Protein AF-A0A953XU96-F1 (afdb_monomer_lite)

Radius of gyration: 34.76 Å; chains: 1; bounding box: 87×68×101 Å

Foldseek 3Di:
DDDDPPPQFFQDDDDDPVVQVVLLCLLVVLLVVLLVCCVPPVVVVLVVCQVPPDPHQLQSLLVSLLVSLVVSCVLRPLFAEAEAPLDPVLQDWAAEEEEAAAAPNVVSVVSNRPAQAAEEDEDPLLPDVSSVVSNVRNVHFYFYPVQCVVPLAQTRCLVVRLVCSVSRHYYYYHQQNDHDQGQAGHQGTLHSLSSCLVNQHWYKYKAKDDNCSQHGPPDSGGHRDYIYIHIDHTHGNPPPDDSVVSVVVSVVSSVVNNVVNSVVVPDDDDHDDDPNPVSSVVSVVVVVVVVCVVVVLVVCLQPQLFDDQDDDPDDPVLVVFDWDWDAFPNWIWTDRPLWIWTDDQLEIETEAEDALLRRLLSLCQRCQVLVVVLVVLQVVVLCVLVVDPVSSVVVLSLLSVLCSCQVVQADSSNSSNLVSNLVNYDDPCVVSDRSSRVLSCVLQVVVSVLQQCPDPSRPDVPAWKKKKKWFADQLAAPRFTKIWMFTFGFSDDSLQRAKYWYFYDYPAFFTWIAIGGRSDPFGQWIATLLLKTKHKGAAAFPQQYRNQAFHRPRNLNVCCRGHPQDPVRNQVSQQPGQHRGWMWMWIDHPVVSAIWIWTDHRVDIDIGHDPDVRMDIFIHADDDPVCPPTDRSVCCCVFALRVFQRQLLVVLSVVCGNHDDPQSSLVQQPWQAGPPRHCLWALFSNTSCSQRGSWIKMDRSNQQKMWTAHPPHSQHKTAIDNRNVLVVCPSNCSSNPDGDCVPIHHGHPPVVLNVLVVVLVVLLVQLVVCLVVLNLVSNVVSLVSNCVSIVLHLSSLQSVLSSCVSVLNLVSSLVSLVSSVVSPHGGPVVNVVSVVSNVVSVVSD

Structure (mmCIF, N/CA/C/O backbone):
data_AF-A0A953XU96-F1
#
_entry.id   AF-A0A953XU96-F1
#
loop_
_atom_site.group_PDB
_atom_site.id
_atom_site.type_symbol
_atom_site.label_atom_id
_atom_site.label_alt_id
_atom_site.label_comp_id
_atom_site.label_asym_id
_atom_site.label_entity_id
_atom_site.label_seq_id
_atom_site.pdbx_PDB_ins_code
_atom_site.Cartn_x
_atom_site.Cartn_y
_atom_site.Cartn_z
_atom_site.occupancy
_atom_site.B_iso_or_equiv
_atom_site.auth_seq_id
_atom_site.auth_comp_id
_atom_site.auth_asym_id
_atom_site.auth_atom_id
_atom_site.pdbx_PDB_model_num
ATOM 1 N N . MET A 1 1 ? 56.877 12.219 -63.717 1.00 32.47 1 MET A N 1
ATOM 2 C CA . MET A 1 1 ? 56.466 13.547 -63.220 1.00 32.47 1 MET A CA 1
ATOM 3 C C . MET A 1 1 ? 55.328 13.318 -62.250 1.00 32.47 1 MET A C 1
ATOM 5 O O . MET A 1 1 ? 54.328 12.733 -62.640 1.00 32.47 1 MET A O 1
ATOM 9 N N . ALA A 1 2 ? 55.581 13.606 -60.977 1.00 34.28 2 ALA A N 1
ATOM 10 C CA . ALA A 1 2 ? 54.653 13.417 -59.875 1.00 34.28 2 ALA A CA 1
ATOM 11 C C . ALA A 1 2 ? 53.691 14.606 -59.821 1.00 34.28 2 ALA A C 1
ATOM 13 O O . ALA A 1 2 ? 54.157 15.735 -59.748 1.00 34.28 2 ALA A O 1
ATOM 14 N N . ASP A 1 3 ? 52.388 14.337 -59.852 1.00 37.75 3 ASP A N 1
ATOM 15 C CA . ASP A 1 3 ? 51.351 15.317 -59.530 1.00 37.75 3 ASP A CA 1
ATOM 16 C C . ASP A 1 3 ? 50.121 14.572 -58.994 1.00 37.75 3 ASP A C 1
ATOM 18 O O . ASP A 1 3 ? 49.303 14.058 -59.753 1.00 37.75 3 ASP A O 1
ATOM 22 N N . SER A 1 4 ? 50.021 14.454 -57.667 1.00 34.03 4 SER A N 1
ATOM 23 C CA . SER A 1 4 ? 48.748 14.242 -56.960 1.00 34.03 4 SER A CA 1
ATOM 24 C C . SER A 1 4 ? 48.927 14.479 -55.454 1.00 34.03 4 SER A C 1
ATOM 26 O O . SER A 1 4 ? 48.783 13.566 -54.638 1.00 34.03 4 SER A O 1
ATOM 28 N N . ALA A 1 5 ? 49.273 15.707 -55.067 1.00 35.97 5 ALA A N 1
ATOM 29 C CA . ALA A 1 5 ? 49.006 16.158 -53.706 1.00 35.97 5 ALA A CA 1
ATOM 30 C C . ALA A 1 5 ? 47.513 16.516 -53.637 1.00 35.97 5 ALA A C 1
ATOM 32 O O . ALA A 1 5 ? 47.085 17.540 -54.166 1.00 35.97 5 ALA A O 1
ATOM 33 N N . ASP A 1 6 ? 46.710 15.619 -53.066 1.00 40.88 6 ASP A N 1
ATOM 34 C CA . ASP A 1 6 ? 45.320 15.896 -52.689 1.00 40.88 6 ASP A CA 1
ATOM 35 C C . ASP A 1 6 ? 45.357 17.092 -51.712 1.00 40.88 6 ASP A C 1
ATOM 37 O O . ASP A 1 6 ? 46.025 16.979 -50.680 1.00 40.88 6 ASP A O 1
ATOM 41 N N . PRO A 1 7 ? 44.771 18.263 -52.028 1.00 46.12 7 PRO A N 1
ATOM 42 C CA . PRO A 1 7 ? 44.860 19.418 -51.142 1.00 46.12 7 PRO A CA 1
ATOM 43 C C . PRO A 1 7 ? 44.226 19.068 -49.792 1.00 46.12 7 PRO A C 1
ATOM 45 O O . PRO A 1 7 ? 43.087 18.598 -49.748 1.00 46.12 7 PRO A O 1
ATOM 48 N N . GLU A 1 8 ? 44.958 19.285 -48.693 1.00 53.59 8 GLU A N 1
ATOM 49 C CA . GLU A 1 8 ? 44.439 19.083 -47.337 1.00 53.59 8 GLU A CA 1
ATOM 50 C C . GLU A 1 8 ? 43.125 19.858 -47.174 1.00 53.59 8 GLU A C 1
ATOM 52 O O . GLU A 1 8 ? 43.079 21.089 -47.242 1.00 53.59 8 GLU A O 1
ATOM 57 N N . TYR A 1 9 ? 42.021 19.129 -46.999 1.00 61.09 9 TYR A N 1
ATOM 58 C CA . TYR A 1 9 ? 40.719 19.737 -46.771 1.00 61.09 9 TYR A CA 1
ATOM 59 C C . TYR A 1 9 ? 40.711 20.389 -45.385 1.00 61.09 9 TYR A C 1
ATOM 61 O O . TYR A 1 9 ? 40.788 19.696 -44.376 1.00 61.09 9 TYR A O 1
ATOM 69 N N . GLY A 1 10 ? 40.607 21.717 -45.339 1.00 61.09 10 GLY A N 1
ATOM 70 C CA . GLY A 1 10 ? 40.392 22.485 -44.114 1.00 61.09 10 GLY A CA 1
ATOM 71 C C . GLY A 1 10 ? 38.942 22.955 -44.002 1.00 61.09 10 GLY A C 1
ATOM 72 O O . GLY A 1 10 ? 38.331 23.362 -44.994 1.00 61.09 10 GLY A O 1
ATOM 73 N N . PHE A 1 11 ? 38.371 22.929 -42.793 1.00 68.12 11 PHE A N 1
ATOM 74 C CA . PHE A 1 11 ? 37.032 23.481 -42.576 1.00 68.12 11 PHE A CA 1
ATOM 75 C C . PHE A 1 11 ? 36.998 24.982 -42.927 1.00 68.12 11 PHE A C 1
ATOM 77 O O . PHE A 1 11 ? 37.911 25.714 -42.540 1.00 68.12 11 PHE A O 1
ATOM 84 N N . PRO A 1 12 ? 35.935 25.477 -43.591 1.00 64.50 12 PRO A N 1
ATOM 85 C CA . PRO A 1 12 ? 35.810 26.895 -43.938 1.00 64.50 12 PRO A CA 1
ATOM 86 C C . PRO A 1 12 ? 35.895 27.785 -42.686 1.00 64.50 12 PRO A C 1
ATOM 88 O O . PRO A 1 12 ? 35.561 27.318 -41.597 1.00 64.50 12 PRO A O 1
ATOM 91 N N . PRO A 1 13 ? 36.310 29.060 -42.770 1.00 59.41 13 PRO A N 1
ATOM 92 C CA . PRO A 1 13 ? 36.390 29.933 -41.598 1.00 59.41 13 PRO A CA 1
ATOM 93 C C . PRO A 1 13 ? 35.016 30.089 -40.914 1.00 59.41 13 PRO A C 1
ATOM 95 O O . PRO A 1 13 ? 33.980 30.076 -41.587 1.00 59.41 13 PRO A O 1
ATOM 98 N N . PRO A 1 14 ? 34.965 30.182 -39.571 1.00 58.81 14 PRO A N 1
ATOM 99 C CA . PRO A 1 14 ? 33.706 30.305 -38.844 1.00 58.81 14 PRO A CA 1
ATOM 100 C C . PRO A 1 14 ? 32.949 31.581 -39.253 1.00 58.81 14 PRO A C 1
ATOM 102 O O . PRO A 1 14 ? 33.528 32.658 -39.355 1.00 58.81 14 PRO A O 1
ATOM 105 N N . SER A 1 15 ? 31.634 31.467 -39.467 1.00 61.12 15 SER A N 1
ATOM 106 C CA . SER A 1 15 ? 30.742 32.621 -39.673 1.00 61.12 15 SER A CA 1
ATOM 107 C C . SER A 1 15 ? 30.596 33.475 -38.401 1.00 61.12 15 SER A C 1
ATOM 109 O O . SER A 1 15 ? 31.125 33.104 -37.358 1.00 61.12 15 SER A O 1
ATOM 111 N N . ASN A 1 16 ? 29.826 34.573 -38.460 1.00 71.00 16 ASN A N 1
ATOM 112 C CA . ASN A 1 16 ? 29.513 35.463 -37.327 1.00 71.00 16 ASN A CA 1
ATOM 113 C C . ASN A 1 16 ? 29.333 34.704 -35.990 1.00 71.00 16 ASN A C 1
ATOM 115 O O . ASN A 1 16 ? 28.428 33.877 -35.850 1.00 71.00 16 ASN A O 1
ATOM 119 N N . VAL A 1 17 ? 30.204 35.013 -35.022 1.00 67.25 17 VAL A N 1
ATOM 120 C CA . VAL A 1 17 ? 30.327 34.326 -33.726 1.00 67.25 17 VAL A CA 1
ATOM 121 C C . VAL A 1 17 ? 29.014 34.337 -32.945 1.00 67.25 17 VAL A C 1
ATOM 123 O O . VAL A 1 17 ? 28.583 33.288 -32.470 1.00 67.25 17 VAL A O 1
ATOM 126 N N . VAL A 1 18 ? 28.328 35.482 -32.889 1.00 64.44 18 VAL A N 1
ATOM 127 C CA . VAL A 1 18 ? 27.058 35.642 -32.161 1.00 64.44 18 VAL A CA 1
ATOM 128 C C . VAL A 1 18 ? 25.992 34.703 -32.725 1.00 64.44 18 VAL A C 1
ATOM 130 O O . VAL A 1 18 ? 25.312 33.995 -31.987 1.00 64.44 18 VAL A O 1
ATOM 133 N N . MET A 1 19 ? 25.892 34.624 -34.052 1.00 65.06 19 MET A N 1
ATOM 134 C CA . MET A 1 19 ? 24.929 33.744 -34.715 1.00 65.06 19 MET A CA 1
ATOM 135 C C . MET A 1 19 ? 25.231 32.259 -34.460 1.00 65.06 19 MET A C 1
ATOM 137 O O . MET A 1 19 ? 24.307 31.462 -34.310 1.00 65.06 19 MET A O 1
ATOM 141 N N . ASN A 1 20 ? 26.508 31.874 -34.388 1.00 67.06 20 ASN A N 1
ATOM 142 C CA . ASN A 1 20 ? 26.896 30.488 -34.106 1.00 67.06 20 ASN A CA 1
ATOM 143 C C . ASN A 1 20 ? 26.567 30.081 -32.661 1.00 67.06 20 ASN A C 1
ATOM 145 O O . ASN A 1 20 ? 26.172 28.938 -32.437 1.00 67.06 20 ASN A O 1
ATOM 149 N N . VAL A 1 21 ? 26.690 31.004 -31.700 1.00 67.12 21 VAL A N 1
ATOM 150 C CA . VAL A 1 21 ? 26.307 30.777 -30.295 1.00 67.12 21 VAL A CA 1
ATOM 151 C C . VAL A 1 21 ? 24.795 30.589 -30.167 1.00 67.12 21 VAL A C 1
ATOM 153 O O . VAL A 1 21 ? 24.348 29.622 -29.555 1.00 67.12 21 VAL A O 1
ATOM 156 N N . VAL A 1 22 ? 23.997 31.446 -30.813 1.00 65.50 22 VAL A N 1
ATOM 157 C CA . VAL A 1 22 ? 22.526 31.318 -30.809 1.00 65.50 22 VAL A CA 1
ATOM 158 C C . VAL A 1 22 ? 22.089 29.978 -31.406 1.00 65.50 22 VAL A C 1
ATOM 160 O O . VAL A 1 22 ? 21.260 29.276 -30.829 1.00 65.50 22 VAL A O 1
ATOM 163 N N . ARG A 1 23 ? 22.678 29.583 -32.540 1.00 70.88 23 ARG A N 1
ATOM 164 C CA . ARG A 1 23 ? 22.400 28.291 -33.188 1.00 70.88 23 ARG A CA 1
ATOM 165 C C . ARG A 1 23 ? 22.780 27.104 -32.317 1.00 70.88 23 ARG A C 1
ATOM 167 O O . ARG A 1 23 ? 22.026 26.138 -32.279 1.00 70.88 23 ARG A O 1
ATOM 174 N N . ALA A 1 24 ? 23.914 27.185 -31.624 1.00 72.44 24 ALA A N 1
ATOM 175 C CA . ALA A 1 24 ? 24.336 26.159 -30.683 1.00 72.44 24 ALA A CA 1
ATOM 176 C C . ALA A 1 24 ? 23.299 25.982 -29.569 1.00 72.44 24 ALA A C 1
ATOM 178 O O . ALA A 1 24 ? 22.806 24.873 -29.378 1.00 72.44 24 ALA A O 1
ATOM 179 N N . GLY A 1 25 ? 22.886 27.073 -28.913 1.00 68.81 25 GLY A N 1
ATOM 180 C CA . GLY A 1 25 ? 21.850 27.024 -27.876 1.00 68.81 25 GLY A CA 1
ATOM 181 C C . GLY A 1 25 ? 20.541 26.409 -28.378 1.00 68.81 25 GLY A C 1
ATOM 182 O O . GLY A 1 25 ? 19.968 25.542 -27.726 1.00 68.81 25 GLY A O 1
ATOM 183 N N . CYS A 1 26 ? 20.115 26.778 -29.585 1.00 71.25 26 CYS A N 1
ATOM 184 C CA . CYS A 1 26 ? 18.910 26.233 -30.201 1.00 71.25 26 CYS A CA 1
ATOM 185 C C . CYS A 1 26 ? 19.008 24.731 -30.518 1.00 71.25 26 CYS A C 1
ATOM 187 O O . CYS A 1 26 ? 18.080 23.979 -30.227 1.00 71.25 26 CYS A O 1
ATOM 189 N N . ALA A 1 27 ? 20.110 24.295 -31.134 1.00 76.12 27 ALA A N 1
ATOM 190 C CA . ALA A 1 27 ? 20.298 22.908 -31.547 1.00 76.12 27 ALA A CA 1
ATOM 191 C C . ALA A 1 27 ? 20.437 21.979 -30.334 1.00 76.12 27 ALA A C 1
ATOM 193 O O . ALA A 1 27 ? 19.740 20.970 -30.251 1.00 76.12 27 ALA A O 1
ATOM 194 N N . TYR A 1 28 ? 21.287 22.328 -29.363 1.00 82.00 28 TYR A N 1
ATOM 195 C CA . TYR A 1 28 ? 21.448 21.513 -28.156 1.00 82.00 28 TYR A CA 1
ATOM 196 C C . TYR A 1 28 ? 20.217 21.575 -27.250 1.00 82.00 28 TYR A C 1
ATOM 198 O O . TYR A 1 28 ? 19.857 20.554 -26.675 1.00 82.00 28 TYR A O 1
ATOM 206 N N . GLY A 1 29 ? 19.536 22.724 -27.168 1.00 75.69 29 GLY A N 1
ATOM 207 C CA . GLY A 1 29 ? 18.281 22.859 -26.425 1.00 75.69 29 GLY A CA 1
ATOM 208 C C . GLY A 1 29 ? 17.169 21.985 -27.004 1.00 75.69 29 GLY A C 1
ATOM 209 O O . GLY A 1 29 ? 16.536 21.231 -26.268 1.00 75.69 29 GLY A O 1
ATOM 210 N N . LEU A 1 30 ? 16.982 22.010 -28.329 1.00 80.12 30 LEU A N 1
ATOM 211 C CA . LEU A 1 30 ? 16.025 21.133 -29.008 1.00 80.12 30 LEU A CA 1
ATOM 212 C C . LEU A 1 30 ? 16.363 19.655 -28.785 1.00 80.12 30 LEU A C 1
ATOM 214 O O . LEU A 1 30 ? 15.474 18.878 -28.449 1.00 80.12 30 LEU A O 1
ATOM 218 N N . LEU A 1 31 ? 17.632 19.271 -28.954 1.00 81.38 31 LEU A N 1
ATOM 219 C CA . LEU A 1 31 ? 18.063 17.891 -28.740 1.00 81.38 31 LEU A CA 1
ATOM 220 C C . LEU A 1 31 ? 17.838 17.457 -27.286 1.00 81.38 31 LEU A C 1
ATOM 222 O O . LEU A 1 31 ? 17.317 16.373 -27.052 1.00 81.38 31 LEU A O 1
ATOM 226 N N . GLY A 1 32 ? 18.169 18.314 -26.316 1.00 79.62 32 GLY A N 1
ATOM 227 C CA . GLY A 1 32 ? 17.934 18.061 -24.896 1.00 79.62 32 GLY A CA 1
ATOM 228 C C . GLY A 1 32 ? 16.456 17.834 -24.592 1.00 79.62 32 GLY A C 1
ATOM 229 O O . GLY A 1 32 ? 16.107 16.856 -23.946 1.00 79.62 32 GLY A O 1
ATOM 230 N N . VAL A 1 33 ? 15.570 18.669 -25.132 1.00 76.62 33 VAL A N 1
ATOM 231 C CA . VAL A 1 33 ? 14.118 18.535 -24.932 1.00 76.62 33 VAL A CA 1
ATOM 232 C C . VAL A 1 33 ? 13.560 17.297 -25.607 1.00 76.62 33 VAL A C 1
ATOM 234 O O . VAL A 1 33 ? 12.725 16.615 -25.027 1.00 76.62 33 VAL A O 1
ATOM 237 N N . GLN A 1 34 ? 14.033 16.966 -26.804 1.00 81.69 34 GLN A N 1
ATOM 238 C CA . GLN A 1 34 ? 13.642 15.725 -27.459 1.00 81.69 34 GLN A CA 1
ATOM 239 C C . GLN A 1 34 ? 14.091 14.498 -26.659 1.00 81.69 34 GLN A C 1
ATOM 241 O O . GLN A 1 34 ? 13.320 13.551 -26.548 1.00 81.69 34 GLN A O 1
ATOM 246 N N . LEU A 1 35 ? 15.295 14.518 -26.077 1.00 81.62 35 LEU A N 1
ATOM 247 C CA . LEU A 1 35 ? 15.778 13.448 -25.198 1.00 81.62 35 LEU A CA 1
ATOM 248 C C . LEU A 1 35 ? 14.948 13.353 -23.912 1.00 81.62 35 LEU A C 1
ATOM 250 O O . LEU A 1 35 ? 14.601 12.249 -23.505 1.00 81.62 35 LEU A O 1
ATOM 254 N N . LEU A 1 36 ? 14.579 14.491 -23.313 1.00 76.88 36 LEU A N 1
ATOM 255 C CA . LEU A 1 36 ? 13.690 14.535 -22.149 1.00 76.88 36 LEU A CA 1
ATOM 256 C C . LEU A 1 36 ? 12.302 13.982 -22.492 1.00 76.88 36 LEU A C 1
ATOM 258 O O . LEU A 1 36 ? 11.828 13.080 -21.819 1.00 76.88 36 LEU A O 1
ATOM 262 N N . LEU A 1 37 ? 11.664 14.450 -23.566 1.00 75.19 37 LEU A N 1
ATOM 263 C CA . LEU A 1 37 ? 10.363 13.931 -24.000 1.00 75.19 37 LEU A CA 1
ATOM 264 C C . LEU A 1 37 ? 10.426 12.434 -24.310 1.00 75.19 37 LEU A C 1
ATOM 266 O O . LEU A 1 37 ? 9.500 11.694 -23.987 1.00 75.19 37 LEU A O 1
ATOM 270 N N . PHE A 1 38 ? 11.517 11.976 -24.923 1.00 76.75 38 PHE A N 1
ATOM 271 C CA . PHE A 1 38 ? 11.678 10.567 -25.241 1.00 76.75 38 PHE A CA 1
ATOM 272 C C . PHE A 1 38 ? 11.739 9.698 -23.982 1.00 76.75 38 PHE A C 1
ATOM 274 O O . PHE A 1 38 ? 11.040 8.696 -23.931 1.00 76.75 38 PHE A O 1
ATOM 281 N N . LEU A 1 39 ? 12.518 10.095 -22.974 1.00 71.44 39 LEU A N 1
ATOM 282 C CA . LEU A 1 39 ? 12.670 9.327 -21.732 1.00 71.44 39 LEU A CA 1
ATOM 283 C C . LEU A 1 39 ? 11.478 9.494 -20.778 1.00 71.44 39 LEU A C 1
ATOM 285 O O . LEU A 1 39 ? 11.034 8.542 -20.162 1.00 71.44 39 LEU A O 1
ATOM 289 N N . PHE A 1 40 ? 10.893 10.686 -20.676 1.00 68.06 40 PHE A N 1
ATOM 290 C CA . PHE A 1 40 ? 9.844 10.939 -19.682 1.00 68.06 40 PHE A CA 1
ATOM 291 C C . PHE A 1 40 ? 8.420 10.704 -20.192 1.00 68.06 40 PHE A C 1
ATOM 293 O O . PHE A 1 40 ? 7.528 10.462 -19.387 1.00 68.06 40 PHE A O 1
ATOM 300 N N . VAL A 1 41 ? 8.181 10.785 -21.505 1.00 71.88 41 VAL A N 1
ATOM 301 C CA . VAL A 1 41 ? 6.826 10.666 -22.081 1.00 71.88 41 VAL A CA 1
ATOM 302 C C . VAL A 1 41 ? 6.700 9.441 -22.977 1.00 71.88 41 VAL A C 1
ATOM 304 O O . VAL A 1 41 ? 5.685 8.751 -22.949 1.00 71.88 41 VAL A O 1
ATOM 307 N N . LEU A 1 42 ? 7.716 9.169 -23.798 1.00 73.00 42 LEU A N 1
ATOM 308 C CA . LEU A 1 42 ? 7.635 8.118 -24.813 1.00 73.00 42 LEU A CA 1
ATOM 309 C C . LEU A 1 42 ? 8.278 6.797 -24.381 1.00 73.00 42 LEU A C 1
ATOM 311 O O . LEU A 1 42 ? 8.052 5.791 -25.051 1.00 73.00 42 LEU A O 1
ATOM 315 N N . GLU A 1 43 ? 9.027 6.769 -23.277 1.00 77.19 43 GLU A N 1
ATOM 316 C CA . GLU A 1 43 ? 9.736 5.572 -22.822 1.00 77.19 43 GLU A CA 1
ATOM 317 C C . GLU A 1 43 ? 8.774 4.416 -22.578 1.00 77.19 43 GLU A C 1
ATOM 319 O O . GLU A 1 43 ? 8.984 3.346 -23.138 1.00 77.19 43 GLU A O 1
ATOM 324 N N . LEU A 1 44 ? 7.685 4.641 -21.839 1.00 70.94 44 LEU A N 1
ATOM 325 C CA . LEU A 1 44 ? 6.701 3.601 -21.544 1.00 70.94 44 LEU A CA 1
ATOM 326 C C . LEU A 1 44 ? 6.027 3.045 -22.820 1.00 70.94 44 LEU A C 1
ATOM 328 O O . LEU A 1 44 ? 6.060 1.827 -23.010 1.00 70.94 44 LEU A O 1
ATOM 332 N N . PRO A 1 45 ? 5.491 3.867 -23.749 1.00 73.50 45 PRO A N 1
ATOM 333 C CA . PRO A 1 45 ? 4.999 3.368 -25.035 1.00 73.50 45 PRO A CA 1
ATOM 334 C C . PRO A 1 45 ? 6.030 2.552 -25.825 1.00 73.50 45 PRO A C 1
ATOM 336 O O . PRO A 1 45 ? 5.693 1.504 -26.380 1.00 73.50 45 PRO A O 1
ATOM 339 N N . TYR A 1 46 ? 7.291 3.001 -25.876 1.00 79.12 46 TYR A N 1
ATOM 340 C CA . TYR A 1 46 ? 8.350 2.260 -26.566 1.00 79.12 46 TYR A CA 1
ATOM 341 C C . TYR A 1 46 ? 8.766 0.999 -25.814 1.00 79.12 46 TYR A C 1
ATOM 343 O O . TYR A 1 46 ? 9.092 0.017 -26.470 1.00 79.12 46 TYR A O 1
ATOM 351 N N . TRP A 1 47 ? 8.698 0.981 -24.485 1.00 81.81 47 TRP A N 1
ATOM 352 C CA . TRP A 1 47 ? 8.945 -0.198 -23.661 1.00 81.81 47 TRP A CA 1
ATOM 353 C C . TRP A 1 47 ? 7.894 -1.276 -23.916 1.00 81.81 47 TRP A C 1
ATOM 355 O O . TRP A 1 47 ? 8.245 -2.423 -24.192 1.00 81.81 47 TRP A O 1
ATOM 365 N N . VAL A 1 48 ? 6.610 -0.897 -23.920 1.00 67.88 48 VAL A N 1
ATOM 366 C CA . VAL A 1 48 ? 5.497 -1.788 -24.282 1.00 67.88 48 VAL A CA 1
ATOM 367 C C . VAL A 1 48 ? 5.699 -2.305 -25.707 1.00 67.88 48 VAL A C 1
ATOM 369 O O . VAL A 1 48 ? 5.651 -3.512 -25.948 1.00 67.88 48 VAL A O 1
ATOM 372 N N . ALA A 1 49 ? 6.020 -1.419 -26.653 1.00 73.88 49 ALA A N 1
ATOM 373 C CA . ALA A 1 49 ? 6.276 -1.827 -28.028 1.00 73.88 49 ALA A CA 1
ATOM 374 C C . ALA A 1 49 ? 7.477 -2.774 -28.164 1.00 73.88 49 ALA A C 1
ATOM 376 O O . ALA A 1 49 ? 7.407 -3.751 -28.909 1.00 73.88 49 ALA A O 1
ATOM 377 N N . ASP A 1 50 ? 8.555 -2.532 -27.418 1.00 83.12 50 ASP A N 1
ATOM 378 C CA . ASP A 1 50 ? 9.743 -3.385 -27.398 1.00 83.12 50 ASP A CA 1
ATOM 379 C C . ASP A 1 50 ? 9.473 -4.753 -26.766 1.00 83.12 50 ASP A C 1
ATOM 381 O O . ASP A 1 50 ? 10.092 -5.751 -27.129 1.00 83.12 50 ASP A O 1
ATOM 385 N N . ARG A 1 51 ? 8.551 -4.808 -25.799 1.00 75.19 51 ARG A N 1
ATOM 386 C CA . ARG A 1 51 ? 8.198 -6.029 -25.074 1.00 75.19 51 ARG A CA 1
ATOM 387 C C . ARG A 1 51 ? 7.311 -6.963 -25.877 1.00 75.19 51 ARG A C 1
ATOM 389 O O . ARG A 1 51 ? 7.517 -8.173 -25.788 1.00 75.19 51 ARG A O 1
ATOM 396 N N . PHE A 1 52 ? 6.342 -6.410 -26.601 1.00 74.81 52 PHE A N 1
ATOM 397 C CA . PHE A 1 52 ? 5.261 -7.187 -27.209 1.00 74.81 52 PHE A CA 1
ATOM 398 C C . PHE A 1 52 ? 5.294 -7.220 -28.740 1.00 74.81 52 PHE A C 1
ATOM 400 O O . PHE A 1 52 ? 4.780 -8.169 -29.323 1.00 74.81 52 PHE A O 1
ATOM 407 N N . PHE A 1 53 ? 5.895 -6.223 -29.402 1.00 75.69 53 PHE A N 1
ATOM 408 C CA . PHE A 1 53 ? 5.809 -6.077 -30.864 1.00 75.69 53 PHE A CA 1
ATOM 409 C C . PHE A 1 53 ? 7.166 -6.038 -31.581 1.00 75.69 53 PHE A C 1
ATOM 411 O O . PHE A 1 53 ? 7.220 -6.213 -32.800 1.00 75.69 53 PHE A O 1
ATOM 418 N N . ALA A 1 54 ? 8.270 -5.789 -30.872 1.00 80.19 54 ALA A N 1
ATOM 419 C CA . ALA A 1 54 ? 9.592 -5.741 -31.486 1.00 80.19 54 ALA A CA 1
ATOM 420 C C . ALA A 1 54 ? 10.126 -7.139 -31.819 1.00 80.19 54 ALA A C 1
ATOM 422 O O . ALA A 1 54 ? 10.034 -8.066 -31.020 1.00 80.19 54 ALA A O 1
ATOM 423 N N . LYS A 1 55 ? 10.761 -7.262 -32.993 1.00 83.88 55 LYS A N 1
ATOM 424 C CA . LYS A 1 55 ? 11.416 -8.505 -33.427 1.00 83.88 55 LYS A CA 1
ATOM 425 C C . LYS A 1 55 ? 12.614 -8.861 -32.538 1.00 83.88 55 LYS A C 1
ATOM 427 O O . LYS A 1 55 ? 12.813 -10.024 -32.215 1.00 83.88 55 LYS A O 1
ATOM 432 N N . HIS A 1 56 ? 13.399 -7.856 -32.149 1.00 89.38 56 HIS A N 1
ATOM 433 C CA . HIS A 1 56 ? 14.534 -7.998 -31.241 1.00 89.38 56 HIS A CA 1
ATOM 434 C C . HIS A 1 56 ? 14.475 -6.914 -30.167 1.00 89.38 56 HIS A C 1
ATOM 436 O O . HIS A 1 56 ? 14.103 -5.772 -30.448 1.00 89.38 56 HIS A O 1
ATOM 442 N N . ARG A 1 57 ? 14.900 -7.244 -28.944 1.00 84.50 57 ARG A N 1
ATOM 443 C CA . ARG A 1 57 ? 14.937 -6.286 -27.831 1.00 84.50 57 ARG A CA 1
ATOM 444 C C . ARG A 1 57 ? 15.797 -5.071 -28.161 1.00 84.50 57 ARG A C 1
ATOM 446 O O . ARG A 1 57 ? 16.946 -5.217 -28.580 1.00 84.50 57 ARG A O 1
ATOM 453 N N . GLY A 1 58 ? 15.256 -3.883 -27.937 1.00 87.38 58 GLY A N 1
ATOM 454 C CA . GLY A 1 58 ? 15.839 -2.584 -28.267 1.00 87.38 58 GLY A CA 1
ATOM 455 C C . GLY A 1 58 ? 15.449 -2.033 -29.644 1.00 87.38 58 GLY A C 1
ATOM 456 O O . GLY A 1 58 ? 15.794 -0.891 -29.946 1.00 87.38 58 GLY A O 1
ATOM 457 N N . ASP A 1 59 ? 14.740 -2.782 -30.498 1.00 90.56 59 ASP A N 1
ATOM 458 C CA . ASP A 1 59 ? 14.362 -2.314 -31.841 1.00 90.56 59 ASP A CA 1
ATOM 459 C C . ASP A 1 59 ? 13.300 -1.217 -31.829 1.00 90.56 59 ASP A C 1
ATOM 461 O O . ASP A 1 59 ? 13.338 -0.320 -32.687 1.00 90.56 59 ASP A O 1
ATOM 465 N N . ALA A 1 60 ? 12.360 -1.264 -30.880 1.00 89.56 60 ALA A N 1
ATOM 466 C CA . ALA A 1 60 ? 11.358 -0.211 -30.752 1.00 89.56 60 ALA A CA 1
ATOM 467 C C . ALA A 1 60 ? 12.036 1.088 -30.298 1.00 89.56 60 ALA A C 1
ATOM 469 O O . ALA A 1 60 ? 11.860 2.129 -30.934 1.00 89.56 60 ALA A O 1
ATOM 470 N N . PHE A 1 61 ? 12.913 1.005 -29.293 1.00 91.19 61 PHE A N 1
ATOM 471 C CA . PHE A 1 61 ? 13.710 2.139 -28.824 1.00 91.19 61 PHE A CA 1
ATOM 472 C C . PHE A 1 61 ? 14.633 2.703 -29.911 1.00 91.19 61 PHE A C 1
ATOM 474 O O . PHE A 1 61 ? 14.673 3.918 -30.109 1.00 91.19 61 PHE A O 1
ATOM 481 N N . TYR A 1 62 ? 15.299 1.848 -30.695 1.00 92.25 62 TYR A N 1
ATOM 482 C CA . TYR A 1 62 ? 16.119 2.283 -31.831 1.00 92.25 62 TYR A CA 1
ATOM 483 C C . TYR A 1 62 ? 15.288 2.999 -32.905 1.00 92.25 62 TYR A C 1
ATOM 485 O O . TYR A 1 62 ? 15.695 4.017 -33.472 1.00 92.25 62 TYR A O 1
ATOM 493 N N . SER A 1 63 ? 14.085 2.492 -33.181 1.00 90.38 63 SER A N 1
ATOM 494 C CA . SER A 1 63 ? 13.142 3.134 -34.101 1.00 90.38 63 SER A CA 1
ATOM 495 C C . SER A 1 63 ? 12.678 4.494 -33.573 1.00 90.38 63 SER A C 1
ATOM 497 O O . SER A 1 63 ? 12.561 5.445 -34.352 1.00 90.38 63 SER A O 1
ATOM 499 N N . GLY A 1 64 ? 12.505 4.606 -32.257 1.00 89.31 64 GLY A N 1
ATOM 500 C CA . GLY A 1 64 ? 12.261 5.853 -31.546 1.00 89.31 64 GLY A CA 1
ATOM 501 C C . GLY A 1 64 ? 13.402 6.862 -31.692 1.00 89.31 64 GLY A C 1
ATOM 502 O O . GLY A 1 64 ? 13.161 7.986 -32.139 1.00 89.31 64 GLY A O 1
ATOM 503 N N . GLN A 1 65 ? 14.653 6.455 -31.442 1.00 89.12 65 GLN A N 1
ATOM 504 C CA . GLN A 1 65 ? 15.843 7.288 -31.678 1.00 89.12 65 GLN A CA 1
ATOM 505 C C . GLN A 1 65 ? 15.942 7.757 -33.136 1.00 89.12 65 GLN A C 1
ATOM 507 O O . GLN A 1 65 ? 16.228 8.925 -33.411 1.00 89.12 65 GLN A O 1
ATOM 512 N N . ARG A 1 66 ? 15.671 6.867 -34.100 1.00 91.12 66 ARG A N 1
ATOM 513 C CA . ARG A 1 66 ? 15.602 7.221 -35.525 1.00 91.12 66 ARG A CA 1
ATOM 514 C C . ARG A 1 66 ? 14.531 8.281 -35.780 1.00 91.12 66 ARG A C 1
ATOM 516 O O . ARG A 1 66 ? 14.762 9.208 -36.561 1.00 91.12 66 ARG A O 1
ATOM 523 N N . GLY A 1 67 ? 13.358 8.135 -35.167 1.00 87.75 67 GLY A N 1
ATOM 524 C CA . GLY A 1 67 ? 12.278 9.120 -35.210 1.00 87.75 67 GLY A CA 1
ATOM 525 C C . GLY A 1 67 ? 12.737 10.476 -34.680 1.00 87.75 67 GLY A C 1
ATOM 526 O O . GLY A 1 67 ? 12.599 11.478 -35.382 1.00 87.75 67 GLY A O 1
ATOM 527 N N . LEU A 1 68 ? 13.374 10.488 -33.509 1.00 86.94 68 LEU A N 1
ATOM 528 C CA . LEU A 1 68 ? 13.948 11.676 -32.880 1.00 86.94 68 LEU A CA 1
ATOM 529 C C . LEU A 1 68 ? 14.962 12.362 -33.797 1.00 86.94 68 LEU A C 1
ATOM 531 O O . LEU A 1 68 ? 14.837 13.556 -34.051 1.00 86.94 68 LEU A O 1
ATOM 535 N N . ALA A 1 69 ? 15.898 11.615 -34.386 1.00 88.00 69 ALA A N 1
ATOM 536 C CA . ALA A 1 69 ? 16.867 12.164 -35.332 1.00 88.00 69 ALA A CA 1
ATOM 537 C C . ALA A 1 69 ? 16.182 12.772 -36.573 1.00 88.00 69 ALA A C 1
ATOM 539 O O . ALA A 1 69 ? 16.518 13.879 -36.992 1.00 88.00 69 ALA A O 1
ATOM 540 N N . ARG A 1 70 ? 15.168 12.106 -37.147 1.00 85.12 70 ARG A N 1
ATOM 541 C CA . ARG A 1 70 ? 14.391 12.655 -38.280 1.00 85.12 70 ARG A CA 1
ATOM 542 C C . ARG A 1 70 ? 13.690 13.958 -37.912 1.00 85.12 70 ARG A C 1
ATOM 544 O O . ARG A 1 70 ? 13.718 14.903 -38.699 1.00 85.12 70 ARG A O 1
ATOM 551 N N . TRP A 1 71 ? 13.080 14.005 -36.733 1.00 80.56 71 TRP A N 1
ATOM 552 C CA . TRP A 1 71 ? 12.429 15.200 -36.210 1.00 80.56 71 TRP A CA 1
ATOM 553 C C . TRP A 1 71 ? 13.429 16.317 -35.934 1.00 80.56 71 TRP A C 1
ATOM 555 O O . TRP A 1 71 ? 13.179 17.453 -36.323 1.00 80.56 71 TRP A O 1
ATOM 565 N N . PHE A 1 72 ? 14.582 16.001 -35.349 1.00 84.62 72 PHE A N 1
ATOM 566 C CA . PHE A 1 72 ? 15.669 16.946 -35.124 1.00 84.62 72 PHE A CA 1
ATOM 567 C C . PHE A 1 72 ? 16.084 17.649 -36.419 1.00 84.62 72 PHE A C 1
ATOM 569 O O . PHE A 1 72 ? 16.030 18.871 -36.487 1.00 84.62 72 PHE A O 1
ATOM 576 N N . PHE A 1 73 ? 16.391 16.905 -37.487 1.00 78.62 73 PHE A N 1
ATOM 577 C CA . PHE A 1 73 ? 16.762 17.512 -38.773 1.00 78.62 73 PHE A CA 1
ATOM 578 C C . PHE A 1 73 ? 15.595 18.203 -39.491 1.00 78.62 73 PHE A C 1
ATOM 580 O O . PHE A 1 73 ? 15.828 19.129 -40.267 1.00 78.62 73 PHE A O 1
ATOM 587 N N . ARG A 1 74 ? 14.344 17.790 -39.239 1.00 76.56 74 ARG A N 1
ATOM 588 C CA . ARG A 1 74 ? 13.150 18.484 -39.751 1.00 76.56 74 ARG A CA 1
ATOM 589 C C . ARG A 1 74 ? 12.941 19.837 -39.066 1.00 76.56 74 ARG A C 1
ATOM 591 O O . ARG A 1 74 ? 12.531 20.785 -39.726 1.00 76.56 74 ARG A O 1
ATOM 598 N N . LEU A 1 75 ? 13.214 19.920 -37.765 1.00 71.06 75 LEU A N 1
ATOM 599 C CA . LEU A 1 75 ? 13.049 21.133 -36.962 1.00 71.06 75 LEU A CA 1
ATOM 600 C C . LEU A 1 75 ? 14.279 22.054 -37.008 1.00 71.06 75 LEU A C 1
ATOM 602 O O . LEU A 1 75 ? 14.152 23.272 -36.873 1.00 71.06 75 LEU A O 1
ATOM 606 N N . PHE A 1 76 ? 15.463 21.481 -37.220 1.00 71.38 76 PHE A N 1
ATOM 607 C CA . PHE A 1 76 ? 16.741 22.183 -37.265 1.00 71.38 76 PHE A CA 1
ATOM 608 C C . PHE A 1 76 ? 17.592 21.713 -38.463 1.00 71.38 76 PHE A C 1
ATOM 610 O O . PHE A 1 76 ? 18.522 20.918 -38.313 1.00 71.38 76 PHE A O 1
ATOM 617 N N . PRO A 1 77 ? 17.298 22.181 -39.689 1.00 63.75 77 PRO A N 1
ATOM 618 C CA . PRO A 1 77 ? 18.094 21.819 -40.854 1.00 63.75 77 PRO A CA 1
ATOM 619 C C . PRO A 1 77 ? 19.417 22.598 -40.877 1.00 63.75 77 PRO A C 1
ATOM 621 O O . PRO A 1 77 ? 19.457 23.826 -40.989 1.00 63.75 77 PRO A O 1
ATOM 624 N N . PHE A 1 78 ? 20.534 21.872 -40.823 1.00 64.06 78 PHE A N 1
ATOM 625 C CA . PHE A 1 78 ? 21.897 22.422 -40.862 1.00 64.06 78 PHE A CA 1
ATOM 626 C C . PHE A 1 78 ? 22.340 22.906 -42.258 1.00 64.06 78 PHE A C 1
ATOM 628 O O . PHE A 1 78 ? 23.526 23.037 -42.504 1.00 64.06 78 PHE A O 1
ATOM 635 N N . GLY A 1 79 ? 21.410 23.189 -43.172 1.00 66.31 79 GLY A N 1
ATOM 636 C CA . GLY A 1 79 ? 21.661 23.304 -44.615 1.00 66.31 79 GLY A CA 1
ATOM 637 C C . GLY A 1 79 ? 20.858 22.243 -45.376 1.00 66.31 79 GLY A C 1
ATOM 638 O O . GLY A 1 79 ? 19.934 21.650 -44.811 1.00 66.31 79 GLY A O 1
ATOM 639 N N . GLN A 1 80 ? 21.184 21.978 -46.642 1.00 69.44 80 GLN A N 1
ATOM 640 C CA . GLN A 1 80 ? 20.573 20.881 -47.392 1.00 69.44 80 GLN A CA 1
ATOM 641 C C . GLN A 1 80 ? 21.100 19.540 -46.872 1.00 69.44 80 GLN A C 1
ATOM 643 O O . GLN A 1 80 ? 22.308 19.315 -46.807 1.00 69.44 80 GLN A O 1
ATOM 648 N N . GLN A 1 81 ? 20.193 18.620 -46.536 1.00 80.88 81 GLN A N 1
ATOM 649 C CA . GLN A 1 81 ? 20.560 17.235 -46.267 1.00 80.88 81 GLN A CA 1
ATOM 650 C C . GLN A 1 81 ? 20.316 16.382 -47.512 1.00 80.88 81 GLN A C 1
ATOM 652 O O . GLN A 1 81 ? 19.173 16.212 -47.943 1.00 80.88 81 GLN A O 1
ATOM 657 N N . ARG A 1 82 ? 21.372 15.784 -48.064 1.00 84.12 82 ARG A N 1
ATOM 658 C CA . ARG A 1 82 ? 21.268 14.859 -49.197 1.00 84.12 82 ARG A CA 1
ATOM 659 C C . ARG A 1 82 ? 21.516 13.425 -48.743 1.00 84.12 82 ARG A C 1
ATOM 661 O O . ARG A 1 82 ? 22.522 13.124 -48.108 1.00 84.12 82 ARG A O 1
ATOM 668 N N . ARG A 1 83 ? 20.597 12.530 -49.104 1.00 87.38 83 ARG A N 1
ATOM 669 C CA . ARG A 1 83 ? 20.689 11.089 -48.838 1.00 87.38 83 ARG A CA 1
ATOM 670 C C . ARG A 1 83 ? 20.800 10.349 -50.158 1.00 87.38 83 ARG A C 1
ATOM 672 O O . ARG A 1 83 ? 19.887 10.418 -50.978 1.00 87.38 83 ARG A O 1
ATOM 679 N N . ILE A 1 84 ? 21.917 9.671 -50.380 1.00 88.75 84 ILE A N 1
ATOM 680 C CA . ILE A 1 84 ? 22.206 8.957 -51.625 1.00 88.75 84 ILE A CA 1
ATOM 681 C C . ILE A 1 84 ? 22.233 7.460 -51.313 1.00 88.75 84 ILE A C 1
ATOM 683 O O . ILE A 1 84 ? 22.956 7.020 -50.426 1.00 88.75 84 ILE A O 1
ATOM 687 N N . ASN A 1 85 ? 21.414 6.682 -52.025 1.00 88.69 85 ASN A N 1
ATOM 688 C CA . ASN A 1 85 ? 21.272 5.231 -51.838 1.00 88.69 85 ASN A CA 1
ATOM 689 C C . ASN A 1 85 ? 20.850 4.774 -50.416 1.00 88.69 85 ASN A C 1
ATOM 691 O O . ASN A 1 85 ? 20.969 3.608 -50.066 1.00 88.69 85 ASN A O 1
ATOM 695 N N . CYS A 1 86 ? 20.280 5.654 -49.587 1.00 89.69 86 CYS A N 1
ATOM 696 C CA . CYS A 1 86 ? 19.803 5.310 -48.238 1.00 89.69 86 CYS A CA 1
ATOM 697 C C . CYS A 1 86 ? 18.436 4.594 -48.254 1.00 89.69 86 CYS A C 1
ATOM 699 O O . CYS A 1 86 ? 17.480 5.060 -47.631 1.00 89.69 86 CYS A O 1
ATOM 701 N N . ARG A 1 87 ? 18.304 3.499 -49.007 1.00 89.69 87 ARG A N 1
ATOM 702 C CA . ARG A 1 87 ? 17.088 2.664 -49.068 1.00 89.69 87 ARG A CA 1
ATOM 703 C C . ARG A 1 87 ? 17.317 1.374 -48.283 1.00 89.69 87 ARG A C 1
ATOM 705 O O . ARG A 1 87 ? 18.442 0.902 -48.223 1.00 89.69 87 ARG A O 1
ATOM 712 N N . ARG A 1 88 ? 16.256 0.763 -47.743 1.00 87.69 88 ARG A N 1
ATOM 713 C CA . ARG A 1 88 ? 16.357 -0.491 -46.964 1.00 87.69 88 ARG A CA 1
ATOM 714 C C . ARG A 1 88 ? 17.113 -1.598 -47.716 1.00 87.69 88 ARG A C 1
ATOM 716 O O . ARG A 1 88 ? 17.944 -2.265 -47.125 1.00 87.69 88 ARG A O 1
ATOM 723 N N . LYS A 1 89 ? 16.901 -1.711 -49.034 1.00 87.81 89 LYS A N 1
ATOM 724 C CA . LYS A 1 89 ? 17.583 -2.683 -49.911 1.00 87.81 89 LYS A CA 1
ATOM 725 C C . LYS A 1 89 ? 19.109 -2.535 -50.007 1.00 87.81 89 LYS A C 1
ATOM 727 O O . LYS A 1 89 ? 19.757 -3.448 -50.491 1.00 87.81 89 LYS A O 1
ATOM 732 N N . ALA A 1 90 ? 19.668 -1.391 -49.606 1.00 90.69 90 ALA A N 1
ATOM 733 C CA . ALA A 1 90 ? 21.115 -1.175 -49.594 1.00 90.69 90 ALA A CA 1
ATOM 734 C C . ALA A 1 90 ? 21.801 -1.849 -48.387 1.00 90.69 90 ALA A C 1
ATOM 736 O O . ALA A 1 90 ? 23.023 -1.862 -48.312 1.00 90.69 90 ALA A O 1
ATOM 737 N N . PHE A 1 91 ? 21.018 -2.403 -47.455 1.00 94.94 91 PHE A N 1
ATOM 738 C CA . PHE A 1 91 ? 21.493 -3.079 -46.254 1.00 94.94 91 PHE A CA 1
ATOM 739 C C . PHE A 1 91 ? 21.036 -4.545 -46.278 1.00 94.94 91 PHE A C 1
ATOM 741 O O . PHE A 1 91 ? 19.916 -4.831 -45.845 1.00 94.94 91 PHE A O 1
ATOM 748 N N . PRO A 1 92 ? 21.847 -5.475 -46.813 1.00 90.81 92 PRO A N 1
ATOM 749 C CA . PRO A 1 92 ? 21.616 -6.902 -46.595 1.00 90.81 92 PRO A CA 1
ATOM 750 C C . PRO A 1 92 ? 21.689 -7.167 -45.086 1.00 90.81 92 PRO A C 1
ATOM 752 O O . PRO A 1 92 ? 22.687 -6.834 -44.468 1.00 90.81 92 PRO A O 1
ATOM 755 N N . ALA A 1 93 ? 20.620 -7.666 -44.469 1.00 85.94 93 ALA A N 1
ATOM 756 C CA . ALA A 1 93 ? 20.579 -7.893 -43.025 1.00 85.94 93 ALA A CA 1
ATOM 757 C C . ALA A 1 93 ? 20.764 -9.390 -42.721 1.00 85.94 93 ALA A C 1
ATOM 759 O O . ALA A 1 93 ? 20.053 -10.188 -43.338 1.00 85.94 93 ALA A O 1
ATOM 760 N N . PRO A 1 94 ? 21.641 -9.771 -41.773 1.00 94.94 94 PRO A N 1
ATOM 761 C CA . PRO A 1 94 ? 22.558 -8.914 -41.005 1.00 94.94 94 PRO A CA 1
ATOM 762 C C . PRO A 1 94 ? 23.767 -8.413 -41.827 1.00 94.94 94 PRO A C 1
ATOM 764 O O . PRO A 1 94 ? 24.178 -9.035 -42.804 1.00 94.94 94 PRO A O 1
ATOM 767 N N . CYS A 1 95 ? 24.351 -7.281 -41.417 1.00 97.50 95 CYS A N 1
ATOM 768 C CA . CYS A 1 95 ? 25.595 -6.728 -41.979 1.00 97.50 95 CYS A CA 1
ATOM 769 C C . CYS A 1 95 ? 26.363 -5.890 -40.955 1.00 97.50 95 CYS A C 1
ATOM 771 O O . CYS A 1 95 ? 25.773 -5.376 -40.000 1.00 97.50 95 CYS A O 1
ATOM 773 N N . VAL A 1 96 ? 27.647 -5.641 -41.226 1.00 98.06 96 VAL A N 1
ATOM 774 C CA . VAL A 1 96 ? 28.438 -4.635 -40.502 1.00 98.06 96 VAL A CA 1
ATOM 775 C C . VAL A 1 96 ? 28.462 -3.328 -41.295 1.00 98.06 96 VAL A C 1
ATOM 777 O O . VAL A 1 96 ? 28.946 -3.269 -42.422 1.00 98.06 96 VAL A O 1
ATOM 780 N N . ILE A 1 97 ? 27.928 -2.259 -40.714 1.00 98.25 97 ILE A N 1
ATOM 781 C CA . ILE A 1 97 ? 27.846 -0.921 -41.305 1.00 98.25 97 ILE A CA 1
ATOM 782 C C . ILE A 1 97 ? 29.025 -0.093 -40.802 1.00 98.25 97 ILE A C 1
ATOM 784 O O . ILE A 1 97 ? 29.213 0.067 -39.596 1.00 98.25 97 ILE A O 1
ATOM 788 N N . VAL A 1 98 ? 29.795 0.468 -41.730 1.00 97.56 98 VAL A N 1
ATOM 789 C CA . VAL A 1 98 ? 31.029 1.198 -41.425 1.00 97.56 98 VAL A CA 1
ATOM 790 C C . VAL A 1 98 ? 30.895 2.648 -41.881 1.00 97.56 98 VAL A C 1
ATOM 792 O O . VAL A 1 98 ? 30.782 2.914 -43.076 1.00 97.56 98 VAL A O 1
ATOM 795 N N . CYS A 1 99 ? 30.926 3.587 -40.933 1.00 96.56 99 CYS A N 1
ATOM 796 C CA . CYS A 1 99 ? 30.759 5.024 -41.185 1.00 96.56 99 CYS A CA 1
ATOM 797 C C . CYS A 1 99 ? 32.052 5.800 -40.892 1.00 96.56 99 CYS A C 1
ATOM 799 O O . CYS A 1 99 ? 32.676 5.575 -39.858 1.00 96.56 99 CYS A O 1
ATOM 801 N N . ASN A 1 100 ? 32.432 6.776 -41.723 1.00 95.25 100 ASN A N 1
ATOM 802 C CA . ASN A 1 100 ? 33.485 7.727 -41.334 1.00 95.25 100 ASN A CA 1
ATOM 803 C C . ASN A 1 100 ? 32.976 8.711 -40.262 1.00 95.25 100 ASN A C 1
ATOM 805 O O . ASN A 1 100 ? 31.770 8.942 -40.153 1.00 95.25 100 ASN A O 1
ATOM 809 N N . HIS A 1 101 ? 33.883 9.291 -39.468 1.00 93.06 101 HIS A N 1
ATOM 810 C CA . HIS A 1 101 ? 33.524 10.111 -38.305 1.00 93.06 101 HIS A CA 1
ATOM 811 C C . HIS A 1 101 ? 34.201 11.489 -38.311 1.00 93.06 101 HIS A C 1
ATOM 813 O O . HIS A 1 101 ? 35.370 11.628 -37.964 1.00 93.06 101 HIS A O 1
ATOM 819 N N . GLN A 1 102 ? 33.457 12.542 -38.643 1.00 89.44 102 GLN A N 1
ATOM 820 C CA . GLN A 1 102 ? 33.892 13.944 -38.643 1.00 89.44 102 GLN A CA 1
ATOM 821 C C . GLN A 1 102 ? 33.275 14.766 -37.498 1.00 89.44 102 GLN A C 1
ATOM 823 O O . GLN A 1 102 ? 33.847 15.767 -37.071 1.00 89.44 102 GLN A O 1
ATOM 828 N N . SER A 1 103 ? 32.109 14.370 -36.983 1.00 89.12 103 SER A N 1
ATOM 829 C CA . SER A 1 103 ? 31.307 15.169 -36.055 1.00 89.12 103 SER A CA 1
ATOM 830 C C . SER A 1 103 ? 30.406 14.319 -35.162 1.00 89.12 103 SER A C 1
ATOM 832 O O . SER A 1 103 ? 30.033 13.203 -35.496 1.00 89.12 103 SER A O 1
ATOM 834 N N . THR A 1 104 ? 29.967 14.869 -34.029 1.00 86.94 104 THR A N 1
ATOM 835 C CA . THR A 1 104 ? 28.883 14.260 -33.234 1.00 86.94 104 THR A CA 1
ATOM 836 C C . THR A 1 104 ? 27.572 14.194 -34.018 1.00 86.94 104 THR A C 1
ATOM 838 O O . THR A 1 104 ? 26.755 13.316 -33.761 1.00 86.94 104 THR A O 1
ATOM 841 N N . LEU A 1 105 ? 27.385 15.070 -35.013 1.00 87.94 105 LEU A N 1
ATOM 842 C CA . LEU A 1 105 ? 26.208 15.064 -35.879 1.00 87.94 105 LEU A CA 1
ATOM 843 C C . LEU A 1 105 ? 26.128 13.818 -36.782 1.00 87.94 105 LEU A C 1
ATOM 845 O O . LEU A 1 105 ? 25.031 13.449 -37.205 1.00 87.94 105 LEU A O 1
ATOM 849 N N . ASP A 1 106 ? 27.252 13.131 -37.020 1.00 91.75 106 ASP A N 1
ATOM 850 C CA . ASP A 1 106 ? 27.281 11.866 -37.769 1.00 91.75 106 ASP A CA 1
ATOM 851 C C . ASP A 1 106 ? 26.397 10.806 -37.117 1.00 91.75 106 ASP A C 1
ATOM 853 O O . ASP A 1 106 ? 25.765 10.020 -37.816 1.00 91.75 106 ASP A O 1
ATOM 857 N N . ILE A 1 107 ? 26.308 10.826 -35.782 1.00 90.94 107 ILE A N 1
ATOM 858 C CA . ILE A 1 107 ? 25.481 9.909 -34.994 1.00 90.94 107 ILE A CA 1
ATOM 859 C C . ILE A 1 107 ? 24.012 10.086 -35.394 1.00 90.94 107 ILE A C 1
ATOM 861 O O . ILE A 1 107 ? 23.344 9.142 -35.812 1.00 90.94 107 ILE A O 1
ATOM 865 N N . LEU A 1 108 ? 23.514 11.325 -35.359 1.00 90.38 108 LEU A N 1
ATOM 866 C CA . LEU A 1 108 ? 22.134 11.619 -35.745 1.00 90.38 108 LEU A CA 1
ATOM 867 C C . LEU A 1 108 ? 21.891 11.330 -37.236 1.00 90.38 108 LEU A C 1
ATOM 869 O O . LEU A 1 108 ? 20.806 10.884 -37.603 1.00 90.38 108 LEU A O 1
ATOM 873 N N . MET A 1 109 ? 22.883 11.540 -38.110 1.00 91.44 109 MET A N 1
ATOM 874 C CA . MET A 1 109 ? 22.763 11.189 -39.532 1.00 91.44 109 MET A CA 1
ATOM 875 C C . MET A 1 109 ? 22.672 9.682 -39.769 1.00 91.44 109 MET A C 1
ATOM 877 O O . MET A 1 109 ? 21.804 9.242 -40.526 1.00 91.44 109 MET A O 1
ATOM 881 N N . ALA A 1 110 ? 23.523 8.897 -39.113 1.00 94.19 110 ALA A N 1
ATOM 882 C CA . ALA A 1 110 ? 23.539 7.446 -39.229 1.00 94.19 110 ALA A CA 1
ATOM 883 C C . ALA A 1 110 ? 22.288 6.799 -38.606 1.00 94.19 110 ALA A C 1
ATOM 885 O O . ALA A 1 110 ? 21.737 5.872 -39.198 1.00 94.19 110 ALA A O 1
ATOM 886 N N . LEU A 1 111 ? 21.744 7.341 -37.507 1.00 93.19 111 LEU A N 1
ATOM 887 C CA . LEU A 1 111 ? 20.470 6.879 -36.927 1.00 93.19 111 LEU A CA 1
ATOM 888 C C . LEU A 1 111 ? 19.301 6.950 -37.918 1.00 93.19 111 LEU A C 1
ATOM 890 O O . LEU A 1 111 ? 18.370 6.148 -37.855 1.00 93.19 111 LEU A O 1
ATOM 894 N N . MET A 1 112 ? 19.341 7.884 -38.872 1.00 90.75 112 MET A N 1
ATOM 895 C CA . MET A 1 112 ? 18.288 8.038 -39.877 1.00 90.75 112 MET A CA 1
ATOM 896 C C . MET A 1 112 ? 18.330 7.010 -41.010 1.00 90.75 112 MET A C 1
ATOM 898 O O . MET A 1 112 ? 17.395 6.990 -41.826 1.00 90.75 112 MET A O 1
ATOM 902 N N . LEU A 1 113 ? 19.369 6.171 -41.074 1.00 93.62 113 LEU A N 1
ATOM 903 C CA . LEU A 1 113 ? 19.441 5.067 -42.025 1.00 93.62 113 LEU A CA 1
ATOM 904 C C . LEU A 1 113 ? 18.275 4.086 -41.789 1.00 93.62 113 LEU A C 1
ATOM 906 O O . LEU A 1 113 ? 17.877 3.841 -40.646 1.00 93.62 113 LEU A O 1
ATOM 910 N N . PRO A 1 114 ? 17.685 3.520 -42.857 1.00 91.69 114 PRO A N 1
ATOM 911 C CA . PRO A 1 114 ? 16.506 2.656 -42.771 1.00 91.69 114 PRO A CA 1
ATOM 912 C C . PRO A 1 114 ? 16.860 1.208 -42.377 1.00 91.69 114 PRO A C 1
ATOM 914 O O . PRO A 1 114 ? 16.353 0.263 -42.978 1.00 91.69 114 PRO A O 1
ATOM 917 N N . VAL A 1 115 ? 17.744 1.043 -41.392 1.00 92.06 115 VAL A N 1
ATOM 918 C CA . VAL A 1 115 ? 18.245 -0.243 -40.887 1.00 92.06 115 VAL A CA 1
ATOM 919 C C . VAL A 1 115 ? 18.394 -0.172 -39.369 1.00 92.06 115 VAL A C 1
ATOM 921 O O . VAL A 1 115 ? 18.865 0.842 -38.846 1.00 92.06 115 VAL A O 1
ATOM 924 N N . ASN A 1 116 ? 17.906 -1.191 -38.658 1.00 91.44 116 ASN A N 1
ATOM 925 C CA . ASN A 1 116 ? 18.117 -1.322 -37.216 1.00 91.44 116 ASN A CA 1
ATOM 926 C C . ASN A 1 116 ? 19.513 -1.893 -36.988 1.00 91.44 116 ASN A C 1
ATOM 928 O O . ASN A 1 116 ? 19.881 -2.868 -37.638 1.00 91.44 116 ASN A O 1
ATOM 932 N N . ALA A 1 117 ? 20.280 -1.272 -36.097 1.00 94.75 117 ALA A N 1
ATOM 933 C CA . ALA A 1 117 ? 21.618 -1.739 -35.776 1.00 94.75 117 ALA A CA 1
ATOM 934 C C . ALA A 1 117 ? 21.939 -1.521 -34.298 1.00 94.75 117 ALA A C 1
ATOM 936 O O . ALA A 1 117 ? 21.395 -0.609 -33.667 1.00 94.75 117 ALA A O 1
ATOM 937 N N . ARG A 1 118 ? 22.845 -2.330 -33.747 1.00 95.62 118 ARG A N 1
ATOM 938 C CA . ARG A 1 118 ? 23.486 -2.035 -32.459 1.00 95.62 118 ARG A CA 1
ATOM 939 C C . ARG A 1 118 ? 24.823 -1.363 -32.708 1.00 95.62 118 ARG A C 1
ATOM 941 O O . ARG A 1 118 ? 25.546 -1.693 -33.642 1.00 95.62 118 ARG A O 1
ATOM 948 N N . TRP A 1 119 ? 25.097 -0.346 -31.908 1.00 94.81 119 TRP A N 1
ATOM 949 C CA . TRP A 1 119 ? 26.254 0.508 -32.096 1.00 94.81 119 TRP A CA 1
ATOM 950 C C . TRP A 1 119 ? 27.341 0.073 -31.140 1.00 94.81 119 TRP A C 1
ATOM 952 O O . TRP A 1 119 ? 27.062 -0.164 -29.967 1.00 94.81 119 TRP A O 1
ATOM 962 N N . MET A 1 120 ? 28.568 0.009 -31.635 1.00 92.19 120 MET A N 1
ATOM 963 C CA . MET A 1 120 ? 29.741 -0.148 -30.788 1.00 92.19 120 MET A CA 1
ATOM 964 C C . MET A 1 120 ? 30.213 1.248 -30.356 1.00 92.19 120 MET A C 1
ATOM 966 O O . MET A 1 120 ? 30.676 2.040 -31.180 1.00 92.19 120 MET A O 1
ATOM 970 N N . ILE A 1 121 ? 30.016 1.586 -29.079 1.00 90.06 121 ILE A N 1
ATOM 971 C CA . ILE A 1 121 ? 30.176 2.938 -28.524 1.00 90.06 121 ILE A CA 1
ATOM 972 C C . ILE A 1 121 ? 31.183 2.900 -27.373 1.00 90.06 121 ILE A C 1
ATOM 974 O O . ILE A 1 121 ? 31.113 2.042 -26.501 1.00 90.06 121 ILE A O 1
ATOM 978 N N . LYS A 1 122 ? 32.088 3.881 -27.323 1.00 85.81 122 LYS A N 1
ATOM 979 C CA . LYS A 1 122 ? 33.016 4.078 -26.194 1.00 85.81 122 LYS A CA 1
ATOM 980 C C . LYS A 1 122 ? 32.279 4.217 -24.855 1.00 85.81 122 LYS A C 1
ATOM 982 O O . LYS A 1 122 ? 31.120 4.603 -24.837 1.00 85.81 122 LYS A O 1
ATOM 987 N N . GLY A 1 123 ? 32.942 3.977 -23.724 1.00 82.44 123 GLY A N 1
ATOM 988 C CA . GLY A 1 123 ? 32.292 3.994 -22.402 1.00 82.44 123 GLY A CA 1
ATOM 989 C C . GLY A 1 123 ? 31.787 5.351 -21.891 1.00 82.44 123 GLY A C 1
ATOM 990 O O . GLY A 1 123 ? 30.810 5.410 -21.149 1.00 82.44 123 GLY A O 1
ATOM 991 N N . TRP A 1 124 ? 32.408 6.468 -22.274 1.00 82.31 124 TRP A N 1
ATOM 992 C CA . TRP A 1 124 ? 32.082 7.780 -21.691 1.00 82.31 124 TRP A CA 1
ATOM 993 C C . TRP A 1 124 ? 30.636 8.291 -21.939 1.00 82.31 124 TRP A C 1
ATOM 995 O O . TRP A 1 124 ? 30.079 8.873 -21.009 1.00 82.31 124 TRP A O 1
ATOM 1005 N N . PRO A 1 125 ? 29.957 8.059 -23.088 1.00 83.56 125 PRO A N 1
ATOM 1006 C CA . PRO A 1 125 ? 28.563 8.458 -23.294 1.00 83.56 125 PRO A CA 1
ATOM 1007 C C . PRO A 1 125 ? 27.575 7.707 -22.395 1.00 83.56 125 PRO A C 1
ATOM 1009 O O . PRO A 1 125 ? 26.514 8.246 -22.094 1.00 83.56 125 PRO A O 1
ATOM 1012 N N . PHE A 1 126 ? 27.921 6.499 -21.928 1.00 84.25 126 PHE A N 1
ATOM 1013 C CA . PHE A 1 126 ? 27.099 5.743 -20.976 1.00 84.25 126 PHE A CA 1
ATOM 1014 C C . PHE A 1 126 ? 27.081 6.369 -19.576 1.00 84.25 126 PHE A C 1
ATOM 1016 O O . PHE A 1 126 ? 26.213 6.036 -18.775 1.00 84.25 126 PHE A O 1
ATOM 1023 N N . LYS A 1 127 ? 28.005 7.297 -19.285 1.00 83.69 127 LYS A N 1
ATOM 1024 C CA . LYS A 1 127 ? 28.085 8.002 -17.997 1.00 83.69 127 LYS A CA 1
ATOM 1025 C C . LYS A 1 127 ? 27.120 9.189 -17.891 1.00 83.69 127 LYS A C 1
ATOM 1027 O O . LYS A 1 127 ? 26.918 9.696 -16.793 1.00 83.69 127 LYS A O 1
ATOM 1032 N N . TYR A 1 128 ? 26.538 9.656 -18.998 1.00 80.44 128 TYR A N 1
ATOM 1033 C CA . TYR A 1 128 ? 25.547 10.737 -18.962 1.00 80.44 128 TYR A CA 1
ATOM 1034 C C . TYR A 1 128 ? 24.152 10.162 -18.716 1.00 80.44 128 TYR A C 1
ATOM 1036 O O . TYR A 1 128 ? 23.772 9.269 -19.463 1.00 80.44 128 TYR A O 1
ATOM 1044 N N . PRO A 1 129 ? 23.351 10.689 -17.771 1.00 72.88 129 PRO A N 1
ATOM 1045 C CA . PRO A 1 129 ? 22.076 10.078 -17.385 1.00 72.88 129 PRO A CA 1
ATOM 1046 C C . PRO A 1 129 ? 21.117 9.827 -18.560 1.00 72.88 129 PRO A C 1
ATOM 1048 O O . PRO A 1 129 ? 20.746 8.692 -18.825 1.00 72.88 129 PRO A O 1
ATOM 1051 N N . LEU A 1 130 ? 20.784 10.866 -19.336 1.00 77.75 130 LEU A N 1
ATOM 1052 C CA . LEU A 1 130 ? 19.818 10.733 -20.436 1.00 77.75 130 LEU A CA 1
ATOM 1053 C C . LEU A 1 130 ? 20.374 9.893 -21.599 1.00 77.75 130 LEU A C 1
ATOM 1055 O O . LEU A 1 130 ? 19.707 9.018 -22.141 1.00 77.75 130 LEU A O 1
ATOM 1059 N N . MET A 1 131 ? 21.618 10.158 -22.003 1.00 80.88 131 MET A N 1
ATOM 1060 C CA . MET A 1 131 ? 22.222 9.482 -23.155 1.00 80.88 131 MET A CA 1
ATOM 1061 C C . MET A 1 131 ? 22.594 8.027 -22.837 1.00 80.88 131 MET A C 1
ATOM 1063 O O . MET A 1 131 ? 22.481 7.159 -23.699 1.00 80.88 131 MET A O 1
ATOM 1067 N N . GLY A 1 132 ? 23.018 7.753 -21.605 1.00 85.50 132 GLY A N 1
ATOM 1068 C CA . GLY A 1 132 ? 23.409 6.434 -21.133 1.00 85.50 132 GLY A CA 1
ATOM 1069 C C . GLY A 1 132 ? 22.228 5.483 -21.037 1.00 85.50 132 GLY A C 1
ATOM 1070 O O . GLY A 1 132 ? 22.307 4.396 -21.606 1.00 85.50 132 GLY A O 1
ATOM 1071 N N . GLU A 1 133 ? 21.121 5.904 -20.421 1.00 83.81 133 GLU A N 1
ATOM 1072 C CA . GLU A 1 133 ? 19.903 5.084 -20.380 1.00 83.81 133 GLU A CA 1
ATOM 1073 C C . GLU A 1 133 ? 19.372 4.799 -21.781 1.00 83.81 133 GLU A C 1
ATOM 1075 O O . GLU A 1 133 ? 19.125 3.650 -22.143 1.00 83.81 133 GLU A O 1
ATOM 1080 N N . LEU A 1 134 ? 19.333 5.813 -22.642 1.00 86.62 134 LEU A N 1
ATOM 1081 C CA . LEU A 1 134 ? 18.884 5.640 -24.016 1.00 86.62 134 LEU A CA 1
ATOM 1082 C C . LEU A 1 134 ? 19.761 4.649 -24.818 1.00 86.62 134 LEU A C 1
ATOM 1084 O O . LEU A 1 134 ? 19.236 3.859 -25.610 1.00 86.62 134 LEU A O 1
ATOM 1088 N N . ASN A 1 135 ? 21.081 4.646 -24.599 1.00 90.75 135 ASN A N 1
ATOM 1089 C CA . ASN A 1 135 ? 21.996 3.668 -25.200 1.00 90.75 135 ASN A CA 1
ATOM 1090 C C . ASN A 1 135 ? 21.771 2.245 -24.652 1.00 90.75 135 ASN A C 1
ATOM 1092 O O . ASN A 1 135 ? 21.843 1.282 -25.423 1.00 90.75 135 ASN A O 1
ATOM 1096 N N . LYS A 1 136 ? 21.474 2.097 -23.352 1.00 88.56 136 LYS A N 1
ATOM 1097 C CA . LYS A 1 136 ? 21.150 0.804 -22.720 1.00 88.56 136 LYS A CA 1
ATOM 1098 C C . LYS A 1 136 ? 19.829 0.241 -23.241 1.00 88.56 136 LYS A C 1
ATOM 1100 O O . LYS A 1 136 ? 19.789 -0.926 -23.630 1.00 88.56 136 LYS A O 1
ATOM 1105 N N . LEU A 1 137 ? 18.785 1.069 -23.324 1.00 88.56 137 LEU A N 1
ATOM 1106 C CA . LEU A 1 137 ? 17.466 0.700 -23.855 1.00 88.56 137 LEU A CA 1
ATOM 1107 C C . LEU A 1 137 ? 17.553 0.236 -25.316 1.00 88.56 137 LEU A C 1
ATOM 1109 O O . LEU A 1 137 ? 16.942 -0.760 -25.693 1.00 88.56 137 LEU A O 1
ATOM 1113 N N . CYS A 1 138 ? 18.396 0.884 -26.126 1.00 89.88 138 CYS A N 1
ATOM 1114 C CA . CYS A 1 138 ? 18.671 0.466 -27.507 1.00 89.88 138 CYS A CA 1
ATOM 1115 C C . CYS A 1 138 ? 19.662 -0.703 -27.621 1.00 89.88 138 CYS A C 1
ATOM 1117 O O . CYS A 1 138 ? 20.052 -1.060 -28.735 1.00 89.88 138 CYS A O 1
ATOM 1119 N N . ARG A 1 139 ? 20.096 -1.282 -26.493 1.00 92.44 139 ARG A N 1
ATOM 1120 C CA . ARG A 1 139 ? 21.045 -2.405 -26.396 1.00 92.44 139 ARG A CA 1
ATOM 1121 C C . ARG A 1 139 ? 22.358 -2.162 -27.149 1.00 92.44 139 ARG A C 1
ATOM 1123 O O . ARG A 1 139 ? 22.938 -3.087 -27.717 1.00 92.44 139 ARG A O 1
ATOM 1130 N N . HIS A 1 140 ? 22.828 -0.915 -27.179 1.00 94.44 140 HIS A N 1
ATOM 1131 C CA . HIS A 1 140 ? 24.132 -0.584 -27.748 1.00 94.44 140 HIS A CA 1
ATOM 1132 C C . HIS A 1 140 ? 25.263 -1.216 -26.933 1.00 94.44 140 HIS A C 1
ATOM 1134 O O . HIS A 1 140 ? 25.129 -1.485 -25.739 1.00 94.44 140 HIS A O 1
ATOM 1140 N N . ILE A 1 141 ? 26.373 -1.491 -27.606 1.00 93.25 141 ILE A N 1
ATOM 1141 C CA . ILE A 1 141 ? 27.494 -2.250 -27.069 1.00 93.25 141 ILE A CA 1
ATOM 1142 C C . ILE A 1 141 ? 28.538 -1.254 -26.582 1.00 93.25 141 ILE A C 1
ATOM 1144 O O . ILE A 1 141 ? 29.069 -0.466 -27.365 1.00 93.25 141 ILE A O 1
ATOM 1148 N N . GLN A 1 142 ? 28.806 -1.278 -25.282 1.00 90.19 142 GLN A N 1
ATOM 1149 C CA . GLN A 1 142 ? 29.839 -0.456 -24.671 1.00 90.19 142 GLN A CA 1
ATOM 1150 C C . GLN A 1 142 ? 31.224 -1.072 -24.906 1.00 90.19 142 GLN A C 1
ATOM 1152 O O . GLN A 1 142 ? 31.406 -2.264 -24.674 1.00 90.19 142 GLN A O 1
ATOM 1157 N N . ILE A 1 143 ? 32.186 -0.244 -25.314 1.00 85.38 143 ILE A N 1
ATOM 1158 C CA . ILE A 1 143 ? 33.602 -0.592 -25.457 1.00 85.38 143 ILE A CA 1
ATOM 1159 C C . ILE A 1 143 ? 34.430 0.233 -24.466 1.00 85.38 143 ILE A C 1
ATOM 1161 O O . ILE A 1 143 ? 34.293 1.464 -24.404 1.00 85.38 143 ILE A O 1
ATOM 1165 N N . ASP A 1 144 ? 35.310 -0.430 -23.721 1.00 76.75 144 ASP A N 1
ATOM 1166 C CA . ASP A 1 144 ? 36.366 0.212 -22.937 1.00 76.75 144 ASP A CA 1
ATOM 1167 C C . ASP A 1 144 ? 37.581 0.544 -23.822 1.00 76.75 144 ASP A C 1
ATOM 1169 O O . ASP A 1 144 ? 38.076 -0.304 -24.561 1.00 76.75 144 ASP A O 1
ATOM 1173 N N . GLU A 1 145 ? 38.064 1.788 -23.743 1.00 70.75 145 GLU A N 1
ATOM 1174 C CA . GLU A 1 145 ? 39.216 2.259 -24.521 1.00 70.75 145 GLU A CA 1
ATOM 1175 C C . GLU A 1 145 ? 40.509 1.518 -24.154 1.00 70.75 145 GLU A C 1
ATOM 1177 O O . GLU A 1 145 ? 41.302 1.218 -25.042 1.00 70.75 145 GLU A O 1
ATOM 1182 N N . GLN A 1 146 ? 40.710 1.180 -22.875 1.00 67.94 146 GLN A N 1
ATOM 1183 C CA . GLN A 1 146 ? 41.909 0.465 -22.425 1.00 67.94 146 GLN A CA 1
ATOM 1184 C C . GLN A 1 146 ? 41.911 -0.983 -22.924 1.00 67.94 146 GLN A C 1
ATOM 1186 O O . GLN A 1 146 ? 42.954 -1.500 -23.316 1.00 67.94 146 GLN A O 1
ATOM 1191 N N . ALA A 1 147 ? 40.738 -1.619 -22.956 1.00 63.62 147 ALA A N 1
ATOM 1192 C CA . ALA A 1 147 ? 40.580 -2.970 -23.487 1.00 63.62 147 ALA A CA 1
ATOM 1193 C C . ALA A 1 147 ? 40.666 -3.003 -25.024 1.00 63.62 147 ALA A C 1
ATOM 1195 O O . ALA A 1 147 ? 41.204 -3.948 -25.588 1.00 63.62 147 ALA A O 1
ATOM 1196 N N . GLU A 1 148 ? 40.169 -1.967 -25.707 1.00 69.69 148 GLU A N 1
ATOM 1197 C CA . GLU A 1 148 ? 40.258 -1.835 -27.168 1.00 69.69 148 GLU A CA 1
ATOM 1198 C C . GLU A 1 148 ? 41.699 -1.618 -27.654 1.00 69.69 148 GLU A C 1
ATOM 1200 O O . GLU A 1 148 ? 42.060 -2.077 -28.735 1.00 69.69 148 GLU A O 1
ATOM 1205 N N . ASP A 1 149 ? 42.527 -0.912 -26.881 1.00 71.62 149 ASP A N 1
ATOM 1206 C CA . ASP A 1 149 ? 43.948 -0.753 -27.199 1.00 71.62 149 ASP A CA 1
ATOM 1207 C C . ASP A 1 149 ? 44.765 -2.016 -26.851 1.00 71.62 149 ASP A C 1
ATOM 1209 O O . ASP A 1 149 ? 45.805 -2.249 -27.470 1.00 71.62 149 ASP A O 1
ATOM 1213 N N . ALA A 1 150 ? 44.288 -2.842 -25.910 1.00 69.25 150 ALA A N 1
ATOM 1214 C CA . ALA A 1 150 ? 44.897 -4.125 -25.551 1.00 69.25 150 ALA A CA 1
ATOM 1215 C C . ALA A 1 150 ? 44.622 -5.230 -26.588 1.00 69.25 150 ALA A C 1
ATOM 1217 O O . ALA A 1 150 ? 45.531 -5.998 -26.900 1.00 69.25 150 ALA A O 1
ATOM 1218 N N . ASP A 1 151 ? 43.408 -5.280 -27.146 1.00 76.44 151 ASP A N 1
ATOM 1219 C CA . ASP A 1 151 ? 43.039 -6.166 -28.257 1.00 76.44 151 ASP A CA 1
ATOM 1220 C C . ASP A 1 151 ? 42.305 -5.378 -29.366 1.00 76.44 151 ASP A C 1
ATOM 1222 O O . ASP A 1 151 ? 41.071 -5.272 -29.375 1.00 76.44 151 ASP A O 1
ATOM 1226 N N . PRO A 1 152 ? 43.054 -4.795 -30.323 1.00 72.12 152 PRO A N 1
ATOM 1227 C CA . PRO A 1 152 ? 42.485 -4.000 -31.415 1.00 72.12 152 PRO A CA 1
ATOM 1228 C C . PRO A 1 152 ? 41.659 -4.804 -32.430 1.00 72.12 152 PRO A C 1
ATOM 1230 O O . PRO A 1 152 ? 41.007 -4.207 -33.304 1.00 72.12 152 PRO A O 1
ATOM 1233 N N . GLU A 1 153 ? 41.732 -6.133 -32.373 1.00 76.38 153 GLU A N 1
ATOM 1234 C CA . GLU A 1 153 ? 41.094 -7.047 -33.319 1.00 76.38 153 GLU A CA 1
ATOM 1235 C C . GLU A 1 153 ? 39.805 -7.629 -32.747 1.00 76.38 153 GLU A C 1
ATOM 1237 O O . GLU A 1 153 ? 38.803 -7.691 -33.465 1.00 76.38 153 GLU A O 1
ATOM 1242 N N . ARG A 1 154 ? 39.789 -7.936 -31.445 1.00 81.44 154 ARG A N 1
ATOM 1243 C CA . ARG A 1 154 ? 38.622 -8.416 -30.693 1.00 81.44 154 ARG A CA 1
ATOM 1244 C C . ARG A 1 154 ? 38.412 -7.616 -29.400 1.00 81.44 154 ARG A C 1
ATOM 1246 O O . ARG A 1 154 ? 38.552 -8.139 -28.296 1.00 81.44 154 ARG A O 1
ATOM 1253 N N . PRO A 1 155 ? 38.017 -6.336 -29.507 1.00 79.69 155 PRO A N 1
ATOM 1254 C CA . PRO A 1 155 ? 37.826 -5.483 -28.340 1.00 79.69 155 PRO A CA 1
ATOM 1255 C C . PRO A 1 155 ? 36.662 -5.953 -27.458 1.00 79.69 155 PRO A C 1
ATOM 1257 O O . PRO A 1 155 ? 35.757 -6.665 -27.898 1.00 79.69 155 PRO A O 1
ATOM 1260 N N . GLN A 1 156 ? 36.623 -5.479 -26.210 1.00 80.25 156 GLN A N 1
ATOM 1261 C CA . GLN A 1 156 ? 35.501 -5.737 -25.306 1.00 80.25 156 GLN A CA 1
ATOM 1262 C C . GLN A 1 156 ? 34.156 -5.407 -25.983 1.00 80.25 156 GLN A C 1
ATOM 1264 O O . GLN A 1 156 ? 33.946 -4.302 -26.483 1.00 80.25 156 GLN A O 1
ATOM 1269 N N . GLY A 1 157 ? 33.244 -6.385 -25.994 1.00 83.12 157 GLY A N 1
ATOM 1270 C CA . GLY A 1 157 ? 31.957 -6.300 -26.689 1.00 83.12 157 GLY A CA 1
ATOM 1271 C C . GLY A 1 157 ? 31.923 -6.964 -28.071 1.00 83.12 157 GLY A C 1
ATOM 1272 O O . GLY A 1 157 ? 30.843 -7.030 -28.654 1.00 83.12 157 GLY A O 1
ATOM 1273 N N . PHE A 1 158 ? 33.049 -7.491 -28.573 1.00 90.25 158 PHE A N 1
ATOM 1274 C CA . PHE A 1 158 ? 33.133 -8.221 -29.845 1.00 90.25 158 PHE A CA 1
ATOM 1275 C C . PHE A 1 158 ? 32.210 -9.447 -29.888 1.00 90.25 158 PHE A C 1
ATOM 1277 O O . PHE A 1 158 ? 31.365 -9.522 -30.774 1.00 90.25 158 PHE A O 1
ATOM 1284 N N . GLU A 1 159 ? 32.285 -10.340 -28.896 1.00 90.38 159 GLU A N 1
ATOM 1285 C CA . GLU A 1 159 ? 31.421 -11.535 -28.820 1.00 90.38 159 GLU A CA 1
ATOM 1286 C C . GLU A 1 159 ? 29.933 -11.165 -28.800 1.00 90.38 159 GLU A C 1
ATOM 1288 O O . GLU A 1 159 ? 29.133 -11.680 -29.573 1.00 90.38 159 GLU A O 1
ATOM 1293 N N . LYS A 1 160 ? 29.567 -10.149 -28.012 1.00 90.12 160 LYS A N 1
ATOM 1294 C CA . LYS A 1 160 ? 28.192 -9.640 -27.972 1.00 90.12 160 LYS A CA 1
ATOM 1295 C C . LYS A 1 160 ? 27.738 -9.082 -29.325 1.00 90.12 160 LYS A C 1
ATOM 1297 O O . LYS A 1 160 ? 26.568 -9.199 -29.678 1.00 90.12 160 LYS A O 1
ATOM 1302 N N . ALA A 1 161 ? 28.632 -8.434 -30.071 1.00 93.25 161 ALA A N 1
ATOM 1303 C CA . ALA A 1 161 ? 28.336 -7.947 -31.415 1.00 93.25 161 ALA A CA 1
ATOM 1304 C C . ALA A 1 161 ? 28.161 -9.108 -32.404 1.00 93.25 161 ALA A C 1
ATOM 1306 O O . ALA A 1 161 ? 27.289 -9.041 -33.269 1.00 93.25 161 ALA A O 1
ATOM 1307 N N . LEU A 1 162 ? 28.956 -10.168 -32.249 1.00 94.44 162 LEU A N 1
ATOM 1308 C CA . LEU A 1 162 ? 28.871 -11.387 -33.043 1.00 94.44 162 LEU A CA 1
ATOM 1309 C C . LEU A 1 162 ? 27.546 -12.121 -32.791 1.00 94.44 162 LEU A C 1
ATOM 1311 O O . LEU A 1 162 ? 26.894 -12.532 -33.748 1.00 94.44 162 LEU A O 1
ATOM 1315 N N . ASP A 1 163 ? 27.101 -12.212 -31.540 1.00 93.44 163 ASP A N 1
ATOM 1316 C CA . ASP A 1 163 ? 25.814 -12.822 -31.187 1.00 93.44 163 ASP A CA 1
ATOM 1317 C C . ASP A 1 163 ? 24.631 -12.045 -31.772 1.00 93.44 163 ASP A C 1
ATOM 1319 O O . ASP A 1 163 ? 23.761 -12.631 -32.411 1.00 93.44 163 ASP A O 1
ATOM 1323 N N . TRP A 1 164 ? 24.653 -10.709 -31.704 1.00 94.75 164 TRP A N 1
ATOM 1324 C CA . TRP A 1 164 ? 23.640 -9.891 -32.380 1.00 94.75 164 TRP A CA 1
ATOM 1325 C C . TRP A 1 164 ? 23.602 -10.115 -33.896 1.00 94.75 164 TRP A C 1
ATOM 1327 O O . TRP A 1 164 ? 22.518 -10.140 -34.481 1.00 94.75 164 TRP A O 1
ATOM 1337 N N . LEU A 1 165 ? 24.763 -10.285 -34.541 1.00 95.50 165 LEU A N 1
ATOM 1338 C CA . LEU A 1 165 ? 24.826 -10.601 -35.970 1.00 95.50 165 LEU A CA 1
ATOM 1339 C C . LEU A 1 165 ? 24.234 -11.981 -36.266 1.00 95.50 165 LEU A C 1
ATOM 1341 O O . LEU A 1 165 ? 23.474 -12.096 -37.228 1.00 95.50 165 LEU A O 1
ATOM 1345 N N . LYS A 1 166 ? 24.519 -12.997 -35.440 1.00 92.12 166 LYS A N 1
ATOM 1346 C CA . LYS A 1 166 ? 23.916 -14.340 -35.550 1.00 92.12 166 LYS A CA 1
ATOM 1347 C C . LYS A 1 166 ? 22.393 -14.291 -35.395 1.00 92.12 166 LYS A C 1
ATOM 1349 O O . LYS A 1 166 ? 21.686 -14.942 -36.159 1.00 92.12 166 LYS A O 1
ATOM 1354 N N . ASP A 1 167 ? 21.895 -13.428 -34.513 1.00 87.81 167 ASP A N 1
ATOM 1355 C CA . ASP A 1 167 ? 20.461 -13.182 -34.310 1.00 87.81 167 ASP A CA 1
ATOM 1356 C C . ASP A 1 167 ? 19.813 -12.353 -35.437 1.00 87.81 167 ASP A C 1
ATOM 1358 O O . ASP A 1 167 ? 18.614 -12.069 -35.416 1.00 87.81 167 ASP A O 1
ATOM 1362 N N . GLY A 1 168 ? 20.579 -11.951 -36.456 1.00 92.19 168 GLY A N 1
ATOM 1363 C CA . GLY A 1 168 ? 20.077 -11.211 -37.612 1.00 92.19 168 GLY A CA 1
ATOM 1364 C C . GLY A 1 168 ? 19.999 -9.693 -37.418 1.00 92.19 168 GLY A C 1
ATOM 1365 O O . GLY A 1 168 ? 19.357 -9.009 -38.224 1.00 92.19 168 GLY A O 1
ATOM 1366 N N . VAL A 1 169 ? 20.651 -9.143 -36.389 1.00 94.62 169 VAL A N 1
ATOM 1367 C CA . VAL A 1 169 ? 20.727 -7.701 -36.109 1.00 94.62 169 VAL A CA 1
ATOM 1368 C C . VAL A 1 169 ? 22.054 -7.131 -36.612 1.00 94.62 169 VAL A C 1
ATOM 1370 O O . VAL A 1 169 ? 23.126 -7.563 -36.210 1.00 94.62 169 VAL A O 1
ATOM 1373 N N . SER A 1 170 ? 22.001 -6.115 -37.478 1.00 97.31 170 SER A N 1
ATOM 1374 C CA . SER A 1 170 ? 23.204 -5.453 -38.001 1.00 97.31 170 SER A CA 1
ATOM 1375 C C . SER A 1 170 ? 23.992 -4.710 -36.913 1.00 97.31 170 SER A C 1
ATOM 1377 O O . SER A 1 170 ? 23.432 -4.230 -35.924 1.00 97.31 170 SER A O 1
ATOM 1379 N N . ILE A 1 171 ? 25.291 -4.517 -37.135 1.00 97.69 171 ILE A N 1
ATOM 1380 C CA . ILE A 1 171 ? 26.168 -3.747 -36.241 1.00 97.69 171 ILE A CA 1
ATOM 1381 C C . ILE A 1 171 ? 26.656 -2.495 -36.961 1.00 97.69 171 ILE A C 1
ATOM 1383 O O . ILE A 1 171 ? 27.001 -2.558 -38.137 1.00 97.69 171 ILE A O 1
ATOM 1387 N N . LEU A 1 172 ? 26.681 -1.350 -36.276 1.00 97.06 172 LEU A N 1
ATOM 1388 C CA . LEU A 1 172 ? 27.221 -0.096 -36.803 1.00 97.06 172 LEU A CA 1
ATOM 1389 C C . LEU A 1 172 ? 28.477 0.310 -36.036 1.00 97.06 172 LEU A C 1
ATOM 1391 O O . LEU A 1 172 ? 28.470 0.384 -34.804 1.00 97.06 172 LEU A O 1
ATOM 1395 N N . VAL A 1 173 ? 29.542 0.621 -36.778 1.00 95.44 173 VAL A N 1
ATOM 1396 C CA . VAL A 1 173 ? 30.849 0.992 -36.227 1.00 95.44 173 VAL A CA 1
ATOM 1397 C C . VAL A 1 173 ? 31.409 2.229 -36.933 1.00 95.44 173 VAL A C 1
ATOM 1399 O O . VAL A 1 173 ? 31.326 2.368 -38.155 1.00 95.44 173 VAL A O 1
ATOM 1402 N N . PHE A 1 174 ? 32.041 3.113 -36.157 1.00 94.19 174 PHE A N 1
ATOM 1403 C CA . PHE A 1 174 ? 32.928 4.161 -36.670 1.00 94.19 174 PHE A CA 1
ATOM 1404 C C . PHE A 1 174 ? 34.385 3.698 -36.511 1.00 94.19 174 PHE A C 1
ATOM 1406 O O . PHE A 1 174 ? 34.970 3.874 -35.439 1.00 94.19 174 PHE A O 1
ATOM 1413 N N . PRO A 1 175 ? 35.007 3.110 -37.547 1.00 92.19 175 PRO A N 1
ATOM 1414 C CA . PRO A 1 175 ? 36.284 2.403 -37.424 1.00 92.19 175 PRO A CA 1
ATOM 1415 C C . PRO A 1 175 ? 37.477 3.342 -37.177 1.00 92.19 175 PRO A C 1
ATOM 1417 O O . PRO A 1 175 ? 38.575 2.874 -36.899 1.00 92.19 175 PRO A O 1
ATOM 1420 N N . GLU A 1 176 ? 37.291 4.663 -37.276 1.00 88.00 176 GLU A N 1
ATOM 1421 C CA . GLU A 1 176 ? 38.306 5.673 -36.941 1.00 88.00 176 GLU A CA 1
ATOM 1422 C C . GLU A 1 176 ? 38.524 5.823 -35.420 1.00 88.00 176 GLU A C 1
ATOM 1424 O O . GLU A 1 176 ? 39.504 6.437 -34.990 1.00 88.00 176 GLU A O 1
ATOM 1429 N N . GLY A 1 177 ? 37.594 5.325 -34.590 1.00 80.75 177 GLY A N 1
ATOM 1430 C CA . GLY A 1 177 ? 37.652 5.347 -33.118 1.00 80.75 177 GLY A CA 1
ATOM 1431 C C . GLY A 1 177 ? 37.526 6.733 -32.458 1.00 80.75 177 GLY A C 1
ATOM 1432 O O . GLY A 1 177 ? 37.307 6.845 -31.251 1.00 80.75 177 GLY A O 1
ATOM 1433 N N . SER A 1 178 ? 37.661 7.826 -33.210 1.00 83.31 178 SER A N 1
ATOM 1434 C CA . SER A 1 178 ? 37.422 9.198 -32.747 1.00 83.31 178 SER A CA 1
ATOM 1435 C C . SER A 1 178 ? 37.233 10.134 -33.935 1.00 83.31 178 SER A C 1
ATOM 1437 O O . SER A 1 178 ? 37.871 9.946 -34.970 1.00 83.31 178 SER A O 1
ATOM 1439 N N . ARG A 1 179 ? 36.424 11.184 -33.745 1.00 87.00 179 ARG A N 1
ATOM 1440 C CA . ARG A 1 179 ? 36.164 12.234 -34.742 1.00 87.00 179 ARG A CA 1
ATOM 1441 C C . ARG A 1 179 ? 37.451 12.780 -35.361 1.00 87.00 179 ARG A C 1
ATOM 1443 O O . ARG A 1 179 ? 38.409 13.078 -34.635 1.00 87.00 179 ARG A O 1
ATOM 1450 N N . SER A 1 180 ? 37.430 12.978 -36.668 1.00 85.56 180 SER A N 1
ATOM 1451 C CA . SER A 1 180 ? 38.460 13.678 -37.421 1.00 85.56 180 SER A CA 1
ATOM 1452 C C . SER A 1 180 ? 38.512 15.171 -37.032 1.00 85.56 180 SER A C 1
ATOM 1454 O O . SER A 1 180 ? 37.461 15.813 -36.959 1.00 85.56 180 SER A O 1
ATOM 1456 N N . PRO A 1 181 ? 39.694 15.732 -36.705 1.00 80.44 181 PRO A N 1
ATOM 1457 C CA . PRO A 1 181 ? 39.839 17.140 -36.327 1.00 80.44 181 PRO A CA 1
ATOM 1458 C C . PRO A 1 181 ? 39.829 18.103 -37.525 1.00 80.44 181 PRO A C 1
ATOM 1460 O O . PRO A 1 181 ? 39.518 19.276 -37.344 1.00 80.44 181 PRO A O 1
ATOM 1463 N N . ASP A 1 182 ? 40.153 17.614 -38.720 1.00 80.88 182 ASP A N 1
ATOM 1464 C CA . ASP A 1 182 ? 40.299 18.374 -39.969 1.00 80.88 182 ASP A CA 1
ATOM 1465 C C . ASP A 1 182 ? 39.274 17.950 -41.040 1.00 80.88 182 ASP A C 1
ATOM 1467 O O . ASP A 1 182 ? 39.101 18.615 -42.055 1.00 80.88 182 ASP A O 1
ATOM 1471 N N . GLY A 1 183 ? 38.537 16.863 -40.799 1.00 81.19 183 GLY A N 1
ATOM 1472 C CA . GLY A 1 183 ? 37.567 16.309 -41.739 1.00 81.19 183 GLY A CA 1
ATOM 1473 C C . GLY A 1 183 ? 38.180 15.321 -42.732 1.00 81.19 183 GLY A C 1
ATOM 1474 O O . GLY A 1 183 ? 37.447 14.787 -43.571 1.00 81.19 183 GLY A O 1
ATOM 1475 N N . ASN A 1 184 ? 39.481 15.035 -42.642 1.00 85.56 184 ASN A N 1
ATOM 1476 C CA . ASN A 1 184 ? 40.125 13.973 -43.409 1.00 85.56 184 ASN A CA 1
ATOM 1477 C C . ASN A 1 184 ? 39.847 12.608 -42.770 1.00 85.56 184 ASN A C 1
ATOM 1479 O O . ASN A 1 184 ? 39.802 12.470 -41.547 1.00 85.56 184 ASN A O 1
ATOM 1483 N N . MET A 1 185 ? 39.638 11.592 -43.608 1.00 88.88 185 MET A N 1
ATOM 1484 C CA . MET A 1 185 ? 39.346 10.233 -43.149 1.00 88.88 185 MET A CA 1
ATOM 1485 C C . MET A 1 185 ? 40.596 9.605 -42.532 1.00 88.88 185 MET A C 1
ATOM 1487 O O . MET A 1 185 ? 41.619 9.458 -43.208 1.00 88.88 185 MET A O 1
ATOM 1491 N N . ARG A 1 186 ? 40.523 9.226 -41.253 1.00 89.19 186 ARG A N 1
ATOM 1492 C CA . ARG A 1 186 ? 41.649 8.628 -40.523 1.00 89.19 186 ARG A CA 1
ATOM 1493 C C . ARG A 1 186 ? 41.837 7.157 -40.890 1.00 89.19 186 ARG A C 1
ATOM 1495 O O . ARG A 1 186 ? 41.058 6.569 -41.640 1.00 89.19 186 ARG A O 1
ATOM 1502 N N . ARG A 1 187 ? 42.896 6.552 -40.346 1.00 89.19 187 ARG A N 1
ATOM 1503 C CA . ARG A 1 187 ? 43.106 5.100 -40.413 1.00 89.19 187 ARG A CA 1
ATOM 1504 C C . ARG A 1 187 ? 41.963 4.362 -39.710 1.00 89.19 187 ARG A C 1
ATOM 1506 O O . ARG A 1 187 ? 41.509 4.799 -38.654 1.00 89.19 187 ARG A O 1
ATOM 1513 N N . PHE A 1 188 ? 41.547 3.239 -40.279 1.00 93.31 188 PHE A N 1
ATOM 1514 C CA . PHE A 1 188 ? 40.553 2.352 -39.677 1.00 93.31 188 PHE A CA 1
ATOM 1515 C C . PHE A 1 188 ? 41.220 1.325 -38.750 1.00 93.31 188 PHE A C 1
ATOM 1517 O O . PHE A 1 188 ? 42.335 0.873 -39.025 1.00 93.31 188 PHE A O 1
ATOM 1524 N N . LYS A 1 189 ? 40.538 0.965 -37.659 1.00 88.50 189 LYS A N 1
ATOM 1525 C CA . LYS A 1 189 ? 40.861 -0.181 -36.793 1.00 88.50 189 LYS A CA 1
ATOM 1526 C C . LYS A 1 189 ? 40.366 -1.501 -37.417 1.00 88.50 189 LYS A C 1
ATOM 1528 O O . LYS A 1 189 ? 39.513 -1.470 -38.304 1.00 88.50 189 LYS A O 1
ATOM 1533 N N . ASN A 1 190 ? 40.907 -2.642 -36.975 1.00 85.31 190 ASN A N 1
ATOM 1534 C CA . ASN A 1 190 ? 40.615 -3.971 -37.545 1.00 85.31 190 ASN A CA 1
ATOM 1535 C C . ASN A 1 190 ? 39.269 -4.562 -37.088 1.00 85.31 190 ASN A C 1
ATOM 1537 O O . ASN A 1 190 ? 38.613 -5.224 -37.890 1.00 85.31 190 ASN A O 1
ATOM 1541 N N . GLY A 1 191 ? 38.825 -4.288 -35.855 1.00 87.75 191 GLY A N 1
ATOM 1542 C CA . GLY A 1 191 ? 37.710 -5.014 -35.226 1.00 87.75 191 GLY A CA 1
ATOM 1543 C C . GLY A 1 191 ? 36.400 -5.103 -36.021 1.00 87.75 191 GLY A C 1
ATOM 1544 O O . GLY A 1 191 ? 35.790 -6.163 -36.063 1.00 87.75 191 GLY A O 1
ATOM 1545 N N . ALA A 1 192 ? 35.978 -4.050 -36.733 1.00 92.38 192 ALA A N 1
ATOM 1546 C CA . ALA A 1 192 ? 34.750 -4.105 -37.544 1.00 92.38 192 ALA A CA 1
ATOM 1547 C C . ALA A 1 192 ? 34.838 -5.105 -38.717 1.00 92.38 192 ALA A C 1
ATOM 1549 O O . ALA A 1 192 ? 33.829 -5.665 -39.139 1.00 92.38 192 ALA A O 1
ATOM 1550 N N . PHE A 1 193 ? 36.039 -5.314 -39.257 1.00 95.12 193 PHE A N 1
ATOM 1551 C CA . PHE A 1 193 ? 36.281 -6.187 -40.407 1.00 95.12 193 PHE A CA 1
ATOM 1552 C C . PHE A 1 193 ? 36.465 -7.636 -39.967 1.00 95.12 193 PHE A C 1
ATOM 1554 O O . PHE A 1 193 ? 35.911 -8.520 -40.611 1.00 95.12 193 PHE A O 1
ATOM 1561 N N . MET A 1 194 ? 37.145 -7.853 -38.835 1.00 93.00 194 MET A N 1
ATOM 1562 C CA . MET A 1 194 ? 37.171 -9.153 -38.158 1.00 93.00 194 MET A CA 1
ATOM 1563 C C . MET A 1 194 ? 35.756 -9.605 -37.806 1.00 93.00 194 MET A C 1
ATOM 1565 O O . MET A 1 194 ? 35.363 -10.706 -38.157 1.00 93.00 194 MET A O 1
ATOM 1569 N N . LEU A 1 195 ? 34.942 -8.718 -37.229 1.00 94.56 195 LEU A N 1
ATOM 1570 C CA . LEU A 1 195 ? 33.556 -9.022 -36.878 1.00 94.56 195 LEU A CA 1
ATOM 1571 C C . LEU A 1 195 ? 32.716 -9.447 -38.096 1.00 94.56 195 LEU A C 1
ATOM 1573 O O . LEU A 1 195 ? 31.917 -10.375 -38.013 1.00 94.56 195 LEU A O 1
ATOM 1577 N N . ALA A 1 196 ? 32.897 -8.778 -39.238 1.00 96.06 196 ALA A N 1
ATOM 1578 C CA . ALA A 1 196 ? 32.189 -9.111 -40.472 1.00 96.06 196 ALA A CA 1
ATOM 1579 C C . ALA A 1 196 ? 32.631 -10.460 -41.071 1.00 96.06 196 ALA A C 1
ATOM 1581 O O . ALA A 1 196 ? 31.817 -11.162 -41.674 1.00 96.06 196 ALA A O 1
ATOM 1582 N N . ILE A 1 197 ? 33.909 -10.810 -40.911 1.00 95.44 197 ILE A N 1
ATOM 1583 C CA . ILE A 1 197 ? 34.482 -12.091 -41.336 1.00 95.44 197 ILE A CA 1
ATOM 1584 C C . ILE A 1 197 ? 34.022 -13.216 -40.404 1.00 95.44 197 ILE A C 1
ATOM 1586 O O . ILE A 1 197 ? 33.467 -14.197 -40.889 1.00 95.44 197 ILE A O 1
ATOM 1590 N N . ASP A 1 198 ? 34.143 -13.054 -39.087 1.00 93.94 198 ASP A N 1
ATOM 1591 C CA . ASP A 1 198 ? 33.750 -14.070 -38.100 1.00 93.94 198 ASP A CA 1
ATOM 1592 C C . ASP A 1 198 ? 32.244 -14.385 -38.187 1.00 93.94 198 ASP A C 1
ATOM 1594 O O . ASP A 1 198 ? 31.834 -15.538 -38.060 1.00 93.94 198 ASP A O 1
ATOM 1598 N N . ALA A 1 199 ? 31.413 -13.383 -38.493 1.00 94.38 199 ALA A N 1
ATOM 1599 C CA . ALA A 1 199 ? 29.979 -13.564 -38.728 1.00 94.38 199 ALA A CA 1
ATOM 1600 C C . ALA A 1 199 ? 29.618 -13.996 -40.167 1.00 94.38 199 ALA A C 1
ATOM 1602 O O . ALA A 1 199 ? 28.454 -14.285 -40.434 1.00 94.38 199 ALA A O 1
ATOM 1603 N N . GLN A 1 200 ? 30.573 -13.996 -41.107 1.00 95.31 200 GLN A N 1
ATOM 1604 C CA . GLN A 1 200 ? 30.354 -14.205 -42.551 1.00 95.31 200 GLN A CA 1
ATOM 1605 C C . GLN A 1 200 ? 29.257 -13.295 -43.149 1.00 95.31 200 GLN A C 1
ATOM 1607 O O . GLN A 1 200 ? 28.477 -13.702 -44.013 1.00 95.31 200 GLN A O 1
ATOM 1612 N N . VAL A 1 201 ? 29.207 -12.032 -42.709 1.00 96.88 201 VAL A N 1
ATOM 1613 C CA . VAL A 1 201 ? 28.247 -11.015 -43.178 1.00 96.88 201 VAL A CA 1
ATOM 1614 C C . VAL A 1 201 ? 28.947 -9.906 -43.970 1.00 96.88 201 VAL A C 1
ATOM 1616 O O . VAL A 1 201 ? 30.079 -9.538 -43.651 1.00 96.88 201 VAL A O 1
ATOM 1619 N N . PRO A 1 202 ? 28.299 -9.300 -44.980 1.00 97.62 202 PRO A N 1
ATOM 1620 C CA . PRO A 1 202 ? 28.922 -8.247 -45.776 1.00 97.62 202 PRO A CA 1
ATOM 1621 C C . PRO A 1 202 ? 29.184 -6.965 -44.968 1.00 97.62 202 PRO A C 1
ATOM 1623 O O . PRO A 1 202 ? 28.440 -6.613 -44.045 1.00 97.62 202 PRO A O 1
ATOM 1626 N N . VAL A 1 203 ? 30.203 -6.212 -45.388 1.00 98.12 203 VAL A N 1
ATOM 1627 C CA . VAL A 1 203 ? 30.480 -4.854 -44.898 1.00 98.12 203 VAL A CA 1
ATOM 1628 C C . VAL A 1 203 ? 29.771 -3.839 -45.791 1.00 98.12 203 VAL A C 1
ATOM 1630 O O . VAL A 1 203 ? 29.951 -3.857 -47.007 1.00 98.12 203 VAL A O 1
ATOM 1633 N N . VAL A 1 204 ? 28.996 -2.923 -45.207 1.00 98.31 204 VAL A N 1
ATOM 1634 C CA . VAL A 1 204 ? 28.300 -1.837 -45.918 1.00 98.31 204 VAL A CA 1
ATOM 1635 C C . VAL A 1 204 ? 28.980 -0.498 -45.609 1.00 98.31 204 VAL A C 1
ATOM 1637 O O . VAL A 1 204 ? 28.802 0.035 -44.507 1.00 98.31 204 VAL A O 1
ATOM 1640 N N . PRO A 1 205 ? 29.750 0.081 -46.550 1.00 98.12 205 PRO A N 1
ATOM 1641 C CA . PRO A 1 205 ? 30.423 1.356 -46.329 1.00 98.12 205 PRO A CA 1
ATOM 1642 C C . PRO A 1 205 ? 29.455 2.543 -46.454 1.00 98.12 205 PRO A C 1
ATOM 1644 O O . PRO A 1 205 ? 28.676 2.636 -47.407 1.00 98.12 205 PRO A O 1
ATOM 1647 N N . VAL A 1 206 ? 29.531 3.493 -45.522 1.00 97.81 206 VAL A N 1
ATOM 1648 C CA . VAL A 1 206 ? 28.698 4.703 -45.493 1.00 97.81 206 VAL A CA 1
ATOM 1649 C C . VAL A 1 206 ? 29.578 5.941 -45.373 1.00 97.81 206 VAL A C 1
ATOM 1651 O O . VAL A 1 206 ? 30.305 6.118 -44.398 1.00 97.81 206 VAL A O 1
ATOM 1654 N N . VAL A 1 207 ? 29.484 6.825 -46.364 1.00 96.44 207 VAL A N 1
ATOM 1655 C CA . VAL A 1 207 ? 30.268 8.062 -46.429 1.00 96.44 207 VAL A CA 1
ATOM 1656 C C . VAL A 1 207 ? 29.408 9.250 -46.008 1.00 96.44 207 VAL A C 1
ATOM 1658 O O . VAL A 1 207 ? 28.357 9.506 -46.599 1.00 96.44 207 VAL A O 1
ATOM 1661 N N . ILE A 1 208 ? 29.868 9.977 -44.995 1.00 94.38 208 ILE A N 1
ATOM 1662 C CA . ILE A 1 208 ? 29.269 11.184 -44.427 1.00 94.38 208 ILE A CA 1
ATOM 1663 C C . ILE A 1 208 ? 30.214 12.365 -44.678 1.00 94.38 208 ILE A C 1
ATOM 1665 O O . ILE A 1 208 ? 31.412 12.278 -44.408 1.00 94.38 208 ILE A O 1
ATOM 1669 N N . ASP A 1 209 ? 29.685 13.477 -45.185 1.00 90.88 209 ASP A N 1
ATOM 1670 C CA . ASP A 1 209 ? 30.459 14.703 -45.408 1.00 90.88 209 ASP A CA 1
ATOM 1671 C C . ASP A 1 209 ? 29.662 15.959 -45.034 1.00 90.88 209 ASP A C 1
ATOM 1673 O O . ASP A 1 209 ? 28.428 15.988 -45.087 1.00 90.88 209 ASP A O 1
ATOM 1677 N N . GLY A 1 210 ? 30.387 17.018 -44.672 1.00 86.00 210 GLY A N 1
ATOM 1678 C CA . GLY A 1 210 ? 29.842 18.327 -44.298 1.00 86.00 210 GLY A CA 1
ATOM 1679 C C . GLY A 1 210 ? 29.552 18.496 -42.804 1.00 86.00 210 GLY A C 1
ATOM 1680 O O . GLY A 1 210 ? 29.632 19.613 -42.301 1.00 86.00 210 GLY A O 1
ATOM 1681 N N . THR A 1 211 ? 29.321 17.412 -42.063 1.00 88.06 211 THR A N 1
ATOM 1682 C CA . THR A 1 211 ? 29.015 17.441 -40.621 1.00 88.06 211 THR A CA 1
ATOM 1683 C C . THR A 1 211 ? 30.160 17.986 -39.769 1.00 88.06 211 THR A C 1
ATOM 1685 O O . THR A 1 211 ? 29.914 18.709 -38.802 1.00 88.06 211 THR A O 1
ATOM 1688 N N . GLY A 1 212 ? 31.416 17.702 -40.133 1.00 85.69 212 GLY A N 1
ATOM 1689 C CA . GLY A 1 212 ? 32.595 18.262 -39.460 1.00 85.69 212 GLY A CA 1
ATOM 1690 C C . GLY A 1 212 ? 32.681 19.786 -39.580 1.00 85.69 212 GLY A C 1
ATOM 1691 O O . GLY A 1 212 ? 33.102 20.460 -38.643 1.00 85.69 212 GLY A O 1
ATOM 1692 N N . ALA A 1 213 ? 32.198 20.343 -40.695 1.00 80.94 213 ALA A N 1
ATOM 1693 C CA . ALA A 1 213 ? 32.085 21.787 -40.874 1.00 80.94 213 ALA A CA 1
ATOM 1694 C C . ALA A 1 213 ? 30.876 22.369 -40.115 1.00 80.94 213 ALA A C 1
ATOM 1696 O O . ALA A 1 213 ? 30.898 23.553 -39.781 1.00 80.94 213 ALA A O 1
ATOM 1697 N N . THR A 1 214 ? 29.848 21.557 -39.824 1.00 79.12 214 THR A N 1
ATOM 1698 C CA . THR A 1 214 ? 28.668 21.922 -39.019 1.00 79.12 214 THR A CA 1
ATOM 1699 C C . THR A 1 214 ? 29.005 22.042 -37.536 1.00 79.12 214 THR A C 1
ATOM 1701 O O . THR A 1 214 ? 28.779 23.095 -36.946 1.00 79.12 214 THR A O 1
ATOM 1704 N N . VAL A 1 215 ? 29.549 20.977 -36.938 1.00 83.88 215 VAL A N 1
ATOM 1705 C CA . VAL A 1 215 ? 29.962 20.928 -35.528 1.00 83.88 215 VAL A CA 1
ATOM 1706 C C . VAL A 1 215 ? 31.368 20.350 -35.470 1.00 83.88 215 VAL A C 1
ATOM 1708 O O . VAL A 1 215 ? 31.558 19.135 -35.602 1.00 83.88 215 VAL A O 1
ATOM 1711 N N . ARG A 1 216 ? 32.351 21.237 -35.288 1.00 83.94 216 ARG A N 1
ATOM 1712 C CA . ARG A 1 216 ? 33.773 20.875 -35.262 1.00 83.94 216 ARG A CA 1
ATOM 1713 C C . ARG A 1 216 ? 34.126 20.152 -33.971 1.00 83.94 216 ARG A C 1
ATOM 1715 O O . ARG A 1 216 ? 33.577 20.424 -32.903 1.00 83.94 216 ARG A O 1
ATOM 1722 N N . LYS A 1 217 ? 35.109 19.258 -34.044 1.00 81.38 217 LYS A N 1
ATOM 1723 C CA . LYS A 1 217 ? 35.671 18.618 -32.852 1.00 81.38 217 LYS A CA 1
ATOM 1724 C C . LYS A 1 217 ? 36.216 19.680 -31.886 1.00 81.38 217 LYS A C 1
ATOM 1726 O O . LYS A 1 217 ? 36.944 20.573 -32.296 1.00 81.38 217 LYS A O 1
ATOM 1731 N N . GLY A 1 218 ? 35.851 19.573 -30.608 1.00 78.06 218 GLY A N 1
ATOM 1732 C CA . GLY A 1 218 ? 36.306 20.489 -29.554 1.00 78.06 218 GLY A CA 1
ATOM 1733 C C . GLY A 1 218 ? 35.611 21.856 -29.519 1.00 78.06 218 GLY A C 1
ATOM 1734 O O . GLY A 1 218 ? 35.921 22.649 -28.640 1.00 78.06 218 GLY A O 1
ATOM 1735 N N . SER A 1 219 ? 34.661 22.132 -30.421 1.00 77.38 219 SER A N 1
ATOM 1736 C CA . SER A 1 219 ? 33.899 23.385 -30.431 1.00 77.38 219 SER A CA 1
ATOM 1737 C C . SER A 1 219 ? 32.403 23.123 -30.243 1.00 77.38 219 SER A C 1
ATOM 1739 O O . SER A 1 219 ? 31.857 22.243 -30.911 1.00 77.38 219 SER A O 1
ATOM 1741 N N . PRO A 1 220 ? 31.708 23.891 -29.384 1.00 68.50 220 PRO A N 1
ATOM 1742 C CA . PRO A 1 220 ? 30.255 23.823 -29.281 1.00 68.50 220 PRO A CA 1
ATOM 1743 C C . PRO A 1 220 ? 29.549 24.603 -30.404 1.00 68.50 220 PRO A C 1
ATOM 1745 O O . PRO A 1 220 ? 28.334 24.504 -30.535 1.00 68.50 220 PRO A O 1
ATOM 1748 N N . ALA A 1 221 ? 30.264 25.390 -31.214 1.00 74.12 221 ALA A N 1
ATOM 1749 C CA . ALA A 1 221 ? 29.655 26.240 -32.234 1.00 74.12 221 ALA A CA 1
ATOM 1750 C C . ALA A 1 221 ? 28.953 25.426 -33.336 1.00 74.12 221 ALA A C 1
ATOM 1752 O O . ALA A 1 221 ? 29.495 24.443 -33.841 1.00 74.12 221 ALA A O 1
ATOM 1753 N N . VAL A 1 222 ? 27.767 25.891 -33.742 1.00 72.00 222 VAL A N 1
ATOM 1754 C CA . VAL A 1 222 ? 26.965 25.279 -34.810 1.00 72.00 222 VAL A CA 1
ATOM 1755 C C . VAL A 1 222 ? 26.967 26.164 -36.058 1.00 72.00 222 VAL A C 1
ATOM 1757 O O . VAL A 1 222 ? 26.502 27.309 -36.045 1.00 72.00 222 VAL A O 1
ATOM 1760 N N . HIS A 1 223 ? 27.456 25.605 -37.161 1.00 74.00 223 HIS A N 1
ATOM 1761 C CA . HIS A 1 223 ? 27.427 26.190 -38.504 1.00 74.00 223 HIS A CA 1
ATOM 1762 C C . HIS A 1 223 ? 26.353 25.506 -39.375 1.00 74.00 223 HIS A C 1
ATOM 1764 O O . HIS A 1 223 ? 25.747 24.535 -38.943 1.00 74.00 223 HIS A O 1
ATOM 1770 N N . HIS A 1 224 ? 26.083 26.004 -40.591 1.00 68.25 224 HIS A N 1
ATOM 1771 C CA . HIS A 1 224 ? 25.072 25.419 -41.499 1.00 68.25 224 HIS A CA 1
ATOM 1772 C C . HIS A 1 224 ? 25.609 25.114 -42.918 1.00 68.25 224 HIS A C 1
ATOM 1774 O O . HIS A 1 224 ? 25.173 25.754 -43.878 1.00 68.25 224 HIS A O 1
ATOM 1780 N N . PRO A 1 225 ? 26.590 24.212 -43.089 1.00 71.12 225 PRO A N 1
ATOM 1781 C CA . PRO A 1 225 ? 26.937 23.676 -44.403 1.00 71.12 225 PRO A CA 1
ATOM 1782 C C . PRO A 1 225 ? 26.011 22.514 -44.801 1.00 71.12 225 PRO A C 1
ATOM 1784 O O . PRO A 1 225 ? 25.540 21.762 -43.951 1.00 71.12 225 PRO A O 1
ATOM 1787 N N . ASP A 1 226 ? 25.824 22.295 -46.102 1.00 77.56 226 ASP A N 1
ATOM 1788 C CA . ASP A 1 226 ? 25.108 21.108 -46.583 1.00 77.56 226 ASP A CA 1
ATOM 1789 C C . ASP A 1 226 ? 25.778 19.815 -46.097 1.00 77.56 226 ASP A C 1
ATOM 1791 O O . ASP A 1 226 ? 27.010 19.700 -46.076 1.00 77.56 226 ASP A O 1
ATOM 1795 N N . THR A 1 227 ? 24.954 18.831 -45.742 1.00 85.81 227 THR A N 1
ATOM 1796 C CA . THR A 1 227 ? 25.395 17.522 -45.252 1.00 85.81 227 THR A CA 1
ATOM 1797 C C . THR A 1 227 ? 24.967 16.428 -46.215 1.00 85.81 227 THR A C 1
ATOM 1799 O O . THR A 1 227 ? 23.853 16.431 -46.750 1.00 85.81 227 THR A O 1
ATOM 1802 N N . ILE A 1 228 ? 25.858 15.473 -46.456 1.00 89.44 228 ILE A N 1
ATOM 1803 C CA . ILE A 1 228 ? 25.615 14.361 -47.372 1.00 89.44 228 ILE A CA 1
ATOM 1804 C C . ILE A 1 228 ? 25.874 13.062 -46.626 1.00 89.44 228 ILE A C 1
ATOM 1806 O O . ILE A 1 228 ? 26.873 12.941 -45.927 1.00 89.44 228 ILE A O 1
ATOM 1810 N N . ILE A 1 229 ? 24.977 12.094 -46.793 1.00 93.50 229 ILE A N 1
ATOM 1811 C CA . ILE A 1 229 ? 25.202 10.696 -46.424 1.00 93.50 229 ILE A CA 1
ATOM 1812 C C . ILE A 1 229 ? 24.959 9.825 -47.656 1.00 93.50 229 ILE A C 1
ATOM 1814 O O . ILE A 1 229 ? 23.907 9.920 -48.301 1.00 93.50 229 ILE A O 1
ATOM 1818 N N . LYS A 1 230 ? 25.947 9.004 -48.012 1.00 95.06 230 LYS A N 1
ATOM 1819 C CA . LYS A 1 230 ? 25.895 8.079 -49.146 1.00 95.06 230 LYS A CA 1
ATOM 1820 C C . LYS A 1 230 ? 26.194 6.661 -48.678 1.00 95.06 230 LYS A C 1
ATOM 1822 O O . LYS A 1 230 ? 27.225 6.425 -48.059 1.00 95.06 230 LYS A O 1
ATOM 1827 N N . VAL A 1 231 ? 25.303 5.731 -49.008 1.00 97.00 231 VAL A N 1
ATOM 1828 C CA . VAL A 1 231 ? 25.501 4.291 -48.776 1.00 97.00 231 VAL A CA 1
ATOM 1829 C C . VAL A 1 231 ? 26.114 3.675 -50.031 1.00 97.00 231 VAL A C 1
ATOM 1831 O O . VAL A 1 231 ? 25.583 3.863 -51.131 1.00 97.00 231 VAL A O 1
ATOM 1834 N N . LEU A 1 232 ? 27.242 2.989 -49.880 1.00 97.12 232 LEU A N 1
ATOM 1835 C CA . LEU A 1 232 ? 27.934 2.295 -50.966 1.00 97.12 232 LEU A CA 1
ATOM 1836 C C . LEU A 1 232 ? 27.478 0.840 -51.070 1.00 97.12 232 LEU A C 1
ATOM 1838 O O . LEU A 1 232 ? 26.761 0.342 -50.201 1.00 97.12 232 LEU A O 1
ATOM 1842 N N . ASP A 1 233 ? 27.865 0.181 -52.160 1.00 96.19 233 ASP A N 1
ATOM 1843 C CA . ASP A 1 233 ? 27.499 -1.213 -52.380 1.00 96.19 233 ASP A CA 1
ATOM 1844 C C . ASP A 1 233 ? 28.149 -2.125 -51.320 1.00 96.19 233 ASP A C 1
ATOM 1846 O O . ASP A 1 233 ? 29.309 -1.899 -50.950 1.00 96.19 233 ASP A O 1
ATOM 1850 N N . PRO A 1 234 ? 27.425 -3.145 -50.817 1.00 96.69 234 PRO A N 1
ATOM 1851 C CA . PRO A 1 234 ? 27.968 -4.087 -49.847 1.00 96.69 234 PRO A CA 1
ATOM 1852 C C . PRO A 1 234 ? 29.182 -4.839 -50.401 1.00 96.69 234 PRO A C 1
ATOM 1854 O O . PRO A 1 234 ? 29.185 -5.289 -51.548 1.00 96.69 234 PRO A O 1
ATOM 1857 N N . ILE A 1 235 ? 30.199 -5.027 -49.565 1.00 97.25 235 ILE A N 1
ATOM 1858 C CA . ILE A 1 235 ? 31.393 -5.809 -49.884 1.00 97.25 235 ILE A CA 1
ATOM 1859 C C . ILE A 1 235 ? 31.274 -7.154 -49.164 1.00 97.25 235 ILE A C 1
ATOM 1861 O O . ILE A 1 235 ? 31.219 -7.201 -47.936 1.00 97.25 235 ILE A O 1
ATOM 1865 N N . ALA A 1 236 ? 31.195 -8.238 -49.938 1.00 94.94 236 ALA A N 1
ATOM 1866 C CA . ALA A 1 236 ? 31.045 -9.594 -49.418 1.00 94.94 236 ALA A CA 1
ATOM 1867 C C . ALA A 1 236 ? 32.295 -10.065 -48.657 1.00 94.94 236 ALA A C 1
ATOM 1869 O O . ALA A 1 236 ? 33.420 -9.754 -49.050 1.00 94.94 236 ALA A O 1
ATOM 1870 N N . THR A 1 237 ? 32.070 -10.846 -47.600 1.00 95.06 237 THR A N 1
ATOM 1871 C CA . THR A 1 237 ? 33.105 -11.481 -46.764 1.00 95.06 237 THR A CA 1
ATOM 1872 C C . THR A 1 237 ? 33.140 -13.001 -46.915 1.00 95.06 237 THR A C 1
ATOM 1874 O O . THR A 1 237 ? 33.958 -13.659 -46.282 1.00 95.06 237 THR A O 1
ATOM 1877 N N . THR A 1 238 ? 32.277 -13.564 -47.767 1.00 89.12 238 THR A N 1
ATOM 1878 C CA . THR A 1 238 ? 32.142 -15.007 -47.978 1.00 89.12 238 THR A CA 1
ATOM 1879 C C . THR A 1 238 ? 33.484 -15.643 -48.338 1.00 89.12 238 THR A C 1
ATOM 1881 O O . THR A 1 238 ? 34.088 -15.288 -49.350 1.00 89.12 238 THR A O 1
ATOM 1884 N N . GLY A 1 239 ? 33.928 -16.598 -47.519 1.00 84.94 239 GLY A N 1
ATOM 1885 C CA . GLY A 1 239 ? 35.174 -17.340 -47.737 1.00 84.94 239 GLY A CA 1
ATOM 1886 C C . GLY A 1 239 ? 36.448 -16.629 -47.266 1.00 84.94 239 GLY A C 1
ATOM 1887 O O . GLY A 1 239 ? 37.537 -17.159 -47.473 1.00 84.94 239 GLY A O 1
ATOM 1888 N N . LEU A 1 240 ? 36.332 -15.458 -46.633 1.00 91.88 240 LEU A N 1
ATOM 1889 C CA . LEU A 1 240 ? 37.420 -14.859 -45.855 1.00 91.88 240 LEU A CA 1
ATOM 1890 C C . LEU A 1 240 ? 37.424 -15.483 -44.450 1.00 91.88 240 LEU A C 1
ATOM 1892 O O . LEU A 1 240 ? 36.351 -15.770 -43.922 1.00 91.88 240 LEU A O 1
ATOM 1896 N N . ALA A 1 241 ? 38.596 -15.702 -43.858 1.00 86.19 241 ALA A N 1
ATOM 1897 C CA . ALA A 1 241 ? 38.743 -16.403 -42.580 1.00 86.19 241 ALA A CA 1
ATOM 1898 C C . ALA A 1 241 ? 39.915 -15.921 -41.704 1.00 86.19 241 ALA A C 1
ATOM 1900 O O . ALA A 1 241 ? 39.909 -16.216 -40.513 1.00 86.19 241 ALA A O 1
ATOM 1901 N N . ASP A 1 242 ? 40.915 -15.217 -42.252 1.00 85.19 242 ASP A N 1
ATOM 1902 C CA . ASP A 1 242 ? 42.116 -14.827 -41.497 1.00 85.19 242 ASP A CA 1
ATOM 1903 C C . ASP A 1 242 ? 42.291 -13.303 -41.311 1.00 85.19 242 ASP A C 1
ATOM 1905 O O . ASP A 1 242 ? 41.685 -12.470 -41.995 1.00 85.19 242 ASP A O 1
ATOM 1909 N N . GLU A 1 243 ? 43.150 -12.927 -40.359 1.00 83.38 243 GLU A N 1
ATOM 1910 C CA . GLU A 1 243 ? 43.458 -11.529 -40.013 1.00 83.38 243 GLU A CA 1
ATOM 1911 C C . GLU A 1 243 ? 44.068 -10.745 -41.185 1.00 83.38 243 GLU A C 1
ATOM 1913 O O . GLU A 1 243 ? 43.834 -9.541 -41.347 1.00 83.38 243 GLU A O 1
ATOM 1918 N N . ARG A 1 244 ? 44.832 -11.418 -42.055 1.00 88.38 244 ARG A N 1
ATOM 1919 C CA . ARG A 1 244 ? 45.416 -10.791 -43.245 1.00 88.38 244 ARG A CA 1
ATOM 1920 C C . ARG A 1 244 ? 44.311 -10.363 -44.207 1.00 88.38 244 ARG A C 1
ATOM 1922 O O . ARG A 1 244 ? 44.325 -9.230 -44.691 1.00 88.38 244 ARG A O 1
ATOM 1929 N N . GLN A 1 245 ? 43.338 -11.230 -44.452 1.00 89.44 245 GLN A N 1
ATOM 1930 C CA . GLN A 1 245 ? 42.167 -10.941 -45.274 1.00 89.44 245 GLN A CA 1
ATOM 1931 C C . GLN A 1 245 ? 41.302 -9.842 -44.650 1.00 89.44 245 GLN A C 1
ATOM 1933 O O . GLN A 1 245 ? 40.784 -8.989 -45.375 1.00 89.44 245 GLN A O 1
ATOM 1938 N N . ALA A 1 246 ? 41.204 -9.779 -43.319 1.00 89.12 246 ALA A N 1
ATOM 1939 C CA . ALA A 1 246 ? 40.562 -8.662 -42.627 1.00 89.12 246 ALA A CA 1
ATOM 1940 C C . ALA A 1 246 ? 41.293 -7.331 -42.867 1.00 89.12 246 ALA A C 1
ATOM 1942 O O . ALA A 1 246 ? 40.659 -6.30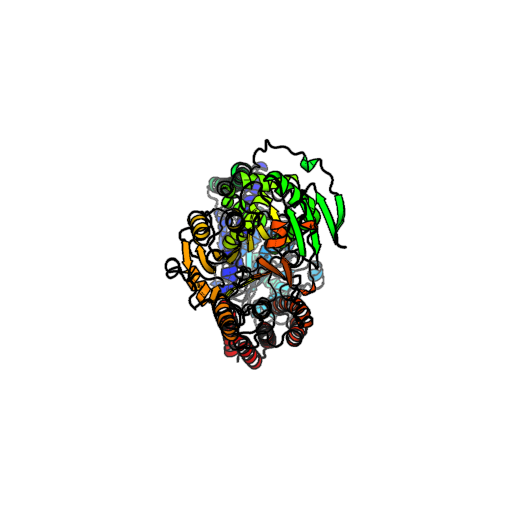3 -43.127 1.00 89.12 246 ALA A O 1
ATOM 1943 N N . ALA A 1 247 ? 42.629 -7.336 -42.843 1.00 89.00 247 ALA A N 1
ATOM 1944 C CA . ALA A 1 247 ? 43.440 -6.160 -43.143 1.00 89.00 247 ALA A CA 1
ATOM 1945 C C . ALA A 1 247 ? 43.307 -5.711 -44.612 1.00 89.00 247 ALA A C 1
ATOM 1947 O O . ALA A 1 247 ? 43.210 -4.506 -44.872 1.00 89.00 247 ALA A O 1
ATOM 1948 N N . GLU A 1 248 ? 43.249 -6.650 -45.559 1.00 92.31 248 GLU A N 1
ATOM 1949 C CA . GLU A 1 248 ? 43.006 -6.382 -46.985 1.00 92.31 248 GLU A CA 1
ATOM 1950 C C . GLU A 1 248 ? 41.592 -5.813 -47.213 1.00 92.31 248 GLU A C 1
ATOM 1952 O O . GLU A 1 248 ? 41.424 -4.795 -47.895 1.00 92.31 248 GLU A O 1
ATOM 1957 N N . LEU A 1 249 ? 40.574 -6.391 -46.565 1.00 94.56 249 LEU A N 1
ATOM 1958 C CA . LEU A 1 249 ? 39.194 -5.897 -46.586 1.00 94.56 249 LEU A CA 1
ATOM 1959 C C . LEU A 1 249 ? 39.100 -4.473 -46.030 1.00 94.56 249 LEU A C 1
ATOM 1961 O O . LEU A 1 249 ? 38.502 -3.598 -46.660 1.00 94.56 249 LEU A O 1
ATOM 1965 N N . LYS A 1 250 ? 39.742 -4.212 -44.888 1.00 95.38 250 LYS A N 1
ATOM 1966 C CA . LYS A 1 250 ? 39.851 -2.877 -44.289 1.00 95.38 250 LYS A CA 1
ATOM 1967 C C . LYS A 1 250 ? 40.452 -1.869 -45.266 1.00 95.38 250 LYS A C 1
ATOM 1969 O O . LYS A 1 250 ? 39.893 -0.785 -45.437 1.00 95.38 250 LYS A O 1
ATOM 1974 N N . GLN A 1 251 ? 41.583 -2.196 -45.896 1.00 94.56 251 GLN A N 1
ATOM 1975 C CA . GLN A 1 251 ? 42.247 -1.304 -46.855 1.00 94.56 251 GLN A CA 1
ATOM 1976 C C . GLN A 1 251 ? 41.366 -1.026 -48.076 1.00 94.56 251 GLN A C 1
ATOM 1978 O O . GLN A 1 251 ? 41.270 0.125 -48.517 1.00 94.56 251 GLN A O 1
ATOM 1983 N N . ARG A 1 252 ? 40.674 -2.050 -48.589 1.00 95.19 252 ARG A N 1
ATOM 1984 C CA . ARG A 1 252 ? 39.717 -1.915 -49.693 1.00 95.19 252 ARG A CA 1
ATOM 1985 C C . ARG A 1 252 ? 38.560 -0.989 -49.322 1.00 95.19 252 ARG A C 1
ATOM 1987 O O . ARG A 1 252 ? 38.279 -0.049 -50.065 1.00 95.19 252 ARG A O 1
ATOM 1994 N N . VAL A 1 253 ? 37.919 -1.216 -48.174 1.00 96.88 253 VAL A N 1
ATOM 1995 C CA . VAL A 1 253 ? 36.796 -0.396 -47.685 1.00 96.88 253 VAL A CA 1
ATOM 1996 C C . VAL A 1 253 ? 37.247 1.048 -47.458 1.00 96.88 253 VAL A C 1
ATOM 1998 O O . VAL A 1 253 ? 36.589 1.973 -47.932 1.00 96.88 253 VAL A O 1
ATOM 2001 N N . HIS A 1 254 ? 38.400 1.253 -46.814 1.00 96.31 254 HIS A N 1
ATOM 2002 C CA . HIS A 1 254 ? 38.980 2.581 -46.586 1.00 96.31 254 HIS A CA 1
ATOM 2003 C C . HIS A 1 254 ? 39.241 3.334 -47.893 1.00 96.31 254 HIS A C 1
ATOM 2005 O O . HIS A 1 254 ? 38.812 4.477 -48.041 1.00 96.31 254 HIS A O 1
ATOM 2011 N N . SER A 1 255 ? 39.870 2.680 -48.872 1.00 94.56 255 SER A N 1
ATOM 2012 C CA . SER A 1 255 ? 40.205 3.291 -50.164 1.00 94.56 255 SER A CA 1
ATOM 2013 C C . SER A 1 255 ? 38.957 3.708 -50.942 1.00 94.56 255 SER A C 1
ATOM 2015 O O . SER A 1 255 ? 38.898 4.819 -51.470 1.00 94.56 255 SER A O 1
ATOM 2017 N N . VAL A 1 256 ? 37.932 2.850 -50.965 1.00 96.31 256 VAL A N 1
ATOM 2018 C CA . VAL A 1 256 ? 36.649 3.133 -51.627 1.00 96.31 256 VAL A CA 1
ATOM 2019 C C . VAL A 1 256 ? 35.922 4.293 -50.940 1.00 96.31 256 VAL A C 1
ATOM 2021 O O . VAL A 1 256 ? 35.479 5.226 -51.611 1.00 96.31 256 VAL A O 1
ATOM 2024 N N . MET A 1 257 ? 35.846 4.287 -49.605 1.00 96.75 257 MET A N 1
ATOM 2025 C CA . MET A 1 257 ? 35.218 5.371 -48.843 1.00 96.75 257 MET A CA 1
ATOM 2026 C C . MET A 1 257 ? 35.964 6.701 -49.005 1.00 96.75 257 MET A C 1
ATOM 2028 O O . MET A 1 257 ? 35.327 7.744 -49.160 1.00 96.75 257 MET A O 1
ATOM 2032 N N . LYS A 1 258 ? 37.302 6.683 -49.013 1.00 94.31 258 LYS A N 1
ATOM 2033 C CA . LYS A 1 258 ? 38.138 7.876 -49.212 1.00 94.31 258 LYS A CA 1
ATOM 2034 C C . LYS A 1 258 ? 37.970 8.457 -50.617 1.00 94.31 258 LYS A C 1
ATOM 2036 O O . LYS A 1 258 ? 37.786 9.667 -50.753 1.00 94.31 258 LYS A O 1
ATOM 2041 N N . ALA A 1 259 ? 37.987 7.613 -51.648 1.00 92.50 259 ALA A N 1
ATOM 2042 C CA . ALA A 1 259 ? 37.779 8.040 -53.031 1.00 92.50 259 ALA A CA 1
ATOM 2043 C C . ALA A 1 259 ? 36.390 8.664 -53.230 1.00 92.50 259 ALA A C 1
ATOM 2045 O O . ALA A 1 259 ? 36.261 9.708 -53.875 1.00 92.50 259 ALA A O 1
ATOM 2046 N N . GLU A 1 260 ? 35.357 8.068 -52.630 1.00 93.62 260 GLU A N 1
ATOM 2047 C CA . GLU A 1 260 ? 34.005 8.618 -52.672 1.00 93.62 260 GLU A CA 1
ATOM 2048 C C . GLU A 1 260 ? 33.897 9.943 -51.909 1.00 93.62 260 GLU A C 1
ATOM 2050 O O . GLU A 1 260 ? 33.298 10.888 -52.419 1.00 93.62 260 GLU A O 1
ATOM 2055 N N . LEU A 1 261 ? 34.497 10.056 -50.720 1.00 91.50 261 LEU A N 1
ATOM 2056 C CA . LEU A 1 261 ? 34.508 11.306 -49.956 1.00 91.50 261 LEU A CA 1
ATOM 2057 C C . LEU A 1 261 ? 35.122 12.452 -50.778 1.00 91.50 261 LEU A C 1
ATOM 2059 O O . LEU A 1 261 ? 34.556 13.546 -50.837 1.00 91.50 261 LEU A O 1
ATOM 2063 N N . ALA A 1 262 ? 36.232 12.193 -51.475 1.00 88.75 262 ALA A N 1
ATOM 2064 C CA . ALA A 1 262 ? 36.840 13.156 -52.392 1.00 88.75 262 ALA A CA 1
ATOM 2065 C C . ALA A 1 262 ? 35.917 13.495 -53.579 1.00 88.75 262 ALA A C 1
ATOM 2067 O O . ALA A 1 262 ? 35.799 14.659 -53.969 1.00 88.75 262 ALA A O 1
ATOM 2068 N N . ALA A 1 263 ? 35.214 12.506 -54.141 1.00 87.19 263 ALA A N 1
ATOM 2069 C CA . ALA A 1 263 ? 34.257 12.725 -55.225 1.00 87.19 263 ALA A CA 1
ATOM 2070 C C . ALA A 1 263 ? 33.066 13.601 -54.796 1.00 87.19 263 ALA A C 1
ATOM 2072 O O . ALA A 1 263 ? 32.703 14.531 -55.520 1.00 87.19 263 ALA A O 1
ATOM 2073 N N . LEU A 1 264 ? 32.506 13.367 -53.604 1.00 86.06 264 LEU A N 1
ATOM 2074 C CA . LEU A 1 264 ? 31.422 14.177 -53.037 1.00 86.06 264 LEU A CA 1
ATOM 2075 C C . LEU A 1 264 ? 31.835 15.641 -52.842 1.00 86.06 264 LEU A C 1
ATOM 2077 O O . LEU A 1 264 ? 31.020 16.539 -53.056 1.00 86.06 264 LEU A O 1
ATOM 2081 N N . ARG A 1 265 ? 33.101 15.887 -52.487 1.00 85.12 265 ARG A N 1
ATOM 2082 C CA . ARG A 1 265 ? 33.655 17.237 -52.295 1.00 85.12 265 ARG A CA 1
ATOM 2083 C C . ARG A 1 265 ? 33.904 17.995 -53.600 1.00 85.12 265 ARG A C 1
ATOM 2085 O O . ARG A 1 265 ? 33.801 19.217 -53.600 1.00 85.12 265 ARG A O 1
ATOM 2092 N N . ARG A 1 266 ? 34.183 17.302 -54.712 1.00 79.88 266 ARG A N 1
ATOM 2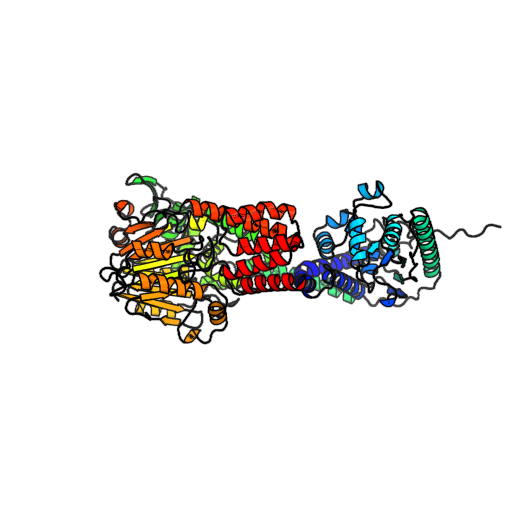093 C CA . ARG A 1 266 ? 34.375 17.918 -56.045 1.00 79.88 266 ARG A CA 1
ATOM 2094 C C . ARG A 1 266 ? 33.071 18.373 -56.715 1.00 79.88 266 ARG A C 1
ATOM 2096 O O . ARG A 1 266 ? 33.110 19.188 -57.634 1.00 79.88 266 ARG A O 1
ATOM 2103 N N . GLY A 1 267 ? 31.916 17.856 -56.295 1.00 65.44 267 GLY A N 1
ATOM 2104 C CA . GLY A 1 267 ? 30.616 18.243 -56.851 1.00 65.44 267 GLY A CA 1
ATOM 2105 C C . GLY A 1 267 ? 30.168 19.643 -56.407 1.00 65.44 267 GLY A C 1
ATOM 2106 O O . GLY A 1 267 ? 30.278 19.990 -55.232 1.00 65.44 267 GLY A O 1
ATOM 2107 N N . LYS A 1 268 ? 29.599 20.449 -57.321 1.00 55.50 268 LYS A N 1
ATOM 2108 C CA . LYS A 1 268 ? 28.946 21.720 -56.952 1.00 55.50 268 LYS A CA 1
ATOM 2109 C C . LYS A 1 268 ? 27.777 21.441 -56.001 1.00 55.50 268 LYS A C 1
ATOM 2111 O O . LYS A 1 268 ? 26.861 20.697 -56.348 1.00 55.50 268 LYS A O 1
ATOM 2116 N N . ARG A 1 269 ? 27.797 22.067 -54.823 1.00 59.09 269 ARG A N 1
ATOM 2117 C CA . ARG A 1 269 ? 26.681 22.077 -53.868 1.00 59.09 269 ARG A CA 1
ATOM 2118 C C . ARG A 1 269 ? 25.755 23.255 -54.218 1.00 59.09 269 ARG A C 1
ATOM 2120 O O . ARG A 1 269 ? 26.209 24.395 -54.120 1.00 59.09 269 ARG A O 1
ATOM 2127 N N . PRO A 1 270 ? 24.528 23.038 -54.723 1.00 45.66 270 PRO A N 1
ATOM 2128 C CA . PRO A 1 270 ? 23.617 24.142 -55.016 1.00 45.66 270 PRO A CA 1
ATOM 2129 C C . PRO A 1 270 ? 23.110 24.785 -53.715 1.00 45.66 270 PRO A C 1
ATOM 2131 O O . PRO A 1 270 ? 22.731 24.080 -52.788 1.00 45.66 270 PRO A O 1
ATOM 2134 N N . SER A 1 271 ? 23.069 26.119 -53.657 1.00 45.34 271 SER A N 1
ATOM 2135 C CA . SER A 1 271 ? 22.545 26.885 -52.518 1.00 45.34 271 SER A CA 1
ATOM 2136 C C . SER A 1 271 ? 21.147 27.459 -52.811 1.00 45.34 271 SER A C 1
ATOM 2138 O O . SER A 1 271 ? 20.870 27.882 -53.929 1.00 45.34 271 SER A O 1
ATOM 2140 N N . PHE A 1 272 ? 20.261 27.479 -51.805 1.00 43.66 272 PHE A N 1
ATOM 2141 C CA . PHE A 1 272 ? 18.923 28.119 -51.815 1.00 43.66 272 PHE A CA 1
ATOM 2142 C C . PHE A 1 272 ? 18.542 28.565 -50.372 1.00 43.66 272 PHE A C 1
ATOM 2144 O O . PHE A 1 272 ? 19.320 28.308 -49.449 1.00 43.66 272 PHE A O 1
ATOM 2151 N N . PRO A 1 273 ? 17.457 29.336 -50.118 1.00 43.09 273 PRO A N 1
ATOM 2152 C CA . PRO A 1 273 ? 17.470 30.451 -49.182 1.00 43.09 273 PRO A CA 1
ATOM 2153 C C . PRO A 1 273 ? 17.066 30.044 -47.757 1.00 43.09 273 PRO A C 1
ATOM 2155 O O . PRO A 1 273 ? 16.461 29.006 -47.492 1.00 43.09 273 PRO A O 1
ATOM 2158 N N . ARG A 1 274 ? 17.385 30.943 -46.824 1.00 49.16 274 ARG A N 1
ATOM 2159 C CA . ARG A 1 274 ? 17.182 30.860 -45.371 1.00 49.16 274 ARG A CA 1
ATOM 2160 C C . ARG A 1 274 ? 15.694 30.847 -44.953 1.00 49.16 274 ARG A C 1
ATOM 2162 O O . ARG A 1 274 ? 15.208 31.851 -44.446 1.00 49.16 274 ARG A O 1
ATOM 2169 N N . ILE A 1 275 ? 14.971 29.732 -45.079 1.00 47.88 275 ILE A N 1
ATOM 2170 C CA . ILE A 1 275 ? 13.573 29.622 -44.591 1.00 47.88 275 ILE A CA 1
ATOM 2171 C C . ILE A 1 275 ? 13.473 28.760 -43.316 1.00 47.88 275 ILE A C 1
ATOM 2173 O O . ILE A 1 275 ? 12.790 27.753 -43.331 1.00 47.88 275 ILE A O 1
ATOM 2177 N N . HIS A 1 276 ? 14.153 29.079 -42.201 1.00 52.41 276 HIS A N 1
ATOM 2178 C CA . HIS A 1 276 ? 14.071 28.204 -40.999 1.00 52.41 276 HIS A CA 1
ATOM 2179 C C . HIS A 1 276 ? 14.100 28.892 -39.621 1.00 52.41 276 HIS A C 1
ATOM 2181 O O . HIS A 1 276 ? 13.999 28.214 -38.604 1.00 52.41 276 HIS A O 1
ATOM 2187 N N . GLY A 1 277 ? 14.152 30.227 -39.540 1.00 51.81 277 GLY A N 1
ATOM 2188 C CA . GLY A 1 277 ? 14.183 30.924 -38.242 1.00 51.81 277 GLY A CA 1
ATOM 2189 C C . GLY A 1 277 ? 12.934 30.715 -37.370 1.00 51.81 277 GLY A C 1
ATOM 2190 O O . GLY A 1 277 ? 13.027 30.765 -36.148 1.00 51.81 277 GLY A O 1
ATOM 2191 N N . TRP A 1 278 ? 11.771 30.461 -37.973 1.00 55.03 278 TRP A N 1
ATOM 2192 C CA . TRP A 1 278 ? 10.504 30.318 -37.250 1.00 55.03 278 TRP A CA 1
ATOM 2193 C C . TRP A 1 278 ? 10.343 28.964 -36.544 1.00 55.03 278 TRP A C 1
ATOM 2195 O O . TRP A 1 278 ? 9.831 28.931 -35.433 1.00 55.03 278 TRP A O 1
ATOM 2205 N N . VAL A 1 279 ? 10.853 27.867 -37.115 1.00 51.19 279 VAL A N 1
ATOM 2206 C CA . VAL A 1 279 ? 10.738 26.520 -36.523 1.00 51.19 279 VAL A CA 1
ATOM 2207 C C . VAL A 1 279 ? 11.603 26.387 -35.270 1.00 51.19 279 VAL A C 1
ATOM 2209 O O . VAL A 1 279 ? 11.183 25.824 -34.265 1.00 51.19 279 VAL A O 1
ATOM 2212 N N . THR A 1 280 ? 12.791 26.986 -35.288 1.00 52.16 280 THR A N 1
ATOM 2213 C CA . THR A 1 280 ? 13.665 27.063 -34.115 1.00 52.16 280 THR A CA 1
ATOM 2214 C C . THR A 1 280 ? 13.077 27.948 -33.013 1.00 52.16 280 THR A C 1
ATOM 2216 O O . THR A 1 280 ? 13.133 27.589 -31.839 1.00 52.16 280 THR A O 1
ATOM 2219 N N . ARG A 1 281 ? 12.466 29.085 -33.382 1.00 59.16 281 ARG A N 1
ATOM 2220 C CA . ARG A 1 281 ? 11.725 29.941 -32.439 1.00 59.16 281 ARG A CA 1
ATOM 2221 C C . ARG A 1 281 ? 10.521 29.212 -31.844 1.00 59.16 281 ARG A C 1
ATOM 2223 O O . ARG A 1 281 ? 10.291 29.341 -30.651 1.00 59.16 281 ARG A O 1
ATOM 2230 N N . LEU A 1 282 ? 9.819 28.406 -32.640 1.00 60.25 282 LEU A N 1
ATOM 2231 C CA . LEU A 1 282 ? 8.715 27.565 -32.181 1.00 60.25 282 LEU A CA 1
ATOM 2232 C C . LEU A 1 282 ? 9.200 26.486 -31.202 1.00 60.25 282 LEU A C 1
ATOM 2234 O O . LEU A 1 282 ? 8.599 26.312 -30.152 1.00 60.25 282 LEU A O 1
ATOM 2238 N N . GLY A 1 283 ? 10.322 25.821 -31.495 1.00 57.34 283 GLY A N 1
ATOM 2239 C CA . GLY A 1 283 ? 10.947 24.864 -30.580 1.00 57.34 283 GLY A CA 1
ATOM 2240 C C . GLY A 1 283 ? 11.308 25.496 -29.234 1.00 57.34 283 GLY A C 1
ATOM 2241 O O . GLY A 1 283 ? 10.895 24.990 -28.200 1.00 57.34 283 GLY A O 1
ATOM 2242 N N . MET A 1 284 ? 12.004 26.639 -29.230 1.00 62.38 284 MET A N 1
ATOM 2243 C CA . MET A 1 284 ? 12.327 27.357 -27.986 1.00 62.38 284 MET A CA 1
ATOM 2244 C C . MET A 1 284 ? 11.079 27.843 -27.240 1.00 62.38 284 MET A C 1
ATOM 2246 O O . MET A 1 284 ? 11.043 27.773 -26.015 1.00 62.38 284 MET A O 1
ATOM 2250 N N . ALA A 1 285 ? 10.053 28.297 -27.963 1.00 69.44 285 ALA A N 1
ATOM 2251 C CA . ALA A 1 285 ? 8.787 28.706 -27.367 1.00 69.44 285 ALA A CA 1
ATOM 2252 C C . ALA A 1 285 ? 8.079 27.533 -26.677 1.00 69.44 285 ALA A C 1
ATOM 2254 O O . ALA A 1 285 ? 7.582 27.706 -25.573 1.00 69.44 285 ALA A O 1
ATOM 2255 N N . LEU A 1 286 ? 8.088 26.334 -27.269 1.00 66.44 286 LEU A N 1
ATOM 2256 C CA . LEU A 1 286 ? 7.508 25.133 -26.656 1.00 66.44 286 LEU A CA 1
ATOM 2257 C C . LEU A 1 286 ? 8.256 24.706 -25.386 1.00 66.44 286 LEU A C 1
ATOM 2259 O O . LEU A 1 286 ? 7.630 24.280 -24.423 1.00 66.44 286 LEU A O 1
ATOM 2263 N N . VAL A 1 287 ? 9.582 24.860 -25.351 1.00 68.38 287 VAL A N 1
ATOM 2264 C CA . VAL A 1 287 ? 10.394 24.576 -24.152 1.00 68.38 287 VAL A CA 1
ATOM 2265 C C . VAL A 1 287 ? 10.117 25.585 -23.050 1.00 68.38 287 VAL A C 1
ATOM 2267 O O . VAL A 1 287 ? 9.892 25.200 -21.907 1.00 68.38 287 VAL A O 1
ATOM 2270 N N . ALA A 1 288 ? 10.105 26.873 -23.396 1.00 72.12 288 ALA A N 1
ATOM 2271 C CA . ALA A 1 288 ? 9.755 27.931 -22.460 1.00 72.12 288 ALA A CA 1
ATOM 2272 C C . ALA A 1 288 ? 8.330 27.740 -21.925 1.00 72.12 288 ALA A C 1
ATOM 2274 O O . ALA A 1 288 ? 8.112 27.901 -20.730 1.00 72.12 288 ALA A O 1
ATOM 2275 N N . LEU A 1 289 ? 7.389 27.326 -22.781 1.00 78.44 289 LEU A N 1
ATOM 2276 C CA . LEU A 1 289 ? 6.019 27.000 -22.396 1.00 78.44 289 LEU A CA 1
ATOM 2277 C C . LEU A 1 289 ? 5.969 25.801 -21.445 1.00 78.44 289 LEU A C 1
ATOM 2279 O O . LEU A 1 289 ? 5.259 25.865 -20.451 1.00 78.44 289 LEU A O 1
ATOM 2283 N N . LEU A 1 290 ? 6.734 24.736 -21.702 1.00 77.56 290 LEU A N 1
ATOM 2284 C CA . LEU A 1 290 ? 6.793 23.572 -20.815 1.00 77.56 290 LEU A CA 1
ATOM 2285 C C . LEU A 1 290 ? 7.386 23.933 -19.447 1.00 77.56 290 LEU A C 1
ATOM 2287 O O . LEU A 1 290 ? 6.838 23.538 -18.425 1.00 77.56 290 LEU A O 1
ATOM 2291 N N . ILE A 1 291 ? 8.472 24.710 -19.410 1.00 79.06 291 ILE A N 1
ATOM 2292 C CA . ILE A 1 291 ? 9.064 25.183 -18.149 1.00 79.06 291 ILE A CA 1
ATOM 2293 C C . ILE A 1 291 ? 8.073 26.084 -17.409 1.00 79.06 291 ILE A C 1
ATOM 2295 O O . ILE A 1 291 ? 7.857 25.896 -16.216 1.00 79.06 291 ILE A O 1
ATOM 2299 N N . ALA A 1 292 ? 7.441 27.028 -18.110 1.00 82.56 292 ALA A N 1
ATOM 2300 C CA . ALA A 1 292 ? 6.426 27.902 -17.531 1.00 82.56 292 ALA A CA 1
ATOM 2301 C C . ALA A 1 292 ? 5.224 27.108 -17.006 1.00 82.56 292 ALA A C 1
ATOM 2303 O O . ALA A 1 292 ? 4.704 27.445 -15.950 1.00 82.56 292 ALA A O 1
ATOM 2304 N N . LEU A 1 293 ? 4.822 26.034 -17.693 1.00 84.69 293 LEU A N 1
ATOM 2305 C CA . LEU A 1 293 ? 3.774 25.126 -17.239 1.00 84.69 293 LEU A CA 1
ATOM 2306 C C . LEU A 1 293 ? 4.196 24.390 -15.965 1.00 84.69 293 LEU A C 1
ATOM 2308 O O . LEU A 1 293 ? 3.442 24.398 -15.005 1.00 84.69 293 LEU A O 1
ATOM 2312 N N . LEU A 1 294 ? 5.395 23.802 -15.919 1.00 82.69 294 LEU A N 1
ATOM 2313 C CA . LEU A 1 294 ? 5.887 23.089 -14.731 1.00 82.69 294 LEU A CA 1
ATOM 2314 C C . LEU A 1 294 ? 6.035 24.024 -13.523 1.00 82.69 294 LEU A C 1
ATOM 2316 O O . LEU A 1 294 ? 5.620 23.675 -12.423 1.00 82.69 294 LEU A O 1
ATOM 2320 N N . VAL A 1 295 ? 6.574 25.230 -13.725 1.00 87.69 295 VAL A N 1
ATOM 2321 C CA . VAL A 1 295 ? 6.646 26.263 -12.679 1.00 87.69 295 VAL A CA 1
ATOM 2322 C C . VAL A 1 295 ? 5.245 26.713 -12.272 1.00 87.69 295 VAL A C 1
ATOM 2324 O O . VAL A 1 295 ? 4.971 26.833 -11.083 1.00 87.69 295 VAL A O 1
ATOM 2327 N N . GLY A 1 296 ? 4.350 26.923 -13.239 1.00 91.69 296 GLY A N 1
ATOM 2328 C CA . GLY A 1 296 ? 2.956 27.284 -13.000 1.00 91.69 296 GLY A CA 1
ATOM 2329 C C . GLY A 1 296 ? 2.215 26.230 -12.183 1.00 91.69 296 GLY A C 1
ATOM 2330 O O . GLY A 1 296 ? 1.508 26.594 -11.253 1.00 91.69 296 GLY A O 1
ATOM 2331 N N . VAL A 1 297 ? 2.435 24.941 -12.460 1.00 88.62 297 VAL A N 1
ATOM 2332 C CA . VAL A 1 297 ? 1.900 23.819 -11.674 1.00 88.62 297 VAL A CA 1
ATOM 2333 C C . VAL A 1 297 ? 2.461 23.835 -10.256 1.00 88.62 297 VAL A C 1
ATOM 2335 O O . VAL A 1 297 ? 1.677 23.771 -9.319 1.00 88.62 297 VAL A O 1
ATOM 2338 N N . SER A 1 298 ? 3.775 23.998 -10.069 1.00 88.56 298 SER A N 1
ATOM 2339 C CA . SER A 1 298 ? 4.363 24.095 -8.722 1.00 88.56 298 SER A CA 1
ATOM 2340 C C . SER A 1 298 ? 3.781 25.261 -7.923 1.00 88.56 298 SER A C 1
ATOM 2342 O O . SER A 1 298 ? 3.396 25.097 -6.770 1.00 88.56 298 SER A O 1
ATOM 2344 N N . VAL A 1 299 ? 3.687 26.445 -8.539 1.00 92.81 299 VAL A N 1
ATOM 2345 C CA . VAL A 1 299 ? 3.093 27.636 -7.914 1.00 92.81 299 VAL A CA 1
ATOM 2346 C C . VAL A 1 299 ? 1.614 27.397 -7.619 1.00 92.81 299 VAL A C 1
ATOM 2348 O O . VAL A 1 299 ? 1.142 27.792 -6.554 1.00 92.81 299 VAL A O 1
ATOM 2351 N N . TYR A 1 300 ? 0.893 26.734 -8.526 1.00 94.19 300 TYR A N 1
ATOM 2352 C CA . TYR A 1 300 ? -0.503 26.370 -8.325 1.00 94.19 300 TYR A CA 1
ATOM 2353 C C . TYR A 1 300 ? -0.671 25.435 -7.117 1.00 94.19 300 TYR A C 1
ATOM 2355 O O . TYR A 1 300 ? -1.475 25.687 -6.222 1.00 94.19 300 TYR A O 1
ATOM 2363 N N . VAL A 1 301 ? 0.148 24.390 -7.039 1.00 92.81 301 VAL A N 1
ATOM 2364 C CA . VAL A 1 301 ? 0.111 23.435 -5.934 1.00 92.81 301 VAL A CA 1
ATOM 2365 C C . VAL A 1 301 ? 0.416 24.127 -4.613 1.00 92.81 301 VAL A C 1
ATOM 2367 O O . VAL A 1 301 ? -0.400 24.058 -3.697 1.00 92.81 301 VAL A O 1
ATOM 2370 N N . SER A 1 302 ? 1.530 24.857 -4.523 1.00 89.31 302 SER A N 1
ATOM 2371 C CA . SER A 1 302 ? 1.959 25.495 -3.274 1.00 89.31 302 SER A CA 1
ATOM 2372 C C . SER A 1 302 ? 0.968 26.523 -2.725 1.00 89.31 302 SER A C 1
ATOM 2374 O O . SER A 1 302 ? 0.906 26.683 -1.511 1.00 89.31 302 SER A O 1
ATOM 2376 N N . ASN A 1 303 ? 0.208 27.213 -3.582 1.00 90.81 303 ASN A N 1
ATOM 2377 C CA . ASN A 1 303 ? -0.713 28.268 -3.144 1.00 90.81 303 ASN A CA 1
ATOM 2378 C C . ASN A 1 303 ? -2.178 27.820 -3.028 1.00 90.81 303 ASN A C 1
ATOM 2380 O O . ASN A 1 303 ? -2.915 28.430 -2.260 1.00 90.81 303 ASN A O 1
ATOM 2384 N N . TRP A 1 304 ? -2.612 26.796 -3.774 1.00 93.38 304 TRP A N 1
ATOM 2385 C CA . TRP A 1 304 ? -4.032 26.410 -3.838 1.00 93.38 304 TRP A CA 1
ATOM 2386 C C . TRP A 1 304 ? -4.320 24.939 -3.533 1.00 93.38 304 TRP A C 1
ATOM 2388 O O . TRP A 1 304 ? -5.478 24.603 -3.322 1.00 93.38 304 TRP A O 1
ATOM 2398 N N . CYS A 1 305 ? -3.317 24.057 -3.506 1.00 94.38 305 CYS A N 1
ATOM 2399 C CA . CYS A 1 305 ? -3.536 22.627 -3.238 1.00 94.38 305 CYS A CA 1
ATOM 2400 C C . CYS A 1 305 ? -3.044 22.178 -1.856 1.00 94.38 305 CYS A C 1
ATOM 2402 O O . CYS A 1 305 ? -3.402 21.100 -1.387 1.00 94.38 305 CYS A O 1
ATOM 2404 N N . ILE A 1 306 ? -2.214 22.988 -1.195 1.00 94.69 306 ILE A N 1
ATOM 2405 C CA . ILE A 1 306 ? -1.697 22.680 0.137 1.00 94.69 306 ILE A CA 1
ATOM 2406 C C . ILE A 1 306 ? -2.668 23.178 1.207 1.00 94.69 306 ILE A C 1
ATOM 2408 O O . ILE A 1 306 ? -2.831 24.382 1.415 1.00 94.69 306 ILE A O 1
ATOM 2412 N N . ALA A 1 307 ? -3.261 22.221 1.920 1.00 94.38 307 ALA A N 1
ATOM 2413 C CA . ALA A 1 307 ? -4.129 22.464 3.065 1.00 94.38 307 ALA A CA 1
ATOM 2414 C C . ALA A 1 307 ? -3.414 23.289 4.146 1.00 94.38 307 ALA A C 1
ATOM 2416 O O . ALA A 1 307 ? -2.312 22.942 4.580 1.00 94.38 307 ALA A O 1
ATOM 2417 N N . GLN A 1 308 ? -4.066 24.361 4.591 1.00 93.31 308 GLN A N 1
ATOM 2418 C CA . GLN A 1 308 ? -3.567 25.225 5.656 1.00 93.31 308 GLN A CA 1
ATOM 2419 C C . GLN A 1 308 ? -4.178 24.827 7.004 1.00 93.31 308 GLN A C 1
ATOM 2421 O O . GLN A 1 308 ? -5.344 24.424 7.044 1.00 93.31 308 GLN A O 1
ATOM 2426 N N . PRO A 1 309 ? -3.421 24.948 8.108 1.00 94.81 309 PRO A N 1
ATOM 2427 C CA . PRO A 1 309 ? -3.960 24.708 9.438 1.00 94.81 309 PRO A CA 1
ATOM 2428 C C . PRO A 1 309 ? -5.086 25.707 9.760 1.00 94.81 309 PRO A C 1
ATOM 2430 O O . PRO A 1 309 ? -4.966 26.889 9.425 1.00 94.81 309 PRO A O 1
ATOM 2433 N N . PRO A 1 310 ? -6.172 25.272 10.427 1.00 95.31 310 PRO A N 1
ATOM 2434 C CA . PRO A 1 310 ? -7.207 26.182 10.898 1.00 95.31 310 PRO A CA 1
ATOM 2435 C C . PRO A 1 310 ? -6.672 27.082 12.019 1.00 95.31 310 PRO A C 1
ATOM 2437 O O . PRO A 1 310 ? -5.715 26.745 12.719 1.00 95.31 310 PRO A O 1
ATOM 2440 N N . MET A 1 311 ? -7.338 28.213 12.242 1.00 93.00 311 MET A N 1
ATOM 2441 C CA . MET A 1 311 ? -7.093 29.029 13.430 1.00 93.00 311 MET A CA 1
ATOM 2442 C C . MET A 1 311 ? -7.640 28.322 14.676 1.00 93.00 311 MET A C 1
ATOM 2444 O O . MET A 1 311 ? -8.769 27.839 14.674 1.00 93.00 311 MET A O 1
ATOM 2448 N N . TYR A 1 312 ? -6.852 28.294 15.754 1.00 93.62 312 TYR A N 1
ATOM 2449 C CA . TYR A 1 312 ? -7.273 27.754 17.049 1.00 93.62 312 TYR A CA 1
ATOM 2450 C C . TYR A 1 312 ? -7.179 28.821 18.140 1.00 93.62 312 TYR A C 1
ATOM 2452 O O . TYR A 1 312 ? -6.081 29.233 18.530 1.00 93.62 312 TYR A O 1
ATOM 2460 N N . GLU A 1 313 ? -8.350 29.243 18.621 1.00 91.19 313 GLU A N 1
ATOM 2461 C CA . GLU A 1 313 ? -8.538 30.263 19.664 1.00 91.19 313 GLU A CA 1
ATOM 2462 C C . GLU A 1 313 ? -8.563 29.678 21.085 1.00 91.19 313 GLU A C 1
ATOM 2464 O O . GLU A 1 313 ? -8.555 30.419 22.068 1.00 91.19 313 GLU A O 1
ATOM 2469 N N . GLY A 1 314 ? -8.606 28.349 21.208 1.00 90.12 314 GLY A N 1
ATOM 2470 C CA . GLY A 1 314 ? -8.633 27.675 22.498 1.00 90.12 314 GLY A CA 1
ATOM 2471 C C . GLY A 1 314 ? -7.293 27.727 23.234 1.00 90.12 314 GLY A C 1
ATOM 2472 O O . GLY A 1 314 ? -6.245 28.104 22.702 1.00 90.12 314 GLY A O 1
ATOM 2473 N N . SER A 1 315 ? -7.333 27.317 24.500 1.00 89.31 315 SER A N 1
ATOM 2474 C CA . SER A 1 315 ? -6.143 27.263 25.340 1.00 89.31 315 SER A CA 1
ATOM 2475 C C . SER A 1 315 ? -5.149 26.202 24.858 1.00 89.31 315 SER A C 1
ATOM 2477 O O . SER A 1 315 ? -5.539 25.116 24.423 1.00 89.31 315 SER A O 1
ATOM 2479 N N . ARG A 1 316 ? -3.855 26.514 24.999 1.00 94.88 316 ARG A N 1
ATOM 2480 C CA . ARG A 1 316 ? -2.723 25.598 24.790 1.00 94.88 316 ARG A CA 1
ATOM 2481 C C . ARG A 1 316 ? -2.032 25.224 26.111 1.00 94.88 316 ARG A C 1
ATOM 2483 O O . ARG A 1 316 ? -0.849 24.900 26.113 1.00 94.88 316 ARG A O 1
ATOM 2490 N N . GLU A 1 317 ? -2.735 25.278 27.249 1.00 93.19 317 GLU A N 1
ATOM 2491 C CA . GLU A 1 317 ? -2.146 24.942 28.563 1.00 93.19 317 GLU A CA 1
ATOM 2492 C C . GLU A 1 317 ? -1.555 23.520 28.609 1.00 93.19 317 GLU A C 1
ATOM 2494 O O . GLU A 1 317 ? -0.503 23.319 29.217 1.00 93.19 317 GLU A O 1
ATOM 2499 N N . LEU A 1 318 ? -2.155 22.542 27.914 1.00 94.88 318 LEU A N 1
ATOM 2500 C CA . LEU A 1 318 ? -1.613 21.178 27.852 1.00 94.88 318 LEU A CA 1
ATOM 2501 C C . LEU A 1 318 ? -0.182 21.141 27.284 1.00 94.88 318 LEU A C 1
ATOM 2503 O O . LEU A 1 318 ? 0.626 20.336 27.737 1.00 94.88 318 LEU A O 1
ATOM 2507 N N . ALA A 1 319 ? 0.174 22.048 26.364 1.00 94.38 319 ALA A N 1
ATOM 2508 C CA . ALA A 1 319 ? 1.527 22.130 25.805 1.00 94.38 319 ALA A CA 1
ATOM 2509 C C . ALA A 1 319 ? 2.587 22.584 26.817 1.00 94.38 319 ALA A C 1
ATOM 2511 O O . ALA A 1 319 ? 3.770 22.315 26.621 1.00 94.38 319 ALA A O 1
ATOM 2512 N N . LYS A 1 320 ? 2.173 23.235 27.909 1.00 95.12 320 LYS A N 1
ATOM 2513 C CA . LYS A 1 320 ? 3.055 23.621 29.021 1.00 95.12 320 LYS A CA 1
ATOM 2514 C C . LYS A 1 320 ? 3.185 22.520 30.077 1.00 95.12 320 LYS A C 1
ATOM 2516 O O . LYS A 1 320 ? 3.957 22.674 31.018 1.00 95.12 320 LYS A O 1
ATOM 2521 N N . THR A 1 321 ? 2.409 21.442 29.957 1.00 95.56 321 THR A N 1
ATOM 2522 C CA . THR A 1 321 ? 2.438 20.315 30.894 1.00 95.56 321 THR A CA 1
ATOM 2523 C C . THR A 1 321 ? 3.577 19.367 30.527 1.00 95.56 321 THR A C 1
ATOM 2525 O O . THR A 1 321 ? 3.750 19.010 29.363 1.00 95.56 321 THR A O 1
ATOM 2528 N N . GLU A 1 322 ? 4.350 18.935 31.521 1.00 95.19 322 GLU A N 1
ATOM 2529 C CA . GLU A 1 322 ? 5.411 17.949 31.317 1.00 95.19 322 GLU A CA 1
ATOM 2530 C C . GLU A 1 322 ? 4.852 16.523 31.239 1.00 95.19 322 GLU A C 1
ATOM 2532 O O . GLU A 1 322 ? 3.847 16.188 31.871 1.00 95.19 322 GLU A O 1
ATOM 2537 N N . ILE A 1 323 ? 5.531 15.663 30.474 1.00 97.00 323 ILE A N 1
ATOM 2538 C CA . ILE A 1 323 ? 5.214 14.236 30.443 1.00 97.00 323 ILE A CA 1
ATOM 2539 C C . ILE A 1 323 ? 5.773 13.588 31.708 1.00 97.00 323 ILE A C 1
ATOM 2541 O O . ILE A 1 323 ? 6.982 13.583 31.936 1.00 97.00 323 ILE A O 1
ATOM 2545 N N . ILE A 1 324 ? 4.896 12.980 32.499 1.00 96.56 324 ILE A N 1
ATOM 2546 C CA . ILE A 1 324 ? 5.265 12.264 33.718 1.00 96.56 324 ILE A CA 1
ATOM 2547 C C . ILE A 1 324 ? 5.396 10.782 33.385 1.00 96.56 324 ILE A C 1
ATOM 2549 O O . ILE A 1 324 ? 4.454 10.159 32.895 1.00 96.56 324 ILE A O 1
ATOM 2553 N N . SER A 1 325 ? 6.563 10.208 33.669 1.00 96.00 325 SER A N 1
ATOM 2554 C CA . SER A 1 325 ? 6.772 8.761 33.595 1.00 96.00 325 SER A CA 1
ATOM 2555 C C . SER A 1 325 ? 6.543 8.141 34.969 1.00 96.00 325 SER A C 1
ATOM 2557 O O . SER A 1 325 ? 7.097 8.599 35.967 1.00 96.00 325 SER A O 1
ATOM 2559 N N . SER A 1 326 ? 5.714 7.107 35.027 1.00 94.44 326 SER A N 1
ATOM 2560 C CA . SER A 1 326 ? 5.390 6.375 36.252 1.00 94.44 326 SER A CA 1
ATOM 2561 C C . SER A 1 326 ? 5.225 4.885 35.959 1.00 94.44 326 SER A C 1
ATOM 2563 O O . SER A 1 326 ? 5.232 4.474 34.801 1.00 94.44 326 SER A O 1
ATOM 2565 N N . THR A 1 327 ? 5.061 4.075 37.003 1.00 94.25 327 THR A N 1
ATOM 2566 C CA . THR A 1 327 ? 4.724 2.654 36.868 1.00 94.25 327 THR A CA 1
ATOM 2567 C C . THR A 1 327 ? 3.345 2.414 37.460 1.00 94.25 327 THR A C 1
ATOM 2569 O O . THR A 1 327 ? 3.097 2.737 38.624 1.00 94.25 327 THR A O 1
ATOM 2572 N N . VAL A 1 328 ? 2.441 1.832 36.673 1.00 89.19 328 VAL A N 1
ATOM 2573 C CA . VAL A 1 328 ? 1.089 1.462 37.107 1.00 89.19 328 VAL A CA 1
ATOM 2574 C C . VAL A 1 328 ? 0.887 -0.015 36.802 1.00 89.19 328 VAL A C 1
ATOM 2576 O O . VAL A 1 328 ? 0.946 -0.410 35.645 1.00 89.19 328 VAL A O 1
ATOM 2579 N N . GLN A 1 329 ? 0.634 -0.822 37.840 1.00 85.50 329 GLN A N 1
ATOM 2580 C CA . GLN A 1 329 ? 0.474 -2.282 37.713 1.00 85.50 329 GLN A CA 1
ATOM 2581 C C . GLN A 1 329 ? 1.658 -2.943 36.988 1.00 85.50 329 GLN A C 1
ATOM 2583 O O . GLN A 1 329 ? 1.467 -3.688 36.034 1.00 85.50 329 GLN A O 1
ATOM 2588 N N . ASP A 1 330 ? 2.876 -2.608 37.419 1.00 87.50 330 ASP A N 1
ATOM 2589 C CA . ASP A 1 330 ? 4.139 -3.129 36.873 1.00 87.50 330 ASP A CA 1
ATOM 2590 C C . ASP A 1 330 ? 4.420 -2.777 35.399 1.00 87.50 330 ASP A C 1
ATOM 2592 O O . ASP A 1 330 ? 5.419 -3.221 34.838 1.00 87.50 330 ASP A O 1
ATOM 2596 N N . LEU A 1 331 ? 3.600 -1.915 34.787 1.00 89.50 331 LEU A N 1
ATOM 2597 C CA . LEU A 1 331 ? 3.804 -1.407 33.433 1.00 89.50 331 LEU A CA 1
ATOM 2598 C C . LEU A 1 331 ? 4.284 0.051 33.460 1.00 89.50 331 LEU A C 1
ATOM 2600 O O . LEU A 1 331 ? 3.695 0.872 34.175 1.00 89.50 331 LEU A O 1
ATOM 2604 N N . PRO A 1 332 ? 5.316 0.409 32.674 1.00 94.44 332 PRO A N 1
ATOM 2605 C CA . PRO A 1 332 ? 5.677 1.800 32.438 1.00 94.44 332 PRO A CA 1
ATOM 2606 C C . PRO A 1 332 ? 4.522 2.559 31.777 1.00 94.44 332 PRO A C 1
ATOM 2608 O O . PRO A 1 332 ? 3.942 2.107 30.788 1.00 94.44 332 PRO A O 1
ATOM 2611 N N . VAL A 1 333 ? 4.207 3.735 32.309 1.00 96.06 333 VAL A N 1
ATOM 2612 C CA . VAL A 1 333 ? 3.165 4.627 31.799 1.00 96.06 333 VAL A CA 1
ATOM 2613 C C . VAL A 1 333 ? 3.739 6.026 31.628 1.00 96.06 333 VAL A C 1
ATOM 2615 O O . VAL A 1 333 ? 4.273 6.606 32.576 1.00 96.06 333 VAL A O 1
ATOM 2618 N N . LYS A 1 334 ? 3.569 6.594 30.434 1.00 96.56 334 LYS A N 1
ATOM 2619 C CA . LYS A 1 334 ? 3.777 8.022 30.167 1.00 96.56 334 LYS A CA 1
ATOM 2620 C C . LYS A 1 334 ? 2.430 8.734 30.278 1.00 96.56 334 LYS A C 1
ATOM 2622 O O . LYS A 1 334 ? 1.458 8.276 29.679 1.00 96.56 334 LYS A O 1
ATOM 2627 N N . GLN A 1 335 ? 2.354 9.837 31.017 1.00 96.81 335 GLN A N 1
ATOM 2628 C CA . GLN A 1 335 ? 1.133 10.636 31.168 1.00 96.81 335 GLN A CA 1
ATOM 2629 C C . GLN A 1 335 ? 1.367 12.095 30.781 1.00 96.81 335 GLN A C 1
ATOM 2631 O O . GLN A 1 335 ? 2.394 12.669 31.130 1.00 96.81 335 GLN A O 1
ATOM 2636 N N . LEU A 1 336 ? 0.391 12.698 30.104 1.00 97.12 336 LEU A N 1
ATOM 2637 C CA . LEU A 1 336 ? 0.333 14.125 29.792 1.00 97.12 336 LEU A CA 1
ATOM 2638 C C . LEU A 1 336 ? -1.043 14.659 30.211 1.00 97.12 336 LEU A C 1
ATOM 2640 O O . LEU A 1 336 ? -2.047 14.469 29.517 1.00 97.12 336 LEU A O 1
ATOM 2644 N N . GLY A 1 337 ? -1.102 15.289 31.385 1.00 94.88 337 GLY A N 1
ATOM 2645 C CA . GLY A 1 337 ? -2.375 15.604 32.034 1.00 94.88 337 GLY A CA 1
ATOM 2646 C C . GLY A 1 337 ? -3.153 14.322 32.357 1.00 94.88 337 GLY A C 1
ATOM 2647 O O . GLY A 1 337 ? -2.640 13.439 33.040 1.00 94.88 337 GLY A O 1
ATOM 2648 N N . LEU A 1 338 ? -4.388 14.210 31.857 1.00 95.38 338 LEU A N 1
ATOM 2649 C CA . LEU A 1 338 ? -5.214 12.996 31.981 1.00 95.38 338 LEU A CA 1
ATOM 2650 C C . LEU A 1 338 ? -5.000 11.987 30.840 1.00 95.38 338 LEU A C 1
ATOM 2652 O O . LEU A 1 338 ? -5.548 10.886 30.888 1.00 95.38 338 LEU A O 1
ATOM 2656 N N . ASN A 1 339 ? -4.222 12.352 29.821 1.00 97.56 339 ASN A N 1
ATOM 2657 C CA . ASN A 1 339 ? -3.898 11.472 28.705 1.00 97.56 339 ASN A CA 1
ATOM 2658 C C . ASN A 1 339 ? -2.735 10.561 29.082 1.00 97.56 339 ASN A C 1
ATOM 2660 O O . ASN A 1 339 ? -1.860 10.953 29.859 1.00 97.56 339 ASN A O 1
ATOM 2664 N N . TRP A 1 340 ? -2.694 9.355 28.530 1.00 96.94 340 TRP A N 1
ATOM 2665 C CA . TRP A 1 340 ? -1.661 8.389 28.885 1.00 96.94 340 TRP A CA 1
ATOM 2666 C C . TRP A 1 340 ? -1.347 7.412 27.759 1.00 96.94 340 TRP A C 1
ATOM 2668 O O . TRP A 1 340 ? -2.178 7.150 26.897 1.00 96.94 340 TRP A O 1
ATOM 2678 N N . ARG A 1 341 ? -0.142 6.846 27.800 1.00 96.12 341 ARG A N 1
ATOM 2679 C CA . ARG A 1 341 ? 0.287 5.715 26.975 1.00 96.12 341 ARG A CA 1
ATOM 2680 C C . ARG A 1 341 ? 0.971 4.678 27.855 1.00 96.12 341 ARG A C 1
ATOM 2682 O O . ARG A 1 341 ? 1.788 5.034 28.708 1.00 96.12 341 ARG A O 1
ATOM 2689 N N . ARG A 1 342 ? 0.681 3.406 27.599 1.00 94.62 342 ARG A N 1
ATOM 2690 C CA . ARG A 1 342 ? 1.451 2.254 28.090 1.00 94.62 342 ARG A CA 1
ATOM 2691 C C . ARG A 1 342 ? 1.593 1.212 26.990 1.00 94.62 342 ARG A C 1
ATOM 2693 O O . ARG A 1 342 ? 0.836 1.226 26.026 1.00 94.62 342 ARG A O 1
ATOM 2700 N N . GLU A 1 343 ? 2.522 0.289 27.157 1.00 93.50 343 GLU A N 1
ATOM 2701 C CA . GLU A 1 343 ? 2.642 -0.888 26.300 1.00 93.50 343 GLU A CA 1
ATOM 2702 C C . GLU A 1 343 ? 2.350 -2.144 27.120 1.00 93.50 343 GLU A C 1
ATOM 2704 O O . GLU A 1 343 ? 2.762 -2.243 28.279 1.00 93.50 343 GLU A O 1
ATOM 2709 N N . ARG A 1 344 ? 1.616 -3.090 26.533 1.00 90.25 344 ARG A N 1
ATOM 2710 C CA . ARG A 1 344 ? 1.324 -4.388 27.139 1.00 90.25 344 ARG A CA 1
ATOM 2711 C C . ARG A 1 344 ? 1.397 -5.480 26.084 1.00 90.25 344 ARG A C 1
ATOM 2713 O O . ARG A 1 344 ? 0.619 -5.456 25.137 1.00 90.25 344 ARG A O 1
ATOM 2720 N N . ASP A 1 345 ? 2.295 -6.443 26.283 1.00 88.12 345 ASP A N 1
ATOM 2721 C CA . ASP A 1 345 ? 2.481 -7.602 25.398 1.00 88.12 345 ASP A CA 1
ATOM 2722 C C . ASP A 1 345 ? 2.588 -7.216 23.898 1.00 88.12 345 ASP A C 1
ATOM 2724 O O . ASP A 1 345 ? 2.010 -7.883 23.041 1.00 88.12 345 ASP A O 1
ATOM 2728 N N . GLY A 1 346 ? 3.299 -6.124 23.577 1.00 88.75 346 GLY A N 1
ATOM 2729 C CA . GLY A 1 346 ? 3.473 -5.632 22.201 1.00 88.75 346 GLY A CA 1
ATOM 2730 C C . GLY A 1 346 ? 2.280 -4.859 21.622 1.00 88.75 346 GLY A C 1
ATOM 2731 O O . GLY A 1 346 ? 2.200 -4.682 20.413 1.00 88.75 346 GLY A O 1
ATOM 2732 N N . ILE A 1 347 ? 1.326 -4.426 22.455 1.00 93.56 347 ILE A N 1
ATOM 2733 C CA . ILE A 1 347 ? 0.232 -3.526 22.061 1.00 93.56 347 ILE A CA 1
ATOM 2734 C C . ILE A 1 347 ? 0.379 -2.196 22.800 1.00 93.56 347 ILE A C 1
ATOM 2736 O O . ILE A 1 347 ? 0.456 -2.164 24.034 1.00 93.56 347 ILE A O 1
ATOM 2740 N N . HIS A 1 348 ? 0.356 -1.085 22.064 1.00 95.19 348 HIS A N 1
ATOM 2741 C CA . HIS A 1 348 ? 0.330 0.251 22.649 1.00 95.19 348 HIS A CA 1
ATOM 2742 C C . HIS A 1 348 ? -1.100 0.640 23.028 1.00 95.19 348 HIS A C 1
ATOM 2744 O O . HIS A 1 348 ? -1.978 0.791 22.187 1.00 95.19 348 HIS A O 1
ATOM 2750 N N . GLU A 1 349 ? -1.347 0.826 24.316 1.00 95.69 349 GLU A N 1
ATOM 2751 C CA . GLU A 1 349 ? -2.622 1.293 24.845 1.00 95.69 349 GLU A CA 1
ATOM 2752 C C . GLU A 1 349 ? -2.537 2.797 25.125 1.00 95.69 349 GLU A C 1
ATOM 2754 O O . GLU A 1 349 ? -1.674 3.241 25.889 1.00 95.69 349 GLU A O 1
ATOM 2759 N N . ILE A 1 350 ? -3.433 3.580 24.520 1.00 96.56 350 ILE A N 1
ATOM 2760 C CA . ILE A 1 350 ? -3.392 5.048 24.546 1.00 96.56 350 ILE A CA 1
ATOM 2761 C C . ILE A 1 350 ? -4.739 5.582 25.035 1.00 96.56 350 ILE A C 1
ATOM 2763 O O . ILE A 1 350 ? -5.769 5.342 24.413 1.00 96.56 350 ILE A O 1
ATOM 2767 N N . GLY A 1 351 ? -4.747 6.321 26.140 1.00 97.12 351 GLY A N 1
ATOM 2768 C CA . GLY A 1 351 ? -5.924 7.013 26.656 1.00 97.12 351 GLY A CA 1
ATOM 2769 C C . GLY A 1 351 ? -5.924 8.490 26.273 1.00 97.12 351 GLY A C 1
ATOM 2770 O O . GLY A 1 351 ? -5.004 9.214 26.653 1.00 97.12 351 GLY A O 1
ATOM 2771 N N . LEU A 1 352 ? -6.966 8.936 25.567 1.00 97.44 352 LEU A N 1
ATOM 2772 C CA . LEU A 1 352 ? -7.119 10.303 25.065 1.00 97.44 352 LEU A CA 1
ATOM 2773 C C . LEU A 1 352 ? -8.422 10.945 25.558 1.00 97.44 352 LEU A C 1
ATOM 2775 O O . LEU A 1 352 ? -9.511 10.390 25.408 1.00 97.44 352 LEU A O 1
ATOM 2779 N N . THR A 1 353 ? -8.322 12.147 26.113 1.00 97.12 353 THR A N 1
ATOM 2780 C CA . THR A 1 353 ? -9.433 12.936 26.655 1.00 97.12 353 THR A CA 1
ATOM 2781 C C . THR A 1 353 ? -9.174 14.431 26.482 1.00 97.12 353 THR A C 1
ATOM 2783 O O . THR A 1 353 ? -8.038 14.858 26.289 1.00 97.12 353 THR A O 1
ATOM 2786 N N . GLY A 1 354 ? -10.231 15.232 26.600 1.00 94.00 354 GLY A N 1
ATOM 2787 C CA . GLY A 1 354 ? -10.175 16.686 26.438 1.00 94.00 354 GLY A CA 1
ATOM 2788 C C . GLY A 1 354 ? -10.744 17.129 25.098 1.00 94.00 354 GLY A C 1
ATOM 2789 O O . GLY A 1 354 ? -11.382 16.337 24.388 1.00 94.00 354 GLY A O 1
ATOM 2790 N N . ASN A 1 355 ? -10.530 18.396 24.758 1.00 94.38 355 ASN A N 1
ATOM 2791 C CA . ASN A 1 355 ? -11.032 18.971 23.513 1.00 94.38 355 ASN A CA 1
ATOM 2792 C C . ASN A 1 355 ? -10.296 18.405 22.279 1.00 94.38 355 ASN A C 1
ATOM 2794 O O . ASN A 1 355 ? -9.356 17.615 22.386 1.00 94.38 355 ASN A O 1
ATOM 2798 N N . ARG A 1 356 ? -10.754 18.772 21.074 1.00 94.25 356 ARG A N 1
ATOM 2799 C CA . ARG A 1 356 ? -10.207 18.267 19.799 1.00 94.25 356 ARG A CA 1
ATOM 2800 C C . ARG A 1 356 ? -8.695 18.462 19.693 1.00 94.25 356 ARG A C 1
ATOM 2802 O O . ARG A 1 356 ? -7.980 17.504 19.412 1.00 94.25 356 ARG A O 1
ATOM 2809 N N . TRP A 1 357 ? -8.222 19.676 19.958 1.00 96.81 357 TRP A N 1
ATOM 2810 C CA . TRP A 1 357 ? -6.806 20.014 19.879 1.00 96.81 357 TRP A CA 1
ATOM 2811 C C . TRP A 1 357 ? -5.990 19.277 20.950 1.00 96.81 357 TRP A C 1
ATOM 2813 O O . TRP A 1 357 ? -4.963 18.686 20.628 1.00 96.81 357 TRP A O 1
ATOM 2823 N N . GLU A 1 358 ? -6.472 19.224 22.196 1.00 96.81 358 GLU A N 1
ATOM 2824 C CA . GLU A 1 358 ? -5.782 18.550 23.308 1.00 96.81 358 GLU A CA 1
ATOM 2825 C C . GLU A 1 358 ? -5.556 17.063 23.042 1.00 96.81 358 GLU A C 1
ATOM 2827 O O . GLU A 1 358 ? -4.460 16.556 23.284 1.00 96.81 358 GLU A O 1
ATOM 2832 N N . ARG A 1 359 ? -6.564 16.364 22.505 1.00 95.88 359 ARG A N 1
ATOM 2833 C CA . ARG A 1 359 ? -6.426 14.944 22.156 1.00 95.88 359 ARG A CA 1
ATOM 2834 C C . ARG A 1 359 ? -5.427 14.728 21.033 1.00 95.88 359 ARG A C 1
ATOM 2836 O O . ARG A 1 359 ? -4.609 13.820 21.138 1.00 95.88 359 ARG A O 1
ATOM 2843 N N . GLY A 1 360 ? -5.459 15.569 19.999 1.00 96.62 360 GLY A N 1
ATOM 2844 C CA . GLY A 1 360 ? -4.472 15.527 18.923 1.00 96.62 360 GLY A CA 1
ATOM 2845 C C . GLY A 1 360 ? -3.053 15.755 19.444 1.00 96.62 360 GLY A C 1
ATOM 2846 O O . GLY A 1 360 ? -2.159 14.950 19.193 1.00 96.62 360 GLY A O 1
ATOM 2847 N N . TYR A 1 361 ? -2.864 16.803 20.247 1.00 97.69 361 TYR A N 1
ATOM 2848 C CA . TYR A 1 361 ? -1.570 17.150 20.835 1.00 97.69 361 TYR A CA 1
ATOM 2849 C C . TYR A 1 361 ? -1.043 16.043 21.749 1.00 97.69 361 TYR A C 1
ATOM 2851 O O . TYR A 1 361 ? 0.119 15.648 21.645 1.00 97.69 361 TYR A O 1
ATOM 2859 N N . ALA A 1 362 ? -1.897 15.484 22.610 1.00 97.38 362 ALA A N 1
ATOM 2860 C CA . ALA A 1 362 ? -1.524 14.369 23.471 1.00 97.38 362 ALA A CA 1
ATOM 2861 C C . ALA A 1 362 ? -1.182 13.104 22.680 1.00 97.38 362 ALA A C 1
ATOM 2863 O O . ALA A 1 362 ? -0.197 12.444 23.009 1.00 97.38 362 ALA A O 1
ATOM 2864 N N . ASN A 1 363 ? -1.952 12.785 21.634 1.00 96.44 363 ASN A N 1
ATOM 2865 C CA . ASN A 1 363 ? -1.690 11.632 20.777 1.00 96.44 363 ASN A CA 1
ATOM 2866 C C . ASN A 1 363 ? -0.321 11.752 20.092 1.00 96.44 363 ASN A C 1
ATOM 2868 O O . ASN A 1 363 ? 0.445 10.794 20.108 1.00 96.44 363 ASN A O 1
ATOM 2872 N N . ALA A 1 364 ? 0.042 12.931 19.583 1.00 96.50 364 ALA A N 1
ATOM 2873 C CA . ALA A 1 364 ? 1.370 13.152 19.014 1.00 96.50 364 ALA A CA 1
ATOM 2874 C C . ALA A 1 364 ? 2.481 13.087 20.077 1.00 96.50 364 ALA A C 1
ATOM 2876 O O . ALA A 1 364 ? 3.424 12.309 19.953 1.00 96.50 364 ALA A O 1
ATOM 2877 N N . ARG A 1 365 ? 2.362 13.842 21.178 1.00 96.25 365 ARG A N 1
ATOM 2878 C CA . ARG A 1 365 ? 3.427 13.942 22.194 1.00 96.25 365 ARG A CA 1
ATOM 2879 C C . ARG A 1 365 ? 3.705 12.633 22.929 1.00 96.25 365 ARG A C 1
ATOM 2881 O O . ARG A 1 365 ? 4.859 12.352 23.246 1.00 96.25 365 ARG A O 1
ATOM 2888 N N . LEU A 1 366 ? 2.677 11.841 23.239 1.00 96.62 366 LEU A N 1
ATOM 2889 C CA . LEU A 1 366 ? 2.848 10.574 23.963 1.00 96.62 366 LEU A CA 1
ATOM 2890 C C . LEU A 1 366 ? 3.414 9.458 23.076 1.00 96.62 366 LEU A C 1
ATOM 2892 O O . LEU A 1 366 ? 4.018 8.516 23.599 1.00 96.62 366 LEU A O 1
ATOM 2896 N N . ASN A 1 367 ? 3.226 9.563 21.760 1.00 95.38 367 ASN A N 1
ATOM 2897 C CA . ASN A 1 367 ? 3.594 8.535 20.789 1.00 95.38 367 ASN A CA 1
ATOM 2898 C C . ASN A 1 367 ? 4.670 8.985 19.795 1.00 95.38 367 ASN A C 1
ATOM 2900 O O . ASN A 1 367 ? 4.839 8.342 18.765 1.00 95.38 367 ASN A O 1
ATOM 2904 N N . GLN A 1 368 ? 5.393 10.060 20.110 1.00 93.38 368 GLN A N 1
ATOM 2905 C CA . GLN A 1 368 ? 6.353 10.686 19.208 1.00 93.38 368 GLN A CA 1
ATOM 2906 C C . GLN A 1 368 ? 7.358 9.681 18.617 1.00 93.38 368 GLN A C 1
ATOM 2908 O O . GLN A 1 368 ? 7.576 9.676 17.411 1.00 93.38 368 GLN A O 1
ATOM 2913 N N . ASP A 1 369 ? 7.906 8.795 19.454 1.00 91.94 369 ASP A N 1
ATOM 2914 C CA . ASP A 1 369 ? 8.828 7.727 19.050 1.00 91.94 369 ASP A CA 1
ATOM 2915 C C . ASP A 1 369 ? 8.248 6.812 17.961 1.00 91.94 369 ASP A C 1
ATOM 2917 O O . ASP A 1 369 ? 8.942 6.495 17.001 1.00 91.94 369 ASP A O 1
ATOM 2921 N N . LEU A 1 370 ? 6.966 6.453 18.065 1.00 92.12 370 LEU A N 1
ATOM 2922 C CA . LEU A 1 370 ? 6.299 5.577 17.099 1.00 92.12 370 LEU A CA 1
ATOM 2923 C C . LEU A 1 370 ? 5.975 6.320 15.804 1.00 92.12 370 LEU A C 1
ATOM 2925 O O . LEU A 1 370 ? 6.183 5.803 14.711 1.00 92.12 370 LEU A O 1
ATOM 2929 N N . THR A 1 371 ? 5.459 7.545 15.914 1.00 91.31 371 THR A N 1
ATOM 2930 C CA . THR A 1 371 ? 5.035 8.321 14.742 1.00 91.31 371 THR A CA 1
ATOM 2931 C C . THR A 1 371 ? 6.213 8.730 13.861 1.00 91.31 371 THR A C 1
ATOM 2933 O O . THR A 1 371 ? 6.079 8.747 12.640 1.00 91.31 371 THR A O 1
ATOM 2936 N N . GLU A 1 372 ? 7.374 9.021 14.461 1.00 91.12 372 GLU A N 1
ATOM 2937 C CA . GLU A 1 372 ? 8.600 9.334 13.716 1.00 91.12 372 GLU A CA 1
ATOM 2938 C C . GLU A 1 372 ? 9.104 8.118 12.925 1.00 91.12 372 GLU A C 1
ATOM 2940 O O . GLU A 1 372 ? 9.469 8.242 11.754 1.00 91.12 372 GLU A O 1
ATOM 2945 N N . GLU A 1 373 ? 9.080 6.926 13.529 1.00 89.00 373 GLU A N 1
ATOM 2946 C CA . GLU A 1 373 ? 9.472 5.688 12.851 1.00 89.00 373 GLU A CA 1
ATOM 2947 C C . GLU A 1 373 ? 8.486 5.300 11.737 1.00 89.00 373 GLU A C 1
ATOM 2949 O O . GLU A 1 373 ? 8.905 4.941 10.632 1.00 89.00 373 GLU A O 1
ATOM 2954 N N . GLN A 1 374 ? 7.182 5.447 11.983 1.00 88.12 374 GLN A N 1
ATOM 2955 C CA . GLN A 1 374 ? 6.134 5.191 10.992 1.00 88.12 374 GLN A CA 1
ATOM 2956 C C . GLN A 1 374 ? 6.244 6.111 9.769 1.00 88.12 374 GLN A C 1
ATOM 2958 O O . GLN A 1 374 ? 6.181 5.623 8.639 1.00 88.12 374 GLN A O 1
ATOM 2963 N N . GLU A 1 375 ? 6.435 7.422 9.963 1.00 88.62 375 GLU A N 1
ATOM 2964 C CA . GLU A 1 375 ? 6.578 8.369 8.846 1.00 88.62 375 GLU A CA 1
ATOM 2965 C C . GLU A 1 375 ? 7.845 8.079 8.031 1.00 88.62 375 GLU A C 1
ATOM 2967 O O . GLU A 1 375 ? 7.790 8.029 6.798 1.00 88.62 375 GLU A O 1
ATOM 2972 N N . LYS A 1 376 ? 8.967 7.792 8.704 1.00 88.81 376 LYS A N 1
ATOM 2973 C CA . LYS A 1 376 ? 10.217 7.404 8.042 1.00 88.81 376 LYS A CA 1
ATOM 2974 C C . LYS A 1 376 ? 10.022 6.179 7.144 1.00 88.81 376 LYS A C 1
ATOM 2976 O O . LYS A 1 376 ? 10.405 6.211 5.974 1.00 88.81 376 LYS A O 1
ATOM 2981 N N . LEU A 1 377 ? 9.419 5.111 7.669 1.00 83.75 377 LEU A N 1
ATOM 2982 C CA . LEU A 1 377 ? 9.188 3.874 6.916 1.00 83.75 377 LEU A CA 1
ATOM 2983 C C . LEU A 1 377 ? 8.209 4.075 5.755 1.00 83.75 377 LEU A C 1
ATOM 2985 O O . LEU A 1 377 ? 8.414 3.508 4.680 1.00 83.75 377 LEU A O 1
ATOM 2989 N N . LEU A 1 378 ? 7.181 4.908 5.933 1.00 83.75 378 LEU A N 1
ATOM 2990 C CA . LEU A 1 378 ? 6.258 5.273 4.858 1.00 83.75 378 LEU A CA 1
ATOM 2991 C C . LEU A 1 378 ? 6.997 5.967 3.703 1.00 83.75 378 LEU A C 1
ATOM 2993 O O . LEU A 1 378 ? 6.818 5.590 2.543 1.00 83.75 378 LEU A O 1
ATOM 2997 N N . ILE A 1 379 ? 7.862 6.938 4.002 1.00 84.44 379 ILE A N 1
ATOM 2998 C CA . ILE A 1 379 ? 8.647 7.662 2.991 1.00 84.44 379 ILE A CA 1
ATOM 2999 C C . ILE A 1 379 ? 9.671 6.742 2.316 1.00 84.44 379 ILE A C 1
ATOM 3001 O O . ILE A 1 379 ? 9.821 6.783 1.092 1.00 84.44 379 ILE A O 1
ATOM 3005 N N . GLU A 1 380 ? 10.358 5.881 3.069 1.00 83.81 380 GLU A N 1
ATOM 3006 C CA . GLU A 1 380 ? 11.249 4.857 2.503 1.00 83.81 380 GLU A CA 1
ATOM 3007 C C . GLU A 1 380 ? 10.489 3.961 1.519 1.00 83.81 380 GLU A C 1
ATOM 3009 O O . GLU A 1 380 ? 10.948 3.751 0.394 1.00 83.81 380 GLU A O 1
ATOM 3014 N N . LYS A 1 381 ? 9.279 3.524 1.883 1.00 75.69 381 LYS A N 1
ATOM 3015 C CA . LYS A 1 381 ? 8.446 2.679 1.027 1.00 75.69 381 LYS A CA 1
ATOM 3016 C C . LYS A 1 381 ? 7.998 3.388 -0.248 1.00 75.69 381 LYS A C 1
ATOM 3018 O O . LYS A 1 381 ? 8.051 2.804 -1.330 1.00 75.69 381 LYS A O 1
ATOM 3023 N N . ILE A 1 382 ? 7.604 4.655 -0.152 1.00 76.81 382 ILE A N 1
ATOM 3024 C CA . ILE A 1 382 ? 7.261 5.467 -1.325 1.00 76.81 382 ILE A CA 1
ATOM 3025 C C . ILE A 1 382 ? 8.474 5.612 -2.259 1.00 76.81 382 ILE A C 1
ATOM 3027 O O . ILE A 1 382 ? 8.327 5.478 -3.474 1.00 76.81 382 ILE A O 1
ATOM 3031 N N . ASN A 1 383 ? 9.675 5.816 -1.712 1.00 77.31 383 ASN A N 1
ATOM 3032 C CA . ASN A 1 383 ? 10.912 5.893 -2.493 1.00 77.31 383 ASN A CA 1
ATOM 3033 C C . ASN A 1 383 ? 11.300 4.552 -3.144 1.00 77.31 383 ASN A C 1
ATOM 3035 O O . ASN A 1 383 ? 11.876 4.560 -4.232 1.00 77.31 383 ASN A O 1
ATOM 3039 N N . GLU A 1 384 ? 10.973 3.409 -2.531 1.00 73.06 384 GLU A N 1
ATOM 3040 C CA . GLU A 1 384 ? 11.121 2.089 -3.166 1.00 73.06 384 GLU A CA 1
ATOM 3041 C C . GLU A 1 384 ? 10.206 1.941 -4.390 1.00 73.06 384 GLU A C 1
ATOM 3043 O O . GLU A 1 384 ? 10.640 1.421 -5.419 1.00 73.06 384 GLU A O 1
ATOM 3048 N N . PHE A 1 385 ? 8.956 2.413 -4.299 1.00 66.06 385 PHE A N 1
ATOM 3049 C CA . PHE A 1 385 ? 7.995 2.362 -5.409 1.00 66.06 385 PHE A CA 1
ATOM 3050 C C . PHE A 1 385 ? 8.288 3.387 -6.507 1.00 66.06 385 PHE A C 1
ATOM 3052 O O . PHE A 1 385 ? 8.096 3.103 -7.690 1.00 66.06 385 PHE A O 1
ATOM 3059 N N . LEU A 1 386 ? 8.766 4.576 -6.136 1.00 71.75 386 LEU A N 1
ATOM 3060 C CA . LEU A 1 386 ? 9.055 5.686 -7.044 1.00 71.75 386 LEU A CA 1
ATOM 3061 C C . LEU A 1 386 ? 10.524 6.136 -6.918 1.00 71.75 386 LEU A C 1
ATOM 3063 O O . LEU A 1 386 ? 10.790 7.284 -6.560 1.00 71.75 386 LEU A O 1
ATOM 3067 N N . PRO A 1 387 ? 11.508 5.288 -7.284 1.00 67.69 387 PRO A N 1
ATOM 3068 C CA . PRO A 1 387 ? 12.932 5.586 -7.084 1.00 67.69 387 PRO A CA 1
ATOM 3069 C C . PRO A 1 387 ? 13.433 6.752 -7.951 1.00 67.69 387 PRO A C 1
ATOM 3071 O O . PRO A 1 387 ? 14.482 7.349 -7.693 1.00 67.69 387 PRO A O 1
ATOM 3074 N N . ASN A 1 388 ? 12.696 7.097 -9.011 1.00 80.12 388 ASN A N 1
ATOM 3075 C CA . ASN A 1 388 ? 13.019 8.218 -9.880 1.00 80.12 388 ASN A CA 1
ATOM 3076 C C . ASN A 1 388 ? 12.470 9.535 -9.307 1.00 80.12 388 ASN A C 1
ATOM 3078 O O . ASN A 1 388 ? 11.262 9.765 -9.307 1.00 80.12 388 ASN A O 1
ATOM 3082 N N . LYS A 1 389 ? 13.369 10.456 -8.934 1.00 79.56 389 LYS A N 1
ATOM 3083 C CA . LYS A 1 389 ? 13.013 11.763 -8.347 1.00 79.56 389 LYS A CA 1
ATOM 3084 C C . LYS A 1 389 ? 12.032 12.600 -9.178 1.00 79.56 389 LYS A C 1
ATOM 3086 O O . LYS A 1 389 ? 11.238 13.336 -8.603 1.00 79.56 389 LYS A O 1
ATOM 3091 N N . ALA A 1 390 ? 12.080 12.521 -10.508 1.00 75.44 390 ALA A N 1
ATOM 3092 C CA . ALA A 1 390 ? 11.164 13.278 -11.362 1.00 75.44 390 ALA A CA 1
ATOM 3093 C C . ALA A 1 390 ? 9.758 12.660 -11.369 1.00 75.44 390 ALA A C 1
ATOM 3095 O O . ALA A 1 390 ? 8.770 13.388 -11.321 1.00 75.44 390 ALA A O 1
ATOM 3096 N N . SER A 1 391 ? 9.675 11.326 -11.382 1.00 73.62 391 SER A N 1
ATOM 3097 C CA . SER A 1 391 ? 8.400 10.604 -11.270 1.00 73.62 391 SER A CA 1
ATOM 3098 C C . SER A 1 391 ? 7.779 10.819 -9.893 1.00 73.62 391 SER A C 1
ATOM 3100 O O . SER A 1 391 ? 6.602 11.154 -9.805 1.00 73.62 391 SER A O 1
ATOM 3102 N N . TYR A 1 392 ? 8.593 10.734 -8.837 1.00 80.06 392 TYR A N 1
ATOM 3103 C CA . TYR A 1 392 ? 8.177 11.043 -7.474 1.00 80.06 392 TYR A CA 1
ATOM 3104 C C . TYR A 1 392 ? 7.611 12.463 -7.357 1.00 80.06 392 TYR A C 1
ATOM 3106 O O . TYR A 1 392 ? 6.486 12.652 -6.897 1.00 80.06 392 TYR A O 1
ATOM 3114 N N . TRP A 1 393 ? 8.344 13.462 -7.865 1.00 85.31 393 TRP A N 1
ATOM 3115 C CA . TRP A 1 393 ? 7.880 14.848 -7.886 1.00 85.31 393 TRP A CA 1
ATOM 3116 C C . TRP A 1 393 ? 6.548 15.007 -8.633 1.00 85.31 393 TRP A C 1
ATOM 3118 O O . TRP A 1 393 ? 5.656 15.691 -8.134 1.00 85.31 393 TRP A O 1
ATOM 3128 N N . LEU A 1 394 ? 6.386 14.361 -9.792 1.00 81.62 394 LEU A N 1
ATOM 3129 C CA . LEU A 1 394 ? 5.155 14.433 -10.581 1.00 81.62 394 LEU A CA 1
ATOM 3130 C C . LEU A 1 394 ? 3.965 13.807 -9.845 1.00 81.62 394 LEU A C 1
ATOM 3132 O O . LEU A 1 394 ? 2.921 14.446 -9.739 1.00 81.62 394 LEU A O 1
ATOM 3136 N N . VAL A 1 395 ? 4.123 12.588 -9.317 1.00 83.00 395 VAL A N 1
ATOM 3137 C CA . VAL A 1 395 ? 3.072 11.900 -8.547 1.00 83.00 395 VAL A CA 1
ATOM 3138 C C . VAL A 1 395 ? 2.662 12.747 -7.350 1.00 83.00 395 VAL A C 1
ATOM 3140 O O . VAL A 1 395 ? 1.476 12.955 -7.128 1.00 83.00 395 VAL A O 1
ATOM 3143 N N . LYS A 1 396 ? 3.627 13.339 -6.647 1.00 86.56 396 LYS A N 1
ATOM 3144 C CA . LYS A 1 396 ? 3.374 14.262 -5.539 1.00 86.56 396 LYS A CA 1
ATOM 3145 C C . LYS A 1 396 ? 2.549 15.487 -5.948 1.00 86.56 396 LYS A C 1
ATOM 3147 O O . LYS A 1 396 ? 1.622 15.847 -5.228 1.00 86.56 396 LYS A O 1
ATOM 3152 N N . GLN A 1 397 ? 2.830 16.107 -7.102 1.00 88.62 397 GLN A N 1
ATOM 3153 C CA . GLN A 1 397 ? 1.981 17.197 -7.610 1.00 88.62 397 GLN A CA 1
ATOM 3154 C C . GLN A 1 397 ? 0.561 16.700 -7.917 1.00 88.62 397 GLN A C 1
ATOM 3156 O O . GLN A 1 397 ? -0.405 17.372 -7.570 1.00 88.62 397 GLN A O 1
ATOM 3161 N N . LEU A 1 398 ? 0.422 15.523 -8.535 1.00 86.81 398 LEU A N 1
ATOM 3162 C CA . LEU A 1 398 ? -0.883 14.943 -8.866 1.00 86.81 398 LEU A CA 1
ATOM 3163 C C . LEU A 1 398 ? -1.707 14.627 -7.613 1.00 86.81 398 LEU A C 1
ATOM 3165 O O . LEU A 1 398 ? -2.881 14.978 -7.579 1.00 86.81 398 LEU A O 1
ATOM 3169 N N . VAL A 1 399 ? -1.095 14.035 -6.581 1.00 86.88 399 VAL A N 1
ATOM 3170 C CA . VAL A 1 399 ? -1.745 13.771 -5.286 1.00 86.88 399 VAL A CA 1
ATOM 3171 C C . VAL A 1 399 ? -2.222 15.073 -4.652 1.00 86.88 399 VAL A C 1
ATOM 3173 O O . VAL A 1 399 ? -3.381 15.162 -4.258 1.00 86.88 399 VAL A O 1
ATOM 3176 N N . ALA A 1 400 ? -1.373 16.106 -4.610 1.00 91.06 400 ALA A N 1
ATOM 3177 C CA . ALA A 1 400 ? -1.756 17.397 -4.044 1.00 91.06 400 ALA A CA 1
ATOM 3178 C C . ALA A 1 400 ? -2.926 18.038 -4.812 1.00 91.06 400 ALA A C 1
ATOM 3180 O O . ALA A 1 400 ? -3.881 18.500 -4.197 1.00 91.06 400 ALA A O 1
ATOM 3181 N N . ILE A 1 401 ? -2.891 18.031 -6.150 1.00 90.94 401 ILE A N 1
ATOM 3182 C CA . ILE A 1 401 ? -3.971 18.578 -6.992 1.00 90.94 401 ILE A CA 1
ATOM 3183 C C . ILE A 1 401 ? -5.272 17.800 -6.808 1.00 90.94 401 ILE A C 1
ATOM 3185 O O . ILE A 1 401 ? -6.340 18.413 -6.789 1.00 90.94 401 ILE A O 1
ATOM 3189 N N . ASN A 1 402 ? -5.186 16.473 -6.713 1.00 87.88 402 ASN A N 1
ATOM 3190 C CA . ASN A 1 402 ? -6.337 15.606 -6.501 1.00 87.88 402 ASN A CA 1
ATOM 3191 C C . ASN A 1 402 ? -6.977 15.891 -5.143 1.00 87.88 402 ASN A C 1
ATOM 3193 O O . ASN A 1 402 ? -8.175 16.116 -5.068 1.00 87.88 402 ASN A O 1
ATOM 3197 N N . ASN A 1 403 ? -6.161 15.970 -4.092 1.00 90.69 403 ASN A N 1
ATOM 3198 C CA . ASN A 1 403 ? -6.615 16.074 -2.707 1.00 90.69 403 ASN A CA 1
ATOM 3199 C C . ASN A 1 403 ? -6.783 17.521 -2.223 1.00 90.69 403 ASN A C 1
ATOM 3201 O O . ASN A 1 403 ? -6.959 17.746 -1.027 1.00 90.69 403 ASN A O 1
ATOM 3205 N N . ARG A 1 404 ? -6.722 18.514 -3.118 1.00 92.88 404 ARG A N 1
ATOM 3206 C CA . ARG A 1 404 ? -6.815 19.940 -2.758 1.00 92.88 404 ARG A CA 1
ATOM 3207 C C . ARG A 1 404 ? -8.097 20.280 -1.987 1.00 92.88 404 ARG A C 1
ATOM 3209 O O . ARG A 1 404 ? -8.051 21.103 -1.081 1.00 92.88 404 ARG A O 1
ATOM 3216 N N . ASP A 1 405 ? -9.194 19.594 -2.314 1.00 93.00 405 ASP A N 1
ATOM 3217 C CA . ASP A 1 405 ? -10.528 19.811 -1.742 1.00 93.00 405 ASP A CA 1
ATOM 3218 C C . ASP A 1 405 ? -10.779 18.886 -0.524 1.00 93.00 405 ASP A C 1
ATOM 3220 O O . ASP A 1 405 ? -11.839 18.931 0.091 1.00 93.00 405 ASP A O 1
ATOM 3224 N N . LEU A 1 406 ? -9.803 18.051 -0.121 1.00 94.19 406 LEU A N 1
ATOM 3225 C CA . LEU A 1 406 ? -9.912 17.163 1.049 1.00 94.19 406 LEU A CA 1
ATOM 3226 C C . LEU A 1 406 ? -10.320 17.900 2.339 1.00 94.19 406 LEU A C 1
ATOM 3228 O O . LEU A 1 406 ? -11.169 17.370 3.061 1.00 94.19 406 LEU A O 1
ATOM 3232 N N . PRO A 1 407 ? -9.786 19.100 2.659 1.00 94.94 407 PRO A N 1
ATOM 3233 C CA . PRO A 1 407 ? -10.209 19.837 3.847 1.00 94.94 407 PRO A CA 1
ATOM 3234 C C . PRO A 1 407 ? -11.712 20.138 3.887 1.00 94.94 407 PRO A C 1
ATOM 3236 O O . PRO A 1 407 ? -12.266 20.225 4.980 1.00 94.94 407 PRO A O 1
ATOM 3239 N N . ASP A 1 408 ? -12.391 20.259 2.747 1.00 94.62 408 ASP A N 1
ATOM 3240 C CA . ASP A 1 408 ? -13.814 20.617 2.703 1.00 94.62 408 ASP A CA 1
ATOM 3241 C C . ASP A 1 408 ? -14.718 19.486 3.222 1.00 94.62 408 ASP A C 1
ATOM 3243 O O . ASP A 1 408 ? -15.829 19.735 3.685 1.00 94.62 408 ASP A O 1
ATOM 3247 N N . TYR A 1 409 ? -14.210 18.249 3.241 1.00 94.50 409 TYR A N 1
ATOM 3248 C CA . TYR A 1 409 ? -14.928 17.058 3.712 1.00 94.50 409 TYR A CA 1
ATOM 3249 C C . TYR A 1 409 ? -14.592 16.650 5.153 1.00 94.50 409 TYR A C 1
ATOM 3251 O O . TYR A 1 409 ? -15.121 15.658 5.677 1.00 94.50 409 TYR A O 1
ATOM 3259 N N . ILE A 1 410 ? -13.712 17.406 5.807 1.00 93.69 410 ILE A N 1
ATOM 3260 C CA . ILE A 1 410 ? -13.310 17.212 7.199 1.00 93.69 410 ILE A CA 1
ATOM 3261 C C . ILE A 1 410 ? -13.971 18.292 8.049 1.00 93.69 410 ILE A C 1
ATOM 3263 O O . ILE A 1 410 ? -13.882 19.484 7.735 1.00 93.69 410 ILE A O 1
ATOM 3267 N N . SER A 1 411 ? -14.628 17.894 9.142 1.00 92.06 411 SER A N 1
ATOM 3268 C CA . SER A 1 411 ? -15.299 18.865 10.009 1.00 92.06 411 SER A CA 1
ATOM 3269 C C . SER A 1 411 ? -14.276 19.794 10.670 1.00 92.06 411 SER A C 1
ATOM 3271 O O . SER A 1 411 ? -13.138 19.396 10.915 1.00 92.06 411 SER A O 1
ATOM 3273 N N . ASP A 1 412 ? -14.662 21.022 11.013 1.00 91.94 412 ASP A N 1
ATOM 3274 C CA . ASP A 1 412 ? -13.721 21.973 11.630 1.00 91.94 412 ASP A CA 1
ATOM 3275 C C . ASP A 1 412 ? -13.144 21.445 12.950 1.00 91.94 412 ASP A C 1
ATOM 3277 O O . ASP A 1 412 ? -11.945 21.527 13.202 1.00 91.94 412 ASP A O 1
ATOM 3281 N N . ASP A 1 413 ? -13.979 20.769 13.734 1.00 89.81 413 ASP A N 1
ATOM 3282 C CA . ASP A 1 413 ? -13.571 20.003 14.908 1.00 89.81 413 ASP A CA 1
ATOM 3283 C C . ASP A 1 413 ? -12.462 18.975 14.603 1.00 89.81 413 ASP A C 1
ATOM 3285 O O . ASP A 1 413 ? -11.487 18.862 15.342 1.00 89.81 413 ASP A O 1
ATOM 3289 N N . GLU A 1 414 ? -12.589 18.204 13.523 1.00 93.69 414 GLU A N 1
ATOM 3290 C CA . GLU A 1 414 ? -11.585 17.217 13.107 1.00 93.69 414 GLU A CA 1
ATOM 3291 C C . GLU A 1 414 ? -10.292 17.879 12.643 1.00 93.69 414 GLU A C 1
ATOM 3293 O O . GLU A 1 414 ? -9.205 17.420 13.000 1.00 93.69 414 GLU A O 1
ATOM 3298 N N . LYS A 1 415 ? -10.398 19.003 11.928 1.00 96.06 415 LYS A N 1
ATOM 3299 C CA . LYS A 1 415 ? -9.242 19.813 11.532 1.00 96.06 415 LYS A CA 1
ATOM 3300 C C . LYS A 1 415 ? -8.459 20.315 12.747 1.00 96.06 415 LYS A C 1
ATOM 3302 O O . LYS A 1 415 ? -7.233 20.375 12.668 1.00 96.06 415 LYS A O 1
ATOM 3307 N N . LEU A 1 416 ? -9.129 20.639 13.859 1.00 96.12 416 LEU A N 1
ATOM 3308 C CA . LEU A 1 416 ? -8.480 21.038 15.118 1.00 96.12 416 LEU A CA 1
ATOM 3309 C C . LEU A 1 416 ? -7.735 19.883 15.798 1.00 96.12 416 LEU A C 1
ATOM 3311 O O . LEU A 1 416 ? -6.700 20.100 16.421 1.00 96.12 416 LEU A O 1
ATOM 3315 N N . GLU A 1 417 ? -8.225 18.653 15.670 1.00 95.88 417 GLU A N 1
ATOM 3316 C CA . GLU A 1 417 ? -7.536 17.468 16.195 1.00 95.88 417 GLU A CA 1
ATOM 3317 C C . GLU A 1 417 ? -6.285 17.141 15.367 1.00 95.88 417 GLU A C 1
ATOM 3319 O O . GLU A 1 417 ? -5.220 16.891 15.929 1.00 95.88 417 GLU A O 1
ATOM 3324 N N . VAL A 1 418 ? -6.363 17.279 14.039 1.00 97.06 418 VAL A N 1
ATOM 3325 C CA . VAL A 1 418 ? -5.192 17.222 13.143 1.00 97.06 418 VAL A CA 1
ATOM 3326 C C . VAL A 1 418 ? -4.207 18.365 13.418 1.00 97.06 418 VAL A C 1
ATOM 3328 O O . VAL A 1 418 ? -2.992 18.162 13.375 1.00 97.06 418 VAL A O 1
ATOM 3331 N N . LEU A 1 419 ? -4.699 19.560 13.758 1.00 97.62 419 LEU A N 1
ATOM 3332 C CA . LEU A 1 419 ? -3.847 20.669 14.191 1.00 97.62 419 LEU A CA 1
ATOM 3333 C C . LEU A 1 419 ? -3.112 20.326 15.491 1.00 97.62 419 LEU A C 1
ATOM 3335 O O . LEU A 1 419 ? -1.909 20.546 15.573 1.00 97.62 419 LEU A O 1
ATOM 3339 N N . GLY A 1 420 ? -3.806 19.747 16.474 1.00 97.31 420 GLY A N 1
ATOM 3340 C CA . GLY A 1 420 ? -3.186 19.265 17.707 1.00 97.31 420 GLY A CA 1
ATOM 3341 C C . GLY A 1 420 ? -2.082 18.244 17.430 1.00 97.31 420 GLY A C 1
ATOM 3342 O O . GLY A 1 420 ? -0.976 18.391 17.946 1.00 97.31 420 GLY A O 1
ATOM 3343 N N . LEU A 1 421 ? -2.347 17.260 16.560 1.00 96.94 421 LEU A N 1
ATOM 3344 C CA . LEU A 1 421 ? -1.335 16.293 16.113 1.00 96.94 421 LEU A CA 1
ATOM 3345 C C . LEU A 1 421 ? -0.119 17.000 15.504 1.00 96.94 421 LEU A C 1
ATOM 3347 O O . LEU A 1 421 ? 1.015 16.672 15.837 1.00 96.94 421 LEU A O 1
ATOM 3351 N N . THR A 1 422 ? -0.357 17.996 14.651 1.00 96.81 422 THR A N 1
ATOM 3352 C CA . THR A 1 422 ? 0.698 18.771 13.985 1.00 96.81 422 THR A CA 1
ATOM 3353 C C . THR A 1 422 ? 1.546 19.545 14.991 1.00 96.81 422 THR A C 1
ATOM 3355 O O . THR A 1 422 ? 2.766 19.438 14.964 1.00 96.81 422 THR A O 1
ATOM 3358 N N . GLU A 1 423 ? 0.921 20.298 15.901 1.00 96.50 423 GLU A N 1
ATOM 3359 C CA . GLU A 1 423 ? 1.627 21.102 16.912 1.00 96.50 423 GLU A CA 1
ATOM 3360 C C . GLU A 1 423 ? 2.355 20.234 17.956 1.00 96.50 423 GLU A C 1
ATOM 3362 O O . GLU A 1 423 ? 3.321 20.691 18.565 1.00 96.50 423 GLU A O 1
ATOM 3367 N N . GLY A 1 424 ? 1.908 18.993 18.173 1.00 95.38 424 GLY A N 1
ATOM 3368 C CA . GLY A 1 424 ? 2.564 18.037 19.069 1.00 95.38 424 GLY A CA 1
ATOM 3369 C C . GLY A 1 424 ? 3.681 17.210 18.421 1.00 95.38 424 GLY A C 1
ATOM 3370 O O . GLY A 1 424 ? 4.421 16.541 19.143 1.00 95.38 424 GLY A O 1
ATOM 3371 N N . SER A 1 425 ? 3.809 17.237 17.094 1.00 95.75 425 SER A N 1
ATOM 3372 C CA . SER A 1 425 ? 4.765 16.421 16.335 1.00 95.75 425 SER A CA 1
ATOM 3373 C C . SER A 1 425 ? 6.039 17.199 15.988 1.00 95.75 425 SER A C 1
ATOM 3375 O O . SER A 1 425 ? 6.043 18.430 15.955 1.00 95.75 425 SER A O 1
ATOM 3377 N N . ILE A 1 426 ? 7.129 16.482 15.702 1.00 94.06 426 ILE A N 1
ATOM 3378 C CA . ILE A 1 426 ? 8.354 17.066 15.138 1.00 94.06 426 ILE A CA 1
ATOM 3379 C C . ILE A 1 426 ? 8.378 16.798 13.634 1.00 94.06 426 ILE A C 1
ATOM 3381 O O . ILE A 1 426 ? 8.216 15.661 13.203 1.00 94.06 426 ILE A O 1
ATOM 3385 N N . ASP A 1 427 ? 8.588 17.848 12.837 1.00 94.38 427 ASP A N 1
ATOM 3386 C CA . ASP A 1 427 ? 8.692 17.724 11.383 1.00 94.38 427 ASP A CA 1
ATOM 3387 C C . ASP A 1 427 ? 10.120 17.344 10.963 1.00 94.38 427 ASP A C 1
ATOM 3389 O O . ASP A 1 427 ? 11.010 18.197 10.914 1.00 94.38 427 ASP A O 1
ATOM 3393 N N . HIS A 1 428 ? 10.332 16.066 10.646 1.00 93.69 428 HIS A N 1
ATOM 3394 C CA . HIS A 1 428 ? 11.602 15.568 10.098 1.00 93.69 428 HIS A CA 1
ATOM 3395 C C . HIS A 1 428 ? 11.673 15.623 8.568 1.00 93.69 428 HIS A C 1
ATOM 3397 O O . HIS A 1 428 ? 12.751 15.423 8.012 1.00 93.69 428 HIS A O 1
ATOM 3403 N N . HIS A 1 429 ? 10.552 15.914 7.898 1.00 92.44 429 HIS A N 1
ATOM 3404 C CA . HIS A 1 429 ? 10.403 15.814 6.442 1.00 92.44 429 HIS A CA 1
ATOM 3405 C C . HIS A 1 429 ? 9.793 17.073 5.794 1.00 92.44 429 HIS A C 1
ATOM 3407 O O . HIS A 1 429 ? 8.860 16.970 4.985 1.00 92.44 429 HIS A O 1
ATOM 3413 N N . PRO A 1 430 ? 10.282 18.291 6.105 1.00 93.69 430 PRO A N 1
ATOM 3414 C CA . PRO A 1 430 ? 9.722 19.531 5.563 1.00 93.69 430 PRO A CA 1
ATOM 3415 C C . PRO A 1 430 ? 9.855 19.644 4.035 1.00 93.69 430 PRO A C 1
ATOM 3417 O O . PRO A 1 430 ? 9.120 20.402 3.399 1.00 93.69 430 PRO A O 1
ATOM 3420 N N . GLU A 1 431 ? 10.772 18.892 3.421 1.00 89.50 431 GLU A N 1
ATOM 3421 C CA . GLU A 1 431 ? 10.900 18.747 1.970 1.00 89.50 431 GLU A CA 1
ATOM 3422 C C . GLU A 1 431 ? 9.683 18.073 1.324 1.00 89.50 431 GLU A C 1
ATOM 3424 O O . GLU A 1 431 ? 9.442 18.240 0.119 1.00 89.50 431 GLU A O 1
ATOM 3429 N N . GLU A 1 432 ? 8.900 17.323 2.106 1.00 90.00 432 GLU A N 1
ATOM 3430 C CA . GLU A 1 432 ? 7.757 16.598 1.586 1.00 90.00 432 GLU A CA 1
ATOM 3431 C C . GLU A 1 432 ? 6.540 17.496 1.390 1.00 90.00 432 GLU A C 1
ATOM 3433 O O . GLU A 1 432 ? 6.076 17.701 0.277 1.00 90.00 432 GLU A O 1
ATOM 3438 N N . ALA A 1 433 ? 6.042 18.123 2.430 1.00 92.44 433 ALA A N 1
ATOM 3439 C CA . ALA A 1 433 ? 5.021 19.165 2.354 1.00 92.44 433 ALA A CA 1
ATOM 3440 C C . ALA A 1 433 ? 4.894 19.754 3.757 1.00 92.44 433 ALA A C 1
ATOM 3442 O O . ALA A 1 433 ? 5.393 19.139 4.697 1.00 92.44 433 ALA A O 1
ATOM 3443 N N . PRO A 1 434 ? 4.206 20.887 3.958 1.00 95.38 434 PRO A N 1
ATOM 3444 C CA . PRO A 1 434 ? 3.907 21.347 5.310 1.00 95.38 434 PRO A CA 1
ATOM 3445 C C . PRO A 1 434 ? 3.253 20.240 6.150 1.00 95.38 434 PRO A C 1
ATOM 3447 O O . PRO A 1 434 ? 2.319 19.583 5.685 1.00 95.38 434 PRO A O 1
ATOM 3450 N N . LEU A 1 435 ? 3.738 20.041 7.379 1.00 95.62 435 LEU A N 1
ATOM 3451 C CA . LEU A 1 435 ? 3.359 18.912 8.236 1.00 95.62 435 LEU A CA 1
ATOM 3452 C C . LEU A 1 435 ? 1.840 18.742 8.394 1.00 95.62 435 LEU A C 1
ATOM 3454 O O . LEU A 1 435 ? 1.339 17.628 8.267 1.00 95.62 435 LEU A O 1
ATOM 3458 N N . TYR A 1 436 ? 1.095 19.839 8.581 1.00 96.50 436 TYR A N 1
ATOM 3459 C CA . TYR A 1 436 ? -0.370 19.799 8.681 1.00 96.50 436 TYR A CA 1
ATOM 3460 C C . TYR A 1 436 ? -1.017 19.116 7.469 1.00 96.50 436 TYR A C 1
ATOM 3462 O O . TYR A 1 436 ? -1.877 18.247 7.613 1.00 96.50 436 TYR A O 1
ATOM 3470 N N . HIS A 1 437 ? -0.570 19.477 6.263 1.00 95.69 437 HIS A N 1
ATOM 3471 C CA . HIS A 1 437 ? -1.065 18.884 5.028 1.00 95.69 437 HIS A CA 1
ATOM 3472 C C . HIS A 1 437 ? -0.718 17.395 4.945 1.00 95.69 437 HIS A C 1
ATOM 3474 O O . HIS A 1 437 ? -1.566 16.605 4.531 1.00 95.69 437 HIS A O 1
ATOM 3480 N N . ARG A 1 438 ? 0.488 16.991 5.370 1.00 94.75 438 ARG A N 1
ATOM 3481 C CA . ARG A 1 438 ? 0.891 15.575 5.386 1.00 94.75 438 ARG A CA 1
ATOM 3482 C C . ARG A 1 438 ? 0.032 14.759 6.342 1.00 94.75 438 ARG A C 1
ATOM 3484 O O . ARG A 1 438 ? -0.590 13.798 5.904 1.00 94.75 438 ARG A O 1
ATOM 3491 N N . ILE A 1 439 ? -0.090 15.192 7.599 1.00 94.81 439 ILE A N 1
ATOM 3492 C CA . ILE A 1 439 ? -0.895 14.495 8.614 1.00 94.81 439 ILE A CA 1
ATOM 3493 C C . ILE A 1 439 ? -2.353 14.391 8.162 1.00 94.81 439 ILE A C 1
ATOM 3495 O O . ILE A 1 439 ? -2.951 13.324 8.291 1.00 94.81 439 ILE A O 1
ATOM 3499 N N . LEU A 1 440 ? -2.928 15.447 7.578 1.00 94.38 440 LEU A N 1
ATOM 3500 C CA . LEU A 1 440 ? -4.283 15.386 7.026 1.00 94.38 440 LEU A CA 1
ATOM 3501 C C . LEU A 1 440 ? -4.408 14.308 5.935 1.00 94.38 440 LEU A C 1
ATOM 3503 O O . LEU A 1 440 ? -5.334 13.501 5.976 1.00 94.38 440 LEU A O 1
ATOM 3507 N N . ASN A 1 441 ? -3.458 14.251 4.998 1.00 93.50 441 ASN A N 1
ATOM 3508 C CA . ASN A 1 441 ? -3.450 13.245 3.933 1.00 93.50 441 ASN A CA 1
ATOM 3509 C C . ASN A 1 441 ? -3.175 11.825 4.451 1.00 93.50 441 ASN A C 1
ATOM 3511 O O . ASN A 1 441 ? -3.715 10.878 3.889 1.00 93.50 441 ASN A O 1
ATOM 3515 N N . TYR A 1 442 ? -2.410 11.645 5.533 1.00 91.44 442 TYR A N 1
ATOM 3516 C CA . TYR A 1 442 ? -2.192 10.323 6.137 1.00 91.44 442 TYR A CA 1
ATOM 3517 C C . TYR A 1 442 ? -3.499 9.679 6.616 1.00 91.44 442 TYR A C 1
ATOM 3519 O O . TYR A 1 442 ? -3.657 8.464 6.525 1.00 91.44 442 TYR A O 1
ATOM 3527 N N . HIS A 1 443 ? -4.488 10.478 7.025 1.00 92.75 443 HIS A N 1
ATOM 3528 C CA . HIS A 1 443 ? -5.819 9.969 7.378 1.00 92.75 443 HIS A CA 1
ATOM 3529 C C . HIS A 1 443 ? -6.642 9.503 6.171 1.00 92.75 443 HIS A C 1
ATOM 3531 O O . HIS A 1 443 ? -7.609 8.761 6.348 1.00 92.75 443 HIS A O 1
ATOM 3537 N N . ALA A 1 444 ? -6.240 9.921 4.971 1.00 91.44 444 ALA A N 1
ATOM 3538 C CA . ALA A 1 444 ? -6.777 9.506 3.684 1.00 91.44 444 ALA A CA 1
ATOM 3539 C C . ALA A 1 444 ? -5.848 8.516 2.956 1.00 91.44 444 ALA A C 1
ATOM 3541 O O . ALA A 1 444 ? -6.065 8.246 1.783 1.00 91.44 444 ALA A O 1
ATOM 3542 N N . ALA A 1 445 ? -4.794 7.986 3.593 1.00 87.31 445 ALA A N 1
ATOM 3543 C CA . ALA A 1 445 ? -3.795 7.166 2.899 1.00 87.31 445 ALA A CA 1
ATOM 3544 C C . ALA A 1 445 ? -4.401 5.904 2.254 1.00 87.31 445 ALA A C 1
ATOM 3546 O O . ALA A 1 445 ? -4.061 5.575 1.118 1.00 87.31 445 ALA A O 1
ATOM 3547 N N . HIS A 1 446 ? -5.333 5.241 2.951 1.00 85.06 446 HIS A N 1
ATOM 3548 C CA . HIS A 1 446 ? -6.120 4.128 2.408 1.00 85.06 446 HIS A CA 1
ATOM 3549 C C . HIS A 1 446 ? -6.872 4.559 1.148 1.00 85.06 446 HIS A C 1
ATOM 3551 O O . HIS A 1 446 ? -6.732 3.947 0.093 1.00 85.06 446 HIS A O 1
ATOM 3557 N N . ASP A 1 447 ? -7.604 5.659 1.240 1.00 87.00 447 ASP A N 1
ATOM 3558 C CA . ASP A 1 447 ? -8.454 6.169 0.180 1.00 87.00 447 ASP A CA 1
ATOM 3559 C C . ASP A 1 447 ? -7.627 6.621 -1.046 1.00 87.00 447 ASP A C 1
ATOM 3561 O O . ASP A 1 447 ? -7.945 6.307 -2.191 1.00 87.00 447 ASP A O 1
ATOM 3565 N N . ILE A 1 448 ? -6.492 7.286 -0.807 1.00 83.00 448 ILE A N 1
ATOM 3566 C CA . ILE A 1 448 ? -5.528 7.697 -1.837 1.00 83.00 448 ILE A CA 1
ATOM 3567 C C . ILE A 1 448 ? -4.949 6.468 -2.539 1.00 83.00 448 ILE A C 1
ATOM 3569 O O . ILE A 1 448 ? -4.809 6.469 -3.762 1.00 83.00 448 ILE A O 1
ATOM 3573 N N . SER A 1 449 ? -4.620 5.415 -1.785 1.00 76.69 449 SER A N 1
ATOM 3574 C CA . SER A 1 449 ? -4.052 4.192 -2.355 1.00 76.69 449 SER A CA 1
ATOM 3575 C C . SER A 1 449 ? -4.990 3.518 -3.355 1.00 76.69 449 SER A C 1
ATOM 3577 O O . SER A 1 449 ? -4.505 3.075 -4.391 1.00 76.69 449 SER A O 1
ATOM 3579 N N . HIS A 1 450 ? -6.311 3.522 -3.131 1.00 70.81 450 HIS A N 1
ATOM 3580 C CA . HIS A 1 450 ? -7.287 2.947 -4.073 1.00 70.81 450 HIS A CA 1
ATOM 3581 C C . HIS A 1 450 ? -7.212 3.595 -5.459 1.00 70.81 450 HIS A C 1
ATOM 3583 O O . HIS A 1 450 ? -7.251 2.898 -6.469 1.00 70.81 450 HIS A O 1
ATOM 3589 N N . ILE A 1 451 ? -6.994 4.912 -5.518 1.00 66.25 451 ILE A N 1
ATOM 3590 C CA . ILE A 1 451 ? -6.856 5.647 -6.787 1.00 66.25 451 ILE A CA 1
ATOM 3591 C C . ILE A 1 451 ? -5.609 5.190 -7.570 1.00 66.25 451 ILE A C 1
ATOM 3593 O O . ILE A 1 451 ? -5.603 5.209 -8.803 1.00 66.25 451 ILE A O 1
ATOM 3597 N N . PHE A 1 452 ? -4.542 4.778 -6.877 1.00 59.44 452 PHE A N 1
ATOM 3598 C CA . PHE A 1 452 ? -3.304 4.307 -7.508 1.00 59.44 452 PHE A CA 1
ATOM 3599 C C . PHE A 1 452 ? -3.285 2.801 -7.773 1.00 59.44 452 PHE A C 1
ATOM 3601 O O . PHE A 1 452 ? -2.704 2.381 -8.772 1.00 59.44 452 PHE A O 1
ATOM 3608 N N . ILE A 1 453 ? -3.936 1.998 -6.930 1.00 49.38 453 ILE A N 1
ATOM 3609 C CA . ILE A 1 453 ? -4.066 0.543 -7.096 1.00 49.38 453 ILE A CA 1
ATOM 3610 C C . ILE A 1 453 ? -4.795 0.211 -8.410 1.00 49.38 453 ILE A C 1
ATOM 3612 O O . ILE A 1 453 ? -4.428 -0.756 -9.083 1.00 49.38 453 ILE A O 1
ATOM 3616 N N . ASP A 1 454 ? -5.722 1.075 -8.827 1.00 38.75 454 ASP A N 1
ATOM 3617 C CA . ASP A 1 454 ? -6.515 0.933 -10.055 1.00 38.75 454 ASP A CA 1
ATOM 3618 C C . ASP A 1 454 ? -5.860 1.599 -11.276 1.00 38.75 454 ASP A C 1
ATOM 3620 O O . ASP A 1 454 ? -6.374 1.541 -12.397 1.00 38.75 454 ASP A O 1
ATOM 3624 N N . ASN A 1 455 ? -4.685 2.208 -11.089 1.00 40.28 455 ASN A N 1
ATOM 3625 C CA . ASN A 1 455 ? -3.925 2.817 -12.165 1.00 40.28 455 ASN A CA 1
ATOM 3626 C C . ASN A 1 455 ? -2.932 1.800 -12.767 1.00 40.28 455 ASN A C 1
ATOM 3628 O O . ASN A 1 455 ? -2.036 1.330 -12.061 1.00 40.28 455 ASN A O 1
ATOM 3632 N N . PRO A 1 456 ? -2.983 1.519 -14.085 1.00 30.00 456 PRO A N 1
ATOM 3633 C CA . PRO A 1 456 ? -2.048 0.601 -14.748 1.00 30.00 456 PRO A CA 1
ATOM 3634 C C . PRO A 1 456 ? -0.571 1.043 -14.683 1.00 30.00 456 PRO A C 1
ATOM 3636 O O . PRO A 1 456 ? 0.315 0.289 -15.079 1.00 30.00 456 PRO A O 1
ATOM 3639 N N . LEU A 1 457 ? -0.285 2.261 -14.204 1.00 29.98 457 LEU A N 1
ATOM 3640 C CA . LEU A 1 457 ? 1.068 2.772 -13.959 1.00 29.98 457 LEU A CA 1
ATOM 3641 C C . LEU A 1 457 ? 1.633 2.399 -12.577 1.00 29.98 457 LEU A C 1
ATOM 3643 O O . LEU A 1 457 ? 2.846 2.469 -12.398 1.00 29.98 457 LEU A O 1
ATOM 3647 N N . VAL A 1 458 ? 0.785 2.025 -11.610 1.00 36.06 458 VAL A N 1
ATOM 3648 C CA . VAL A 1 458 ? 1.166 1.720 -10.209 1.00 36.06 45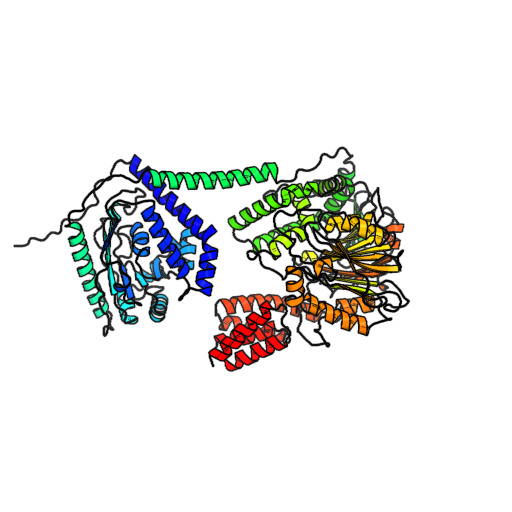8 VAL A CA 1
ATOM 3649 C C . VAL A 1 458 ? 0.624 0.345 -9.765 1.00 36.06 458 VAL A C 1
ATOM 3651 O O . VAL A 1 458 ? 0.745 -0.034 -8.602 1.00 36.06 458 VAL A O 1
ATOM 3654 N N . THR A 1 459 ? 0.074 -0.435 -10.709 1.00 32.97 459 THR A N 1
ATOM 3655 C CA . THR A 1 459 ? -0.630 -1.711 -10.490 1.00 32.97 459 THR A CA 1
ATOM 3656 C C . THR A 1 459 ? 0.013 -2.582 -9.422 1.00 32.97 459 THR A C 1
ATOM 3658 O O . THR A 1 459 ? 1.084 -3.157 -9.605 1.00 32.97 459 THR A O 1
ATOM 3661 N N . THR A 1 460 ? -0.698 -2.689 -8.312 1.00 39.69 460 THR A N 1
ATOM 3662 C CA . THR A 1 460 ? -0.385 -3.529 -7.160 1.00 39.69 460 THR A CA 1
ATOM 3663 C C . THR A 1 460 ? -1.723 -3.848 -6.505 1.00 39.69 460 THR A C 1
ATOM 3665 O O . THR A 1 460 ? -2.042 -3.428 -5.396 1.00 39.69 460 THR A O 1
ATOM 3668 N N . SER A 1 461 ? -2.542 -4.642 -7.196 1.00 38.44 461 SER A N 1
ATOM 3669 C CA . SER A 1 461 ? -3.775 -5.240 -6.660 1.00 38.44 461 SER A CA 1
ATOM 3670 C C . SER A 1 461 ? -3.519 -6.201 -5.478 1.00 38.44 461 SER A C 1
ATOM 3672 O O . SER A 1 461 ? -4.333 -7.069 -5.183 1.00 38.44 461 SER A O 1
ATOM 3674 N N . GLU A 1 462 ? -2.352 -6.100 -4.843 1.00 49.88 462 GLU A N 1
ATOM 3675 C CA . GLU A 1 462 ? -1.788 -6.996 -3.844 1.00 49.88 462 GLU A CA 1
ATOM 3676 C C . GLU A 1 462 ? -1.896 -6.432 -2.417 1.00 49.88 462 GLU A C 1
ATOM 3678 O O . GLU A 1 462 ? -1.559 -7.153 -1.477 1.00 49.88 462 GLU A O 1
ATOM 3683 N N . PHE A 1 463 ? -2.348 -5.178 -2.247 1.00 51.59 463 PHE A N 1
ATOM 3684 C CA . PHE A 1 463 ? -2.179 -4.443 -0.988 1.00 51.59 463 PHE A CA 1
ATOM 3685 C C . PHE A 1 463 ? -3.264 -4.622 0.071 1.00 51.59 463 PHE A C 1
ATOM 3687 O O . PHE A 1 463 ? -2.934 -4.450 1.241 1.00 51.59 463 PHE A O 1
ATOM 3694 N N . VAL A 1 464 ? -4.516 -4.952 -0.274 1.00 61.75 464 VAL A N 1
ATOM 3695 C CA . VAL A 1 464 ? -5.615 -4.976 0.713 1.00 61.75 464 VAL A CA 1
ATOM 3696 C C . VAL A 1 464 ? -6.484 -6.226 0.562 1.00 61.75 464 VAL A C 1
ATOM 3698 O O . VAL A 1 464 ? -6.941 -6.544 -0.536 1.00 61.75 464 VAL A O 1
ATOM 3701 N N . GLY A 1 465 ? -6.717 -6.947 1.665 1.00 74.19 465 GLY A N 1
ATOM 3702 C CA . GLY A 1 465 ? -7.379 -8.261 1.653 1.00 74.19 465 GLY A CA 1
ATOM 3703 C C . GLY A 1 465 ? -8.210 -8.576 2.899 1.00 74.19 465 GLY A C 1
ATOM 3704 O O . GLY A 1 465 ? -8.018 -9.603 3.528 1.00 74.19 465 GLY A O 1
ATOM 3705 N N . CYS A 1 466 ? -9.122 -7.703 3.315 1.00 89.62 466 CYS A N 1
ATOM 3706 C CA . CYS A 1 466 ? -9.866 -7.908 4.564 1.00 89.62 466 CYS A CA 1
ATOM 3707 C C . CYS A 1 466 ? -10.836 -9.111 4.539 1.00 89.62 466 CYS A C 1
ATOM 3709 O O . CYS A 1 466 ? -11.525 -9.367 3.547 1.00 89.62 466 CYS A O 1
ATOM 3711 N N . THR A 1 467 ? -10.951 -9.808 5.670 1.00 95.81 467 THR A N 1
ATOM 3712 C CA . THR A 1 467 ? -11.927 -10.890 5.893 1.00 95.81 467 THR A CA 1
ATOM 3713 C C . THR A 1 467 ? -12.633 -10.644 7.218 1.00 95.81 467 THR A C 1
ATOM 3715 O O . THR A 1 467 ? -11.960 -10.420 8.222 1.00 95.81 467 THR A O 1
ATOM 3718 N N . SER A 1 468 ? -13.964 -10.685 7.248 1.00 97.19 468 SER A N 1
ATOM 3719 C CA . SER A 1 468 ? -14.744 -10.517 8.476 1.00 97.19 468 SER A CA 1
ATOM 3720 C C . SER A 1 468 ? -15.994 -11.396 8.511 1.00 97.19 468 SER A C 1
ATOM 3722 O O . SER A 1 468 ? -16.545 -11.783 7.481 1.00 97.19 468 SER A O 1
ATOM 3724 N N . PHE A 1 469 ? -16.438 -11.741 9.716 1.00 98.31 469 PHE A N 1
ATOM 3725 C CA . PHE A 1 469 ? -17.689 -12.456 9.950 1.00 98.31 469 PHE A CA 1
ATOM 3726 C C . PHE A 1 469 ? -18.319 -12.029 11.274 1.00 98.31 469 PHE A C 1
ATOM 3728 O O . PHE A 1 469 ? -17.613 -11.632 12.200 1.00 98.31 469 PHE A O 1
ATOM 3735 N N . ALA A 1 470 ? -19.634 -12.182 11.382 1.00 98.50 470 ALA A N 1
ATOM 3736 C CA . ALA A 1 470 ? -20.388 -12.033 12.615 1.00 98.50 470 ALA A CA 1
ATOM 3737 C C . ALA A 1 470 ? -21.257 -13.271 12.863 1.00 98.50 470 ALA A C 1
ATOM 3739 O O . ALA A 1 470 ? -21.915 -13.764 11.948 1.00 98.50 470 ALA A O 1
ATOM 3740 N N . ALA A 1 471 ? -21.273 -13.751 14.105 1.00 98.38 471 ALA A N 1
ATOM 3741 C CA . ALA A 1 471 ? -22.075 -14.878 14.565 1.00 98.38 471 ALA A CA 1
ATOM 3742 C C . ALA A 1 471 ? -22.869 -14.488 15.821 1.00 98.38 471 ALA A C 1
ATOM 3744 O O . ALA A 1 471 ? -22.309 -13.934 16.765 1.00 98.38 471 ALA A O 1
ATOM 3745 N N . TRP A 1 472 ? -24.170 -14.773 15.843 1.00 98.25 472 TRP A N 1
ATOM 3746 C CA . TRP A 1 472 ? -25.063 -14.534 16.979 1.00 98.25 472 TRP A CA 1
ATOM 3747 C C . TRP A 1 472 ? -26.217 -15.536 17.029 1.00 98.25 472 TRP A C 1
ATOM 3749 O O . TRP A 1 472 ? -26.463 -16.297 16.090 1.00 98.25 472 TRP A O 1
ATOM 3759 N N . GLY A 1 473 ? -26.965 -15.536 18.135 1.00 96.62 473 GLY A N 1
ATOM 3760 C CA . GLY A 1 473 ? -28.137 -16.396 18.285 1.00 96.62 473 GLY A CA 1
ATOM 3761 C C . GLY A 1 473 ? -27.780 -17.878 18.132 1.00 96.62 473 GLY A C 1
ATOM 3762 O O . GLY A 1 473 ? -27.011 -18.419 18.912 1.00 96.62 473 GLY A O 1
ATOM 3763 N N . LYS A 1 474 ? -28.340 -18.559 17.128 1.00 95.12 474 LYS A N 1
ATOM 3764 C CA . LYS A 1 474 ? -28.071 -19.992 16.912 1.00 95.12 474 LYS A CA 1
ATOM 3765 C C . LYS A 1 474 ? -26.701 -20.284 16.295 1.00 95.12 474 LYS A C 1
ATOM 3767 O O . LYS A 1 474 ? -26.317 -21.447 16.263 1.00 95.12 474 LYS A O 1
ATOM 3772 N N . ALA A 1 475 ? -25.994 -19.276 15.782 1.00 96.62 475 ALA A N 1
ATOM 3773 C CA . ALA A 1 475 ? -24.691 -19.464 15.152 1.00 96.62 475 ALA A CA 1
ATOM 3774 C C . ALA A 1 475 ? -23.523 -19.399 16.147 1.00 96.62 475 ALA A C 1
ATOM 3776 O O . ALA A 1 475 ? -22.446 -19.914 15.850 1.00 96.62 475 ALA A O 1
ATOM 3777 N N . SER A 1 476 ? -23.727 -18.811 17.325 1.00 97.56 476 SER A N 1
ATOM 3778 C CA . SER A 1 476 ? -22.691 -18.600 18.333 1.00 97.56 476 SER A CA 1
ATOM 3779 C C . SER A 1 476 ? -22.984 -19.328 19.636 1.00 97.56 476 SER A C 1
ATOM 3781 O O . SER A 1 476 ? -24.116 -19.721 19.930 1.00 97.56 476 SER A O 1
ATOM 3783 N N . LYS A 1 477 ? -21.938 -19.482 20.444 1.00 96.19 477 LYS A N 1
ATOM 3784 C CA . LYS A 1 477 ? -22.044 -20.046 21.783 1.00 96.19 477 LYS A CA 1
ATOM 3785 C C . LYS A 1 477 ? -22.880 -19.131 22.673 1.00 96.19 477 LYS A C 1
ATOM 3787 O O . LYS A 1 477 ? -22.657 -17.921 22.727 1.00 96.19 477 LYS A O 1
ATOM 3792 N N . ASP A 1 478 ? -23.860 -19.719 23.353 1.00 95.25 478 ASP A N 1
ATOM 3793 C CA . ASP A 1 478 ? -24.770 -19.033 24.279 1.00 95.25 478 ASP A CA 1
ATOM 3794 C C . ASP A 1 478 ? -25.532 -17.835 23.665 1.00 95.25 478 ASP A C 1
ATOM 3796 O O . ASP A 1 478 ? -26.054 -16.981 24.382 1.00 95.25 478 ASP A O 1
ATOM 3800 N N . GLY A 1 479 ? -25.609 -17.753 22.331 1.00 96.56 479 GLY A N 1
ATOM 3801 C CA . GLY A 1 479 ? -26.271 -16.664 21.614 1.00 96.56 479 GLY A CA 1
ATOM 3802 C C . GLY A 1 479 ? -25.529 -15.329 21.600 1.00 96.56 479 GLY A C 1
ATOM 3803 O O . GLY A 1 479 ? -26.111 -14.332 21.165 1.00 96.56 479 GLY A O 1
ATOM 3804 N N . GLN A 1 480 ? -24.269 -15.286 22.041 1.00 97.44 480 GLN A N 1
ATOM 3805 C CA . GLN A 1 480 ? -23.467 -14.060 22.081 1.00 97.44 480 GLN A CA 1
ATOM 3806 C C . GLN A 1 480 ? -23.189 -13.504 20.680 1.00 97.44 480 GLN A C 1
ATOM 3808 O O . GLN A 1 480 ? -22.951 -14.255 19.745 1.00 97.44 480 GLN A O 1
ATOM 3813 N N . LEU A 1 481 ? -23.178 -12.184 20.527 1.00 98.38 481 LEU A N 1
ATOM 3814 C CA . LEU A 1 481 ? -22.819 -11.517 19.273 1.00 98.38 481 LEU A CA 1
ATOM 3815 C C . LEU A 1 481 ? -21.295 -11.357 19.168 1.00 98.38 481 LEU A C 1
ATOM 3817 O O . LEU A 1 481 ? -20.716 -10.470 19.802 1.00 98.38 481 LEU A O 1
ATOM 3821 N N . ILE A 1 482 ? -20.672 -12.233 18.379 1.00 98.50 482 ILE A N 1
ATOM 3822 C CA . ILE A 1 482 ? -19.229 -12.294 18.126 1.00 98.50 482 ILE A CA 1
ATOM 3823 C C . ILE A 1 482 ? -18.941 -11.792 16.713 1.00 98.50 482 ILE A C 1
ATOM 3825 O O . ILE A 1 482 ? -19.597 -12.219 15.768 1.00 98.50 482 ILE A O 1
ATOM 3829 N N . VAL A 1 483 ? -17.939 -10.930 16.561 1.00 98.56 483 VAL A N 1
ATOM 3830 C CA . VAL A 1 483 ? -17.426 -10.469 15.264 1.00 98.56 483 VAL A CA 1
ATOM 3831 C C . VAL A 1 483 ? -15.934 -10.772 15.190 1.00 98.56 483 VAL A C 1
ATOM 3833 O O . VAL A 1 483 ? -15.205 -10.466 16.127 1.00 98.56 483 VAL A O 1
ATOM 3836 N N . GLY A 1 484 ? -15.463 -11.373 14.102 1.00 98.06 484 GLY A N 1
ATOM 3837 C CA . GLY A 1 484 ? -14.040 -11.593 13.838 1.00 98.06 484 GLY A CA 1
ATOM 3838 C C . GLY A 1 484 ? -13.608 -10.865 12.572 1.00 98.06 484 GLY A C 1
ATOM 3839 O O . GLY A 1 484 ? -14.365 -10.832 11.601 1.00 98.06 484 GLY A O 1
ATOM 3840 N N . ARG A 1 485 ? -12.403 -10.284 12.560 1.00 96.94 485 ARG A N 1
ATOM 3841 C CA . ARG A 1 485 ? -11.839 -9.609 11.384 1.00 96.94 485 ARG A CA 1
ATOM 3842 C C . ARG A 1 485 ? -10.324 -9.745 11.296 1.00 96.94 485 ARG A C 1
ATOM 3844 O O . ARG A 1 485 ? -9.635 -9.393 12.246 1.00 96.94 485 ARG A O 1
ATOM 3851 N N . ASN A 1 486 ? -9.836 -10.105 10.110 1.00 96.44 486 ASN A N 1
ATOM 3852 C CA . ASN A 1 486 ? -8.462 -9.863 9.671 1.00 96.44 486 ASN A CA 1
ATOM 3853 C C . ASN A 1 486 ? -8.418 -8.622 8.773 1.00 96.44 486 ASN A C 1
ATOM 3855 O O . ASN A 1 486 ? -9.164 -8.519 7.793 1.00 96.44 486 ASN A O 1
ATOM 3859 N N . PHE A 1 487 ? -7.540 -7.683 9.116 1.00 91.12 487 PHE A N 1
ATOM 3860 C CA . PHE A 1 487 ? -7.224 -6.508 8.315 1.00 91.12 487 PHE A CA 1
ATOM 3861 C C . PHE A 1 487 ? -5.890 -6.696 7.611 1.00 91.12 487 PHE A C 1
ATOM 3863 O O . PHE A 1 487 ? -4.833 -6.357 8.148 1.00 91.12 487 PHE A O 1
ATOM 3870 N N . ASP A 1 488 ? -5.954 -7.249 6.410 1.00 86.38 488 ASP A N 1
ATOM 3871 C CA . ASP A 1 488 ? -4.769 -7.524 5.613 1.00 86.38 488 ASP A CA 1
ATOM 3872 C C . ASP A 1 488 ? -4.335 -6.271 4.860 1.00 86.38 488 ASP A C 1
ATOM 3874 O O . ASP A 1 488 ? -5.080 -5.765 4.015 1.00 86.38 488 ASP A O 1
ATOM 3878 N N . PHE A 1 489 ? -3.134 -5.792 5.188 1.00 75.75 489 PHE A N 1
ATOM 3879 C CA . PHE A 1 489 ? -2.509 -4.625 4.581 1.00 75.75 489 PHE A CA 1
ATOM 3880 C C . PHE A 1 489 ? -0.984 -4.796 4.570 1.00 75.75 489 PHE A C 1
ATOM 3882 O O . PHE A 1 489 ? -0.363 -4.959 5.613 1.00 75.75 489 PHE A O 1
ATOM 3889 N N . GLU A 1 490 ? -0.344 -4.773 3.401 1.00 69.69 490 GLU A N 1
ATOM 3890 C CA . GLU A 1 490 ? 1.124 -4.860 3.322 1.00 69.69 490 GLU A CA 1
ATOM 3891 C C . GLU A 1 490 ? 1.770 -3.468 3.273 1.00 69.69 490 GLU A C 1
ATOM 3893 O O . GLU A 1 490 ? 2.119 -2.972 2.204 1.00 69.69 490 GLU A O 1
ATOM 3898 N N . ALA A 1 491 ? 1.975 -2.845 4.437 1.00 63.56 491 ALA A N 1
ATOM 3899 C CA . ALA A 1 491 ? 2.592 -1.511 4.533 1.00 63.56 491 ALA A CA 1
ATOM 3900 C C . ALA A 1 491 ? 3.934 -1.458 5.276 1.00 63.56 491 ALA A C 1
ATOM 3902 O O . ALA A 1 491 ? 4.473 -0.385 5.528 1.00 63.56 491 ALA A O 1
ATOM 3903 N N . GLY A 1 492 ? 4.519 -2.619 5.576 1.00 68.50 492 GLY A N 1
ATOM 3904 C CA . GLY A 1 492 ? 5.778 -2.731 6.313 1.00 68.50 492 GLY A CA 1
ATOM 3905 C C . GLY A 1 492 ? 5.575 -3.185 7.758 1.00 68.50 492 GLY A C 1
ATOM 3906 O O . GLY A 1 492 ? 4.455 -3.227 8.263 1.00 68.50 492 GLY A O 1
ATOM 3907 N N . LYS A 1 493 ? 6.677 -3.567 8.414 1.00 79.00 493 LYS A N 1
ATOM 3908 C CA . LYS A 1 493 ? 6.650 -4.232 9.727 1.00 79.00 493 LYS A CA 1
ATOM 3909 C C . LYS A 1 493 ? 6.025 -3.386 10.832 1.00 79.00 493 LYS A C 1
ATOM 3911 O O . LYS A 1 493 ? 5.284 -3.926 11.638 1.00 79.00 493 LYS A O 1
ATOM 3916 N N . VAL A 1 494 ? 6.246 -2.073 10.815 1.00 79.06 494 VAL A N 1
ATOM 3917 C CA . VAL A 1 494 ? 5.738 -1.141 11.836 1.00 79.06 494 VAL A CA 1
ATOM 3918 C C . VAL A 1 494 ? 4.212 -1.160 11.964 1.00 79.06 494 VAL A C 1
ATOM 3920 O O . VAL A 1 494 ? 3.676 -1.023 13.057 1.00 79.06 494 VAL A O 1
ATOM 3923 N N . PHE A 1 495 ? 3.495 -1.419 10.864 1.00 80.06 495 PHE A N 1
ATOM 3924 C CA . PHE A 1 495 ? 2.034 -1.501 10.878 1.00 80.06 495 PHE A CA 1
ATOM 3925 C C . PHE A 1 495 ? 1.513 -2.792 11.533 1.00 80.06 495 PHE A C 1
ATOM 3927 O O . PHE A 1 495 ? 0.324 -2.879 11.839 1.00 80.06 495 PHE A O 1
ATOM 3934 N N . ASP A 1 496 ? 2.377 -3.787 11.742 1.00 87.25 496 ASP A N 1
ATOM 3935 C CA . ASP A 1 496 ? 2.090 -5.007 12.499 1.00 87.25 496 ASP A CA 1
ATOM 3936 C C . ASP A 1 496 ? 2.734 -4.995 13.898 1.00 87.25 496 ASP A C 1
ATOM 3938 O O . ASP A 1 496 ? 2.136 -5.483 14.851 1.00 87.25 496 ASP A O 1
ATOM 3942 N N . GLU A 1 497 ? 3.934 -4.447 14.057 1.00 87.94 497 GLU A N 1
ATOM 3943 C CA . GLU A 1 497 ? 4.660 -4.445 15.333 1.00 87.94 497 GLU A CA 1
ATOM 3944 C C . GLU A 1 497 ? 4.103 -3.392 16.310 1.00 87.94 497 GLU A C 1
ATOM 3946 O O . GLU A 1 497 ? 3.833 -3.732 17.460 1.00 87.94 497 GLU A O 1
ATOM 3951 N N . ASP A 1 498 ? 3.772 -2.186 15.835 1.00 86.81 498 ASP A N 1
ATOM 3952 C CA . ASP A 1 498 ? 3.393 -1.047 16.690 1.00 86.81 498 ASP A CA 1
ATOM 3953 C C . ASP A 1 498 ? 1.888 -0.751 16.659 1.00 86.81 498 ASP A C 1
ATOM 3955 O O . ASP A 1 498 ? 1.428 0.384 16.467 1.00 86.81 498 ASP A O 1
ATOM 3959 N N . LYS A 1 499 ? 1.081 -1.797 16.845 1.00 90.38 499 LYS A N 1
ATOM 3960 C CA . LYS A 1 499 ? -0.382 -1.672 16.900 1.00 90.38 499 LYS A CA 1
ATOM 3961 C C . LYS A 1 499 ? -0.803 -0.836 18.099 1.00 90.38 499 LYS A C 1
ATOM 3963 O O . LYS A 1 499 ? -0.293 -1.008 19.210 1.00 90.38 499 LYS A O 1
ATOM 3968 N N . ALA A 1 500 ? -1.818 -0.003 17.899 1.00 93.62 500 ALA A N 1
ATOM 3969 C CA . ALA A 1 500 ? -2.365 0.838 18.946 1.00 93.62 500 ALA A CA 1
ATOM 3970 C C . ALA A 1 500 ? -3.845 0.542 19.222 1.00 93.62 500 ALA A C 1
ATOM 3972 O O . ALA A 1 500 ? -4.668 0.419 18.314 1.00 93.62 500 ALA A O 1
ATOM 3973 N N . VAL A 1 501 ? -4.191 0.493 20.507 1.00 96.00 501 VAL A N 1
ATOM 3974 C CA . VAL A 1 501 ? -5.563 0.507 21.017 1.00 96.00 501 VAL A CA 1
ATOM 3975 C C . VAL A 1 501 ? -5.794 1.851 21.692 1.00 96.00 501 VAL A C 1
ATOM 3977 O O . VAL A 1 501 ? -5.217 2.145 22.742 1.00 96.00 501 VAL A O 1
ATOM 3980 N N . LEU A 1 502 ? -6.643 2.673 21.084 1.00 97.00 502 LEU A N 1
ATOM 3981 C CA . LEU A 1 502 ? -6.919 4.031 21.526 1.00 97.00 502 LEU A CA 1
ATOM 3982 C C . LEU A 1 502 ? -8.271 4.078 22.239 1.00 97.00 502 LEU A C 1
ATOM 3984 O O . LEU A 1 502 ? -9.315 3.827 21.634 1.00 97.00 502 LEU A O 1
ATOM 3988 N N . TYR A 1 503 ? -8.246 4.435 23.519 1.00 97.50 503 TYR A N 1
ATOM 3989 C CA . TYR A 1 503 ? -9.414 4.731 24.342 1.00 97.50 503 TYR A CA 1
ATOM 3990 C C . TYR A 1 503 ? -9.681 6.231 24.279 1.00 97.50 503 TYR A C 1
ATOM 3992 O O . TYR A 1 503 ? -8.833 7.030 24.673 1.00 97.50 503 TYR A O 1
ATOM 4000 N N . VAL A 1 504 ? -10.853 6.622 23.790 1.00 97.56 504 VAL A N 1
ATOM 4001 C CA . VAL A 1 504 ? -11.193 8.024 23.553 1.00 97.56 504 VAL A CA 1
ATOM 4002 C C . VAL A 1 504 ? -12.411 8.416 24.381 1.00 97.56 504 VAL A C 1
ATOM 4004 O O . VAL A 1 504 ? -13.495 7.847 24.237 1.00 97.56 504 VAL A O 1
ATOM 4007 N N . TRP A 1 505 ? -12.235 9.436 25.219 1.00 97.62 505 TRP A N 1
ATOM 4008 C CA . TRP A 1 505 ? -13.300 10.097 25.973 1.00 97.62 505 TRP A CA 1
ATOM 4009 C C . TRP A 1 505 ? -13.493 11.514 25.425 1.00 97.62 505 TRP A C 1
ATOM 4011 O O . TRP A 1 505 ? -12.821 12.448 25.871 1.00 97.62 505 TRP A O 1
ATOM 4021 N N . PRO A 1 506 ? -14.357 11.695 24.411 1.00 93.88 506 PRO A N 1
ATOM 4022 C CA . PRO A 1 506 ? -14.594 13.015 23.852 1.00 93.88 506 PRO A CA 1
ATOM 4023 C C . PRO A 1 506 ? -15.436 13.865 24.817 1.00 93.88 506 PRO A C 1
ATOM 4025 O O . PRO A 1 506 ? -16.269 13.340 25.552 1.00 93.88 506 PRO A O 1
ATOM 4028 N N . GLU A 1 507 ? -15.273 15.192 24.783 1.00 91.00 507 GLU A N 1
ATOM 4029 C CA . GLU A 1 507 ? -16.149 16.115 25.533 1.00 91.00 507 GLU A CA 1
ATOM 4030 C C . GLU A 1 507 ? -17.611 16.050 25.065 1.00 91.00 507 GLU A C 1
ATOM 4032 O O . GLU A 1 507 ? -18.534 16.281 25.843 1.00 91.00 507 GLU A O 1
ATOM 4037 N N . LYS A 1 508 ? -17.812 15.746 23.777 1.00 90.94 508 LYS A N 1
ATOM 4038 C CA . LYS A 1 508 ? -19.118 15.575 23.137 1.00 90.94 508 LYS A CA 1
ATOM 4039 C C . LYS A 1 508 ? -19.147 14.253 22.377 1.00 90.94 508 LYS A C 1
ATOM 4041 O O . LYS A 1 508 ? -18.237 13.980 21.595 1.00 90.94 508 LYS A O 1
ATOM 4046 N N . GLY A 1 509 ? -20.214 13.483 22.561 1.00 94.62 509 GLY A N 1
ATOM 4047 C CA . GLY A 1 509 ? -20.409 12.182 21.921 1.00 94.62 509 GLY A CA 1
ATOM 4048 C C . GLY A 1 509 ? -20.146 11.002 22.857 1.00 94.62 509 GLY A C 1
ATOM 4049 O O . GLY A 1 509 ? -19.934 11.159 24.060 1.00 94.62 509 GLY A O 1
ATOM 4050 N N . ILE A 1 510 ? -20.200 9.804 22.289 1.00 97.88 510 ILE A N 1
ATOM 4051 C CA . ILE A 1 510 ? -20.083 8.533 23.001 1.00 97.88 510 ILE A CA 1
ATOM 4052 C C . ILE A 1 510 ? -18.593 8.195 23.165 1.00 97.88 510 ILE A C 1
ATOM 4054 O O . ILE A 1 510 ? -17.865 8.246 22.178 1.00 97.88 510 ILE A O 1
ATOM 4058 N N . PRO A 1 511 ? -18.105 7.829 24.366 1.00 98.25 511 PRO A N 1
ATOM 4059 C CA . PRO A 1 511 ? -16.760 7.278 24.528 1.00 98.25 511 PRO A CA 1
ATOM 4060 C C . PRO A 1 511 ? -16.572 5.978 23.742 1.00 98.25 511 PRO A C 1
ATOM 4062 O O . PRO A 1 511 ? -17.481 5.147 23.690 1.00 98.25 511 PRO A O 1
ATOM 4065 N N . TYR A 1 512 ? -15.392 5.768 23.168 1.00 98.06 512 TYR A N 1
ATOM 4066 C CA . TYR A 1 512 ? -15.132 4.611 22.312 1.00 98.06 512 TYR A CA 1
ATOM 4067 C C . TYR A 1 512 ? -13.695 4.114 22.391 1.00 98.06 512 TYR A C 1
ATOM 4069 O O . TYR A 1 512 ? -12.789 4.815 22.836 1.00 98.06 512 TYR A O 1
ATOM 4077 N N . VAL A 1 513 ? -13.503 2.876 21.951 1.00 97.75 513 VAL A N 1
ATOM 4078 C CA . VAL A 1 513 ? -12.205 2.239 21.754 1.00 97.75 513 VAL A CA 1
ATOM 4079 C C . VAL A 1 513 ? -12.064 1.886 20.287 1.00 97.75 513 VAL A C 1
ATOM 4081 O O . VAL A 1 513 ? -13.009 1.388 19.676 1.00 97.75 513 VAL A O 1
ATOM 4084 N N . HIS A 1 514 ? -10.888 2.111 19.718 1.00 96.31 514 HIS A N 1
ATOM 4085 C CA . HIS A 1 514 ? -10.579 1.648 18.373 1.00 96.31 514 HIS A CA 1
ATOM 4086 C C . HIS A 1 514 ? -9.156 1.110 18.274 1.00 96.31 514 HIS A C 1
ATOM 4088 O O . HIS A 1 514 ? -8.288 1.442 19.081 1.00 96.31 514 HIS A O 1
ATOM 4094 N N . VAL A 1 515 ? -8.951 0.251 17.282 1.00 93.38 515 VAL A N 1
ATOM 4095 C CA . VAL A 1 515 ? -7.658 -0.326 16.920 1.00 93.38 515 VAL A CA 1
ATOM 4096 C C . VAL A 1 515 ? -7.171 0.381 15.660 1.00 93.38 515 VAL A C 1
ATOM 4098 O O . VAL A 1 515 ? -7.900 0.439 14.663 1.00 93.38 515 VAL A O 1
ATOM 4101 N N . ALA A 1 516 ? -5.975 0.953 15.731 1.00 90.38 516 ALA A N 1
ATOM 4102 C CA . ALA A 1 516 ? -5.326 1.702 14.660 1.00 90.38 516 ALA A CA 1
ATOM 4103 C C . ALA A 1 516 ? -3.808 1.762 14.921 1.00 90.38 516 ALA A C 1
ATOM 4105 O O . ALA A 1 516 ? -3.247 0.874 15.563 1.00 90.38 516 ALA A O 1
ATOM 4106 N N . TRP A 1 517 ? -3.152 2.818 14.448 1.00 90.06 517 TRP A N 1
ATOM 4107 C CA . TRP A 1 517 ? -1.743 3.105 14.703 1.00 90.06 517 TRP A CA 1
ATOM 4108 C C . TRP A 1 517 ? -1.597 4.398 15.501 1.00 90.06 517 TRP A C 1
ATOM 4110 O O . TRP A 1 517 ? -2.483 5.258 15.500 1.00 90.06 517 TRP A O 1
ATOM 4120 N N . ALA A 1 518 ? -0.476 4.523 16.205 1.00 87.44 518 ALA A N 1
ATOM 4121 C CA . ALA A 1 518 ? -0.104 5.749 16.898 1.00 87.44 518 ALA A CA 1
ATOM 4122 C C . ALA A 1 518 ? -0.194 6.984 15.979 1.00 87.44 518 ALA A C 1
ATOM 4124 O O . ALA A 1 518 ? 0.120 6.916 14.798 1.00 87.44 518 ALA A O 1
ATOM 4125 N N . GLY A 1 519 ? -0.647 8.122 16.512 1.00 85.06 519 GLY A N 1
ATOM 4126 C CA . GLY A 1 519 ? -0.767 9.362 15.732 1.00 85.06 519 GLY A CA 1
ATOM 4127 C C . GLY A 1 519 ? -1.952 9.415 14.758 1.00 85.06 519 GLY A C 1
ATOM 4128 O O . GLY A 1 519 ? -2.225 10.479 14.203 1.00 85.06 519 GLY A O 1
ATOM 4129 N N . MET A 1 520 ? -2.712 8.328 14.593 1.00 88.31 520 MET A N 1
ATOM 4130 C CA . MET A 1 520 ? -3.961 8.338 13.833 1.00 88.31 520 MET A CA 1
ATOM 4131 C C . MET A 1 520 ? -5.110 8.861 14.709 1.00 88.31 520 MET A C 1
ATOM 4133 O O . MET A 1 520 ? -5.336 8.375 15.816 1.00 88.31 520 MET A O 1
ATOM 4137 N N . ALA A 1 521 ? -5.843 9.865 14.226 1.00 89.62 521 ALA A N 1
ATOM 4138 C CA . ALA A 1 521 ? -7.089 10.340 14.833 1.00 89.62 521 ALA A CA 1
ATOM 4139 C C . ALA A 1 521 ? -8.327 9.595 14.307 1.00 89.62 521 ALA A C 1
ATOM 4141 O O . ALA A 1 521 ? -9.375 9.646 14.951 1.00 89.62 521 ALA A O 1
ATOM 4142 N N . GLY A 1 522 ? -8.224 8.951 13.139 1.00 90.19 522 GLY A N 1
ATOM 4143 C CA . GLY A 1 522 ? -9.261 8.108 12.536 1.00 90.19 522 GLY A CA 1
ATOM 4144 C C . GLY A 1 522 ? -9.242 6.665 13.058 1.00 90.19 522 GLY A C 1
ATOM 4145 O O . GLY A 1 522 ? -8.305 6.249 13.729 1.00 90.19 522 GLY A O 1
ATOM 4146 N N . ALA A 1 523 ? -10.273 5.888 12.723 1.00 92.44 523 ALA A N 1
ATOM 4147 C CA . ALA A 1 523 ? -10.451 4.506 13.166 1.00 92.44 523 ALA A CA 1
ATOM 4148 C C . ALA A 1 523 ? -10.705 3.553 11.988 1.00 92.44 523 ALA A C 1
ATOM 4150 O O . ALA A 1 523 ? -11.299 3.942 10.991 1.00 92.44 523 ALA A O 1
ATOM 4151 N N . VAL A 1 524 ? -10.306 2.282 12.110 1.00 91.62 524 VAL A N 1
ATOM 4152 C CA . VAL A 1 524 ? -10.617 1.228 11.111 1.00 91.62 524 VAL A CA 1
ATOM 4153 C C . VAL A 1 524 ? -11.393 0.048 11.702 1.00 91.62 524 VAL A C 1
ATOM 4155 O O . VAL A 1 524 ? -12.031 -0.726 10.986 1.00 91.62 524 VAL A O 1
ATOM 4158 N N . THR A 1 525 ? -11.339 -0.123 13.021 1.00 95.38 525 THR A N 1
ATOM 4159 C CA . THR A 1 525 ? -12.143 -1.078 13.789 1.00 95.38 525 THR A CA 1
ATOM 4160 C C . THR A 1 525 ? -12.298 -0.567 15.203 1.00 95.38 525 THR A C 1
ATOM 4162 O O . THR A 1 525 ? -11.334 -0.064 15.774 1.00 95.38 525 THR A O 1
ATOM 4165 N N . GLY A 1 526 ? -13.479 -0.713 15.792 1.00 97.06 526 GLY A N 1
ATOM 4166 C CA . GLY A 1 526 ? -13.679 -0.299 17.172 1.00 97.06 526 GLY A CA 1
ATOM 4167 C C . GLY A 1 526 ? -15.031 -0.673 17.744 1.00 97.06 526 GLY A C 1
ATOM 4168 O O . GLY A 1 526 ? -15.877 -1.259 17.069 1.00 97.06 526 GLY A O 1
ATOM 4169 N N . MET A 1 527 ? -15.212 -0.295 19.004 1.00 98.25 527 MET A N 1
ATOM 4170 C CA . MET A 1 527 ? -16.445 -0.440 19.764 1.00 98.25 527 MET A CA 1
ATOM 4171 C C . MET A 1 527 ? -16.658 0.782 20.652 1.00 98.25 527 MET A C 1
ATOM 4173 O O . MET A 1 527 ? -15.715 1.276 21.270 1.00 98.25 527 MET A O 1
ATOM 4177 N N . ASN A 1 528 ? -17.898 1.247 20.764 1.00 98.38 528 ASN A N 1
ATOM 4178 C CA . ASN A 1 528 ? -18.251 2.336 21.666 1.00 98.38 528 ASN A CA 1
ATOM 4179 C C . ASN A 1 528 ? -18.951 1.866 22.947 1.00 98.38 528 ASN A C 1
ATOM 4181 O O . ASN A 1 528 ? -19.337 0.705 23.093 1.00 98.38 528 ASN A O 1
ATOM 4185 N N . LYS A 1 529 ? -19.106 2.791 23.897 1.00 97.88 529 LYS A N 1
ATOM 4186 C CA . LYS A 1 529 ? -19.697 2.537 25.220 1.00 97.88 529 LYS A CA 1
ATOM 4187 C C . LYS A 1 529 ? -21.144 2.025 25.165 1.00 97.88 529 LYS A C 1
ATOM 4189 O O . LYS A 1 529 ? -21.565 1.314 26.074 1.00 97.88 529 LYS A O 1
ATOM 4194 N N . GLU A 1 530 ? -21.885 2.359 24.109 1.00 97.69 530 GLU A N 1
ATOM 4195 C CA . GLU A 1 530 ? -23.264 1.899 23.888 1.00 97.69 530 GLU A CA 1
ATOM 4196 C C . GLU A 1 530 ? -23.332 0.463 23.336 1.00 97.69 530 GLU A C 1
ATOM 4198 O O . GLU A 1 530 ? -24.412 -0.125 23.246 1.00 97.69 530 GLU A O 1
ATOM 4203 N N . GLY A 1 531 ? -22.183 -0.133 23.002 1.00 97.06 531 GLY A N 1
ATOM 4204 C CA . GLY A 1 531 ? -22.093 -1.483 22.464 1.00 97.06 531 GLY A CA 1
ATOM 4205 C C . GLY A 1 531 ? -22.370 -1.560 20.965 1.00 97.06 531 GLY A C 1
ATOM 4206 O O . GLY A 1 531 ? -22.867 -2.587 20.513 1.00 97.06 531 GLY A O 1
ATOM 4207 N N . LEU A 1 532 ? -22.076 -0.506 20.198 1.00 98.56 532 LEU A N 1
ATOM 4208 C CA . LEU A 1 532 ? -21.934 -0.576 18.742 1.00 98.56 532 LEU A CA 1
ATOM 4209 C C . LEU A 1 532 ? -20.477 -0.893 18.401 1.00 98.56 532 LEU A C 1
ATOM 4211 O O . LEU A 1 532 ? -19.568 -0.243 18.918 1.00 98.56 532 LEU A O 1
ATOM 4215 N N . SER A 1 533 ? -20.254 -1.861 17.515 1.00 98.50 533 SER A N 1
ATOM 4216 C CA . SER A 1 533 ? -18.956 -2.136 16.896 1.00 98.50 533 SER A CA 1
ATOM 4217 C C . SER A 1 533 ? -19.018 -1.981 15.383 1.00 98.50 533 SER A C 1
ATOM 4219 O O . SER A 1 533 ? -20.023 -2.334 14.766 1.00 98.50 533 SER A O 1
ATOM 4221 N N . ILE A 1 534 ? -17.920 -1.511 14.798 1.00 98.44 534 ILE A N 1
ATOM 4222 C CA . ILE A 1 534 ? -17.764 -1.282 13.358 1.00 98.44 534 ILE A CA 1
ATOM 4223 C C . ILE A 1 534 ? -16.436 -1.859 12.873 1.00 98.44 534 ILE A C 1
ATOM 4225 O O . ILE A 1 534 ? -15.405 -1.735 13.541 1.00 98.44 534 ILE A O 1
ATOM 4229 N N . HIS A 1 535 ? -16.476 -2.481 11.698 1.00 97.00 535 HIS A N 1
ATOM 4230 C CA . HIS A 1 535 ? -15.368 -3.199 11.080 1.00 97.00 535 HIS A CA 1
ATOM 4231 C C . HIS A 1 535 ? -15.366 -2.942 9.563 1.00 97.00 535 HIS A C 1
ATOM 4233 O O . HIS A 1 535 ? -16.341 -3.272 8.893 1.00 97.00 535 HIS A O 1
ATOM 4239 N N . VAL A 1 536 ? -14.294 -2.353 9.019 1.00 94.50 536 VAL A N 1
ATOM 4240 C CA . VAL A 1 536 ? -14.211 -1.986 7.587 1.00 94.50 536 VAL A CA 1
ATOM 4241 C C . VAL A 1 536 ? -13.613 -3.102 6.740 1.00 94.50 536 VAL A C 1
ATOM 4243 O O . VAL A 1 536 ? -12.576 -3.655 7.108 1.00 94.50 536 VAL A O 1
ATOM 4246 N N . ASN A 1 537 ? -14.156 -3.354 5.557 1.00 93.56 537 ASN A N 1
ATOM 4247 C CA . ASN A 1 537 ? -13.462 -4.105 4.523 1.00 93.56 537 ASN A CA 1
ATOM 4248 C C . ASN A 1 537 ? -13.453 -3.316 3.207 1.00 93.56 537 ASN A C 1
ATOM 4250 O O . ASN A 1 537 ? -14.521 -2.957 2.706 1.00 93.56 537 ASN A O 1
ATOM 4254 N N . ALA A 1 538 ? -12.256 -3.151 2.635 1.00 89.62 538 ALA A N 1
ATOM 4255 C CA . ALA A 1 538 ? -12.043 -2.528 1.330 1.00 89.62 538 ALA A CA 1
ATOM 4256 C C . ALA A 1 538 ? -12.864 -3.204 0.232 1.00 89.62 538 ALA A C 1
ATOM 4258 O O . ALA A 1 538 ? -12.927 -4.433 0.183 1.00 89.62 538 ALA A O 1
ATOM 4259 N N . ALA A 1 539 ? -13.447 -2.421 -0.665 1.00 89.19 539 ALA A N 1
ATOM 4260 C CA . ALA A 1 539 ? -14.169 -2.904 -1.834 1.00 89.19 539 ALA A CA 1
ATOM 4261 C C . ALA A 1 539 ? -13.843 -2.021 -3.045 1.00 89.19 539 ALA A C 1
ATOM 4263 O O . ALA A 1 539 ? -13.175 -0.997 -2.914 1.00 89.19 539 ALA A O 1
ATOM 4264 N N . ARG A 1 540 ? -14.246 -2.441 -4.246 1.00 86.31 540 ARG A N 1
ATOM 4265 C CA . ARG A 1 540 ? -13.975 -1.689 -5.477 1.00 86.31 540 ARG A CA 1
ATOM 4266 C C . ARG A 1 540 ? -15.228 -1.591 -6.336 1.00 86.31 540 ARG A C 1
ATOM 4268 O O . ARG A 1 540 ? -15.998 -2.544 -6.415 1.00 86.31 540 ARG A O 1
ATOM 4275 N N . THR A 1 541 ? -15.401 -0.433 -6.962 1.00 87.62 541 THR A N 1
ATOM 4276 C CA . THR A 1 541 ? -16.503 -0.098 -7.875 1.00 87.62 541 THR A CA 1
ATOM 4277 C C . THR A 1 541 ? -15.962 0.736 -9.032 1.00 87.62 541 THR A C 1
ATOM 4279 O O . THR A 1 541 ? -14.848 1.263 -8.953 1.00 87.62 541 THR A O 1
ATOM 4282 N N . ASP A 1 542 ? -16.733 0.865 -10.108 1.00 85.38 542 ASP A N 1
ATOM 4283 C CA . ASP A 1 542 ? -16.381 1.683 -11.274 1.00 85.38 542 ASP A CA 1
ATOM 4284 C C . ASP A 1 542 ? -16.544 3.200 -11.042 1.00 85.38 542 ASP A C 1
ATOM 4286 O O . ASP A 1 542 ? -16.150 4.009 -11.884 1.00 85.38 542 ASP A O 1
ATOM 4290 N N . GLU A 1 543 ? -17.038 3.590 -9.863 1.00 83.12 543 GLU A N 1
ATOM 4291 C CA . GLU A 1 543 ? -17.248 4.980 -9.450 1.00 83.12 543 GLU A CA 1
ATOM 4292 C C . GLU A 1 543 ? -16.001 5.650 -8.850 1.00 83.12 543 GLU A C 1
ATOM 4294 O O . GLU A 1 543 ? -15.976 6.871 -8.670 1.00 83.12 543 GLU A O 1
ATOM 4299 N N . VAL A 1 544 ? -14.964 4.878 -8.502 1.00 79.50 544 VAL A N 1
ATOM 4300 C CA . VAL A 1 544 ? -13.731 5.419 -7.911 1.00 79.50 544 VAL A CA 1
ATOM 4301 C C . VAL A 1 544 ? -12.810 5.917 -9.022 1.00 79.50 544 VAL A C 1
ATOM 4303 O O . VAL A 1 544 ? -12.219 5.135 -9.764 1.00 79.50 544 VAL A O 1
ATOM 4306 N N . SER A 1 545 ? -12.643 7.236 -9.133 1.00 69.88 545 SER A N 1
ATOM 4307 C CA . SER A 1 545 ? -11.751 7.827 -10.134 1.00 69.88 545 SER A CA 1
ATOM 4308 C C . SER A 1 545 ? -11.032 9.084 -9.652 1.00 69.88 545 SER A C 1
ATOM 4310 O O . SER A 1 545 ? -11.465 9.771 -8.727 1.00 69.88 545 SER A O 1
ATOM 4312 N N . PHE A 1 546 ? -9.937 9.428 -10.334 1.00 73.06 546 PHE A N 1
ATOM 4313 C CA . PHE A 1 546 ? -9.196 10.666 -10.091 1.00 73.06 546 PHE A CA 1
ATOM 4314 C C . PHE A 1 546 ? -10.126 11.891 -10.175 1.00 73.06 546 PHE A C 1
ATOM 4316 O O . PHE A 1 546 ? -10.917 12.016 -11.109 1.00 73.06 546 PHE A O 1
ATOM 4323 N N . GLY A 1 547 ? -10.020 12.802 -9.211 1.00 72.75 547 GLY A N 1
ATOM 4324 C CA . GLY A 1 547 ? -10.868 13.986 -9.067 1.00 72.75 547 GLY A CA 1
ATOM 4325 C C . GLY A 1 547 ? -12.086 13.807 -8.156 1.00 72.75 547 GLY A C 1
ATOM 4326 O O . GLY A 1 547 ? -12.676 14.814 -7.770 1.00 72.75 547 GLY A O 1
ATOM 4327 N N . HIS A 1 548 ? -12.444 12.578 -7.770 1.00 79.56 548 HIS A N 1
ATOM 4328 C CA . HIS A 1 548 ? -13.463 12.339 -6.748 1.00 79.56 548 HIS A CA 1
ATOM 4329 C C . HIS A 1 548 ? -12.805 12.358 -5.364 1.00 79.56 548 HIS A C 1
ATOM 4331 O O . HIS A 1 548 ? -11.910 11.563 -5.091 1.00 79.56 548 HIS A O 1
ATOM 4337 N N . ILE A 1 549 ? -13.235 13.289 -4.507 1.00 88.62 549 ILE A N 1
ATOM 4338 C CA . ILE A 1 549 ? -12.795 13.437 -3.112 1.00 88.62 549 ILE A CA 1
ATOM 4339 C C . ILE A 1 549 ? -14.028 13.515 -2.206 1.00 88.62 549 ILE A C 1
ATOM 4341 O O . ILE A 1 549 ? -15.109 13.932 -2.627 1.00 88.62 549 ILE A O 1
ATOM 4345 N N . GLY A 1 550 ? -13.865 13.063 -0.968 1.00 92.81 550 GLY A N 1
ATOM 4346 C CA . GLY A 1 550 ? -14.905 12.961 0.045 1.00 92.81 550 GLY A CA 1
ATOM 4347 C C . GLY A 1 550 ? -14.293 12.810 1.437 1.00 92.81 550 GLY A C 1
ATOM 4348 O O . GLY A 1 550 ? -13.090 12.998 1.632 1.00 92.81 550 GLY A O 1
ATOM 4349 N N . THR A 1 551 ? -15.110 12.446 2.419 1.00 95.62 551 THR A N 1
ATOM 4350 C CA . THR A 1 551 ? -14.644 12.154 3.776 1.00 95.62 551 THR A CA 1
ATOM 4351 C C . THR A 1 551 ? -13.820 10.859 3.774 1.00 95.62 551 THR A C 1
ATOM 4353 O O . THR A 1 551 ? -14.321 9.838 3.301 1.00 95.62 551 THR A O 1
ATOM 4356 N N . PRO A 1 552 ? -12.594 10.860 4.337 1.00 95.06 552 PRO A N 1
ATOM 4357 C CA . PRO A 1 552 ? -11.799 9.651 4.498 1.00 95.06 552 PRO A CA 1
ATOM 4358 C C . PRO A 1 552 ? -12.521 8.598 5.326 1.00 95.06 552 PRO A C 1
ATOM 4360 O O . PRO A 1 552 ? -13.092 8.906 6.380 1.00 95.06 552 PRO A O 1
ATOM 4363 N N . VAL A 1 553 ? -12.418 7.342 4.905 1.00 94.00 553 VAL A N 1
ATOM 4364 C CA . VAL A 1 553 ? -13.064 6.195 5.562 1.00 94.00 553 VAL A CA 1
ATOM 4365 C C . VAL A 1 553 ? -12.717 6.135 7.045 1.00 94.00 553 VAL A C 1
ATOM 4367 O O . VAL A 1 553 ? -13.589 5.915 7.885 1.00 94.00 553 VAL A O 1
ATOM 4370 N N . SER A 1 554 ? -11.458 6.413 7.388 1.00 94.06 554 SER A N 1
ATOM 4371 C CA . SER A 1 554 ? -11.007 6.393 8.779 1.00 94.06 554 SER A CA 1
ATOM 4372 C C . SER A 1 554 ? -11.710 7.433 9.664 1.00 94.06 554 SER A C 1
ATOM 4374 O O . SER A 1 554 ? -11.982 7.180 10.842 1.00 94.06 554 SER A O 1
ATOM 4376 N N . MET A 1 555 ? -12.061 8.593 9.104 1.00 95.50 555 MET A N 1
ATOM 4377 C CA . MET A 1 555 ? -12.810 9.635 9.807 1.00 95.50 555 MET A CA 1
ATOM 4378 C C . MET A 1 555 ? -14.290 9.274 9.913 1.00 95.50 555 MET A C 1
ATOM 4380 O O . MET A 1 555 ? -14.882 9.458 10.977 1.00 95.50 555 MET A O 1
ATOM 4384 N N . LEU A 1 556 ? -14.879 8.692 8.864 1.00 97.12 556 LEU A N 1
ATOM 4385 C CA . LEU A 1 556 ? -16.266 8.220 8.892 1.00 97.12 556 LEU A CA 1
ATOM 4386 C C . LEU A 1 556 ? -16.482 7.149 9.972 1.00 97.12 556 LEU A C 1
ATOM 4388 O O . LEU A 1 556 ? -17.368 7.296 10.812 1.00 97.12 556 LEU A O 1
ATOM 4392 N N . VAL A 1 557 ? -15.630 6.123 10.030 1.00 97.00 557 VAL A N 1
ATOM 4393 C CA . VAL A 1 557 ? -15.711 5.058 11.052 1.00 97.00 557 VAL A CA 1
ATOM 4394 C C . VAL A 1 557 ? -15.670 5.640 12.461 1.00 97.00 557 VAL A C 1
ATOM 4396 O O . VAL A 1 557 ? -16.420 5.233 13.350 1.00 97.00 557 VAL A O 1
ATOM 4399 N N . ARG A 1 558 ? -14.810 6.637 12.669 1.00 95.69 558 ARG A N 1
ATOM 4400 C CA . ARG A 1 558 ? -14.710 7.338 13.944 1.00 95.69 558 ARG A CA 1
ATOM 4401 C C . ARG A 1 558 ? -15.979 8.122 14.280 1.00 95.69 558 ARG A C 1
ATOM 4403 O O . ARG A 1 558 ? -16.393 8.121 15.438 1.00 95.69 558 ARG A O 1
ATOM 4410 N N . ARG A 1 559 ? -16.596 8.795 13.303 1.00 96.81 559 ARG A N 1
ATOM 4411 C CA . ARG A 1 559 ? -17.875 9.498 13.502 1.00 96.81 559 ARG A CA 1
ATOM 4412 C C . ARG A 1 559 ? -18.965 8.515 13.928 1.00 96.81 559 ARG A C 1
ATOM 4414 O O . ARG A 1 559 ? -19.624 8.786 14.925 1.00 96.81 559 ARG A O 1
ATOM 4421 N N . VAL A 1 560 ? -19.062 7.352 13.276 1.00 98.38 560 VAL A N 1
ATOM 4422 C CA . VAL A 1 560 ? -20.004 6.284 13.663 1.00 98.38 560 VAL A CA 1
ATOM 4423 C C . VAL A 1 560 ? -19.776 5.849 15.113 1.00 98.38 560 VAL A C 1
ATOM 4425 O O . VAL A 1 560 ? -20.716 5.829 15.904 1.00 98.38 560 VAL A O 1
ATOM 4428 N N . LEU A 1 561 ? -18.527 5.582 15.512 1.00 98.31 561 LEU A N 1
ATOM 4429 C CA . LEU A 1 561 ? -18.204 5.213 16.898 1.00 98.31 561 LEU A CA 1
ATOM 4430 C C . LEU A 1 561 ? -18.587 6.298 17.914 1.00 98.31 561 LEU A C 1
ATOM 4432 O O . LEU A 1 561 ? -19.053 5.976 19.006 1.00 98.31 561 LEU A O 1
ATOM 4436 N N . ALA A 1 562 ? -18.391 7.569 17.571 1.00 97.12 562 ALA A N 1
ATOM 4437 C CA . ALA A 1 562 ? -18.635 8.688 18.474 1.00 97.12 562 ALA A CA 1
ATOM 4438 C C . ALA A 1 562 ? -20.107 9.141 18.533 1.00 97.12 562 ALA A C 1
ATOM 4440 O O . ALA A 1 562 ? -20.456 9.875 19.460 1.00 97.12 562 ALA A O 1
ATOM 4441 N N . GLN A 1 563 ? -20.950 8.763 17.564 1.00 97.81 563 GLN A N 1
ATOM 4442 C CA . GLN A 1 563 ? -22.295 9.336 17.392 1.00 97.81 563 GLN A CA 1
ATOM 4443 C C . GLN A 1 563 ? -23.427 8.303 17.361 1.00 97.81 563 GLN A C 1
ATOM 4445 O O . GLN A 1 563 ? -24.532 8.634 17.778 1.00 97.81 563 GLN A O 1
ATOM 4450 N N . CYS A 1 564 ? -23.170 7.072 16.916 1.00 98.62 564 CYS A N 1
ATOM 4451 C CA . CYS A 1 564 ? -24.213 6.074 16.677 1.00 98.62 564 CYS A CA 1
ATOM 4452 C C . CYS A 1 564 ? -24.244 5.004 17.774 1.00 98.62 564 CYS A C 1
ATOM 4454 O O . CYS A 1 564 ? -23.227 4.644 18.366 1.00 98.62 564 CYS A O 1
ATOM 4456 N N . SER A 1 565 ? -25.414 4.432 18.013 1.00 98.19 565 SER A N 1
ATOM 4457 C CA . SER A 1 565 ? -25.658 3.371 18.991 1.00 98.19 565 SER A CA 1
ATOM 4458 C C . SER A 1 565 ? -26.515 2.223 18.447 1.00 98.19 565 SER A C 1
ATOM 4460 O O . SER A 1 565 ? -26.541 1.146 19.050 1.00 98.19 565 SER A O 1
ATOM 4462 N N . THR A 1 566 ? -27.181 2.434 17.311 1.00 98.69 566 THR A N 1
ATOM 4463 C CA . THR A 1 566 ? -28.005 1.452 16.592 1.00 98.69 566 THR A CA 1
ATOM 4464 C C . THR A 1 566 ? -27.524 1.280 15.149 1.00 98.69 566 THR A C 1
ATOM 4466 O O . THR A 1 566 ? -26.723 2.070 14.643 1.00 98.69 566 THR A O 1
ATOM 4469 N N . ILE A 1 567 ? -27.998 0.222 14.489 1.00 98.75 567 ILE A N 1
ATOM 4470 C CA . ILE A 1 567 ? -27.732 -0.038 13.069 1.00 98.75 567 ILE A CA 1
ATOM 4471 C C . ILE A 1 567 ? -28.304 1.080 12.191 1.00 98.75 567 ILE A C 1
ATOM 4473 O O . ILE A 1 567 ? -27.607 1.545 11.293 1.00 98.75 567 ILE A O 1
ATOM 4477 N N . ASP A 1 568 ? -29.524 1.540 12.475 1.00 98.69 568 ASP A N 1
ATOM 4478 C CA . ASP A 1 568 ? -30.199 2.560 11.666 1.00 98.69 568 ASP A CA 1
ATOM 4479 C C . ASP A 1 568 ? -29.470 3.912 11.747 1.00 98.69 568 ASP A C 1
ATOM 4481 O O . ASP A 1 568 ? -29.180 4.510 10.715 1.00 98.69 568 ASP A O 1
ATOM 4485 N N . GLU A 1 569 ? -29.048 4.335 12.949 1.00 98.69 569 GLU A N 1
ATOM 4486 C CA . GLU A 1 569 ? -28.231 5.548 13.136 1.00 98.69 569 GLU A CA 1
ATOM 4487 C C . GLU A 1 569 ? -26.902 5.467 12.365 1.00 98.69 569 GLU A C 1
ATOM 4489 O O . GLU A 1 569 ? -26.425 6.463 11.819 1.00 98.69 569 GLU A O 1
ATOM 4494 N N . ALA A 1 570 ? -26.274 4.285 12.330 1.00 98.69 570 ALA A N 1
ATOM 4495 C CA . ALA A 1 570 ? -25.040 4.076 11.576 1.00 98.69 570 ALA A CA 1
ATOM 4496 C C . ALA A 1 570 ? -25.286 4.098 10.060 1.00 98.69 570 ALA A C 1
ATOM 4498 O O . ALA A 1 570 ? -24.486 4.678 9.325 1.00 98.69 570 ALA A O 1
ATOM 4499 N N . TYR A 1 571 ? -26.382 3.494 9.595 1.00 98.75 571 TYR A N 1
ATOM 4500 C CA . TYR A 1 571 ? -26.773 3.497 8.189 1.00 98.75 571 TYR A CA 1
ATOM 4501 C C . TYR A 1 571 ? -27.067 4.904 7.681 1.00 98.75 571 TYR A C 1
ATOM 4503 O O . TYR A 1 571 ? -26.527 5.283 6.645 1.00 98.75 571 TYR A O 1
ATOM 4511 N N . GLU A 1 572 ? -27.850 5.692 8.418 1.00 98.62 572 GLU A N 1
ATOM 4512 C CA . GLU A 1 572 ? -28.158 7.081 8.064 1.00 98.62 572 GLU A CA 1
ATOM 4513 C C . GLU A 1 572 ? -26.875 7.909 7.923 1.00 98.62 572 GLU A C 1
ATOM 4515 O O . GLU A 1 572 ? -26.635 8.496 6.867 1.00 98.62 572 GLU A O 1
ATOM 4520 N N . LEU A 1 573 ? -25.985 7.858 8.922 1.00 98.50 573 LEU A N 1
ATOM 4521 C CA . LEU A 1 573 ? -24.724 8.601 8.889 1.00 98.50 573 LEU A CA 1
ATOM 4522 C C . LEU A 1 573 ? -23.813 8.177 7.723 1.00 98.50 573 LEU A C 1
ATOM 4524 O O . LEU A 1 573 ? -23.209 9.029 7.069 1.00 98.50 573 LEU A O 1
ATOM 4528 N N . ILE A 1 574 ? -23.688 6.873 7.454 1.00 98.44 574 ILE A N 1
ATOM 4529 C CA . ILE A 1 574 ? -22.858 6.359 6.349 1.00 98.44 574 ILE A CA 1
ATOM 4530 C C . ILE A 1 574 ? -23.475 6.713 4.990 1.00 98.44 574 ILE A C 1
ATOM 4532 O O . ILE A 1 574 ? -22.750 7.091 4.070 1.00 98.44 574 ILE A O 1
ATOM 4536 N N . ASN A 1 575 ? -24.798 6.622 4.859 1.00 98.06 575 ASN A N 1
ATOM 4537 C CA . ASN A 1 575 ? -25.518 6.943 3.632 1.00 98.06 575 ASN A CA 1
ATOM 4538 C C . ASN A 1 575 ? -25.385 8.428 3.259 1.00 98.06 575 ASN A C 1
ATOM 4540 O O . ASN A 1 575 ? -25.109 8.741 2.101 1.00 98.06 575 ASN A O 1
ATOM 4544 N N . GLU A 1 576 ? -25.534 9.324 4.238 1.00 97.06 576 GLU A N 1
ATOM 4545 C CA . GLU A 1 576 ? -25.435 10.778 4.049 1.00 97.06 576 GLU A CA 1
ATOM 4546 C C . GLU A 1 576 ? -23.997 11.268 3.841 1.00 97.06 576 GLU A C 1
ATOM 4548 O O . GLU A 1 576 ? -23.776 12.336 3.265 1.00 97.06 576 GLU A O 1
ATOM 4553 N N . THR A 1 577 ? -23.000 10.503 4.292 1.00 96.75 577 THR A N 1
ATOM 4554 C CA . THR A 1 577 ? -21.599 10.897 4.147 1.00 96.75 577 THR A CA 1
ATOM 4555 C C . THR A 1 577 ? -21.122 10.689 2.711 1.00 96.75 577 THR A C 1
ATOM 4557 O O . THR A 1 577 ? -21.099 9.574 2.185 1.00 96.75 577 THR A O 1
ATOM 4560 N N . GLN A 1 578 ? -20.650 11.767 2.086 1.00 95.06 578 GLN A N 1
ATOM 4561 C CA . GLN A 1 578 ? -19.919 11.678 0.828 1.00 95.06 578 GLN A CA 1
ATOM 4562 C C . GLN A 1 578 ? -18.540 11.057 1.075 1.00 95.06 578 GLN A C 1
ATOM 4564 O O . GLN A 1 578 ? -17.710 11.630 1.780 1.00 95.06 578 GLN A O 1
ATOM 4569 N N . VAL A 1 579 ? -18.287 9.905 0.462 1.00 93.62 579 VAL A N 1
ATOM 4570 C CA . VAL A 1 579 ? -16.985 9.220 0.441 1.00 93.62 579 VAL A CA 1
ATOM 4571 C C . VAL A 1 579 ? -16.423 9.248 -0.978 1.00 93.62 579 VAL A C 1
ATOM 4573 O O . VAL A 1 579 ? -17.153 9.526 -1.928 1.00 93.62 579 VAL A O 1
ATOM 4576 N N . PHE A 1 580 ? -15.133 8.964 -1.138 1.00 89.38 580 PHE A N 1
ATOM 4577 C CA . PHE A 1 580 ? -14.491 8.918 -2.460 1.00 89.38 580 PHE A CA 1
ATOM 4578 C C . PHE A 1 580 ? -13.884 7.568 -2.826 1.00 89.38 580 PHE A C 1
ATOM 4580 O O . PHE A 1 580 ? -13.375 7.403 -3.931 1.00 89.38 580 PHE A O 1
ATOM 4587 N N . VAL A 1 581 ? -13.991 6.596 -1.927 1.00 90.19 581 VAL A N 1
ATOM 4588 C CA . VAL A 1 581 ? -13.679 5.193 -2.187 1.00 90.19 581 VAL A CA 1
ATOM 4589 C C . VAL A 1 581 ? -14.868 4.324 -1.817 1.00 90.19 581 VAL A C 1
ATOM 4591 O O . VAL A 1 581 ? -15.839 4.803 -1.228 1.00 90.19 581 VAL A O 1
ATOM 4594 N N . SER A 1 582 ? -14.807 3.060 -2.219 1.00 92.25 582 SER A N 1
ATOM 4595 C CA . SER A 1 582 ? -15.853 2.088 -1.933 1.00 92.25 582 SER A CA 1
ATOM 4596 C C . SER A 1 582 ? -15.418 1.146 -0.825 1.00 92.25 582 SER A C 1
ATOM 4598 O O . SER A 1 582 ? -14.346 0.550 -0.875 1.00 92.25 582 SER A O 1
ATOM 4600 N N . ASP A 1 583 ? -16.270 0.983 0.173 1.00 94.38 583 ASP A N 1
ATOM 4601 C CA . ASP A 1 583 ? -15.978 0.178 1.348 1.00 94.38 583 ASP A CA 1
ATOM 4602 C C . ASP A 1 583 ? -17.245 -0.496 1.860 1.00 94.38 583 ASP A C 1
ATOM 4604 O O . ASP A 1 583 ? -18.378 -0.095 1.582 1.00 94.38 583 ASP A O 1
ATOM 4608 N N . THR A 1 584 ? -17.037 -1.547 2.642 1.00 96.62 584 THR A N 1
ATOM 4609 C CA . THR A 1 584 ? -18.109 -2.229 3.359 1.00 96.62 584 THR A CA 1
ATOM 4610 C C . THR A 1 584 ? -17.881 -2.118 4.861 1.00 96.62 584 THR A C 1
ATOM 4612 O O . THR A 1 584 ? -16.758 -2.262 5.347 1.00 96.62 584 THR A O 1
ATOM 4615 N N . TYR A 1 585 ? -18.947 -1.848 5.607 1.00 98.12 585 TYR A N 1
ATOM 4616 C CA . TYR A 1 585 ? -18.923 -1.612 7.045 1.00 98.12 585 TYR A CA 1
ATOM 4617 C C . TYR A 1 585 ? -19.770 -2.671 7.739 1.00 98.12 585 TYR A C 1
ATOM 4619 O O . TYR A 1 585 ? -20.998 -2.621 7.699 1.00 98.12 585 TYR A O 1
ATOM 4627 N N . MET A 1 586 ? -19.127 -3.635 8.390 1.00 98.44 586 MET A N 1
ATOM 4628 C CA . MET A 1 586 ? -19.835 -4.583 9.243 1.00 98.44 586 MET A CA 1
ATOM 4629 C C . MET A 1 586 ? -20.158 -3.905 10.577 1.00 98.44 586 MET A C 1
ATOM 4631 O O . MET A 1 586 ? -19.254 -3.606 11.363 1.00 98.44 586 MET A O 1
ATOM 4635 N N . ILE A 1 587 ? -21.446 -3.649 10.806 1.00 98.69 587 ILE A N 1
ATOM 4636 C CA . ILE A 1 587 ? -21.985 -3.027 12.018 1.00 98.69 587 ILE A CA 1
ATOM 4637 C C . ILE A 1 587 ? -22.655 -4.102 12.854 1.00 98.69 587 ILE A C 1
ATOM 4639 O O . ILE A 1 587 ? -23.510 -4.829 12.361 1.00 98.69 587 ILE A O 1
ATOM 4643 N N . ALA A 1 588 ? -22.298 -4.182 14.128 1.00 98.56 588 ALA A N 1
ATOM 4644 C CA . ALA A 1 588 ? -22.930 -5.079 15.085 1.00 98.56 588 ALA A CA 1
ATOM 4645 C C . ALA A 1 588 ? -23.246 -4.297 16.357 1.00 98.56 588 ALA A C 1
ATOM 4647 O O . ALA A 1 588 ? -22.390 -3.564 16.854 1.00 98.56 588 ALA A O 1
ATOM 4648 N N . THR A 1 589 ? -24.465 -4.419 16.883 1.00 98.38 589 THR A N 1
ATOM 4649 C CA . THR A 1 589 ? -24.883 -3.607 18.035 1.00 98.38 589 THR A CA 1
ATOM 4650 C C . THR A 1 589 ? -25.531 -4.447 19.127 1.00 98.38 589 THR A C 1
ATOM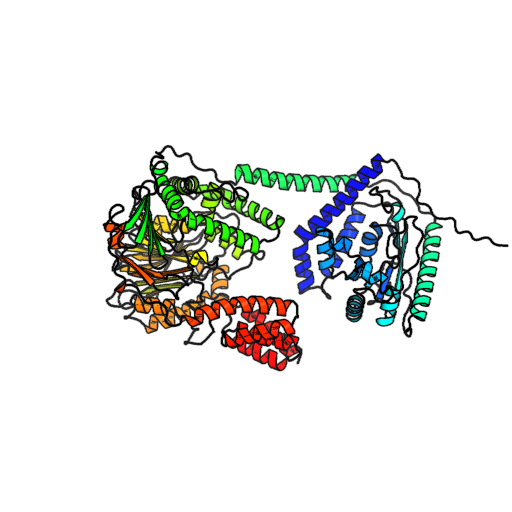 4652 O O . THR A 1 589 ? -26.246 -5.425 18.884 1.00 98.38 589 THR A O 1
ATOM 4655 N N . ARG A 1 590 ? -25.308 -4.035 20.376 1.00 96.69 590 ARG A N 1
ATOM 4656 C CA . ARG A 1 590 ? -25.957 -4.622 21.553 1.00 96.69 590 ARG A CA 1
ATOM 4657 C C . ARG A 1 590 ? -27.455 -4.306 21.597 1.00 96.69 590 ARG A C 1
ATOM 4659 O O . ARG A 1 590 ? -28.222 -5.131 22.092 1.00 96.69 590 ARG A O 1
ATOM 4666 N N . LYS A 1 591 ? -27.867 -3.135 21.093 1.00 97.50 591 LYS A N 1
ATOM 4667 C CA . LYS A 1 591 ? -29.273 -2.697 21.063 1.00 97.50 591 LYS A CA 1
ATOM 4668 C C . LYS A 1 591 ? -30.098 -3.536 20.084 1.00 97.50 591 LYS A C 1
ATOM 4670 O O . LYS A 1 591 ? -31.137 -4.061 20.480 1.00 97.50 591 LYS A O 1
ATOM 4675 N N . ASP A 1 592 ? -29.587 -3.745 18.870 1.00 97.94 592 ASP A N 1
ATOM 4676 C CA . ASP A 1 592 ? -30.274 -4.506 17.816 1.00 97.94 592 ASP A CA 1
ATOM 4677 C C . ASP A 1 592 ? -30.045 -6.022 17.931 1.00 97.94 592 ASP A C 1
ATOM 4679 O O . ASP A 1 592 ? -30.792 -6.811 17.351 1.00 97.94 592 ASP A O 1
ATOM 4683 N N . LYS A 1 593 ? -29.029 -6.444 18.701 1.00 97.31 593 LYS A N 1
ATOM 4684 C CA . LYS A 1 593 ? -28.662 -7.853 18.959 1.00 97.31 593 LYS A CA 1
ATOM 4685 C C . LYS A 1 593 ? -28.382 -8.655 17.683 1.00 97.31 593 LYS A C 1
ATOM 4687 O O . LYS A 1 593 ? -28.628 -9.861 17.632 1.00 97.31 593 LYS A O 1
ATOM 4692 N N . ARG A 1 594 ? -27.876 -7.979 16.655 1.00 97.81 594 ARG A N 1
ATOM 4693 C CA . ARG A 1 594 ? -27.546 -8.542 15.343 1.00 97.81 594 ARG A CA 1
ATOM 4694 C C . ARG A 1 594 ? -26.435 -7.733 14.680 1.00 97.81 594 ARG A C 1
ATOM 4696 O O . ARG A 1 594 ? -26.040 -6.684 15.196 1.00 97.81 594 ARG A O 1
ATOM 4703 N N . ALA A 1 595 ? -25.969 -8.223 13.538 1.00 98.50 595 ALA A N 1
ATOM 4704 C CA . ALA A 1 595 ? -25.045 -7.512 12.669 1.00 98.50 595 ALA A CA 1
ATOM 4705 C C . ALA A 1 595 ? -25.603 -7.349 11.249 1.00 98.50 595 ALA A C 1
ATOM 4707 O O . ALA A 1 595 ? -26.406 -8.169 10.805 1.00 98.50 595 ALA A O 1
ATOM 4708 N N . VAL A 1 596 ? -25.131 -6.316 10.553 1.00 98.69 596 VAL A N 1
ATOM 4709 C CA . VAL A 1 596 ? -25.359 -6.036 9.126 1.00 98.69 596 VAL A CA 1
ATOM 4710 C C . VAL A 1 596 ? -24.051 -5.643 8.453 1.00 98.69 596 VAL A C 1
ATOM 4712 O O . VAL A 1 596 ? -23.086 -5.275 9.125 1.00 98.69 596 VAL A O 1
ATOM 4715 N N . VAL A 1 597 ? -24.025 -5.683 7.124 1.00 98.62 597 VAL A N 1
ATOM 4716 C CA . VAL A 1 597 ? -22.969 -5.066 6.316 1.00 98.62 597 VAL A CA 1
ATOM 4717 C C . VAL A 1 597 ? -23.582 -3.901 5.554 1.00 98.62 597 VAL A C 1
ATOM 4719 O O . VAL A 1 597 ? -24.545 -4.086 4.822 1.00 98.62 597 VAL A O 1
ATOM 4722 N N . ILE A 1 598 ? -23.035 -2.703 5.719 1.00 98.62 598 ILE A N 1
ATOM 4723 C CA . ILE A 1 598 ? -23.405 -1.529 4.927 1.00 98.62 598 ILE A CA 1
ATOM 4724 C C . ILE A 1 598 ? -22.382 -1.399 3.802 1.00 98.62 598 ILE A C 1
ATOM 4726 O O . ILE A 1 598 ? -21.190 -1.277 4.066 1.00 98.62 598 ILE A O 1
ATOM 4730 N N . GLU A 1 599 ? -22.833 -1.456 2.558 1.00 98.12 599 GLU A N 1
ATOM 4731 C CA . GLU A 1 599 ? -22.018 -1.352 1.350 1.00 98.12 599 GLU A CA 1
ATOM 4732 C C . GLU A 1 599 ? -22.159 0.066 0.789 1.00 98.12 599 GLU A C 1
ATOM 4734 O O . GLU A 1 599 ? -23.271 0.502 0.486 1.00 98.12 599 GLU A O 1
ATOM 4739 N N . LYS A 1 600 ? -21.049 0.808 0.696 1.00 96.88 600 LYS A N 1
ATOM 4740 C CA . LYS A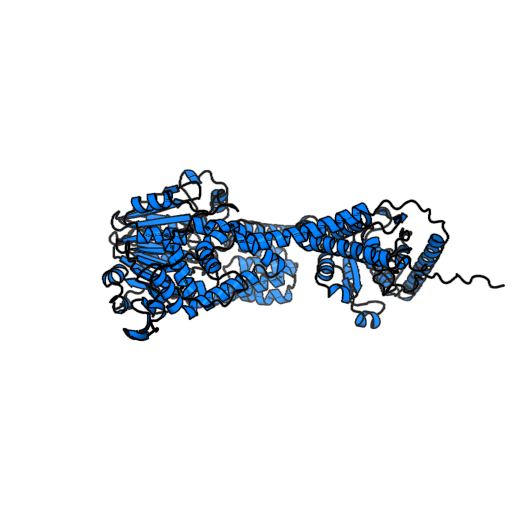 1 600 ? -21.045 2.235 0.348 1.00 96.88 600 LYS A CA 1
ATOM 4741 C C . LYS A 1 600 ? -20.006 2.530 -0.726 1.00 96.88 600 LYS A C 1
ATOM 4743 O O . LYS A 1 600 ? -18.826 2.243 -0.543 1.00 96.88 600 LYS A O 1
ATOM 4748 N N . SER A 1 601 ? -20.449 3.179 -1.794 1.00 94.44 601 SER A N 1
ATOM 4749 C CA . SER A 1 601 ? -19.625 3.841 -2.805 1.00 94.44 601 SER A CA 1
ATOM 4750 C C . SER A 1 601 ? -19.884 5.359 -2.778 1.00 94.44 601 SER A C 1
ATOM 4752 O O . SER A 1 601 ? -20.749 5.832 -2.020 1.00 94.44 601 SER A O 1
ATOM 4754 N N . PRO A 1 602 ? -19.168 6.162 -3.588 1.00 91.88 602 PRO A N 1
ATOM 4755 C CA . PRO A 1 602 ? -19.471 7.584 -3.731 1.00 91.88 602 PRO A CA 1
ATOM 4756 C C . PRO A 1 602 ? -20.937 7.859 -4.109 1.00 91.88 602 PRO A C 1
ATOM 4758 O O . PRO A 1 602 ? -21.548 8.767 -3.544 1.00 91.88 602 PRO A O 1
ATOM 4761 N N . GLY A 1 603 ? -21.515 7.065 -5.016 1.00 91.94 603 GLY A N 1
ATOM 4762 C CA . GLY A 1 603 ? -22.868 7.244 -5.547 1.00 91.94 603 GLY A CA 1
ATOM 4763 C C . GLY A 1 603 ? -23.971 6.450 -4.845 1.00 91.94 603 GLY A C 1
ATOM 4764 O O . GLY A 1 603 ? -25.115 6.903 -4.829 1.00 91.94 603 GLY A O 1
ATOM 4765 N N . HIS A 1 604 ? -23.658 5.306 -4.232 1.00 95.38 604 HIS A N 1
ATOM 4766 C CA . HIS A 1 604 ? -24.666 4.372 -3.723 1.00 95.38 604 HIS A CA 1
ATOM 4767 C C . HIS A 1 604 ? -24.376 3.924 -2.292 1.00 95.38 604 HIS A C 1
ATOM 4769 O O . HIS A 1 604 ? -23.229 3.842 -1.861 1.00 95.38 604 HIS A O 1
ATOM 4775 N N . CYS A 1 605 ? -25.432 3.621 -1.542 1.00 97.69 605 CYS A N 1
ATOM 4776 C CA . CYS A 1 605 ? -25.353 3.002 -0.224 1.00 97.69 605 CYS A CA 1
ATOM 4777 C C . CYS A 1 605 ? -26.482 1.984 -0.095 1.00 97.69 605 CYS A C 1
ATOM 4779 O O . CYS A 1 605 ? -27.623 2.279 -0.457 1.00 97.69 605 CYS A O 1
ATOM 4781 N N . ALA A 1 606 ? -26.177 0.800 0.420 1.00 98.00 606 ALA A N 1
ATOM 4782 C CA . ALA A 1 606 ? -27.170 -0.226 0.690 1.00 98.00 606 ALA A CA 1
ATOM 4783 C C . ALA A 1 606 ? -26.765 -1.075 1.894 1.00 98.00 606 ALA A C 1
ATOM 4785 O O . ALA A 1 606 ? -25.591 -1.204 2.231 1.00 98.00 606 ALA A O 1
ATOM 4786 N N . MET A 1 607 ? -27.758 -1.658 2.559 1.00 97.88 607 MET A N 1
ATOM 4787 C CA . MET A 1 607 ? -27.553 -2.520 3.718 1.00 97.88 607 MET A CA 1
ATOM 4788 C C . MET A 1 607 ? -27.850 -3.971 3.355 1.00 97.88 607 MET A C 1
ATOM 4790 O O . MET A 1 607 ? -28.883 -4.278 2.760 1.00 97.88 607 MET A O 1
ATOM 4794 N N . ARG A 1 608 ? -26.949 -4.866 3.753 1.00 97.31 608 ARG A N 1
ATOM 4795 C CA . ARG A 1 608 ? -27.058 -6.310 3.592 1.00 97.31 608 ARG A CA 1
ATOM 4796 C C . ARG A 1 608 ? -27.263 -6.987 4.939 1.00 97.31 608 ARG A C 1
ATOM 4798 O O . ARG A 1 608 ? -26.481 -6.818 5.878 1.00 97.31 608 ARG A O 1
ATOM 4805 N N . GLU A 1 609 ? -28.327 -7.772 4.993 1.00 96.69 609 GLU A N 1
ATOM 4806 C CA . GLU A 1 609 ? -28.676 -8.623 6.124 1.00 96.69 609 GLU A CA 1
ATOM 4807 C C . GLU A 1 609 ? -27.924 -9.960 6.074 1.00 96.69 609 GLU A C 1
ATOM 4809 O O . GLU A 1 609 ? -27.285 -10.309 5.082 1.00 96.69 609 GLU A O 1
ATOM 4814 N N . ALA A 1 610 ? -28.004 -10.727 7.160 1.00 94.25 610 ALA A N 1
ATOM 4815 C CA . ALA A 1 610 ? -27.467 -12.082 7.196 1.00 94.25 610 ALA A CA 1
ATOM 4816 C C . ALA A 1 610 ? -28.224 -13.029 6.260 1.00 94.25 610 ALA A C 1
ATOM 4818 O O . ALA A 1 610 ? -29.429 -13.234 6.414 1.00 94.25 610 ALA A O 1
ATOM 4819 N N . ASP A 1 611 ? -27.488 -13.692 5.368 1.00 86.81 611 ASP A N 1
ATOM 4820 C CA . ASP A 1 611 ? -28.032 -14.715 4.468 1.00 86.81 611 ASP A CA 1
ATOM 4821 C C . ASP A 1 611 ? -28.455 -15.989 5.223 1.00 86.81 611 ASP A C 1
ATOM 4823 O O . ASP A 1 611 ? -29.317 -16.746 4.772 1.00 86.81 611 ASP A O 1
ATOM 4827 N N . LYS A 1 612 ? -27.857 -16.234 6.398 1.00 88.88 612 LYS A N 1
ATOM 4828 C CA . LYS A 1 612 ? -28.141 -17.386 7.265 1.00 88.88 612 LYS A CA 1
ATOM 4829 C C . LYS A 1 612 ? -28.542 -16.919 8.667 1.00 88.88 612 LYS A C 1
ATOM 4831 O O . LYS A 1 612 ? -28.004 -15.926 9.155 1.00 88.88 612 LYS A O 1
ATOM 4836 N N . PRO A 1 613 ? -29.442 -17.634 9.374 1.00 91.31 613 PRO A N 1
ATOM 4837 C CA . PRO A 1 613 ? -29.884 -17.229 10.706 1.00 91.31 613 PRO A CA 1
ATOM 4838 C C . PRO A 1 613 ? -28.722 -17.062 11.694 1.00 91.31 613 PRO A C 1
ATOM 4840 O O . PRO A 1 613 ? -28.160 -18.042 12.181 1.00 91.31 613 PRO A O 1
ATOM 4843 N N . GLY A 1 614 ? -28.403 -15.811 12.025 1.00 95.06 614 GLY A N 1
ATOM 4844 C CA . GLY A 1 614 ? -27.361 -15.484 12.990 1.00 95.06 614 GLY A CA 1
ATOM 4845 C C . GLY A 1 614 ? -25.933 -15.498 12.448 1.00 95.06 614 GLY A C 1
ATOM 4846 O O . GLY A 1 614 ? -25.020 -15.401 13.257 1.00 95.06 614 GLY A O 1
ATOM 4847 N N . LEU A 1 615 ? -25.710 -15.641 11.138 1.00 97.38 615 LEU A N 1
ATOM 4848 C CA . LEU A 1 615 ? -24.368 -15.695 10.549 1.00 97.38 615 LEU A CA 1
ATOM 4849 C C . LEU A 1 615 ? -24.265 -14.759 9.340 1.00 97.38 615 LEU A C 1
ATOM 4851 O O . LEU A 1 615 ? -25.010 -14.902 8.373 1.00 97.38 615 LEU A O 1
ATOM 4855 N N . LEU A 1 616 ? -23.308 -13.834 9.388 1.00 97.94 616 LEU A N 1
ATOM 4856 C CA . LEU A 1 616 ? -23.045 -12.846 8.343 1.00 97.94 616 LEU A CA 1
ATOM 4857 C C . LEU A 1 616 ? -21.560 -12.846 7.984 1.00 97.94 616 LEU A C 1
ATOM 4859 O O . LEU A 1 616 ? -20.714 -12.735 8.867 1.00 97.94 616 LEU A O 1
ATOM 4863 N N . LEU A 1 617 ? -21.243 -12.951 6.697 1.00 97.75 617 LEU A N 1
ATOM 4864 C CA . LEU A 1 617 ? -19.872 -13.019 6.187 1.00 97.75 617 LEU A CA 1
ATOM 4865 C C . LEU A 1 617 ? -19.562 -11.780 5.341 1.00 97.75 617 LEU A C 1
ATOM 4867 O O . LEU A 1 617 ? -20.475 -11.209 4.744 1.00 97.75 617 LEU A O 1
ATOM 4871 N N . GLN A 1 618 ? -18.296 -11.364 5.288 1.00 97.25 618 GLN A N 1
ATOM 4872 C CA . GLN A 1 618 ? -17.822 -10.293 4.411 1.00 97.25 618 GLN A CA 1
ATOM 4873 C C . GLN A 1 618 ? -16.349 -10.489 4.024 1.00 97.25 618 GLN A C 1
ATOM 4875 O O . GLN A 1 618 ? -15.495 -10.799 4.853 1.00 97.25 618 GLN A O 1
ATOM 4880 N N . THR A 1 619 ? -16.031 -10.275 2.745 1.00 95.38 619 THR A N 1
ATOM 4881 C CA . THR A 1 619 ? -14.639 -10.165 2.270 1.00 95.38 619 THR A CA 1
ATOM 4882 C C . THR A 1 619 ? -14.426 -8.800 1.624 1.00 95.38 619 THR A C 1
ATOM 4884 O O . THR A 1 619 ? -14.549 -7.816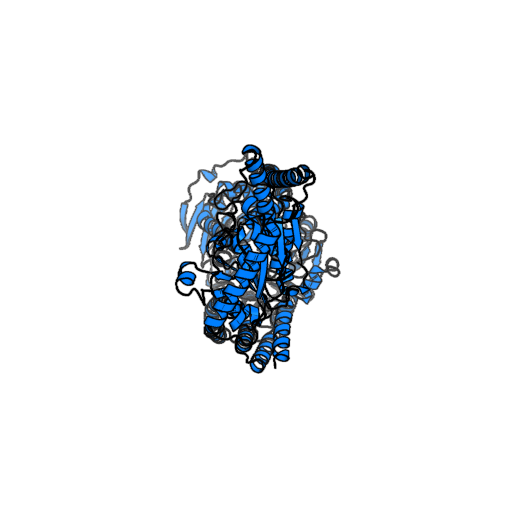 2.340 1.00 95.38 619 THR A O 1
ATOM 4887 N N . ASN A 1 620 ? -14.116 -8.694 0.332 1.00 93.25 620 ASN A N 1
ATOM 4888 C CA . ASN A 1 620 ? -13.785 -7.428 -0.332 1.00 93.25 620 ASN A CA 1
ATOM 4889 C C . ASN A 1 620 ? -14.659 -7.137 -1.556 1.00 93.25 620 ASN A C 1
ATOM 4891 O O . ASN A 1 620 ? -14.222 -6.418 -2.441 1.00 93.25 620 ASN A O 1
ATOM 4895 N N . HIS A 1 621 ? -15.860 -7.704 -1.629 1.00 93.19 621 HIS A N 1
ATOM 4896 C CA . HIS A 1 621 ? -16.817 -7.436 -2.703 1.00 93.19 621 HIS A CA 1
ATOM 4897 C C . HIS A 1 621 ? -18.163 -7.000 -2.129 1.00 93.19 621 HIS A C 1
ATOM 4899 O O . HIS A 1 621 ? -18.461 -7.249 -0.955 1.00 93.19 621 HIS A O 1
ATOM 4905 N N . MET A 1 622 ? -18.958 -6.352 -2.971 1.00 95.00 622 MET A N 1
ATOM 4906 C CA . MET A 1 622 ? -20.304 -5.880 -2.655 1.00 95.00 622 MET A CA 1
ATOM 4907 C C . MET A 1 622 ? -21.348 -6.783 -3.320 1.00 95.00 622 MET A C 1
ATOM 4909 O O . MET A 1 622 ? -21.147 -7.236 -4.450 1.00 95.00 622 MET A O 1
ATOM 4913 N N . LEU A 1 623 ? -22.439 -7.077 -2.613 1.00 95.00 623 LEU A N 1
ATOM 4914 C CA . LEU A 1 623 ? -23.464 -8.048 -3.021 1.00 95.00 623 LEU A CA 1
ATOM 4915 C C . LEU A 1 623 ? -24.869 -7.447 -3.141 1.00 95.00 623 LEU A C 1
ATOM 4917 O O . LEU A 1 623 ? -25.767 -8.101 -3.672 1.00 95.00 623 LEU A O 1
ATOM 4921 N N . THR A 1 624 ? -25.090 -6.239 -2.628 1.00 96.75 624 THR A N 1
ATOM 4922 C CA . THR A 1 624 ? -26.396 -5.576 -2.697 1.00 96.75 624 THR A CA 1
ATOM 4923 C C . THR A 1 624 ? -26.749 -5.167 -4.130 1.00 96.75 624 THR A C 1
ATOM 4925 O O . THR A 1 624 ? -25.889 -5.029 -5.001 1.00 96.75 624 THR A O 1
ATOM 4928 N N . GLU A 1 625 ? -28.048 -4.992 -4.384 1.00 95.25 625 GLU A N 1
ATOM 4929 C CA . GLU A 1 625 ? -28.602 -4.739 -5.721 1.00 95.25 625 GLU A CA 1
ATOM 4930 C C . GLU A 1 625 ? -27.935 -3.574 -6.486 1.00 95.25 625 GLU A C 1
ATOM 4932 O O . GLU A 1 625 ? -27.619 -3.792 -7.660 1.00 95.25 625 GLU A O 1
ATOM 4937 N N . PRO A 1 626 ? -27.579 -2.429 -5.858 1.00 95.00 626 PRO A N 1
ATOM 4938 C CA . PRO A 1 626 ? -26.875 -1.347 -6.552 1.00 95.00 626 PRO A CA 1
ATOM 4939 C C . PRO A 1 626 ? -25.534 -1.760 -7.177 1.00 95.00 626 PRO A C 1
ATOM 4941 O O . PRO A 1 626 ? -25.146 -1.224 -8.212 1.00 95.00 626 PRO A O 1
ATOM 4944 N N . PHE A 1 627 ? -24.840 -2.746 -6.598 1.00 95.56 627 PHE A N 1
ATOM 4945 C CA . PHE A 1 627 ? -23.507 -3.176 -7.039 1.00 95.56 627 PHE A CA 1
ATOM 4946 C C . PHE A 1 627 ? -23.522 -4.459 -7.879 1.00 95.56 627 PHE A C 1
ATOM 4948 O O . PHE A 1 627 ? -22.479 -4.888 -8.377 1.00 95.56 627 PHE A O 1
ATOM 4955 N N . ALA A 1 628 ? -24.694 -5.067 -8.097 1.00 90.94 628 ALA A N 1
ATOM 4956 C CA . ALA A 1 628 ? -24.838 -6.257 -8.939 1.00 90.94 628 ALA A CA 1
ATOM 4957 C C . ALA A 1 628 ? -24.524 -5.971 -10.421 1.00 90.94 628 ALA A C 1
ATOM 4959 O O . ALA A 1 628 ? -24.196 -6.880 -11.188 1.00 90.94 628 ALA A O 1
ATOM 4960 N N . GLY A 1 629 ? -24.647 -4.709 -10.847 1.00 89.19 629 GLY A N 1
ATOM 4961 C CA . GLY A 1 629 ? -24.340 -4.234 -12.196 1.00 89.19 629 GLY A CA 1
ATOM 4962 C C . GLY A 1 629 ? -22.870 -3.875 -12.429 1.00 89.19 629 GLY A C 1
ATOM 4963 O O . GLY A 1 629 ? -22.412 -4.029 -13.563 1.00 89.19 629 GLY A O 1
ATOM 4964 N N . ASP A 1 630 ? -22.156 -3.477 -11.375 1.00 92.81 630 ASP A N 1
ATOM 4965 C CA . ASP A 1 630 ? -20.840 -2.826 -11.416 1.00 92.81 630 ASP A CA 1
ATOM 4966 C C . ASP A 1 630 ? -19.748 -3.710 -12.045 1.00 92.81 630 ASP A C 1
ATOM 4968 O O . ASP A 1 630 ? -19.590 -4.887 -11.699 1.00 92.81 630 ASP A O 1
ATOM 4972 N N . ALA A 1 631 ? -19.006 -3.155 -13.006 1.00 89.50 631 ALA A N 1
ATOM 4973 C CA . ALA A 1 631 ? -18.018 -3.910 -13.776 1.00 89.50 631 ALA A CA 1
ATOM 4974 C C . ALA A 1 631 ? -16.747 -4.237 -12.975 1.00 89.50 631 ALA A C 1
ATOM 4976 O O . ALA A 1 631 ? -16.216 -5.342 -13.104 1.00 89.50 631 ALA A O 1
ATOM 4977 N N . VAL A 1 632 ? -16.273 -3.308 -12.142 1.00 88.06 632 VAL A N 1
ATOM 4978 C CA . VAL A 1 632 ? -15.046 -3.468 -11.347 1.00 88.06 632 VAL A CA 1
ATOM 4979 C C . VAL A 1 632 ? -15.277 -4.451 -10.199 1.00 88.06 632 VAL A C 1
ATOM 4981 O O . VAL A 1 632 ? -14.448 -5.333 -9.967 1.00 88.06 632 VAL A O 1
ATOM 4984 N N . ASN A 1 633 ? -16.428 -4.372 -9.531 1.00 91.19 633 ASN A N 1
ATOM 4985 C CA . ASN A 1 633 ? -16.850 -5.318 -8.500 1.00 91.19 633 ASN A CA 1
ATOM 4986 C C . ASN A 1 633 ? -16.989 -6.736 -9.081 1.00 91.19 633 ASN A C 1
ATOM 4988 O O . ASN A 1 633 ? -16.485 -7.695 -8.497 1.00 91.19 633 ASN A O 1
ATOM 4992 N N . LYS A 1 634 ? -17.591 -6.893 -10.272 1.00 92.38 634 LYS A N 1
ATOM 4993 C CA . LYS A 1 634 ? -17.646 -8.192 -10.977 1.00 92.38 634 LYS A CA 1
ATOM 4994 C C . LYS A 1 634 ? -16.264 -8.739 -11.292 1.00 92.38 634 LYS A C 1
ATOM 4996 O O . LYS A 1 634 ? -15.988 -9.902 -11.004 1.00 92.38 634 LYS A O 1
ATOM 5001 N N . GLU A 1 635 ? -15.383 -7.904 -11.839 1.00 88.69 635 GLU A N 1
ATOM 5002 C CA . GLU A 1 635 ? -14.006 -8.307 -12.115 1.00 88.69 635 GLU A CA 1
ATOM 5003 C C . GLU A 1 635 ? -13.303 -8.768 -10.831 1.00 88.69 635 GLU A C 1
ATOM 5005 O O . GLU A 1 635 ? -12.625 -9.796 -10.825 1.00 88.69 635 GLU A O 1
ATOM 5010 N N . GLN A 1 636 ? -13.508 -8.061 -9.718 1.00 87.00 636 GLN A N 1
ATOM 5011 C CA . GLN A 1 636 ? -12.966 -8.438 -8.418 1.00 87.00 636 GLN A CA 1
ATOM 5012 C C . GLN A 1 636 ? -13.518 -9.787 -7.930 1.00 87.00 636 GLN A C 1
ATOM 5014 O O . GLN A 1 636 ? -12.746 -10.633 -7.474 1.00 87.00 636 GLN A O 1
ATOM 5019 N N . ILE A 1 637 ? -14.824 -10.026 -8.054 1.00 91.38 637 ILE A N 1
ATOM 5020 C CA . ILE A 1 637 ? -15.471 -11.298 -7.695 1.00 91.38 637 ILE A CA 1
ATOM 5021 C C . ILE A 1 637 ? -14.905 -12.463 -8.521 1.00 91.38 637 ILE A C 1
ATOM 5023 O O . ILE A 1 637 ? -14.666 -13.546 -7.978 1.00 91.38 637 ILE A O 1
ATOM 5027 N N . GLU A 1 638 ? -14.669 -12.254 -9.815 1.00 90.31 638 GLU A N 1
ATOM 5028 C CA . GLU A 1 638 ? -14.243 -13.305 -10.745 1.00 90.31 638 GLU A CA 1
ATOM 5029 C C . GLU A 1 638 ? -12.731 -13.561 -10.719 1.00 90.31 638 GLU A C 1
ATOM 5031 O O . GLU A 1 638 ? -12.288 -14.711 -10.780 1.00 90.31 638 GLU A O 1
ATOM 5036 N N . ARG A 1 639 ? -11.925 -12.496 -10.646 1.00 87.75 639 ARG A N 1
ATOM 5037 C CA . ARG A 1 639 ? -10.472 -12.548 -10.876 1.00 87.75 639 ARG A CA 1
ATOM 5038 C C . ARG A 1 639 ? -9.638 -12.365 -9.607 1.00 87.75 639 ARG A C 1
ATOM 5040 O O . ARG A 1 639 ? -8.444 -12.683 -9.647 1.00 87.75 639 ARG A O 1
ATOM 5047 N N . ALA A 1 640 ? -10.216 -11.889 -8.496 1.00 88.44 640 ALA A N 1
ATOM 5048 C CA . ALA A 1 640 ? -9.503 -11.683 -7.229 1.00 88.44 640 ALA A CA 1
ATOM 5049 C C . ALA A 1 640 ? -9.645 -12.853 -6.231 1.00 88.44 640 ALA A C 1
ATOM 5051 O O . ALA A 1 640 ? -10.228 -13.894 -6.522 1.00 88.44 640 ALA A O 1
ATOM 5052 N N . THR A 1 641 ? -9.081 -12.707 -5.024 1.00 91.12 641 THR A N 1
ATOM 5053 C CA . THR A 1 641 ? -9.132 -13.743 -3.966 1.00 91.12 641 THR A CA 1
ATOM 5054 C C . THR A 1 641 ? -10.407 -13.706 -3.127 1.00 91.12 641 THR A C 1
ATOM 5056 O O . THR A 1 641 ? -10.645 -14.608 -2.326 1.00 91.12 641 THR A O 1
ATOM 5059 N N . THR A 1 642 ? -11.232 -12.668 -3.289 1.00 93.12 642 THR A N 1
ATOM 5060 C CA . THR A 1 642 ? -12.365 -12.379 -2.403 1.00 93.12 642 THR A CA 1
ATOM 5061 C C . THR A 1 642 ? -13.379 -13.522 -2.341 1.00 93.12 642 THR A C 1
ATOM 5063 O O . THR A 1 642 ? -13.757 -13.937 -1.250 1.00 93.12 642 THR A O 1
ATOM 5066 N N . THR A 1 643 ? -13.746 -14.100 -3.485 1.00 94.75 643 THR A N 1
ATOM 5067 C CA . THR A 1 643 ? -14.699 -15.216 -3.567 1.00 94.75 643 THR A CA 1
ATOM 5068 C C . THR A 1 643 ? -14.116 -16.501 -2.989 1.00 94.75 643 THR A C 1
ATOM 5070 O O . THR A 1 643 ? -14.811 -17.253 -2.309 1.00 94.75 643 THR A O 1
ATOM 5073 N N . TYR A 1 644 ? -12.820 -16.745 -3.204 1.00 95.12 644 TYR A N 1
ATOM 5074 C CA . TYR A 1 644 ? -12.144 -17.918 -2.650 1.00 95.12 644 TYR A CA 1
ATOM 5075 C C . TYR A 1 644 ? -12.126 -17.856 -1.116 1.00 95.12 644 TYR A C 1
ATOM 5077 O O . TYR A 1 644 ? -12.522 -18.818 -0.456 1.00 95.12 644 TYR A O 1
ATOM 5085 N N . ARG A 1 645 ? -11.720 -16.711 -0.544 1.00 96.06 645 ARG A N 1
ATOM 5086 C CA . ARG A 1 645 ? -11.723 -16.494 0.911 1.00 96.06 645 ARG A CA 1
ATOM 5087 C C . ARG A 1 645 ? -13.128 -16.555 1.494 1.00 96.06 645 ARG A C 1
ATOM 5089 O O . ARG A 1 645 ? -13.296 -17.138 2.557 1.00 96.06 645 ARG A O 1
ATOM 5096 N N . TRP A 1 646 ? -14.129 -16.016 0.796 1.00 96.44 646 TRP A N 1
ATOM 5097 C CA . TRP A 1 646 ? -15.529 -16.117 1.212 1.00 96.44 646 TRP A CA 1
ATOM 5098 C C . TRP A 1 646 ? -15.972 -17.576 1.344 1.00 96.44 646 TRP A C 1
ATOM 5100 O O . TRP A 1 646 ? -16.490 -17.964 2.384 1.00 96.44 646 TRP A O 1
ATOM 5110 N N . GLN A 1 647 ? -15.719 -18.400 0.324 1.00 97.25 647 GLN A N 1
ATOM 5111 C CA . GLN A 1 647 ? -16.071 -19.825 0.345 1.00 97.25 647 GLN A CA 1
ATOM 5112 C C . GLN A 1 647 ? -15.356 -20.565 1.478 1.00 97.25 647 GLN A C 1
ATOM 5114 O O . GLN A 1 647 ? -15.968 -21.362 2.182 1.00 97.25 647 GLN A O 1
ATOM 5119 N N . ARG A 1 648 ? -14.070 -20.269 1.708 1.00 97.44 648 ARG A N 1
ATOM 5120 C CA . ARG A 1 648 ? -13.328 -20.863 2.826 1.00 97.44 648 ARG A CA 1
ATOM 5121 C C . ARG A 1 648 ? -13.877 -20.422 4.187 1.00 97.44 648 ARG A C 1
ATOM 5123 O O . ARG A 1 648 ? -13.993 -21.235 5.100 1.00 97.44 648 ARG A O 1
ATOM 5130 N N . LEU A 1 649 ? -14.231 -19.148 4.325 1.00 97.50 649 LEU A N 1
ATOM 5131 C CA . LEU A 1 649 ? -14.845 -18.602 5.532 1.00 97.50 649 LEU A CA 1
ATOM 5132 C C . LEU A 1 649 ? -16.213 -19.241 5.805 1.00 97.50 649 LEU A C 1
ATOM 5134 O O . LEU A 1 649 ? -16.521 -19.553 6.954 1.00 97.50 649 LEU A O 1
ATOM 5138 N N . GLU A 1 650 ? -17.008 -19.480 4.765 1.00 97.44 650 GLU A N 1
ATOM 5139 C CA . GLU A 1 650 ? -18.274 -20.206 4.853 1.00 97.44 650 GLU A CA 1
ATOM 5140 C C . GLU A 1 650 ? -18.060 -21.640 5.361 1.00 97.44 650 GLU A C 1
ATOM 5142 O O . GLU A 1 650 ? -18.644 -22.001 6.379 1.00 97.44 650 GLU A O 1
ATOM 5147 N N . GLU A 1 651 ? -17.145 -22.413 4.757 1.00 97.94 651 GLU A N 1
ATOM 5148 C CA . GLU A 1 651 ? -16.806 -23.777 5.209 1.00 97.94 651 GLU A CA 1
ATOM 5149 C C . GLU A 1 651 ? -16.453 -23.831 6.706 1.00 97.94 651 GLU A C 1
ATOM 5151 O O . GLU A 1 651 ? -16.881 -24.732 7.434 1.00 97.94 651 GLU A O 1
ATOM 5156 N N . LEU A 1 652 ? -15.642 -22.877 7.171 1.00 98.06 652 LEU A N 1
ATOM 5157 C CA . LEU A 1 652 ? -15.171 -22.827 8.553 1.00 98.06 652 LEU A CA 1
ATOM 5158 C C . LEU A 1 652 ? -16.275 -22.397 9.519 1.00 98.06 652 LEU A C 1
ATOM 5160 O O . LEU A 1 652 ? -16.475 -23.031 10.552 1.00 98.06 652 LEU A O 1
ATOM 5164 N N . THR A 1 653 ? -17.011 -21.337 9.197 1.00 96.94 653 THR A N 1
ATOM 5165 C CA . THR A 1 653 ? -18.081 -20.839 10.073 1.00 96.94 653 THR A CA 1
ATOM 5166 C C . THR A 1 653 ? -19.238 -21.830 10.184 1.00 96.94 653 THR A C 1
ATOM 5168 O O . THR A 1 653 ? -19.764 -22.028 11.280 1.00 96.94 653 THR A O 1
ATOM 5171 N N . GLU A 1 654 ? -19.585 -22.534 9.105 1.00 94.56 654 GLU A N 1
ATOM 5172 C CA . GLU A 1 654 ? -20.590 -23.602 9.135 1.00 94.56 654 GLU A CA 1
ATOM 5173 C C . GLU A 1 654 ? -20.158 -24.797 9.983 1.00 94.56 654 GLU A C 1
ATOM 5175 O O . GLU A 1 654 ? -20.960 -25.333 10.750 1.00 94.56 654 GLU A O 1
ATOM 5180 N N . ARG A 1 655 ? -18.882 -25.191 9.902 1.00 96.25 655 ARG A N 1
ATOM 5181 C CA . ARG A 1 655 ? -18.316 -26.283 10.711 1.00 96.25 655 ARG A CA 1
ATOM 5182 C C . ARG A 1 655 ? -18.471 -26.042 12.213 1.00 96.25 655 ARG A C 1
ATOM 5184 O O . ARG A 1 655 ? -18.583 -27.001 12.972 1.00 96.25 655 ARG A O 1
ATOM 5191 N N . HIS A 1 656 ? -18.490 -24.778 12.628 1.00 96.62 656 HIS A N 1
ATOM 5192 C CA . HIS A 1 656 ? -18.577 -24.367 14.026 1.00 96.62 656 HIS A CA 1
ATOM 5193 C C . HIS A 1 656 ? -19.943 -23.787 14.429 1.00 96.62 656 HIS A C 1
ATOM 5195 O O . HIS A 1 656 ? -20.069 -23.222 15.522 1.00 96.62 656 HIS A O 1
ATOM 5201 N N . LEU A 1 657 ? -20.976 -23.935 13.595 1.00 95.25 657 LEU A N 1
ATOM 5202 C CA . LEU A 1 657 ? -22.293 -23.347 13.838 1.00 95.25 657 LEU A CA 1
ATOM 5203 C C . LEU A 1 657 ? -22.850 -23.712 15.229 1.00 95.25 657 LEU A C 1
ATOM 5205 O O . LEU A 1 657 ? -22.939 -24.880 15.603 1.00 95.25 657 LEU A O 1
ATOM 5209 N N . GLY A 1 658 ? -23.218 -22.691 16.005 1.00 95.69 658 GLY A N 1
ATOM 5210 C CA . GLY A 1 658 ? -23.761 -22.816 17.366 1.00 95.69 658 GLY A CA 1
ATOM 5211 C C . GLY A 1 658 ? -22.710 -22.948 18.469 1.00 95.69 658 GLY A C 1
ATOM 5212 O O . GLY A 1 658 ? -23.060 -23.004 19.645 1.00 95.69 658 GLY A O 1
ATOM 5213 N N . SER A 1 659 ? -21.426 -22.967 18.108 1.00 97.38 659 SER A N 1
ATOM 5214 C CA . SER A 1 659 ? -20.310 -23.055 19.058 1.00 97.38 659 SER A CA 1
ATOM 5215 C C . SER A 1 659 ? -19.348 -21.876 18.996 1.00 97.38 659 SER A C 1
ATOM 5217 O O . SER A 1 659 ? -18.510 -21.761 19.886 1.00 97.38 659 SER A O 1
ATOM 5219 N N . ILE A 1 660 ? -19.476 -21.000 17.989 1.00 98.38 660 ILE A N 1
ATOM 5220 C CA . ILE A 1 660 ? -18.557 -19.880 17.767 1.00 98.38 660 ILE A CA 1
ATOM 5221 C C . ILE A 1 660 ? -18.482 -19.005 19.025 1.00 98.38 660 ILE A C 1
ATOM 5223 O O . ILE A 1 660 ? -19.462 -18.378 19.427 1.00 98.38 660 ILE A O 1
ATOM 5227 N N . ASP A 1 661 ? -17.294 -18.968 19.617 1.00 98.06 661 ASP A N 1
ATOM 5228 C CA . ASP A 1 661 ? -16.881 -18.102 20.716 1.00 98.06 661 ASP A CA 1
ATOM 5229 C C . ASP A 1 661 ? -15.536 -17.436 20.345 1.00 98.06 661 ASP A C 1
ATOM 5231 O O . ASP A 1 661 ? -15.025 -17.678 19.245 1.00 98.06 661 ASP A O 1
ATOM 5235 N N . PRO A 1 662 ? -14.935 -16.582 21.196 1.00 98.19 662 PRO A N 1
ATOM 5236 C CA . PRO A 1 662 ? -13.668 -15.934 20.856 1.00 98.19 662 PRO A CA 1
ATOM 5237 C C . PRO A 1 662 ? -12.519 -16.899 20.520 1.00 98.19 662 PRO A C 1
ATOM 5239 O O . PRO A 1 662 ? -11.659 -16.555 19.714 1.00 98.19 662 PRO A O 1
ATOM 5242 N N . THR A 1 663 ? -12.503 -18.113 21.080 1.00 97.81 663 THR A N 1
ATOM 5243 C CA . THR A 1 663 ? -11.450 -19.102 20.793 1.00 97.81 663 THR A CA 1
ATOM 5244 C C . THR A 1 663 ? -11.617 -19.659 19.386 1.00 97.81 663 THR A C 1
ATOM 5246 O O . THR A 1 663 ? -10.677 -19.639 18.597 1.00 97.81 663 THR A O 1
ATOM 5249 N N . ILE A 1 664 ? -12.835 -20.067 19.028 1.00 98.38 664 ILE A N 1
ATOM 5250 C CA . ILE A 1 664 ? -13.133 -20.545 17.670 1.00 98.38 664 ILE A CA 1
ATOM 5251 C C . ILE A 1 664 ? -12.955 -19.421 16.645 1.00 98.38 664 ILE A C 1
ATOM 5253 O O . ILE A 1 664 ? -12.436 -19.650 15.555 1.00 98.38 664 ILE A O 1
ATOM 5257 N N . ALA A 1 665 ? -13.325 -18.185 16.986 1.00 98.44 665 ALA A N 1
ATOM 5258 C CA . ALA A 1 665 ? -13.084 -17.044 16.111 1.00 98.44 665 ALA A CA 1
ATOM 5259 C C . ALA A 1 665 ? -11.586 -16.853 15.819 1.00 98.44 665 ALA A C 1
ATOM 5261 O O . ALA A 1 665 ? -11.217 -16.608 14.672 1.00 98.44 665 ALA A O 1
ATOM 5262 N N . GLN A 1 666 ? -10.717 -17.034 16.820 1.00 98.06 666 GLN A N 1
ATOM 5263 C CA . GLN A 1 666 ? -9.265 -17.014 16.629 1.00 98.06 666 GLN A CA 1
ATOM 5264 C C . GLN A 1 666 ? -8.789 -18.142 15.703 1.00 98.06 666 GLN A C 1
ATOM 5266 O O . GLN A 1 666 ? -7.912 -17.910 14.872 1.00 98.06 666 GLN A O 1
ATOM 5271 N N . GLU A 1 667 ? -9.349 -19.347 15.823 1.00 97.31 667 GLU A N 1
ATOM 5272 C CA . GLU A 1 667 ? -9.019 -20.473 14.939 1.00 97.31 667 GLU A CA 1
ATOM 5273 C C . GLU A 1 667 ? -9.379 -20.172 13.479 1.00 97.31 667 GLU A C 1
ATOM 5275 O O . GLU A 1 667 ? -8.544 -20.365 12.595 1.00 97.31 667 GLU A O 1
ATOM 5280 N N . ILE A 1 668 ? -10.574 -19.622 13.234 1.00 98.12 668 ILE A N 1
ATOM 5281 C CA . ILE A 1 668 ? -11.038 -19.225 11.895 1.00 98.12 668 ILE A CA 1
ATOM 5282 C C . ILE A 1 668 ? -10.119 -18.149 11.300 1.00 98.12 668 ILE A C 1
ATOM 5284 O O . ILE A 1 668 ? -9.674 -18.276 10.160 1.00 98.12 668 ILE A O 1
ATOM 5288 N N . LEU A 1 669 ? -9.789 -17.110 12.073 1.00 97.75 669 LEU A N 1
ATOM 5289 C CA . LEU A 1 669 ? -8.920 -16.012 11.628 1.00 97.75 669 LEU A CA 1
ATOM 5290 C C . LEU A 1 669 ? -7.457 -16.439 11.410 1.00 97.75 669 LEU A C 1
ATOM 5292 O O . LEU A 1 669 ? -6.703 -15.704 10.778 1.00 97.75 669 LEU A O 1
ATOM 5296 N N . ARG A 1 670 ? -7.050 -17.615 11.905 1.00 95.69 670 ARG A N 1
ATOM 5297 C CA . ARG A 1 670 ? -5.720 -18.226 11.712 1.00 95.69 670 ARG A CA 1
ATOM 5298 C C . ARG A 1 670 ? -5.709 -19.341 10.660 1.00 95.69 670 ARG A C 1
ATOM 5300 O O . ARG A 1 670 ? -4.728 -20.095 10.583 1.00 95.69 670 ARG A O 1
ATOM 5307 N N . ASP A 1 671 ? -6.784 -19.512 9.893 1.00 96.12 671 ASP A N 1
ATOM 5308 C CA . ASP A 1 671 ? -6.844 -20.558 8.875 1.00 96.12 671 ASP A CA 1
ATOM 5309 C C . ASP A 1 671 ? -5.982 -20.204 7.653 1.00 96.12 671 ASP A C 1
ATOM 5311 O O . ASP A 1 671 ? -6.160 -19.173 7.003 1.00 96.12 671 ASP A O 1
ATOM 5315 N N . ARG A 1 672 ? -5.041 -21.100 7.339 1.00 93.38 672 ARG A N 1
ATOM 5316 C CA . ARG A 1 672 ? -4.072 -20.965 6.236 1.00 93.38 672 ARG A CA 1
ATOM 5317 C C . ARG A 1 672 ? -4.374 -21.892 5.059 1.00 93.38 672 ARG A C 1
ATOM 5319 O O . ARG A 1 672 ? -3.558 -22.026 4.149 1.00 93.38 672 ARG A O 1
ATOM 5326 N N . LYS A 1 673 ? -5.493 -22.613 5.115 1.00 95.06 673 LYS A N 1
ATOM 5327 C CA . LYS A 1 673 ? -5.814 -23.664 4.152 1.00 95.06 673 LYS A CA 1
ATOM 5328 C C . LYS A 1 673 ? -6.654 -23.109 3.010 1.00 95.06 673 LYS A C 1
ATOM 5330 O O . LYS A 1 673 ? -7.310 -22.076 3.117 1.00 95.06 673 LYS A O 1
ATOM 5335 N N . GLY A 1 674 ? -6.625 -23.837 1.904 1.00 95.81 674 GLY A N 1
ATOM 5336 C CA . GLY A 1 674 ? -7.549 -23.654 0.803 1.00 95.81 674 GLY A CA 1
ATOM 5337 C C . GLY A 1 674 ? -8.905 -24.302 1.072 1.00 95.81 674 GLY A C 1
ATOM 5338 O O . GLY A 1 674 ? -9.124 -24.958 2.095 1.00 95.81 674 GLY A O 1
ATOM 5339 N N . ARG A 1 675 ? -9.807 -24.146 0.101 1.00 95.75 675 ARG A N 1
ATOM 5340 C CA . ARG A 1 675 ? -11.130 -24.793 0.093 1.00 95.75 675 ARG A CA 1
ATOM 5341 C C . ARG A 1 675 ? -10.997 -26.306 0.255 1.00 95.75 675 ARG A C 1
ATOM 5343 O O . ARG A 1 675 ? -10.052 -26.908 -0.263 1.00 95.75 675 ARG A O 1
ATOM 5350 N N . GLY A 1 676 ? -11.928 -26.916 0.982 1.00 95.94 676 GLY A N 1
ATOM 5351 C CA . GLY A 1 676 ? -11.897 -28.352 1.277 1.00 95.94 676 GLY A CA 1
ATOM 5352 C C . GLY A 1 676 ? -10.667 -28.792 2.081 1.00 95.94 676 GLY A C 1
ATOM 5353 O O . GLY A 1 676 ? -10.184 -29.907 1.899 1.00 95.94 676 GLY A O 1
ATOM 5354 N N . ASP A 1 677 ? -10.128 -27.908 2.930 1.00 96.25 677 ASP A N 1
ATOM 5355 C CA . ASP A 1 677 ? -8.917 -28.125 3.737 1.00 96.25 677 ASP A CA 1
ATOM 5356 C C . ASP A 1 677 ? -7.643 -28.427 2.915 1.00 96.25 677 ASP A C 1
ATOM 5358 O O . ASP A 1 677 ? -6.679 -28.991 3.446 1.00 96.25 677 ASP A O 1
ATOM 5362 N N . LYS A 1 678 ? -7.616 -28.029 1.634 1.00 95.88 678 LYS A N 1
ATOM 5363 C CA . LYS A 1 678 ? -6.464 -28.204 0.739 1.00 95.88 678 LYS A CA 1
ATOM 5364 C C . LYS A 1 678 ? -5.240 -27.456 1.270 1.00 95.88 678 LYS A C 1
ATOM 5366 O O . LYS A 1 678 ? -5.319 -26.292 1.652 1.00 95.88 678 LYS A O 1
ATOM 5371 N N . ASP A 1 679 ? -4.087 -28.113 1.250 1.00 94.44 679 ASP A N 1
ATOM 5372 C CA . ASP A 1 679 ? -2.808 -27.474 1.559 1.00 94.44 679 ASP A CA 1
ATOM 5373 C C . ASP A 1 679 ? -2.299 -26.699 0.333 1.00 94.44 679 ASP A C 1
ATOM 5375 O O . ASP A 1 679 ? -1.877 -27.292 -0.667 1.00 94.44 679 ASP A O 1
ATOM 5379 N N . ILE A 1 680 ? -2.395 -25.372 0.416 1.00 94.38 680 ILE A N 1
ATOM 5380 C CA . ILE A 1 680 ? -2.050 -24.416 -0.648 1.00 94.38 680 ILE A CA 1
ATOM 5381 C C . ILE A 1 680 ? -0.729 -23.671 -0.372 1.00 94.38 680 ILE A C 1
ATOM 5383 O O . ILE A 1 680 ? -0.401 -22.713 -1.081 1.00 94.38 680 ILE A O 1
ATOM 5387 N N . GLY A 1 681 ? 0.024 -24.119 0.642 1.00 93.19 681 GLY A N 1
ATOM 5388 C CA . GLY A 1 681 ? 1.279 -23.517 1.089 1.00 93.19 681 GLY A CA 1
ATOM 5389 C C . GLY A 1 681 ? 1.115 -22.233 1.906 1.00 93.19 681 GLY A C 1
ATOM 5390 O O . GLY A 1 681 ? 0.097 -21.540 1.849 1.00 93.19 681 GLY A O 1
ATOM 5391 N N . LEU A 1 682 ? 2.157 -21.893 2.668 1.00 90.94 682 LEU A N 1
ATOM 5392 C CA . LEU A 1 682 ? 2.180 -20.683 3.496 1.00 90.94 682 LEU A CA 1
ATOM 5393 C C . LEU A 1 682 ? 2.187 -19.422 2.624 1.00 90.94 682 LEU A C 1
ATOM 5395 O O . LEU A 1 682 ? 2.824 -19.387 1.571 1.00 90.94 682 LEU A O 1
ATOM 5399 N N . GLY A 1 683 ? 1.509 -18.370 3.081 1.00 88.62 683 GLY A N 1
ATOM 5400 C CA . GLY A 1 683 ? 1.498 -17.070 2.407 1.00 88.62 683 GLY A CA 1
ATOM 5401 C C . GLY A 1 683 ? 0.591 -16.969 1.178 1.00 88.62 683 GLY A C 1
ATOM 5402 O O . GLY A 1 683 ? 0.559 -15.913 0.547 1.00 88.62 683 GLY A O 1
ATOM 5403 N N . ASN A 1 684 ? -0.154 -18.024 0.828 1.00 91.88 684 ASN A N 1
ATOM 5404 C CA . ASN A 1 684 ? -1.085 -17.984 -0.296 1.00 91.88 684 ASN A CA 1
ATOM 5405 C C . ASN A 1 684 ? -2.271 -17.049 0.011 1.00 91.88 684 ASN A C 1
ATOM 5407 O O . ASN A 1 684 ? -3.008 -17.260 0.971 1.00 91.88 684 ASN A O 1
ATOM 5411 N N . ARG A 1 685 ? -2.488 -16.034 -0.836 1.00 90.38 685 ARG A N 1
ATOM 5412 C CA . ARG A 1 685 ? -3.533 -15.000 -0.670 1.00 90.38 685 ARG A CA 1
ATOM 5413 C C . ARG A 1 685 ? -4.976 -15.512 -0.756 1.00 90.38 685 ARG A C 1
ATOM 5415 O O . ARG A 1 685 ? -5.906 -14.750 -0.506 1.00 90.38 685 ARG A O 1
ATOM 5422 N N . ASN A 1 686 ? -5.173 -16.767 -1.153 1.00 92.44 686 ASN A N 1
ATOM 5423 C CA . ASN A 1 686 ? -6.476 -17.428 -1.109 1.00 92.44 686 ASN A CA 1
ATOM 5424 C C . ASN A 1 686 ? -6.881 -17.856 0.318 1.00 92.44 686 ASN A C 1
ATOM 5426 O O . ASN A 1 686 ? -8.063 -18.097 0.552 1.00 92.44 686 ASN A O 1
ATOM 5430 N N . ALA A 1 687 ? -5.932 -17.956 1.256 1.00 93.81 687 ALA A N 1
ATOM 5431 C CA . ALA A 1 687 ? -6.207 -18.269 2.658 1.00 93.81 687 ALA A CA 1
ATOM 5432 C C . ALA A 1 687 ? -6.797 -17.071 3.425 1.00 93.81 687 ALA A C 1
ATOM 5434 O O . ALA A 1 687 ? -6.639 -15.923 3.009 1.00 93.81 687 ALA A O 1
ATOM 5435 N N . ILE A 1 688 ? -7.442 -17.334 4.570 1.00 95.38 688 ILE A N 1
ATOM 5436 C CA . ILE A 1 688 ? -7.914 -16.281 5.491 1.00 95.38 688 ILE A CA 1
ATOM 5437 C C . ILE A 1 688 ? -6.733 -15.597 6.188 1.00 95.38 688 ILE A C 1
ATOM 5439 O O . ILE A 1 688 ? -6.739 -14.380 6.361 1.00 95.38 688 ILE A O 1
ATOM 5443 N N . ASP A 1 689 ? -5.725 -16.374 6.582 1.00 93.81 689 ASP A N 1
ATOM 5444 C CA . ASP A 1 689 ? -4.446 -15.889 7.092 1.00 93.81 689 ASP A CA 1
ATOM 5445 C C . ASP A 1 689 ? -3.341 -16.136 6.063 1.00 93.81 689 ASP A C 1
ATOM 5447 O O . ASP A 1 689 ? -2.712 -17.195 6.016 1.00 93.81 689 ASP A O 1
ATOM 5451 N N . ALA A 1 690 ? -3.074 -15.124 5.242 1.00 89.94 690 ALA A N 1
ATOM 5452 C CA . ALA A 1 690 ? -1.942 -15.130 4.323 1.00 89.94 690 ALA A CA 1
ATOM 5453 C C . ALA A 1 690 ? -0.643 -14.607 4.973 1.00 89.94 690 ALA A C 1
ATOM 5455 O O . ALA A 1 690 ? 0.330 -14.345 4.264 1.00 89.94 690 ALA A O 1
ATOM 5456 N N . GLY A 1 691 ? -0.596 -14.414 6.299 1.00 88.06 691 GLY A N 1
ATOM 5457 C CA . GLY A 1 691 ? 0.568 -13.878 7.010 1.00 88.06 691 GLY A CA 1
ATOM 5458 C C . GLY A 1 691 ? 0.891 -12.432 6.633 1.00 88.06 691 GLY A C 1
ATOM 5459 O O . GLY A 1 691 ? 2.052 -12.119 6.370 1.00 88.06 691 GLY A O 1
ATOM 5460 N N . ILE A 1 692 ? -0.143 -11.597 6.501 1.00 86.12 692 ILE A N 1
ATOM 5461 C CA . ILE A 1 692 ? -0.048 -10.152 6.201 1.00 86.12 692 ILE A CA 1
ATOM 5462 C C . ILE A 1 692 ? -1.036 -9.286 6.973 1.00 86.12 692 ILE A C 1
ATOM 5464 O O . ILE A 1 692 ? -1.200 -8.101 6.693 1.00 86.12 692 ILE A O 1
ATOM 5468 N N . CYS A 1 693 ? -1.743 -9.892 7.917 1.00 89.25 693 CYS A N 1
ATOM 5469 C CA . CYS A 1 693 ? -2.741 -9.200 8.700 1.00 89.25 693 CYS A CA 1
ATOM 5470 C C . CYS A 1 693 ? -2.062 -8.149 9.587 1.00 89.25 693 CYS A C 1
ATOM 5472 O O . CYS A 1 693 ? -1.299 -8.509 10.482 1.00 89.25 693 CYS A O 1
ATOM 5474 N N . CYS A 1 694 ? -2.355 -6.865 9.378 1.00 87.69 694 CYS A N 1
ATOM 5475 C CA . CYS A 1 694 ? -1.919 -5.792 10.272 1.00 87.69 694 CYS A CA 1
ATOM 5476 C C . CYS A 1 694 ? -2.735 -5.774 11.557 1.00 87.69 694 CYS A C 1
ATOM 5478 O O . CYS A 1 694 ? -2.179 -5.565 12.618 1.00 87.69 694 CYS A O 1
ATOM 5480 N N . HIS A 1 695 ? -4.046 -6.008 11.502 1.00 89.25 695 HIS A N 1
ATOM 5481 C CA . HIS A 1 695 ? -4.887 -6.059 12.701 1.00 89.25 695 HIS A CA 1
ATOM 5482 C C . HIS A 1 695 ? -5.828 -7.250 12.627 1.00 89.25 695 HIS A C 1
ATOM 5484 O O . HIS A 1 695 ? -6.743 -7.247 11.804 1.00 89.25 695 HIS A O 1
ATOM 5490 N N . SER A 1 696 ? -5.644 -8.238 13.504 1.00 95.38 696 SER A N 1
ATOM 5491 C CA . SER A 1 696 ? -6.674 -9.245 13.735 1.00 95.38 696 SER A CA 1
ATOM 5492 C C . SER A 1 696 ? -7.410 -8.925 15.026 1.00 95.38 696 SER A C 1
ATOM 5494 O O . SER A 1 696 ? -6.793 -8.770 16.085 1.00 95.38 696 SER A O 1
ATOM 5496 N N . VAL A 1 697 ? -8.726 -8.746 14.920 1.00 97.69 697 VAL A N 1
ATOM 5497 C CA . VAL A 1 697 ? -9.578 -8.294 16.021 1.00 97.69 697 VAL A CA 1
ATOM 5498 C C . VAL A 1 697 ? -10.782 -9.209 16.147 1.00 97.69 697 VAL A C 1
ATOM 5500 O O . VAL A 1 697 ? -11.488 -9.468 15.171 1.00 97.69 697 VAL A O 1
ATOM 5503 N N . ILE A 1 698 ? -11.035 -9.657 17.372 1.00 98.62 698 ILE A N 1
ATOM 5504 C CA . ILE A 1 698 ? -12.251 -10.372 17.751 1.00 98.62 698 ILE A CA 1
ATOM 5505 C C . ILE A 1 698 ? -13.022 -9.489 18.719 1.00 98.62 698 ILE A C 1
ATOM 5507 O O . ILE A 1 698 ? -12.464 -8.987 19.691 1.00 98.62 698 ILE A O 1
ATOM 5511 N N . THR A 1 699 ? -14.309 -9.327 18.468 1.00 98.44 699 THR A N 1
ATOM 5512 C CA . THR A 1 699 ? -15.207 -8.483 19.238 1.00 98.44 699 THR A CA 1
ATOM 5513 C C . THR A 1 699 ? -16.325 -9.325 19.816 1.00 98.44 699 THR A C 1
ATOM 5515 O O . THR A 1 699 ? -17.068 -9.958 19.073 1.00 98.44 699 THR A O 1
ATOM 5518 N N . ASN A 1 700 ? -16.503 -9.283 21.133 1.00 98.19 700 ASN A N 1
ATOM 5519 C CA . ASN A 1 700 ? -17.725 -9.751 21.772 1.00 98.19 700 ASN A CA 1
ATOM 5520 C C . ASN A 1 700 ? -18.587 -8.541 22.132 1.00 98.19 700 ASN A C 1
ATOM 5522 O O . ASN A 1 700 ? -18.386 -7.872 23.149 1.00 98.19 700 ASN A O 1
ATOM 5526 N N . VAL A 1 701 ? -19.562 -8.248 21.274 1.00 98.06 701 VAL A N 1
ATOM 5527 C CA . VAL A 1 701 ? -20.455 -7.088 21.413 1.00 98.06 701 VAL A CA 1
ATOM 5528 C C . VAL A 1 701 ? -21.373 -7.235 22.625 1.00 98.06 701 VAL A C 1
ATOM 5530 O O . VAL A 1 701 ? -21.732 -6.256 23.289 1.00 98.06 701 VAL A O 1
ATOM 5533 N N . THR A 1 702 ? -21.711 -8.480 22.963 1.00 97.25 702 THR A N 1
ATOM 5534 C CA . THR A 1 702 ? -22.587 -8.787 24.097 1.00 97.25 702 THR A CA 1
ATOM 5535 C C . THR A 1 702 ? -21.918 -8.441 25.420 1.00 97.25 702 THR A C 1
ATOM 5537 O O . THR A 1 702 ? -22.526 -7.752 26.237 1.00 97.25 702 THR A O 1
ATOM 5540 N N . THR A 1 703 ? -20.662 -8.845 25.611 1.00 96.06 703 THR A N 1
ATOM 5541 C CA . THR A 1 703 ? -19.914 -8.597 26.855 1.00 96.06 703 THR A CA 1
ATOM 5542 C C . THR A 1 703 ? -19.157 -7.267 26.860 1.00 96.06 703 THR A C 1
ATOM 5544 O O . THR A 1 703 ? -18.794 -6.780 27.928 1.00 96.06 703 THR A O 1
ATOM 5547 N N . GLY A 1 704 ? -18.961 -6.639 25.697 1.00 96.81 704 GLY A N 1
ATOM 5548 C CA . GLY A 1 704 ? -18.204 -5.392 25.580 1.00 96.81 704 GLY A CA 1
ATOM 5549 C C . GLY A 1 704 ? -16.697 -5.616 25.692 1.00 96.81 704 GLY A C 1
ATOM 5550 O O . GLY A 1 704 ? -16.014 -4.911 26.439 1.00 96.81 704 GLY A O 1
ATOM 5551 N N . GLU A 1 705 ? -16.196 -6.627 24.983 1.00 96.56 705 GLU A N 1
ATOM 5552 C CA . GLU A 1 705 ? -14.796 -7.054 25.001 1.00 96.56 705 GLU A CA 1
ATOM 5553 C C . GLU A 1 705 ? -14.221 -7.094 23.582 1.00 96.56 705 GLU A C 1
ATOM 5555 O O . GLU A 1 705 ? -14.911 -7.462 22.628 1.00 96.56 705 GLU A O 1
ATOM 5560 N N . LEU A 1 706 ? -12.940 -6.748 23.457 1.00 97.00 706 LEU A N 1
ATOM 5561 C CA . LEU A 1 706 ? -12.147 -6.944 22.244 1.00 97.00 706 LEU A CA 1
ATOM 5562 C C . LEU A 1 706 ? -10.948 -7.842 22.554 1.00 97.00 706 LEU A C 1
ATOM 5564 O O . LEU A 1 706 ? -10.437 -7.844 23.671 1.00 97.00 706 LEU A O 1
ATOM 5568 N N . TRP A 1 707 ? -10.450 -8.542 21.547 1.00 97.88 707 TRP A N 1
ATOM 5569 C CA . TRP A 1 707 ? -9.148 -9.196 21.553 1.00 97.88 707 TRP A CA 1
ATOM 5570 C C . TRP A 1 707 ? -8.381 -8.751 20.320 1.00 97.88 707 TRP A C 1
ATOM 5572 O O . TRP A 1 707 ? -8.911 -8.838 19.215 1.00 97.88 707 TRP A O 1
ATOM 5582 N N . VAL A 1 708 ? -7.148 -8.287 20.510 1.00 97.00 708 VAL A N 1
ATOM 5583 C CA . VAL A 1 708 ? -6.295 -7.769 19.431 1.00 97.00 708 VAL A CA 1
ATOM 5584 C C . VAL A 1 708 ? -5.039 -8.621 19.329 1.00 97.00 708 VAL A C 1
ATOM 5586 O O . VAL A 1 708 ? -4.373 -8.859 20.337 1.00 97.00 708 VAL A O 1
ATOM 5589 N N . SER A 1 709 ? -4.709 -9.095 18.131 1.00 95.56 709 SER A N 1
ATOM 5590 C CA . SER A 1 709 ? -3.506 -9.897 17.905 1.00 95.56 709 SER A CA 1
ATOM 5591 C C . SER A 1 709 ? -2.227 -9.065 18.055 1.00 95.56 709 SER A C 1
ATOM 5593 O O . SER A 1 709 ? -1.978 -8.143 17.276 1.00 95.56 709 SER A O 1
ATOM 5595 N N . ALA A 1 710 ? -1.375 -9.421 19.014 1.00 94.00 710 ALA A N 1
ATOM 5596 C CA . ALA A 1 710 ? -0.004 -8.925 19.094 1.00 94.00 710 ALA A CA 1
ATOM 5597 C C . ALA A 1 710 ? 0.833 -9.426 17.907 1.00 94.00 710 ALA A C 1
ATOM 5599 O O . ALA A 1 710 ? 0.473 -10.400 17.245 1.00 94.00 710 ALA A O 1
ATOM 5600 N N . ALA A 1 711 ? 1.950 -8.761 17.626 1.00 91.88 711 ALA A N 1
ATOM 5601 C CA . ALA A 1 711 ? 2.863 -9.185 16.572 1.00 91.88 711 ALA A CA 1
ATOM 5602 C C . ALA A 1 711 ? 3.479 -10.581 16.848 1.00 91.88 711 ALA A C 1
ATOM 5604 O O . ALA A 1 711 ? 3.629 -10.985 18.009 1.00 91.88 711 ALA A O 1
ATOM 5605 N N . PRO A 1 712 ? 3.867 -11.331 15.802 1.00 90.81 712 PRO A N 1
ATOM 5606 C CA . PRO A 1 712 ? 3.664 -11.012 14.390 1.00 90.81 712 PRO A CA 1
ATOM 5607 C C . PRO A 1 712 ? 2.277 -11.447 13.885 1.00 90.81 712 PRO A C 1
ATOM 5609 O O . PRO A 1 712 ? 1.860 -12.587 14.101 1.00 90.81 712 PRO A O 1
ATOM 5612 N N . HIS A 1 713 ? 1.577 -10.562 13.181 1.00 91.38 713 HIS A N 1
ATOM 5613 C CA . HIS A 1 713 ? 0.272 -10.771 12.544 1.00 91.38 713 HIS A CA 1
ATOM 5614 C C . HIS A 1 713 ? -0.738 -11.506 13.444 1.00 91.38 713 HIS A C 1
ATOM 5616 O O . HIS A 1 713 ? -0.972 -11.126 14.589 1.00 91.38 713 HIS A O 1
ATOM 5622 N N . THR A 1 714 ? -1.342 -12.583 12.937 1.00 93.06 714 THR A N 1
ATOM 5623 C CA . THR A 1 714 ? -2.250 -13.483 13.662 1.00 93.06 714 THR A CA 1
ATOM 5624 C C . THR A 1 714 ? -1.501 -14.499 14.538 1.00 93.06 714 THR A C 1
ATOM 5626 O O . THR A 1 714 ? -2.130 -15.168 15.364 1.00 93.06 714 THR A O 1
ATOM 5629 N N . TYR A 1 715 ? -0.178 -14.649 14.375 1.00 91.81 715 TYR A N 1
ATOM 5630 C CA . TYR A 1 715 ? 0.628 -15.652 15.080 1.00 91.81 715 TYR A CA 1
ATOM 5631 C C . TYR A 1 715 ? 0.827 -15.280 16.544 1.00 91.81 715 TYR A C 1
ATOM 5633 O O . TYR A 1 715 ? 0.957 -16.174 17.380 1.00 91.81 715 TYR A O 1
ATOM 5641 N N . GLY A 1 716 ? 0.856 -13.985 16.865 1.00 92.69 716 GLY A N 1
ATOM 5642 C CA . GLY A 1 716 ? 0.991 -13.500 18.233 1.00 92.69 716 GLY A CA 1
ATOM 5643 C C . GLY A 1 716 ? -0.204 -13.840 19.126 1.00 92.69 716 GLY A C 1
ATOM 5644 O O . GLY A 1 716 ? -1.237 -14.361 18.697 1.00 92.69 716 GLY A O 1
ATOM 5645 N N . LYS A 1 717 ? -0.037 -13.575 20.421 1.00 94.56 717 LYS A N 1
ATOM 5646 C CA . LYS A 1 717 ? -1.086 -13.722 21.438 1.00 94.56 717 LYS A CA 1
ATOM 5647 C C . LYS A 1 717 ? -2.193 -12.695 21.181 1.00 94.56 717 LYS A C 1
ATOM 5649 O O . LYS A 1 717 ? -1.906 -11.581 20.760 1.00 94.56 717 LYS A O 1
ATOM 5654 N N . TYR A 1 718 ? -3.447 -13.046 21.440 1.00 97.25 718 TYR A N 1
ATOM 5655 C CA . TYR A 1 718 ? -4.559 -12.101 21.312 1.00 97.25 718 TYR A CA 1
ATOM 5656 C C . TYR A 1 718 ? -4.852 -11.499 22.677 1.00 97.25 718 TYR A C 1
ATOM 5658 O O . TYR A 1 718 ? -5.331 -12.176 23.588 1.00 97.25 718 TYR A O 1
ATOM 5666 N N . ILE A 1 719 ? -4.539 -10.220 22.801 1.00 96.31 719 ILE A N 1
ATOM 5667 C CA . ILE A 1 719 ? -4.566 -9.472 24.045 1.00 96.31 719 ILE A CA 1
ATOM 5668 C C . ILE A 1 719 ? -5.986 -8.960 24.289 1.00 96.31 719 ILE A C 1
ATOM 5670 O O . ILE A 1 719 ? -6.535 -8.229 23.461 1.00 96.31 719 ILE A O 1
ATOM 5674 N N . ARG A 1 720 ? -6.594 -9.343 25.417 1.00 96.50 720 ARG A N 1
ATOM 5675 C CA . ARG A 1 720 ? -7.950 -8.928 25.788 1.00 96.50 720 ARG A CA 1
ATOM 5676 C C . ARG A 1 720 ? -7.969 -7.461 26.202 1.00 96.50 720 ARG A C 1
ATOM 5678 O O . ARG A 1 720 ? -7.166 -7.021 27.028 1.00 96.50 720 ARG A O 1
ATOM 5685 N N . ILE A 1 721 ? -8.956 -6.738 25.693 1.00 95.88 721 ILE A N 1
ATOM 5686 C CA . ILE A 1 721 ? -9.277 -5.348 25.996 1.00 95.88 721 ILE A CA 1
ATOM 5687 C C . ILE A 1 721 ? -10.706 -5.299 26.567 1.00 95.88 721 ILE A C 1
ATOM 5689 O O . ILE A 1 721 ? -11.676 -5.498 25.827 1.00 95.88 721 ILE A O 1
ATOM 5693 N N . PRO A 1 722 ? -10.881 -5.038 27.877 1.00 95.81 722 PRO A N 1
ATOM 5694 C CA . PRO A 1 722 ? -12.201 -4.945 28.496 1.00 95.81 722 PRO A CA 1
ATOM 5695 C C . PRO A 1 722 ? -12.834 -3.574 28.214 1.00 95.81 722 PRO A C 1
ATOM 5697 O O . PRO A 1 722 ? -12.853 -2.698 29.081 1.00 95.81 722 PRO A O 1
ATOM 5700 N N . VAL A 1 723 ? -13.327 -3.372 26.988 1.00 96.38 723 VAL A N 1
ATOM 5701 C CA . VAL A 1 723 ? -13.823 -2.077 26.483 1.00 96.38 723 VAL A CA 1
ATOM 5702 C C . VAL A 1 723 ? -14.836 -1.441 27.429 1.00 96.38 723 VAL A C 1
ATOM 5704 O O . VAL A 1 723 ? -14.637 -0.299 27.843 1.00 96.38 723 VAL A O 1
ATOM 5707 N N . GLN A 1 724 ? -15.879 -2.178 27.823 1.00 94.94 724 GLN A N 1
ATOM 5708 C CA . GLN A 1 724 ? -16.932 -1.647 28.696 1.00 94.94 724 GLN A CA 1
ATOM 5709 C C . GLN A 1 724 ? -16.354 -1.122 30.020 1.00 94.94 724 GLN A C 1
ATOM 5711 O O . GLN A 1 724 ? -16.594 0.023 30.398 1.00 94.94 724 GLN A O 1
ATOM 5716 N N . GLN A 1 725 ? -15.515 -1.928 30.676 1.00 95.50 725 GLN A N 1
ATOM 5717 C CA . GLN A 1 725 ? -14.891 -1.584 31.954 1.00 95.50 725 GLN A CA 1
ATOM 5718 C C . GLN A 1 725 ? -13.959 -0.370 31.836 1.00 95.50 725 GLN A C 1
ATOM 5720 O O . GLN A 1 725 ? -13.953 0.497 32.709 1.00 95.50 725 GLN A O 1
ATOM 5725 N N . MET A 1 726 ? -13.172 -0.295 30.758 1.00 95.88 726 MET A N 1
ATOM 5726 C CA . MET A 1 726 ? -12.255 0.821 30.507 1.00 95.88 726 MET A CA 1
ATOM 5727 C C . MET A 1 726 ? -13.017 2.128 30.293 1.00 95.88 726 MET A C 1
ATOM 5729 O O . MET A 1 726 ? -12.691 3.143 30.911 1.00 95.88 726 MET A O 1
ATOM 5733 N N . LEU A 1 727 ? -14.053 2.105 29.452 1.00 96.56 727 LEU A N 1
ATOM 5734 C CA . LEU A 1 727 ? -14.845 3.292 29.138 1.00 96.56 727 LEU A CA 1
ATOM 5735 C C . LEU A 1 727 ? -15.688 3.768 30.331 1.00 96.56 727 LEU A C 1
ATOM 5737 O O . LEU A 1 727 ? -15.884 4.974 30.482 1.00 96.56 727 LEU A O 1
ATOM 5741 N N . GLU A 1 728 ? -16.146 2.859 31.196 1.00 95.25 728 GLU A N 1
ATOM 5742 C CA . GLU A 1 728 ? -16.842 3.178 32.452 1.00 95.25 728 GLU A CA 1
ATOM 5743 C C . GLU A 1 728 ? -15.923 3.769 33.522 1.00 95.25 728 GLU A C 1
ATOM 5745 O O . GLU A 1 728 ? -16.323 4.712 34.202 1.00 95.25 728 GLU A O 1
ATOM 5750 N N . ALA A 1 729 ? -14.688 3.269 33.645 1.00 95.44 729 ALA A N 1
ATOM 5751 C CA . ALA A 1 729 ? -13.701 3.814 34.579 1.00 95.44 729 ALA A CA 1
ATOM 5752 C C . ALA A 1 729 ? -13.330 5.275 34.262 1.00 95.44 729 ALA A C 1
ATOM 5754 O O . ALA A 1 729 ? -12.925 6.027 35.152 1.00 95.44 729 ALA A O 1
ATOM 5755 N N . GLY A 1 730 ? -13.474 5.686 33.000 1.00 94.88 730 GLY A N 1
ATOM 5756 C CA . GLY A 1 730 ? -13.197 7.046 32.556 1.00 94.88 730 GLY A CA 1
ATOM 5757 C C . GLY A 1 730 ? -11.699 7.372 32.479 1.00 94.88 730 GLY A C 1
ATOM 5758 O O . GLY A 1 730 ? -10.843 6.571 32.869 1.00 94.88 730 GLY A O 1
ATOM 5759 N N . PRO A 1 731 ? -11.343 8.571 31.995 1.00 91.94 731 PRO A N 1
ATOM 5760 C CA . PRO A 1 731 ? -9.953 8.926 31.711 1.00 91.94 731 PRO A CA 1
ATOM 5761 C C . PRO A 1 731 ? -9.059 8.939 32.961 1.00 91.94 731 PRO A C 1
ATOM 5763 O O . PRO A 1 731 ? -7.888 8.585 32.884 1.00 91.94 731 PRO A O 1
ATOM 5766 N N . GLN A 1 732 ? -9.611 9.270 34.132 1.00 89.00 732 GLN A N 1
ATOM 5767 C CA . GLN A 1 732 ? -8.850 9.368 35.381 1.00 89.00 732 GLN A CA 1
ATOM 5768 C C . GLN A 1 732 ? -8.444 8.005 35.969 1.00 89.00 732 GLN A C 1
ATOM 5770 O O . GLN A 1 732 ? -7.382 7.892 36.585 1.00 89.00 732 GLN A O 1
ATOM 5775 N N . PHE A 1 733 ? -9.281 6.973 35.809 1.00 92.56 733 PHE A N 1
ATOM 5776 C CA . PHE A 1 733 ? -9.086 5.674 36.469 1.00 92.56 733 PHE A CA 1
ATOM 5777 C C . PHE A 1 733 ? -8.825 4.517 35.502 1.00 92.56 733 PHE A C 1
ATOM 5779 O O . PHE A 1 733 ? -8.350 3.472 35.946 1.00 92.56 733 PHE A O 1
ATOM 5786 N N . SER A 1 734 ? -9.064 4.695 34.199 1.00 90.56 734 SER A N 1
ATOM 5787 C CA . SER A 1 734 ? -8.855 3.670 33.161 1.00 90.56 734 SER A CA 1
ATOM 5788 C C . SER A 1 734 ? -7.448 3.071 33.174 1.00 90.56 734 SER A C 1
ATOM 5790 O O . SER A 1 734 ? -7.297 1.854 33.122 1.00 90.56 734 SER A O 1
ATOM 5792 N N . VAL A 1 735 ? -6.410 3.891 33.363 1.00 90.81 735 VAL A N 1
ATOM 5793 C CA . VAL A 1 735 ? -5.015 3.422 33.455 1.00 90.81 735 VAL A CA 1
ATOM 5794 C C . VAL A 1 735 ? -4.785 2.434 34.613 1.00 90.81 735 VAL A C 1
ATOM 5796 O O . VAL A 1 735 ? -3.853 1.633 34.582 1.00 90.81 735 VAL A O 1
ATOM 5799 N N . ARG A 1 736 ? -5.653 2.454 35.635 1.00 90.19 736 ARG A N 1
ATOM 5800 C CA . ARG A 1 736 ? -5.611 1.581 36.820 1.00 90.19 736 ARG A CA 1
ATOM 5801 C C . ARG A 1 736 ? -6.581 0.401 36.738 1.00 90.19 736 ARG A C 1
ATOM 5803 O O . ARG A 1 736 ? -6.705 -0.336 37.718 1.00 90.19 736 ARG A O 1
ATOM 5810 N N . VAL A 1 737 ? -7.275 0.198 35.619 1.00 90.69 737 VAL A N 1
ATOM 5811 C CA . VAL A 1 737 ? -8.101 -0.999 35.413 1.00 90.69 737 VAL A CA 1
ATOM 5812 C C . VAL A 1 737 ? -7.186 -2.217 35.357 1.00 90.69 737 VAL A C 1
ATOM 5814 O O . VAL A 1 737 ? -6.246 -2.262 34.567 1.00 90.69 737 VAL A O 1
ATOM 5817 N N . LYS A 1 738 ? -7.433 -3.185 36.248 1.00 85.81 738 LYS A N 1
ATOM 5818 C CA . LYS A 1 738 ? -6.656 -4.427 36.322 1.00 85.81 738 LYS A CA 1
ATOM 5819 C C . LYS A 1 738 ? -6.972 -5.314 35.128 1.00 85.81 738 LYS A C 1
ATOM 5821 O O . LYS A 1 738 ? -8.126 -5.688 34.928 1.00 85.81 738 LYS A O 1
ATOM 5826 N N . MET A 1 739 ? -5.933 -5.686 34.394 1.00 87.75 739 MET A N 1
ATOM 5827 C CA . MET A 1 739 ? -6.030 -6.665 33.317 1.00 87.75 739 MET A CA 1
ATOM 5828 C C . MET A 1 739 ? -5.912 -8.083 33.876 1.00 87.75 739 MET A C 1
ATOM 5830 O O . MET A 1 739 ? -5.229 -8.311 34.874 1.00 87.75 739 MET A O 1
ATOM 5834 N N . ASN A 1 740 ? -6.586 -9.037 33.234 1.00 87.94 740 ASN A N 1
ATOM 5835 C CA . ASN A 1 740 ? -6.503 -10.454 33.575 1.00 87.94 740 ASN A CA 1
ATOM 5836 C C . ASN A 1 740 ? -5.897 -11.232 32.397 1.00 87.94 740 ASN A C 1
ATOM 5838 O O . ASN A 1 740 ? -6.645 -11.642 31.507 1.00 87.94 740 ASN A O 1
ATOM 5842 N N . PRO A 1 741 ? -4.569 -11.464 32.389 1.00 88.12 741 PRO A N 1
ATOM 5843 C CA . PRO A 1 741 ? -3.899 -12.169 31.298 1.00 88.12 741 PRO A CA 1
ATOM 5844 C C . PRO A 1 741 ? -4.403 -13.599 31.060 1.00 88.12 741 PRO A C 1
ATOM 5846 O O . PRO A 1 741 ? -4.201 -14.144 29.980 1.00 88.12 741 PRO A O 1
ATOM 5849 N N . ALA A 1 742 ? -5.083 -14.215 32.036 1.00 91.38 742 ALA A N 1
ATOM 5850 C CA . ALA A 1 742 ? -5.682 -15.542 31.872 1.00 91.38 742 ALA A CA 1
ATOM 5851 C C . ALA A 1 742 ? -6.878 -15.559 30.900 1.00 91.38 742 ALA A C 1
ATOM 5853 O O . ALA A 1 742 ? -7.340 -16.633 30.528 1.00 91.38 742 ALA A O 1
ATOM 5854 N N . GLN A 1 743 ? -7.398 -14.388 30.516 1.00 93.25 743 GLN A N 1
ATOM 5855 C CA . GLN A 1 743 ? -8.480 -14.238 29.536 1.00 93.25 743 GLN A CA 1
ATOM 5856 C C . GLN A 1 743 ? -7.979 -13.826 28.143 1.00 93.25 743 GLN A C 1
ATOM 5858 O O . GLN A 1 743 ? -8.787 -13.620 27.234 1.00 93.25 743 GLN A O 1
ATOM 5863 N N . ASP A 1 744 ? -6.667 -13.671 27.971 1.00 96.56 744 ASP A N 1
ATOM 5864 C CA . ASP A 1 744 ? -6.072 -13.507 26.650 1.00 96.56 744 ASP A CA 1
ATOM 5865 C C . ASP A 1 744 ? -6.100 -14.848 25.899 1.00 96.56 744 ASP A C 1
ATOM 5867 O O . ASP A 1 744 ? -6.000 -15.912 26.515 1.00 96.56 744 ASP A O 1
ATOM 5871 N N . LEU A 1 745 ? -6.189 -14.817 24.567 1.00 97.06 745 LEU A N 1
ATOM 5872 C CA . LEU A 1 745 ? -6.145 -16.046 23.766 1.00 97.06 745 LEU A CA 1
ATOM 5873 C C . LEU A 1 745 ? -4.692 -16.355 23.367 1.00 97.06 745 LEU A C 1
ATOM 5875 O O . LEU A 1 745 ? -3.922 -15.435 23.058 1.00 97.06 745 LEU A O 1
ATOM 5879 N N . PRO A 1 746 ? -4.286 -17.635 23.359 1.00 95.62 746 PRO A N 1
ATOM 5880 C CA . PRO A 1 746 ? -2.885 -18.020 23.259 1.00 95.62 746 PRO A CA 1
ATOM 5881 C C . PRO A 1 746 ? -2.250 -17.649 21.912 1.00 95.62 746 PRO A C 1
ATOM 5883 O O . PRO A 1 746 ? -2.922 -17.459 20.891 1.00 95.62 746 PRO A O 1
ATOM 5886 N N . ARG A 1 747 ? -0.914 -17.578 21.914 1.00 94.12 747 ARG A N 1
ATOM 5887 C CA . ARG A 1 747 ? -0.093 -17.507 20.697 1.00 94.12 747 ARG A CA 1
ATOM 5888 C C . ARG A 1 747 ? -0.357 -18.734 19.815 1.00 94.12 747 ARG A C 1
ATOM 5890 O O . ARG A 1 747 ? -0.657 -19.807 20.333 1.00 94.12 747 ARG A O 1
ATOM 5897 N N . ASP A 1 748 ? -0.228 -18.581 18.501 1.00 91.19 748 ASP A N 1
ATOM 5898 C CA . ASP A 1 748 ? -0.301 -19.710 17.576 1.00 91.19 748 ASP A CA 1
ATOM 5899 C C . ASP A 1 748 ? 0.835 -20.709 17.883 1.00 91.19 748 ASP A C 1
ATOM 5901 O O . ASP A 1 748 ? 2.006 -20.307 17.901 1.00 91.19 748 ASP A O 1
ATOM 5905 N N . PRO A 1 749 ? 0.533 -21.999 18.130 1.00 85.12 749 PRO A N 1
ATOM 5906 C CA . PRO A 1 749 ? 1.557 -23.004 18.405 1.00 85.12 749 PRO A CA 1
ATOM 5907 C C . PRO A 1 749 ? 2.484 -23.274 17.208 1.00 85.12 749 PRO A C 1
ATOM 5909 O O . PRO A 1 749 ? 3.578 -23.801 17.396 1.00 85.12 749 PRO A O 1
ATOM 5912 N N . ARG A 1 750 ? 2.097 -22.888 15.984 1.00 78.81 750 ARG A N 1
ATOM 5913 C CA . ARG A 1 750 ? 2.847 -23.114 14.732 1.00 78.81 750 ARG A CA 1
ATOM 5914 C C . ARG A 1 750 ? 3.982 -22.105 14.494 1.00 78.81 750 ARG A C 1
ATOM 5916 O O . ARG A 1 750 ? 4.327 -21.820 13.355 1.00 78.81 750 ARG A O 1
ATOM 5923 N N . GLY A 1 751 ? 4.572 -21.554 15.558 1.00 65.06 751 GLY A N 1
ATOM 5924 C CA . GLY A 1 751 ? 5.587 -20.488 15.513 1.00 65.06 751 GLY A CA 1
ATOM 5925 C C . GLY A 1 751 ? 6.694 -20.624 14.445 1.00 65.06 751 GLY A C 1
ATOM 5926 O O . GLY A 1 751 ? 6.928 -19.632 13.755 1.00 65.06 751 GLY A O 1
ATOM 5927 N N . PRO A 1 752 ? 7.329 -21.803 14.253 1.00 67.12 752 PRO A N 1
ATOM 5928 C CA . PRO A 1 752 ? 8.376 -21.995 13.239 1.00 67.12 752 PRO A CA 1
ATOM 5929 C C . PRO A 1 752 ? 7.940 -21.676 11.799 1.00 67.12 752 PRO A C 1
ATOM 5931 O O . PRO A 1 752 ? 8.735 -21.159 11.021 1.00 67.12 752 PRO A O 1
ATOM 5934 N N . GLU A 1 753 ? 6.662 -21.884 11.457 1.00 81.69 753 GLU A N 1
ATOM 5935 C CA . GLU A 1 753 ? 6.141 -21.622 10.106 1.00 81.69 753 GLU A CA 1
ATOM 5936 C C . GLU A 1 753 ? 6.224 -20.136 9.714 1.00 81.69 753 GLU A C 1
ATOM 5938 O O . GLU A 1 753 ? 6.327 -19.806 8.532 1.00 81.69 753 GLU A O 1
ATOM 5943 N N . TYR A 1 754 ? 6.183 -19.213 10.684 1.00 84.50 754 TYR A N 1
ATOM 5944 C CA . TYR A 1 754 ? 6.273 -17.781 10.388 1.00 84.50 754 TYR A CA 1
ATOM 5945 C C . TYR A 1 754 ? 7.671 -17.376 9.914 1.00 84.50 754 TYR A C 1
ATOM 5947 O O . TYR A 1 754 ? 7.808 -16.618 8.953 1.00 84.50 754 TYR A O 1
ATOM 5955 N N . GLU A 1 755 ? 8.712 -17.883 10.577 1.00 87.44 755 GLU A N 1
ATOM 5956 C CA . GLU A 1 755 ? 10.102 -17.611 10.200 1.00 87.44 755 GLU A CA 1
ATOM 5957 C C . GLU A 1 755 ? 10.395 -18.174 8.805 1.00 87.44 755 GLU A C 1
ATOM 5959 O O . GLU A 1 755 ? 10.976 -17.476 7.966 1.00 87.44 755 GLU A O 1
ATOM 5964 N N . ASP A 1 756 ? 9.875 -19.372 8.521 1.00 90.19 756 ASP A N 1
ATOM 5965 C CA . ASP A 1 756 ? 9.937 -19.982 7.195 1.00 90.19 756 ASP A CA 1
ATOM 5966 C C . ASP A 1 756 ? 9.225 -19.126 6.140 1.00 90.19 756 ASP A C 1
ATOM 5968 O O . ASP A 1 756 ? 9.769 -18.922 5.056 1.00 90.19 756 ASP A O 1
ATOM 5972 N N . LEU A 1 757 ? 8.049 -18.558 6.441 1.00 89.44 757 LEU A N 1
ATOM 5973 C CA . LEU A 1 757 ? 7.328 -17.658 5.530 1.00 89.44 757 LEU A CA 1
ATOM 5974 C C . LEU A 1 757 ? 8.110 -16.365 5.240 1.00 89.44 757 LEU A C 1
ATOM 5976 O O . LEU A 1 757 ? 8.152 -15.908 4.091 1.00 89.44 757 LEU A O 1
ATOM 5980 N N . VAL A 1 758 ? 8.725 -15.761 6.259 1.00 88.69 758 VAL A N 1
ATOM 5981 C CA . VAL A 1 758 ? 9.524 -14.533 6.105 1.00 88.69 758 VAL A CA 1
ATOM 5982 C C . VAL A 1 758 ? 10.727 -14.788 5.200 1.00 88.69 758 VAL A C 1
ATOM 5984 O O . VAL A 1 758 ? 10.955 -14.031 4.246 1.00 88.69 758 VAL A O 1
ATOM 5987 N N . GLU A 1 759 ? 11.476 -15.862 5.455 1.00 93.00 759 GLU A N 1
ATOM 5988 C CA . GLU A 1 759 ? 12.615 -16.225 4.613 1.00 93.00 759 GLU A CA 1
ATOM 5989 C C . GLU A 1 759 ? 12.148 -16.662 3.218 1.00 93.00 759 GLU A C 1
ATOM 5991 O O . GLU A 1 759 ? 12.741 -16.253 2.220 1.00 93.00 759 GLU A O 1
ATOM 5996 N N . PHE A 1 760 ? 11.028 -17.381 3.109 1.00 93.69 760 PHE A N 1
ATOM 5997 C CA . PHE A 1 760 ? 10.437 -17.782 1.833 1.00 93.69 760 PHE A CA 1
ATOM 5998 C C . PHE A 1 760 ? 10.156 -16.573 0.933 1.00 93.69 760 PHE A C 1
ATOM 6000 O O . PHE A 1 760 ? 10.633 -16.531 -0.200 1.00 93.69 760 PHE A O 1
ATOM 6007 N N . ARG A 1 761 ? 9.478 -15.531 1.438 1.00 89.31 761 ARG A N 1
ATOM 6008 C CA . ARG A 1 761 ? 9.199 -14.296 0.673 1.00 89.31 761 ARG A CA 1
ATOM 6009 C C . ARG A 1 761 ? 10.467 -13.589 0.204 1.00 89.31 761 ARG A C 1
ATOM 6011 O O . ARG A 1 761 ? 10.503 -13.017 -0.886 1.00 89.31 761 ARG A O 1
ATOM 6018 N N . LYS A 1 762 ? 11.517 -13.603 1.024 1.00 89.94 762 LYS A N 1
ATOM 6019 C CA . LYS A 1 762 ? 12.823 -13.041 0.660 1.00 89.94 762 LYS A CA 1
ATOM 6020 C C . LYS A 1 762 ? 13.471 -13.843 -0.468 1.00 89.94 762 LYS A C 1
ATOM 6022 O O . LYS A 1 762 ? 13.925 -13.248 -1.444 1.00 89.94 762 LYS A O 1
ATOM 6027 N N . GLN A 1 763 ? 13.459 -15.170 -0.373 1.00 94.81 763 GLN A N 1
ATOM 6028 C CA . GLN A 1 763 ? 13.989 -16.057 -1.408 1.00 94.81 763 GLN A CA 1
ATOM 6029 C C . GLN A 1 763 ? 13.178 -15.970 -2.711 1.00 94.81 763 GLN A C 1
ATOM 6031 O O . GLN A 1 763 ? 13.772 -15.981 -3.784 1.00 94.81 763 GLN A O 1
ATOM 6036 N N . VAL A 1 764 ? 11.854 -15.772 -2.654 1.00 89.69 764 VAL A N 1
ATOM 6037 C CA . VAL A 1 764 ? 11.012 -15.529 -3.842 1.00 89.69 764 VAL A CA 1
ATOM 6038 C C . VAL A 1 764 ? 11.479 -14.293 -4.617 1.00 89.69 764 VAL A C 1
ATOM 6040 O O . VAL A 1 764 ? 11.575 -14.344 -5.844 1.00 89.69 764 VAL A O 1
ATOM 6043 N N . ARG A 1 765 ? 11.829 -13.194 -3.929 1.00 87.50 765 ARG A N 1
ATOM 6044 C CA . ARG A 1 765 ? 12.361 -11.986 -4.589 1.00 87.50 765 ARG A CA 1
ATOM 6045 C C . ARG A 1 765 ? 13.680 -12.260 -5.311 1.00 87.50 765 ARG A C 1
ATOM 6047 O O . ARG A 1 765 ? 13.844 -11.826 -6.448 1.00 87.50 765 ARG A O 1
ATOM 6054 N N . PHE A 1 766 ? 14.589 -13.013 -4.688 1.00 90.19 766 PHE A N 1
ATOM 6055 C CA . PHE A 1 766 ? 15.843 -13.412 -5.335 1.00 90.19 766 PHE A CA 1
ATOM 6056 C C . PHE A 1 766 ? 15.614 -14.360 -6.515 1.00 90.19 766 PHE A C 1
ATOM 6058 O O . PHE A 1 766 ? 16.198 -14.155 -7.575 1.00 90.19 766 PHE A O 1
ATOM 6065 N N . ALA A 1 767 ? 14.736 -15.358 -6.364 1.00 91.62 767 ALA A N 1
ATOM 6066 C CA . ALA A 1 767 ? 14.409 -16.306 -7.426 1.00 91.62 767 ALA A CA 1
ATOM 6067 C C . ALA A 1 767 ? 13.865 -15.577 -8.653 1.00 91.62 767 ALA A C 1
ATOM 6069 O O . ALA A 1 767 ? 14.312 -15.837 -9.767 1.00 91.62 767 ALA A O 1
ATOM 6070 N N . ARG A 1 768 ? 12.944 -14.630 -8.438 1.00 89.06 768 ARG A N 1
ATOM 6071 C CA . ARG A 1 768 ? 12.383 -13.783 -9.491 1.00 89.06 768 ARG A CA 1
ATOM 6072 C C . ARG A 1 768 ? 13.467 -12.995 -10.217 1.00 89.06 768 ARG A C 1
ATOM 6074 O O . ARG A 1 768 ? 13.548 -13.116 -11.432 1.00 89.06 768 ARG A O 1
ATOM 6081 N N . ALA A 1 769 ? 14.310 -12.267 -9.484 1.00 82.94 769 ALA A N 1
ATOM 6082 C CA . ALA A 1 769 ? 15.379 -11.463 -10.075 1.00 82.94 769 ALA A CA 1
ATOM 6083 C C . ALA A 1 769 ? 16.334 -12.315 -10.930 1.00 82.94 769 ALA A C 1
ATOM 6085 O O . ALA A 1 769 ? 16.528 -12.031 -12.107 1.00 82.94 769 ALA A O 1
ATOM 6086 N N . PHE A 1 770 ? 16.855 -13.421 -10.385 1.00 90.75 770 PHE A N 1
ATOM 6087 C CA . PHE A 1 770 ? 17.786 -14.282 -11.122 1.00 90.75 770 PHE A CA 1
ATOM 6088 C C . PHE A 1 770 ? 17.145 -14.962 -12.338 1.00 90.75 770 PHE A C 1
ATOM 6090 O O . PHE A 1 770 ? 17.800 -15.130 -13.359 1.00 90.75 770 PHE A O 1
ATOM 6097 N N . ILE A 1 771 ? 15.870 -15.348 -12.255 1.00 88.56 771 ILE A N 1
ATOM 6098 C CA . ILE A 1 771 ? 15.147 -15.963 -13.379 1.00 88.56 771 ILE A CA 1
ATOM 6099 C C . ILE A 1 771 ? 14.776 -14.938 -14.459 1.00 88.56 771 ILE A C 1
ATOM 6101 O O . ILE A 1 771 ? 14.634 -15.317 -15.619 1.00 88.56 771 ILE A O 1
ATOM 6105 N N . GLU A 1 772 ? 14.574 -13.668 -14.108 1.00 81.88 772 GLU A N 1
ATOM 6106 C CA . GLU A 1 772 ? 14.327 -12.588 -15.073 1.00 81.88 772 GLU A CA 1
ATOM 6107 C C . GLU A 1 772 ? 15.598 -12.151 -15.810 1.00 81.88 772 GLU A C 1
ATOM 6109 O O . GLU A 1 772 ? 15.510 -11.765 -16.976 1.00 81.88 772 GLU A O 1
ATOM 6114 N N . ASP A 1 773 ? 16.757 -12.282 -15.162 1.00 85.75 773 ASP A N 1
ATOM 6115 C CA . ASP A 1 773 ? 18.083 -12.036 -15.744 1.00 85.75 773 ASP A CA 1
ATOM 6116 C C . ASP A 1 773 ? 18.693 -13.283 -16.427 1.00 85.75 773 ASP A C 1
ATOM 6118 O O . ASP A 1 773 ? 19.856 -13.264 -16.829 1.00 85.75 773 ASP A O 1
ATOM 6122 N N . ASP A 1 774 ? 17.918 -14.367 -16.569 1.00 90.50 774 ASP A N 1
ATOM 6123 C CA . ASP A 1 774 ? 18.331 -15.659 -17.146 1.00 90.50 774 ASP A CA 1
ATOM 6124 C C . ASP A 1 774 ? 19.565 -16.302 -16.450 1.00 90.50 774 ASP A C 1
ATOM 6126 O O . ASP A 1 774 ? 20.283 -17.126 -17.021 1.00 90.50 774 ASP A O 1
ATOM 6130 N N . GLU A 1 775 ? 19.804 -15.988 -15.172 1.00 91.38 775 GLU A N 1
ATOM 6131 C CA . GLU A 1 775 ? 20.936 -16.468 -14.365 1.00 91.38 775 GLU A CA 1
ATOM 6132 C C . GLU A 1 775 ? 20.624 -17.798 -13.643 1.00 91.38 775 GLU A C 1
ATOM 6134 O O . GLU A 1 775 ? 20.541 -17.873 -12.411 1.00 91.38 775 GLU A O 1
ATOM 6139 N N . ALA A 1 776 ? 20.467 -18.886 -14.406 1.00 92.12 776 ALA A N 1
ATOM 6140 C CA . ALA A 1 776 ? 20.042 -20.195 -13.886 1.00 92.12 776 ALA A CA 1
ATOM 6141 C C . ALA A 1 776 ? 20.910 -20.741 -12.727 1.00 92.12 776 ALA A C 1
ATOM 6143 O O . ALA A 1 776 ? 20.371 -21.307 -11.772 1.00 92.12 776 ALA A O 1
ATOM 6144 N N . ASP A 1 777 ? 22.232 -20.546 -12.771 1.00 93.44 777 ASP A N 1
ATOM 6145 C CA . ASP A 1 777 ? 23.157 -21.036 -11.736 1.00 93.44 777 ASP A CA 1
ATOM 6146 C C . ASP A 1 777 ? 22.969 -20.326 -10.387 1.00 93.44 777 ASP A C 1
ATOM 6148 O O . ASP A 1 777 ? 23.118 -20.944 -9.331 1.00 93.44 777 ASP A O 1
ATOM 6152 N N . LYS A 1 778 ? 22.594 -19.039 -10.403 1.00 93.88 778 LYS A N 1
ATOM 6153 C CA . LYS A 1 778 ? 22.279 -18.285 -9.179 1.00 93.88 778 LYS A CA 1
ATOM 6154 C C . LYS A 1 778 ? 20.868 -18.580 -8.682 1.00 93.88 778 LYS A C 1
ATOM 6156 O O . LYS A 1 778 ? 20.640 -18.624 -7.474 1.00 93.88 778 LYS A O 1
ATOM 6161 N N . ALA A 1 779 ? 19.932 -18.828 -9.599 1.00 94.94 779 ALA A N 1
ATOM 6162 C CA . ALA A 1 779 ? 18.562 -19.195 -9.262 1.00 94.94 779 ALA A CA 1
ATOM 6163 C C . ALA A 1 779 ? 18.467 -20.577 -8.593 1.00 94.94 779 ALA A C 1
ATOM 6165 O O . ALA A 1 779 ? 17.664 -20.764 -7.682 1.00 94.94 779 ALA A O 1
ATOM 6166 N N . GLU A 1 780 ? 19.285 -21.553 -8.993 1.00 97.25 780 GLU A N 1
ATOM 6167 C CA . GLU A 1 780 ? 19.199 -22.926 -8.482 1.00 97.25 780 GLU A CA 1
ATOM 6168 C C . GLU A 1 780 ? 19.281 -23.084 -6.951 1.00 97.25 780 GLU A C 1
ATOM 6170 O O . GLU A 1 780 ? 18.381 -23.722 -6.391 1.00 97.25 780 GLU A O 1
ATOM 6175 N N . PRO A 1 781 ? 20.290 -22.547 -6.237 1.00 97.44 781 PRO A N 1
ATOM 6176 C CA . PRO A 1 781 ? 20.342 -22.668 -4.780 1.00 97.44 781 PRO A CA 1
ATOM 6177 C C . PRO A 1 781 ? 19.140 -21.999 -4.102 1.00 97.44 781 PRO A C 1
ATOM 6179 O O . PRO A 1 781 ? 18.598 -22.552 -3.148 1.00 97.44 781 PRO A O 1
ATOM 6182 N N . VAL A 1 782 ? 18.672 -20.865 -4.628 1.00 96.62 782 VAL A N 1
ATOM 6183 C CA . VAL A 1 782 ? 17.494 -20.154 -4.109 1.00 96.62 782 VAL A CA 1
ATOM 6184 C C . VAL A 1 782 ? 16.229 -20.997 -4.276 1.00 96.62 782 VAL A C 1
ATOM 6186 O O . VAL A 1 782 ? 15.482 -21.190 -3.321 1.00 96.62 782 VAL A O 1
ATOM 6189 N N . VAL A 1 783 ? 16.006 -21.569 -5.462 1.00 97.38 783 VAL A N 1
ATOM 6190 C CA . VAL A 1 783 ? 14.839 -22.420 -5.747 1.00 97.38 783 VAL A CA 1
ATOM 6191 C C . VAL A 1 783 ? 14.845 -23.701 -4.904 1.00 97.38 783 VAL A C 1
ATOM 6193 O O . VAL A 1 783 ? 13.785 -24.163 -4.480 1.00 97.38 783 VAL A O 1
ATOM 6196 N N . ARG A 1 784 ? 16.020 -24.264 -4.593 1.00 97.50 784 ARG A N 1
ATOM 6197 C CA . ARG A 1 784 ? 16.129 -25.378 -3.632 1.00 97.50 784 ARG A CA 1
ATOM 6198 C C . ARG A 1 784 ? 15.720 -24.953 -2.223 1.00 97.50 784 ARG A C 1
ATOM 6200 O O . ARG A 1 784 ? 15.006 -25.696 -1.558 1.00 97.50 784 ARG A O 1
ATOM 6207 N N . THR A 1 785 ? 16.116 -23.760 -1.788 1.00 97.25 785 THR A N 1
ATOM 6208 C CA . THR A 1 785 ? 15.681 -23.206 -0.499 1.00 97.25 785 THR A CA 1
ATOM 6209 C C . THR A 1 785 ? 14.163 -23.019 -0.455 1.00 97.25 785 THR A C 1
ATOM 6211 O O . THR A 1 785 ? 13.545 -23.419 0.528 1.00 97.25 785 THR A O 1
ATOM 6214 N N . LEU A 1 786 ? 13.534 -22.526 -1.532 1.00 96.69 786 LEU A N 1
ATOM 6215 C CA . LEU A 1 786 ? 12.067 -22.426 -1.625 1.00 96.69 786 LEU A CA 1
ATOM 6216 C C . LEU A 1 786 ? 11.373 -23.781 -1.413 1.00 96.69 786 LEU A C 1
ATOM 6218 O O . LEU A 1 786 ? 10.391 -23.860 -0.677 1.00 96.69 786 LEU A O 1
ATOM 6222 N N . GLN A 1 787 ? 11.910 -24.852 -2.008 1.00 96.12 787 GLN A N 1
ATOM 6223 C CA . GLN A 1 787 ? 11.382 -26.211 -1.841 1.00 96.12 787 GLN A CA 1
ATOM 6224 C C . GLN A 1 787 ? 11.449 -26.703 -0.395 1.00 96.12 787 GLN A C 1
ATOM 6226 O O . GLN A 1 787 ? 10.562 -27.440 0.029 1.00 96.12 787 GLN A O 1
ATOM 6231 N N . ASN A 1 788 ? 12.484 -26.319 0.350 1.00 95.25 788 ASN A N 1
ATOM 6232 C CA . ASN A 1 788 ? 12.638 -26.724 1.744 1.00 95.25 788 ASN A CA 1
ATOM 6233 C C . ASN A 1 788 ? 11.711 -25.932 2.671 1.00 95.25 788 ASN A C 1
ATOM 6235 O O . ASN A 1 788 ? 11.118 -26.523 3.566 1.00 95.25 788 ASN A O 1
ATOM 6239 N N . LEU A 1 789 ? 11.576 -24.623 2.439 1.00 95.00 789 LEU A N 1
ATOM 6240 C CA . LEU A 1 789 ? 10.782 -23.732 3.291 1.00 95.00 789 LEU A CA 1
ATOM 6241 C C . LEU A 1 789 ? 9.274 -23.899 3.075 1.00 95.00 789 LEU A C 1
ATOM 6243 O O . LEU A 1 789 ? 8.505 -23.901 4.028 1.00 95.00 789 LEU A O 1
ATOM 6247 N N . ASN A 1 790 ? 8.825 -24.009 1.822 1.00 95.31 790 ASN A N 1
ATOM 6248 C CA . ASN A 1 790 ? 7.397 -24.014 1.499 1.00 95.31 790 ASN A CA 1
ATOM 6249 C C . ASN A 1 790 ? 7.109 -24.879 0.255 1.00 95.31 790 ASN A C 1
ATOM 6251 O O . ASN A 1 790 ? 6.772 -24.365 -0.819 1.00 95.31 790 ASN A O 1
ATOM 6255 N N . PRO A 1 791 ? 7.235 -26.215 0.368 1.00 94.88 791 PRO A N 1
ATOM 6256 C CA . PRO A 1 791 ? 7.099 -27.146 -0.758 1.00 94.88 791 PRO A CA 1
ATOM 6257 C C . PRO A 1 791 ? 5.704 -27.159 -1.393 1.00 94.88 791 PRO A C 1
ATOM 6259 O O . PRO A 1 791 ? 5.536 -27.660 -2.502 1.00 94.88 791 PRO A O 1
ATOM 6262 N N . LYS A 1 792 ? 4.689 -26.668 -0.676 1.00 95.00 792 LYS A N 1
ATOM 6263 C CA . LYS A 1 792 ? 3.285 -26.676 -1.103 1.00 95.00 792 LYS A CA 1
ATOM 6264 C C . LYS A 1 792 ? 2.853 -25.372 -1.764 1.00 95.00 792 LYS A C 1
ATOM 6266 O O . LYS A 1 792 ? 1.770 -25.329 -2.337 1.00 95.00 792 LYS A O 1
ATOM 6271 N N . SER A 1 793 ? 3.693 -24.337 -1.739 1.00 95.62 793 SER A N 1
ATOM 6272 C CA . SER A 1 793 ? 3.410 -23.092 -2.448 1.00 95.62 793 SER A CA 1
ATOM 6273 C C . SER A 1 793 ? 3.464 -23.289 -3.964 1.00 95.62 793 SER A C 1
ATOM 6275 O O . SER A 1 793 ? 4.368 -23.937 -4.507 1.00 95.62 793 SER A O 1
ATOM 6277 N N . PHE A 1 794 ? 2.516 -22.670 -4.667 1.00 96.44 794 PHE A N 1
ATOM 6278 C CA . PHE A 1 794 ? 2.544 -22.610 -6.125 1.00 96.44 794 PHE A CA 1
ATOM 6279 C C . PHE A 1 794 ? 3.789 -21.874 -6.643 1.00 96.44 794 PHE A C 1
ATOM 6281 O O . PHE A 1 794 ? 4.298 -22.232 -7.702 1.00 96.44 794 PHE A O 1
ATOM 6288 N N . GLU A 1 795 ? 4.315 -20.888 -5.903 1.00 96.00 795 GLU A N 1
ATOM 6289 C CA . GLU A 1 795 ? 5.505 -20.126 -6.306 1.00 96.00 795 GLU A CA 1
ATOM 6290 C C . GLU A 1 795 ? 6.739 -21.024 -6.352 1.00 96.00 795 GLU A C 1
ATOM 6292 O O . GLU A 1 795 ? 7.523 -20.946 -7.295 1.00 96.00 795 GLU A O 1
ATOM 6297 N N . THR A 1 796 ? 6.878 -21.934 -5.384 1.00 97.38 796 THR A N 1
ATOM 6298 C CA . THR A 1 796 ? 7.944 -22.944 -5.369 1.00 97.38 796 THR A CA 1
ATOM 6299 C C . THR A 1 796 ? 7.916 -23.776 -6.646 1.00 97.38 796 THR A C 1
ATOM 6301 O O . THR A 1 796 ? 8.926 -23.884 -7.344 1.00 97.38 796 THR A O 1
ATOM 6304 N N . SER A 1 797 ? 6.744 -24.317 -6.987 1.00 98.06 797 SER A N 1
ATOM 6305 C CA . SER A 1 797 ? 6.562 -25.140 -8.189 1.00 98.06 797 SER A CA 1
ATOM 6306 C C . SER A 1 797 ? 6.782 -24.320 -9.466 1.00 98.06 797 SER A C 1
ATOM 6308 O O . SER A 1 797 ? 7.461 -24.766 -10.390 1.00 98.06 797 SER A O 1
ATOM 6310 N N . TYR A 1 798 ? 6.299 -23.076 -9.496 1.00 97.88 798 TYR A N 1
ATOM 6311 C CA . TYR A 1 798 ? 6.487 -22.157 -10.614 1.00 97.88 798 TYR A CA 1
ATOM 6312 C C . TYR A 1 798 ? 7.967 -21.842 -10.865 1.00 97.88 798 TYR A C 1
ATOM 6314 O O . TYR A 1 798 ? 8.437 -21.973 -11.997 1.00 97.88 798 TYR A O 1
ATOM 6322 N N . PHE A 1 799 ? 8.732 -21.471 -9.834 1.00 98.00 799 PHE A N 1
ATOM 6323 C CA . PHE A 1 799 ? 10.153 -21.160 -9.996 1.00 98.00 799 PHE A CA 1
ATOM 6324 C C . PHE A 1 799 ? 10.995 -22.402 -10.305 1.00 98.00 799 PHE A C 1
ATOM 6326 O O . PHE A 1 799 ? 11.959 -22.300 -11.064 1.00 98.00 799 PHE A O 1
ATOM 6333 N N . GLN A 1 800 ? 10.605 -23.585 -9.817 1.00 98.31 800 GLN A N 1
ATOM 6334 C CA . GLN A 1 800 ? 11.176 -24.852 -10.286 1.00 98.31 800 GLN A CA 1
ATOM 6335 C C . GLN A 1 800 ? 10.946 -25.054 -11.784 1.00 98.31 800 GLN A C 1
ATOM 6337 O O . GLN A 1 800 ? 11.898 -25.346 -12.506 1.00 98.31 800 GLN A O 1
ATOM 6342 N N . GLY A 1 801 ? 9.715 -24.849 -12.261 1.00 98.00 801 GLY A N 1
ATOM 6343 C CA . GLY A 1 801 ? 9.385 -24.935 -13.683 1.00 98.00 801 GLY A CA 1
ATOM 6344 C C . GLY A 1 801 ? 10.192 -23.947 -14.523 1.00 98.00 801 GLY A C 1
ATOM 6345 O O . GLY A 1 801 ? 10.806 -24.332 -15.515 1.00 98.00 801 GLY A O 1
ATOM 6346 N N . ARG A 1 802 ? 10.290 -22.686 -14.087 1.00 98.06 802 ARG A N 1
ATOM 6347 C CA . ARG A 1 802 ? 11.094 -21.654 -14.764 1.00 98.06 802 ARG A CA 1
ATOM 6348 C C . ARG A 1 802 ? 12.581 -22.001 -14.816 1.00 98.06 802 ARG A C 1
ATOM 6350 O O . ARG A 1 802 ? 13.193 -21.845 -15.867 1.00 98.06 802 ARG A O 1
ATOM 6357 N N . LEU A 1 803 ? 13.158 -22.496 -13.723 1.00 98.12 803 LEU A N 1
ATOM 6358 C CA . LEU A 1 803 ? 14.558 -22.925 -13.688 1.00 98.12 803 LEU A CA 1
ATOM 6359 C C . LEU A 1 803 ? 14.816 -24.105 -14.635 1.00 98.12 803 LEU A C 1
ATOM 6361 O O . LEU A 1 803 ? 15.817 -24.120 -15.347 1.00 98.12 803 LEU A O 1
ATOM 6365 N N . LEU A 1 804 ? 13.920 -25.095 -14.654 1.00 98.06 804 LEU A N 1
ATOM 6366 C CA . LEU A 1 804 ? 14.008 -26.239 -15.565 1.00 98.06 804 LEU A CA 1
ATOM 6367 C C . LEU A 1 804 ? 13.889 -25.802 -17.026 1.00 98.06 804 LEU A C 1
ATOM 6369 O O . LEU A 1 804 ? 14.651 -26.282 -17.864 1.00 98.06 804 LEU A O 1
ATOM 6373 N N . PHE A 1 805 ? 13.002 -24.846 -17.309 1.00 97.31 805 PHE A N 1
ATOM 6374 C CA . PHE A 1 805 ? 12.847 -24.247 -18.630 1.00 97.31 805 PHE A CA 1
ATOM 6375 C C . PHE A 1 805 ? 14.146 -23.570 -19.096 1.00 97.31 805 PHE A C 1
ATOM 6377 O O . PHE A 1 805 ? 14.609 -23.848 -20.197 1.00 97.31 805 PHE A O 1
ATOM 6384 N N . LEU A 1 806 ? 14.791 -22.762 -18.243 1.00 94.94 806 LEU A N 1
ATOM 6385 C CA . LEU A 1 806 ? 16.092 -22.138 -18.550 1.00 94.94 806 LEU A CA 1
ATOM 6386 C C . LEU A 1 806 ? 17.200 -23.168 -18.821 1.00 94.94 806 LEU A C 1
ATOM 6388 O O . LEU A 1 806 ? 18.126 -22.903 -19.579 1.00 94.94 806 LEU A O 1
ATOM 6392 N N . LYS A 1 807 ? 17.099 -24.360 -18.225 1.00 96.00 807 LYS A N 1
ATOM 6393 C CA . LYS A 1 807 ? 18.037 -25.475 -18.426 1.00 96.00 807 LYS A CA 1
ATOM 6394 C C . LYS A 1 807 ? 17.691 -26.371 -19.624 1.00 96.00 807 LYS A C 1
ATOM 6396 O O . LYS A 1 807 ? 18.310 -27.424 -19.773 1.00 96.00 807 LYS A O 1
ATOM 6401 N N . GLY A 1 808 ? 16.692 -26.011 -20.431 1.00 96.19 808 GLY A N 1
ATOM 6402 C CA . GLY A 1 808 ? 16.244 -26.800 -21.584 1.00 96.19 808 GLY A CA 1
ATOM 6403 C C . GLY A 1 808 ? 15.520 -28.103 -21.221 1.00 96.19 808 GLY A C 1
ATOM 6404 O O . GLY A 1 808 ? 15.395 -28.997 -22.052 1.00 96.19 808 GLY A O 1
ATOM 6405 N N . LYS A 1 809 ? 15.060 -28.258 -19.971 1.00 97.75 809 LYS A N 1
ATOM 6406 C CA . LYS A 1 809 ? 14.338 -29.451 -19.492 1.00 97.75 809 LYS A CA 1
ATOM 6407 C C . LYS A 1 809 ? 12.829 -29.240 -19.575 1.00 97.75 809 LYS A C 1
ATOM 6409 O O . LYS A 1 809 ? 12.142 -29.187 -18.554 1.00 97.75 809 LYS A O 1
ATOM 6414 N N . TYR A 1 810 ? 12.315 -29.092 -20.791 1.00 97.75 810 TYR A N 1
ATOM 6415 C CA . TYR A 1 810 ? 10.944 -28.630 -21.028 1.00 97.75 810 TYR A CA 1
ATOM 6416 C C . TYR A 1 810 ? 9.860 -29.586 -20.502 1.00 97.75 810 TYR A C 1
ATOM 6418 O O . TYR A 1 810 ? 8.921 -29.123 -19.860 1.00 97.75 810 TYR A O 1
ATOM 6426 N N . ALA A 1 811 ? 10.036 -30.905 -20.642 1.00 97.62 811 ALA A N 1
ATOM 6427 C CA . ALA A 1 811 ? 9.087 -31.899 -20.116 1.00 97.62 811 ALA A CA 1
ATOM 6428 C C . ALA A 1 811 ? 8.982 -31.901 -18.578 1.00 97.62 811 ALA A C 1
ATOM 6430 O O . ALA A 1 811 ? 7.908 -32.112 -18.013 1.00 97.62 811 ALA A O 1
ATOM 6431 N N . ASP A 1 812 ? 10.089 -31.650 -17.873 1.00 98.06 812 ASP A N 1
ATOM 6432 C CA . ASP A 1 812 ? 10.063 -31.520 -16.412 1.00 98.06 812 ASP A CA 1
ATOM 6433 C C . ASP A 1 812 ? 9.504 -30.153 -15.989 1.00 98.06 812 ASP A C 1
ATOM 6435 O O . ASP A 1 812 ? 8.813 -30.052 -14.972 1.00 98.06 812 ASP A O 1
ATOM 6439 N N . ALA A 1 813 ? 9.775 -29.103 -16.774 1.00 98.12 813 ALA A N 1
ATOM 6440 C CA . ALA A 1 813 ? 9.217 -27.773 -16.556 1.00 98.12 813 ALA A CA 1
ATOM 6441 C C . ALA A 1 813 ? 7.687 -27.772 -16.686 1.00 98.12 813 ALA A C 1
ATOM 6443 O O . ALA A 1 813 ? 7.011 -27.212 -15.825 1.00 98.12 813 ALA A O 1
ATOM 6444 N N . GLU A 1 814 ? 7.146 -28.449 -17.705 1.00 98.31 814 GLU A N 1
ATOM 6445 C CA . GLU A 1 814 ? 5.706 -28.638 -17.909 1.00 98.31 814 GLU A CA 1
ATOM 6446 C C . GLU A 1 814 ? 5.037 -29.196 -16.649 1.00 98.31 814 GLU A C 1
ATOM 6448 O O . GLU A 1 814 ? 4.157 -28.545 -16.085 1.00 98.31 814 GLU A O 1
ATOM 6453 N N . LYS A 1 815 ? 5.524 -30.335 -16.136 1.00 98.25 815 LYS A N 1
ATOM 6454 C CA . LYS A 1 815 ? 4.993 -30.968 -14.915 1.00 98.25 815 LYS A CA 1
ATOM 6455 C C . LYS A 1 815 ? 4.995 -30.021 -13.720 1.00 98.25 815 LYS A C 1
ATOM 6457 O O . LYS A 1 815 ? 4.083 -30.053 -12.898 1.00 98.25 815 LYS A O 1
ATOM 6462 N N . LYS A 1 816 ? 6.020 -29.173 -13.604 1.00 98.31 816 LYS A N 1
ATOM 6463 C CA . LYS A 1 816 ? 6.125 -28.193 -12.518 1.00 98.31 816 LYS A CA 1
ATOM 6464 C C . LYS A 1 816 ? 5.177 -27.011 -12.675 1.00 98.31 816 LYS A C 1
ATOM 6466 O O . LYS A 1 816 ? 4.669 -26.523 -11.667 1.00 98.31 816 LYS A O 1
ATOM 6471 N N . PHE A 1 817 ? 4.874 -26.587 -13.897 1.00 98.50 817 PHE A N 1
ATOM 6472 C CA . PHE A 1 817 ? 3.818 -25.601 -14.133 1.00 98.50 817 PHE A CA 1
ATOM 6473 C C . PHE A 1 817 ? 2.419 -26.180 -13.889 1.00 98.50 817 PHE A C 1
ATOM 6475 O O . PHE A 1 817 ? 1.572 -25.478 -13.337 1.00 98.50 817 PHE A O 1
ATOM 6482 N N . GLU A 1 818 ? 2.180 -27.451 -14.221 1.00 98.38 818 GLU A N 1
ATOM 6483 C CA . GLU A 1 818 ? 0.935 -28.149 -13.863 1.00 98.38 818 GLU A CA 1
ATOM 6484 C C . GLU A 1 818 ? 0.786 -28.286 -12.345 1.00 98.38 818 GLU A C 1
ATOM 6486 O O . GLU A 1 818 ? -0.265 -27.946 -11.803 1.00 98.38 818 GLU A O 1
ATOM 6491 N N . GLU A 1 819 ? 1.856 -28.680 -11.643 1.00 97.50 819 GLU A N 1
ATOM 6492 C CA . GLU A 1 819 ? 1.873 -28.707 -10.177 1.00 97.50 819 GLU A CA 1
ATOM 6493 C C . GLU A 1 819 ? 1.579 -27.317 -9.598 1.00 97.50 819 GLU A C 1
ATOM 6495 O O . GLU A 1 819 ? 0.752 -27.197 -8.699 1.00 97.50 819 GLU A O 1
ATOM 6500 N N . ALA A 1 820 ? 2.190 -26.255 -10.134 1.00 97.19 820 ALA A N 1
ATOM 6501 C CA . ALA A 1 820 ? 1.918 -24.891 -9.687 1.00 97.19 820 ALA A CA 1
ATOM 6502 C C . ALA A 1 820 ? 0.433 -24.523 -9.835 1.00 97.19 820 ALA A C 1
ATOM 6504 O O . ALA A 1 820 ? -0.140 -23.957 -8.909 1.00 97.19 820 ALA A O 1
ATOM 6505 N N . LEU A 1 821 ? -0.212 -24.875 -10.952 1.00 97.19 821 LEU A N 1
ATOM 6506 C CA . LEU A 1 821 ? -1.646 -24.633 -11.157 1.00 97.19 821 LEU A CA 1
ATOM 6507 C C . LEU A 1 821 ? -2.529 -25.433 -10.188 1.00 97.19 821 LEU A C 1
ATOM 6509 O O . LEU A 1 821 ? -3.551 -24.909 -9.748 1.00 97.19 821 LEU A O 1
ATOM 6513 N N . ASP A 1 822 ? -2.128 -26.650 -9.810 1.00 95.19 822 ASP A N 1
ATOM 6514 C CA . ASP A 1 822 ? -2.829 -27.447 -8.796 1.00 95.19 822 ASP A CA 1
ATOM 6515 C C . ASP A 1 822 ? -2.637 -26.907 -7.367 1.00 95.19 822 ASP A C 1
ATOM 6517 O O . ASP A 1 822 ? -3.416 -27.227 -6.479 1.00 95.19 822 ASP A O 1
ATOM 6521 N N . ARG A 1 823 ? -1.666 -26.030 -7.092 1.00 93.88 823 ARG A N 1
ATOM 6522 C CA . ARG A 1 823 ? -1.493 -25.402 -5.761 1.00 93.88 823 ARG A CA 1
ATOM 6523 C C . ARG A 1 823 ? -2.366 -24.160 -5.536 1.00 93.88 823 ARG A C 1
ATOM 6525 O O . ARG A 1 823 ? -2.049 -23.334 -4.685 1.00 93.88 823 ARG A O 1
ATOM 6532 N N . ASP A 1 824 ? -3.457 -24.029 -6.288 1.00 93.56 824 ASP A N 1
ATOM 6533 C CA . ASP A 1 824 ? -4.392 -22.900 -6.261 1.00 93.56 824 ASP A CA 1
ATOM 6534 C C . ASP A 1 824 ? -3.672 -21.533 -6.233 1.00 93.56 824 ASP A C 1
ATOM 6536 O O . ASP A 1 824 ? -3.760 -20.807 -5.231 1.00 93.56 824 ASP A O 1
ATOM 6540 N N . PRO A 1 825 ? -2.963 -21.145 -7.317 1.00 91.75 825 PRO A N 1
ATOM 6541 C CA . PRO A 1 825 ? -2.403 -19.807 -7.430 1.00 91.75 825 PRO A CA 1
ATOM 6542 C C . PRO A 1 825 ? -3.486 -18.757 -7.189 1.00 91.75 825 PRO A C 1
ATOM 6544 O O . PRO A 1 825 ? -4.639 -18.889 -7.632 1.00 91.75 825 PRO A O 1
ATOM 6547 N N . HIS A 1 826 ? -3.112 -17.722 -6.452 1.00 85.94 826 HIS A N 1
ATOM 6548 C CA . HIS A 1 826 ? -3.983 -16.599 -6.156 1.00 85.94 826 HIS A CA 1
ATOM 6549 C C . HIS A 1 826 ? -4.039 -15.642 -7.354 1.00 85.94 826 HIS A C 1
ATOM 6551 O O . HIS A 1 826 ? -3.052 -15.506 -8.065 1.00 85.94 826 HIS A O 1
ATOM 6557 N N . TYR A 1 827 ? -5.184 -14.987 -7.563 1.00 87.81 827 TYR A N 1
ATOM 6558 C CA . TYR A 1 827 ? -5.512 -14.164 -8.741 1.00 87.81 827 TYR A CA 1
ATOM 6559 C C . TYR A 1 827 ? -5.567 -14.913 -10.082 1.00 87.81 827 TYR A C 1
ATOM 6561 O O . TYR A 1 827 ? -4.770 -15.804 -10.379 1.00 87.81 827 TYR A O 1
ATOM 6569 N N . GLU A 1 828 ? -6.480 -14.496 -10.960 1.00 87.75 828 GLU A N 1
ATOM 6570 C CA . GLU A 1 828 ? -6.581 -15.095 -12.296 1.00 87.75 828 GLU A CA 1
ATOM 6571 C C . GLU A 1 828 ? -5.390 -14.727 -13.194 1.00 87.75 828 GLU A C 1
ATOM 6573 O O . GLU A 1 828 ? -4.887 -15.580 -13.920 1.00 87.75 828 GLU A O 1
ATOM 6578 N N . ALA A 1 829 ? -4.854 -13.507 -13.080 1.00 84.38 829 ALA A N 1
ATOM 6579 C CA . ALA A 1 829 ? -3.694 -13.068 -13.864 1.00 84.38 829 ALA A CA 1
ATOM 6580 C C . ALA A 1 829 ? -2.437 -13.928 -13.611 1.00 84.38 829 ALA A C 1
ATOM 6582 O O . ALA A 1 829 ? -1.684 -14.231 -14.538 1.00 84.38 829 ALA A O 1
ATOM 6583 N N . VAL A 1 830 ? -2.222 -14.377 -12.369 1.00 87.56 830 VAL A N 1
ATOM 6584 C CA . VAL A 1 830 ? -1.112 -15.281 -12.025 1.00 87.56 830 VAL A CA 1
ATOM 6585 C C . VAL A 1 830 ? -1.333 -16.654 -12.658 1.00 87.56 830 VAL A C 1
ATOM 6587 O O . VAL A 1 830 ? -0.405 -17.219 -13.238 1.00 87.56 830 VAL A O 1
ATOM 6590 N N . ARG A 1 831 ? -2.563 -17.183 -12.615 1.00 92.19 831 ARG A N 1
ATOM 6591 C CA . ARG A 1 831 ? -2.903 -18.458 -13.267 1.00 92.19 831 ARG A CA 1
ATOM 6592 C C . ARG A 1 831 ? -2.712 -18.375 -14.777 1.00 92.19 831 ARG A C 1
ATOM 6594 O O . ARG A 1 831 ? -2.091 -19.265 -15.349 1.00 92.19 831 ARG A O 1
ATOM 6601 N N . GLU A 1 832 ? -3.184 -17.309 -15.419 1.00 90.62 832 GLU A N 1
ATOM 6602 C CA . GLU A 1 832 ? -2.957 -17.040 -16.844 1.00 90.62 832 GLU A CA 1
ATOM 6603 C C . GLU A 1 832 ? -1.457 -16.988 -17.166 1.00 90.62 832 GLU A C 1
ATOM 6605 O O . GLU A 1 832 ? -1.015 -17.622 -18.124 1.00 90.62 832 GLU A O 1
ATOM 6610 N N . HIS A 1 833 ? -0.653 -16.316 -16.336 1.00 91.00 833 HIS A N 1
ATOM 6611 C CA . HIS A 1 833 ? 0.798 -16.259 -16.515 1.00 91.00 833 HIS A CA 1
ATOM 6612 C C . HIS A 1 833 ? 1.462 -17.640 -16.424 1.00 91.00 833 HIS A C 1
ATOM 6614 O O . HIS A 1 833 ? 2.310 -17.979 -17.252 1.00 91.00 833 HIS A O 1
ATOM 6620 N N . ILE A 1 834 ? 1.064 -18.469 -15.455 1.00 94.88 834 ILE A N 1
ATOM 6621 C CA . ILE A 1 834 ? 1.578 -19.839 -15.327 1.00 94.88 834 ILE A CA 1
ATOM 6622 C C . ILE A 1 834 ? 1.135 -20.688 -16.527 1.00 94.88 834 ILE A C 1
ATOM 6624 O O . ILE A 1 834 ? 1.960 -21.403 -17.091 1.00 94.88 834 ILE A O 1
ATOM 6628 N N . ARG A 1 835 ? -0.120 -20.564 -16.989 1.00 97.75 835 ARG A N 1
ATOM 6629 C CA . ARG A 1 835 ? -0.615 -21.256 -18.197 1.00 97.75 835 ARG A CA 1
ATOM 6630 C C . ARG A 1 835 ? 0.162 -20.857 -19.455 1.00 97.75 835 ARG A C 1
ATOM 6632 O O . ARG A 1 835 ? 0.434 -21.714 -20.287 1.00 97.75 835 ARG A O 1
ATOM 6639 N N . GLN A 1 836 ? 0.563 -19.592 -19.591 1.00 96.44 836 GLN A N 1
ATOM 6640 C CA . GLN A 1 836 ? 1.415 -19.150 -20.704 1.00 96.44 836 GLN A CA 1
ATOM 6641 C C . GLN A 1 836 ? 2.781 -19.845 -20.685 1.00 96.44 836 GLN A C 1
ATOM 6643 O O . GLN A 1 836 ? 3.275 -20.255 -21.732 1.00 96.44 836 GLN A O 1
ATOM 6648 N N . TRP A 1 837 ? 3.398 -19.993 -19.512 1.00 95.81 837 TRP A N 1
ATOM 6649 C CA . TRP A 1 837 ? 4.659 -20.730 -19.379 1.00 95.81 837 TRP A CA 1
ATOM 6650 C C . TRP A 1 837 ? 4.495 -22.233 -19.584 1.00 95.81 837 TRP A C 1
ATOM 6652 O O . TRP A 1 837 ? 5.345 -22.843 -20.227 1.00 95.81 837 TRP A O 1
ATOM 6662 N N . LEU A 1 838 ? 3.389 -22.806 -19.109 1.00 98.12 838 LEU A N 1
ATOM 6663 C CA . LEU A 1 838 ? 3.019 -24.188 -19.392 1.00 98.12 838 LEU A CA 1
ATOM 6664 C C . LEU A 1 838 ? 2.917 -24.430 -20.902 1.00 98.12 838 LEU A C 1
ATOM 6666 O O . LEU A 1 838 ? 3.494 -25.390 -21.400 1.00 98.12 838 LEU A O 1
ATOM 6670 N N . GLN A 1 839 ? 2.240 -23.541 -21.636 1.00 97.19 839 GLN A N 1
ATOM 6671 C CA . GLN A 1 839 ? 2.126 -23.653 -23.089 1.00 97.19 839 GLN A CA 1
ATOM 6672 C C . GLN A 1 839 ? 3.490 -23.534 -23.774 1.00 97.19 839 GLN A C 1
ATOM 6674 O O . GLN A 1 839 ? 3.821 -24.372 -24.599 1.00 97.19 839 GLN A O 1
ATOM 6679 N N . LYS A 1 840 ? 4.333 -22.575 -23.367 1.00 96.81 840 LYS A N 1
ATOM 6680 C CA . LYS A 1 840 ? 5.704 -22.469 -23.894 1.00 96.81 840 LYS A CA 1
ATOM 6681 C C . LYS A 1 840 ? 6.521 -23.737 -23.662 1.00 96.81 840 LYS A C 1
ATOM 6683 O O . LYS A 1 840 ? 7.260 -24.150 -24.539 1.00 96.81 840 LYS A O 1
ATOM 6688 N N . ALA A 1 841 ? 6.402 -24.358 -22.490 1.00 96.62 841 ALA A N 1
ATOM 6689 C CA . ALA A 1 841 ? 7.093 -25.613 -22.206 1.00 96.62 841 ALA A CA 1
ATOM 6690 C C . ALA A 1 841 ? 6.583 -26.777 -23.069 1.00 96.62 841 ALA A C 1
ATOM 6692 O O . ALA A 1 841 ? 7.352 -27.693 -23.331 1.00 96.62 841 ALA A O 1
ATOM 6693 N N . LYS A 1 842 ? 5.317 -26.748 -23.504 1.00 95.56 842 LYS A N 1
ATOM 6694 C CA . LYS A 1 842 ? 4.748 -27.716 -24.455 1.00 95.56 842 LYS A CA 1
ATOM 6695 C C . LYS A 1 842 ? 5.206 -27.454 -25.889 1.00 95.56 842 LYS A C 1
ATOM 6697 O O . LYS A 1 842 ? 5.441 -28.405 -26.616 1.00 95.56 842 LYS A O 1
ATOM 6702 N N . ASP A 1 843 ? 5.340 -26.187 -26.274 1.00 95.62 843 ASP A N 1
ATOM 6703 C CA . ASP A 1 843 ? 5.735 -25.792 -27.631 1.00 95.62 843 ASP A CA 1
ATOM 6704 C C . ASP A 1 843 ? 7.229 -26.055 -27.925 1.00 95.62 843 ASP A C 1
ATOM 6706 O O . ASP A 1 843 ? 7.596 -26.246 -29.081 1.00 95.62 843 ASP A O 1
ATOM 6710 N N . GLU A 1 844 ? 8.085 -26.049 -26.896 1.00 92.38 844 GLU A N 1
ATOM 6711 C CA . GLU A 1 844 ? 9.538 -26.298 -27.002 1.00 92.38 844 GLU A CA 1
ATOM 6712 C C . GLU A 1 844 ? 9.925 -27.791 -26.881 1.00 92.38 844 GLU A C 1
ATOM 6714 O O . GLU A 1 844 ? 11.100 -28.138 -27.032 1.00 92.38 844 GLU A O 1
ATOM 6719 N N . GLN A 1 845 ? 8.964 -28.671 -26.566 1.00 86.12 845 GLN A N 1
ATOM 6720 C CA . GLN A 1 845 ? 9.134 -30.134 -26.589 1.00 86.12 845 GLN A CA 1
ATOM 6721 C C . GLN A 1 845 ? 8.977 -30.679 -28.004 1.00 86.12 845 GLN A C 1
ATOM 6723 O O . GLN A 1 845 ? 9.772 -31.583 -28.356 1.00 86.12 845 GLN A O 1
#

Sequence (845 aa):
MADSADPEYGFPPPSNVVMNVVRAGCAYGLLGVQLLLFLFVLELPYWVADRFFAKHRGDAFYSGQRGLARWFFRLFPFGQQRRINCRRKAFPAPCVIVCNHQSTLDILMALMLPVNARWMIKGWPFKYPLMGELNKLCRHIQIDEQAEDADPERPQGFEKALDWLKDGVSILVFPEGSRSPDGNMRRFKNGAFMLAIDAQVPVVPVVIDGTGATVRKGSPAVHHPDTIIKVLDPIATTGLADERQAAELKQRVHSVMKAELAALRRGKRPSFPRIHGWVTRLGMALVALLIALLVGVSVYVSNWCIAQPPMYEGSRELAKTEIISSTVQDLPVKQLGLNWRRERDGIHEIGLTGNRWERGYANARLNQDLTEEQEKLLIEKINEFLPNKASYWLVKQLVAINNRDLPDYISDDEKLEVLGLTEGSIDHHPEEAPLYHRILNYHAAHDISHIFIDNPLVTTSEFVGCTSFAAWGKASKDGQLIVGRNFDFEAGKVFDEDKAVLYVWPEKGIPYVHVAWAGMAGAVTGMNKEGLSIHVNAARTDEVSFGHIGTPVSMLVRRVLAQCSTIDEAYELINETQVFVSDTYMIATRKDKRAVVIEKSPGHCAMREADKPGLLLQTNHMLTEPFAGDAVNKEQIERATTTYRWQRLEELTERHLGSIDPTIAQEILRDRKGRGDKDIGLGNRNAIDAGICCHSVITNVTTGELWVSAAPHTYGKYIRIPVQQMLEAGPQFSVRVKMNPAQDLPRDPRGPEYEDLVEFRKQVRFARAFIEDDEADKAEPVVRTLQNLNPKSFETSYFQGRLLFLKGKYADAEKKFEEALDRDPHYEAVREHIRQWLQKAKDEQ

pLDDT: mean 88.08, std 12.45, range [29.98, 98.75]

Secondary structure (DSSP, 8-state):
---------PPPPP--HHHHHHHHHHHHHHHHHHHHHIIIIIHHHHHHHHHHT-SSTTHHHHHHHHHHHHHHHHHS--S-EEEES-SGGGSPSS-EEEE--S-THHHHHHHTSSS-EEEEEESGGGGSHHHHHHHHHTTPEEE-HHHHHH-SSS-TTHHHHHHHHHTT-EEEE-TTSS--SSS---PPPSHHHHHHHHTT--EEEEEEESHHHHS-TT--------EEEEEPPPBP-TT--SHHHHHHHHHHHHHHHHHHHHHHHHS---------HHHHHHHHHHHHHHHHHHHHHHHHIIIIISPPPPP--S--GGGGSPPEEEEETTEEEEEETTEEEEEETTEEEEEEEESHHHHHHHHHHHTHHHHHHHHHHHHHHHHHH--SHHHHHHHHHHHHHHGGGGGGGS-HHHHHHHHHHHHHS--S-TTTS-HHHHHHHHTTHHHHHHHHHTSTTT--TTSB--EEEEEEETTBTTEEEEEEEEEEB-S-THHHHSEEEEEEEESSS--EEEEEETT--S-SEEEETTSEEEEEEE---TT--TT-----HHHHHHHHHHH--SHHHHHHHHHHS--SS-EEEEEEETTTTEEEEEEE-SS-EEEE--SBTTEEEE-S---SGGGSS-HHHHHHHHHSSHHHHHHHHHHHHHHTTTTB-HHHHHHHHT----GGG----TT-TTSS--S-EEEEEEEETTTTEEEEEPSSTTTS-EEEE-HHHHHHHHHHHGGGPPP-GGGSBPPPTTTHHHHHHHHHHHHHHHHHHHHHTT-HHHHHHHHHHHHHH-TT-HHHHHHHHHHHHHTT-HHHHHHHHHHHHHT--SSHHHHHHHHHHHHHHHHT-